Protein AF-0000000072475069 (afdb_homodimer)

Secondary structure (DSSP, 8-state):
--TTHHHHHHH-HHHHHHHHT-EEEEE--SHHHHHHHHHHHHHT-SEEEEEE-PBP-GGGTTT-TT--GGGTTSBHHHHHHHHGGGG-TT--EEEEEES-TT-TTTS-HHHHTT-SEEEE--S-HHHHHHHHHHHHHHT--EEEEEEEBTEEEEEEE-TTTS--GGGS---------HHHHHT---SHHHHHHIIIIIIHHHHHS-------TTT-S-HHHHHHHHHHHHHHHHHHHTTTSTTHHHHHHHIIIIIHHHHHHT-GGGGSSSPPP----GGGGHHHHHH--THHHH--SSPPPHHHHHHHHHHHHHHHHHHHHTT-------TT-HHHHHHHHHHHHHHHHHTTPPP--HHHHHHHHTT---B-HHHHHHHHHHHHHHHHHHHHHHHHSTTHHHHHTTSS-SHHHHHT--EEEEEEETTEEEEEEPPPPPPTT-TTTTSEEEEEEEEEHHHHHH-BHHHHHHHHHHHH---GGGEEEEETTEEEE-SS--TTTTSBGGGSTT-STT-EEEEEETTSSB-EEEEEEEEEESS-B-----PPBPP---------------S------SSSS---------------------/--TTHHHHHHH-HHHHHHHHT-EEEEE--SHHHHHHHHHHHHHT-SEEEEEE--B--GGGTTT-TT--GGGTTSBHHHHHHHHGGGG-TT--EEEEEES-TT-TTTS-HHHHTT-SEEEE--S-HHHHHHHHHHHHHHT--EEEEEEEBTEEEEEEE-TTTS--GGGS---------HHHHHT---SHHHHHHIIIIIIHHHHHS-------TTT-S-HHHHHHHHHHHHHHHHHHHTTTSTTHHHHHHHIIIIIHHHHHHT-GGGGSSSPPP----GGGGHHHHHH--THHHH--SSPPPHHHHHHHHHHHHHHHHHHHHTT-------TT-HHHHHHHHHHHHHHHHHTTPPP--HHHHHHHHTT---B-HHHHHHHHHHHHHHHHHHHHHHHHSTTHHHHHTTSS-SHHHHHT--EEEEEEETTEEEEEEPPPPPPTT-TTTTSEEEEEEEEEHHHHHH-BHHHHHHHHHHHH---GGGEEEEETTEEEE-SS--TTTTSBGGGSTT-STT-EEEEEETTSSB-EEEEEEEEEESS-B-----PPBPP---------------S------SSSS---------------------

Solvent-accessible surface area (backbone atoms only — not comparable to full-atom values): 64536 Å² total; per-residue (Å²): 108,69,64,53,54,52,55,29,69,66,61,31,62,54,22,48,53,47,33,46,68,34,33,32,36,36,38,28,46,47,54,38,18,45,41,29,53,52,40,41,26,44,72,22,39,19,30,41,35,29,34,16,65,51,54,37,49,74,85,44,52,34,45,26,68,64,51,47,84,88,41,54,73,34,47,29,14,51,44,49,57,56,53,46,53,70,42,35,65,59,64,40,45,72,46,57,34,79,38,59,86,83,38,56,85,85,49,32,70,79,63,60,68,67,42,66,34,36,39,41,34,54,92,48,67,69,63,50,50,49,51,48,49,54,25,44,41,68,58,30,37,35,36,43,40,50,69,45,34,66,28,32,34,32,38,62,23,34,53,81,42,20,33,50,78,62,47,49,89,68,85,65,78,87,79,72,56,61,47,38,40,76,72,53,50,80,47,52,66,30,26,38,46,28,23,54,70,46,51,41,34,59,54,32,31,68,92,74,88,79,84,61,78,79,57,56,91,46,65,69,57,48,52,48,52,51,49,50,52,52,52,42,50,54,47,37,76,38,52,77,44,92,58,30,61,61,53,48,51,44,42,66,40,23,53,49,41,52,57,54,64,69,43,59,83,73,38,76,91,41,78,73,61,49,59,56,62,69,79,80,30,51,65,49,34,71,70,56,57,76,64,61,70,63,46,27,80,50,74,66,50,73,30,48,26,52,36,40,28,46,53,20,48,53,51,50,38,51,41,34,73,73,64,51,71,64,48,76,85,35,68,85,37,65,49,48,33,37,30,30,39,20,49,13,33,53,49,16,53,31,49,72,28,68,70,65,24,50,47,56,40,40,33,64,74,48,66,57,71,52,57,42,42,33,45,24,27,27,40,21,18,52,44,52,50,50,54,48,50,51,44,35,47,38,52,74,38,90,57,18,63,39,37,76,69,65,75,41,78,44,56,70,59,45,71,75,39,60,23,38,38,33,32,84,44,104,84,35,55,46,45,52,43,66,55,48,60,54,37,80,75,12,71,68,61,48,45,26,47,57,28,50,29,34,36,9,61,65,51,37,62,64,34,24,42,44,54,52,53,50,49,46,25,70,68,56,66,52,51,79,77,30,36,36,37,27,44,80,92,40,77,64,36,29,74,89,42,52,90,49,33,79,36,28,31,65,70,40,85,76,52,44,66,78,31,51,37,40,38,39,42,75,72,58,57,40,37,28,38,38,35,40,30,38,64,79,31,92,54,68,40,77,56,92,63,81,74,48,70,38,74,75,70,76,75,78,70,82,62,61,79,70,68,85,68,66,89,66,74,79,72,82,68,80,75,77,87,73,79,74,74,76,74,76,75,77,74,78,78,74,78,81,78,80,80,77,80,128,106,69,63,52,55,50,55,29,68,65,61,30,62,53,23,48,52,48,34,45,69,35,34,32,37,35,37,29,46,46,56,38,19,45,40,30,53,53,39,42,27,42,72,22,39,17,32,40,35,29,34,17,64,50,55,37,50,75,85,45,52,35,44,27,68,63,52,47,83,87,41,53,73,34,47,30,15,51,45,47,58,56,55,48,55,73,42,35,65,58,63,40,44,71,47,56,35,78,36,57,85,80,37,55,84,84,49,32,70,77,63,59,68,68,42,66,35,36,40,40,35,55,91,48,68,70,62,48,50,50,51,46,50,54,25,45,40,68,58,30,36,34,35,44,38,49,69,46,34,67,27,32,33,32,37,59,24,34,54,80,41,19,33,50,78,64,47,49,89,69,85,64,78,87,79,72,57,61,47,38,39,74,71,55,51,80,46,50,67,30,26,37,45,28,23,56,70,47,49,40,33,59,56,32,32,68,92,73,88,78,85,61,80,80,57,56,90,48,65,70,56,48,51,49,51,52,49,49,52,52,52,42,49,53,47,37,75,38,52,78,45,92,58,28,62,62,53,49,50,43,43,65,40,23,52,50,40,52,57,54,64,69,42,59,81,73,38,78,89,40,79,73,61,48,58,57,62,69,78,82,33,52,65,46,34,70,70,54,58,75,66,62,71,63,46,28,81,50,73,66,50,74,32,47,26,51,36,39,28,47,52,21,49,53,53,51,38,52,41,35,73,74,62,51,71,65,49,76,85,34,71,84,36,66,50,46,33,38,30,30,38,21,49,12,34,53,48,16,53,31,48,72,26,67,67,65,23,47,47,56,40,40,33,63,74,49,66,56,73,51,59,42,42,34,45,23,27,26,41,20,18,52,43,51,50,51,56,48,50,52,45,35,47,38,53,73,39,91,58,19,64,38,37,75,69,65,75,41,75,42,55,69,59,45,71,75,39,63,25,39,40,32,34,84,44,97,93,35,55,46,45,53,44,66,56,48,57,54,39,80,77,11,71,67,60,50,46,26,46,58,27,50,28,32,35,9,61,65,50,37,61,65,35,24,42,43,54,53,52,50,48,46,23,71,70,57,66,52,54,78,77,30,36,35,35,26,43,80,93,42,78,64,35,30,75,88,43,53,90,48,33,80,37,29,31,65,71,39,87,74,51,46,66,79,32,51,37,38,38,39,41,74,73,58,57,40,38,29,37,37,34,39,31,38,64,79,32,91,56,66,40,75,56,93,63,82,75,50,69,37,74,74,68,75,74,78,68,81,64,61,78,70,69,84,68,65,90,69,76,79,73,81,70,82,76,80,86,72,78,73,74,76,75,76,74,79,76,76,77,71,76,79,77,76,75,74,77,124

Nearest PDB structures (foldseek):
  7pvn-assembly1_A  TM=6.855E-01  e=4.838E-28  Homo sapiens
  7pvn-assembly2_B  TM=6.910E-01  e=1.436E-27  Homo sapiens
  6o82-assembly2_C  TM=6.610E-01  e=5.652E-28  Schizosaccharomyces pombe 972h-
  3cmm-assembly2_C  TM=6.402E-01  e=1.513E-27  unclassified
  7sol-assembly1_A  TM=6.247E-01  e=5.526E-27  Homo sapiens

Foldseek 3Di:
DQLCVVLCVVLNPLLLVLQLPFEEEEEDLALLNLLQVLLSLSSRRNEYEYEDQDFDFPVRVAFNPLDDPVRGPHASQVSSQVSNVVVSSNPHHYHYDHDQCLPCVVCPLVNVLRHQEYEYDDDDDVSQVVVLQSCLQNQHKYWDKDFFAQKIKIDIDGHLQFATPQLDDDDDDDDDQPCCQQFNPDALLSLLCNLAVPLCCLQFADDDDDDCPPRDPDPLVSVLVVVLSVLSNVLSVCLLPPCSLVSVLCVRQAVSLVSSQVPVVNPPPADRFAGDDPVVQVVVLVPDDPVLLVDQQDDADLNSLSNLLVVLSVVSSVVVVVPSRHDHADLRPSSNLSNSLSSSQSVCNRRVYDHDGSVVSSCSSVVDRDYHNVSSNVRSVLSNVQVSLLSSCLRPDPCNVVVSVVNDGCNVVQQSGKMKMADPDPPGGIDMDGGHRRDCPRPSNNQEHHYEKEAEPCQQFPPFLLVVLVVCCVQAVADSQFKWKAWPPGTQDHNVRCPRRGPRQNPGPNNDQQTKMWMCGNVQFWGIYIYHYHYDDPHIDDDRDYTDGHDDDPPPPPPPPPPPPDPPDPPPDPDDDDPPPPPPPPPPPDDDDPDDDD/DQLCVVLCVVLNPLLLVLQLPFEEEEEDLALLNLLQVLLSLSSRRNEYEYEDQDFDFPVRVAFNPLDDPVRGPHASQVSSQVSNVVVSSNPHHYHYDHDQCLPCVVCPLVNVLRHQEYEYDDDDDVSQVVVLQSCLANQHKYWDKDFFAQKIKIDIDGHLQFATPQLDDDDDPDDDQPCCQQFNPDALLSLLCNLAVPLQCLQFADDDDDDCPPRDPDPLVSVLVVVLSVLSNVLSVCLLPPCSLVSVLCVRQPVSLVSSVVVVVNPPPADRFAGDDPVVQVVVLVPDDPVLLVDQQDFDDLNSLSNLLVVLSVVSSVVVVVPSRHDHADLRPSSNLSNSLSSSQSNCNRRVYDHDGSVVSSCSSVVDRDYHNVSSNVRSVLSNVQVSLLSSCLRPDPCNVVVSVVNDGCNVVQQRGKMKMADPDDVGGIDMDGGHRRDCPRPSNNQEHHYEKEAEPCQQFQPFLLVVLVVCCVQAVADSQFKWKAWDPGTQDHNVRCPRRRPRQNPGPNNDQQTKMWMDGNVQFWGIYIYHYHYDDPHIDDDRDYTDGGDDDPPPDPPPPPPPPDPPDPPPDPDDDDPPPPPPPPPPPDDPDDPPDD

Structure (mmCIF, N/CA/C/O backbone):
data_AF-0000000072475069-model_v1
#
loop_
_entity.id
_entity.type
_entity.pdbx_description
1 polymer 'Ubiquitin-activating enzyme E1-like'
#
loop_
_atom_site.group_PDB
_atom_site.id
_atom_site.type_symbol
_atom_site.label_atom_id
_atom_site.label_alt_id
_atom_site.label_comp_id
_atom_site.label_asym_id
_atom_site.label_entity_id
_atom_site.label_seq_id
_atom_site.pdbx_PDB_ins_code
_atom_site.Cartn_x
_atom_site.Cartn_y
_atom_site.Cartn_z
_atom_site.occupancy
_atom_site.B_iso_or_equiv
_atom_site.auth_seq_id
_atom_site.auth_comp_id
_atom_site.auth_asym_id
_atom_site.auth_atom_id
_atom_site.pdbx_PDB_model_num
ATOM 1 N N . MET A 1 1 ? 16.031 21.047 -7.152 1 51.88 1 MET A N 1
ATOM 2 C CA . MET A 1 1 ? 16.047 20 -6.137 1 51.88 1 MET A CA 1
ATOM 3 C C . MET A 1 1 ? 16.062 18.625 -6.777 1 51.88 1 MET A C 1
ATOM 5 O O . MET A 1 1 ? 15.305 18.344 -7.703 1 51.88 1 MET A O 1
ATOM 9 N N . ALA A 1 2 ? 17.234 17.922 -6.395 1 62.72 2 ALA A N 1
ATOM 10 C CA . ALA A 1 2 ? 17.297 16.578 -6.965 1 62.72 2 ALA A CA 1
ATOM 11 C C . ALA A 1 2 ? 16.125 15.719 -6.492 1 62.72 2 ALA A C 1
ATOM 13 O O . ALA A 1 2 ? 15.734 15.781 -5.324 1 62.72 2 ALA A O 1
ATOM 14 N N . ARG A 1 3 ? 15.422 15.094 -7.289 1 73.56 3 ARG A N 1
ATOM 15 C CA . ARG A 1 3 ? 14.242 14.266 -7.055 1 73.56 3 ARG A CA 1
ATOM 16 C C . ARG A 1 3 ? 14.508 13.234 -5.961 1 73.56 3 ARG A C 1
ATOM 18 O O . ARG A 1 3 ? 13.57 12.742 -5.324 1 73.56 3 ARG A O 1
ATOM 25 N N . ASP A 1 4 ? 15.82 13.07 -5.637 1 79.12 4 ASP A N 1
ATOM 26 C CA . ASP A 1 4 ? 16.109 11.977 -4.715 1 79.12 4 ASP A CA 1
ATOM 27 C C . ASP A 1 4 ? 16.5 12.508 -3.338 1 79.12 4 ASP A C 1
ATOM 29 O O . ASP A 1 4 ? 16.969 11.758 -2.486 1 79.12 4 ASP A O 1
ATOM 33 N N . SER A 1 5 ? 16.328 13.773 -3.086 1 77.56 5 SER A N 1
ATOM 34 C CA . SER A 1 5 ? 16.781 14.375 -1.836 1 77.56 5 SER A CA 1
ATOM 35 C C . SER A 1 5 ? 16.078 13.766 -0.636 1 77.56 5 SER A C 1
ATOM 37 O O . SER A 1 5 ? 16.703 13.453 0.379 1 77.56 5 SER A O 1
ATOM 39 N N . TYR A 1 6 ? 14.836 13.516 -0.804 1 77.31 6 TYR A N 1
ATOM 40 C CA . TYR A 1 6 ? 14.07 13.016 0.329 1 77.31 6 TYR A CA 1
ATOM 41 C C . TYR A 1 6 ? 14.391 11.547 0.589 1 77.31 6 TYR A C 1
ATOM 43 O O . TYR A 1 6 ? 14.562 11.133 1.739 1 77.31 6 TYR A O 1
ATOM 51 N N . VAL A 1 7 ? 14.523 10.812 -0.463 1 87.12 7 VAL A N 1
ATOM 52 C CA . VAL A 1 7 ? 14.836 9.398 -0.291 1 87.12 7 VAL A CA 1
ATOM 53 C C . VAL A 1 7 ? 16.234 9.25 0.308 1 87.12 7 VAL A C 1
ATOM 55 O O . VAL A 1 7 ? 16.453 8.383 1.157 1 87.12 7 VAL A O 1
ATOM 58 N N . LYS A 1 8 ? 17.141 10.125 -0.08 1 87.19 8 LYS A N 1
ATOM 59 C CA . LYS A 1 8 ? 18.5 10.102 0.46 1 87.19 8 LYS A CA 1
ATOM 60 C C . LYS A 1 8 ? 18.5 10.453 1.944 1 87.19 8 LYS A C 1
ATOM 62 O O . LYS A 1 8 ? 19.297 9.914 2.713 1 87.19 8 LYS A O 1
ATOM 67 N N . ARG A 1 9 ? 17.656 11.281 2.295 1 82.69 9 ARG A N 1
ATOM 68 C CA . ARG A 1 9 ? 17.578 11.688 3.695 1 82.69 9 ARG A CA 1
ATOM 69 C C . ARG A 1 9 ? 17.047 10.555 4.566 1 82.69 9 ARG A C 1
ATOM 71 O O . ARG A 1 9 ? 17.469 10.391 5.711 1 82.69 9 ARG A O 1
ATOM 78 N N . ILE A 1 10 ? 16.219 9.844 4.02 1 86.12 10 ILE A N 1
ATOM 79 C CA . ILE A 1 10 ? 15.57 8.797 4.801 1 86.12 10 ILE A CA 1
ATOM 80 C C . ILE A 1 10 ? 16.422 7.535 4.793 1 86.12 10 ILE A C 1
ATOM 82 O O . ILE A 1 10 ? 16.703 6.961 5.848 1 86.12 10 ILE A O 1
ATOM 86 N N . LEU A 1 11 ? 16.891 7.117 3.602 1 89.44 11 LEU A N 1
ATOM 87 C CA . LEU A 1 11 ? 17.578 5.844 3.449 1 89.44 11 LEU A CA 1
ATOM 88 C C . LEU A 1 11 ? 19.094 6.016 3.633 1 89.44 11 LEU A C 1
ATOM 90 O O . LEU A 1 11 ? 19.812 5.039 3.861 1 89.44 11 LEU A O 1
ATOM 94 N N . GLY A 1 12 ? 19.547 7.211 3.512 1 88.06 12 GLY A N 1
ATOM 95 C CA . GLY A 1 12 ? 20.969 7.465 3.467 1 88.06 12 GLY A CA 1
ATOM 96 C C . GLY A 1 12 ? 21.547 7.383 2.068 1 88.06 12 GLY A C 1
ATOM 97 O O . GLY A 1 12 ? 21.062 6.625 1.229 1 88.06 12 GLY A O 1
ATOM 98 N N . GLU A 1 13 ? 22.578 8.117 1.802 1 89.25 13 GLU A N 1
ATOM 99 C CA . GLU A 1 13 ? 23.219 8.211 0.487 1 89.25 13 GLU A CA 1
ATOM 100 C C . GLU A 1 13 ? 23.734 6.852 0.031 1 89.25 13 GLU A C 1
ATOM 102 O O . GLU A 1 13 ? 23.609 6.488 -1.141 1 89.25 13 GLU A O 1
ATOM 107 N N . ASP A 1 14 ? 24.266 6.133 0.945 1 92.56 14 ASP A N 1
ATOM 108 C CA . ASP A 1 14 ? 24.875 4.848 0.605 1 92.56 14 ASP A CA 1
ATOM 109 C C . ASP A 1 14 ? 23.812 3.836 0.177 1 92.56 14 ASP A C 1
ATOM 111 O O . ASP A 1 14 ? 24 3.107 -0.8 1 92.56 14 ASP A O 1
ATOM 115 N N . CYS A 1 15 ? 22.781 3.811 0.89 1 93.56 15 CYS A N 1
ATOM 116 C CA . CYS A 1 15 ? 21.703 2.896 0.539 1 93.56 15 CYS A CA 1
ATOM 117 C C . CYS A 1 15 ? 21.094 3.254 -0.817 1 93.56 15 CYS A C 1
ATOM 119 O O . CYS A 1 15 ? 20.844 2.373 -1.641 1 93.56 15 CYS A O 1
ATOM 121 N N . VAL A 1 16 ? 20.922 4.512 -1.054 1 94.38 16 VAL A N 1
ATOM 122 C CA . VAL A 1 16 ? 20.359 4.965 -2.322 1 94.38 16 VAL A CA 1
ATOM 123 C C . VAL A 1 16 ? 21.297 4.574 -3.467 1 94.38 16 VAL A C 1
ATOM 125 O O . VAL A 1 16 ? 20.844 4.098 -4.512 1 94.38 16 VAL A O 1
ATOM 128 N N . ALA A 1 17 ? 22.531 4.77 -3.23 1 94.62 17 ALA A N 1
ATOM 129 C CA . ALA A 1 17 ? 23.516 4.387 -4.25 1 94.62 17 ALA A CA 1
ATOM 130 C C . ALA A 1 17 ? 23.469 2.885 -4.516 1 94.62 17 ALA A C 1
ATOM 132 O O . ALA A 1 17 ? 23.531 2.449 -5.668 1 94.62 17 ALA A O 1
ATOM 133 N N . THR A 1 18 ? 23.359 2.127 -3.445 1 96 18 THR A N 1
ATOM 134 C CA . THR A 1 18 ? 23.281 0.677 -3.568 1 96 18 THR A CA 1
ATOM 135 C C . THR A 1 18 ? 22.016 0.269 -4.332 1 96 18 THR A C 1
ATOM 137 O O . THR A 1 18 ? 22.062 -0.634 -5.168 1 96 18 THR A O 1
ATOM 140 N N . LEU A 1 19 ? 20.922 0.903 -4.086 1 96.69 19 LEU A N 1
ATOM 141 C CA . LEU A 1 19 ? 19.672 0.627 -4.789 1 96.69 19 LEU A CA 1
ATOM 142 C C . LEU A 1 19 ? 19.797 0.958 -6.273 1 96.69 19 LEU A C 1
ATOM 144 O O . LEU A 1 19 ? 19.359 0.18 -7.125 1 96.69 19 LEU A O 1
ATOM 148 N N . ARG A 1 20 ? 20.438 2.07 -6.551 1 97 20 ARG A N 1
ATOM 149 C CA . ARG A 1 20 ? 20.578 2.527 -7.93 1 97 20 ARG A CA 1
ATOM 150 C C . ARG A 1 20 ? 21.438 1.561 -8.742 1 97 20 ARG A C 1
ATOM 152 O O . ARG A 1 20 ? 21.281 1.458 -9.961 1 97 20 ARG A O 1
ATOM 159 N N . ASN A 1 21 ? 22.219 0.838 -8.039 1 96.44 21 ASN A N 1
ATOM 160 C CA . ASN A 1 21 ? 23.141 -0.085 -8.711 1 96.44 21 ASN A CA 1
ATOM 161 C C . ASN A 1 21 ? 22.625 -1.522 -8.641 1 96.44 21 ASN A C 1
ATOM 163 O O . ASN A 1 21 ? 23.297 -2.445 -9.109 1 96.44 21 ASN A O 1
ATOM 167 N N . SER A 1 22 ? 21.531 -1.707 -8.094 1 97.62 22 SER A N 1
ATOM 168 C CA . SER A 1 22 ? 20.984 -3.049 -7.906 1 97.62 22 SER A CA 1
ATOM 169 C C . SER A 1 22 ? 20.297 -3.549 -9.172 1 97.62 22 SER A C 1
ATOM 171 O O . SER A 1 22 ? 19.828 -2.752 -9.984 1 97.62 22 SER A O 1
ATOM 173 N N . LYS A 1 23 ? 20.344 -4.848 -9.383 1 98.44 23 LYS A N 1
ATOM 174 C CA . LYS A 1 23 ? 19.562 -5.57 -10.383 1 98.44 23 LYS A CA 1
ATOM 175 C C . LYS A 1 23 ? 18.641 -6.59 -9.734 1 98.44 23 LYS A C 1
ATOM 177 O O . LYS A 1 23 ? 19.109 -7.559 -9.125 1 98.44 23 LYS A O 1
ATOM 182 N N . VAL A 1 24 ? 17.344 -6.379 -9.875 1 98.88 24 VAL A N 1
ATOM 183 C CA . VAL A 1 24 ? 16.406 -7.242 -9.156 1 98.88 24 VAL A CA 1
ATOM 184 C C . VAL A 1 24 ? 15.422 -7.871 -10.141 1 98.88 24 VAL A C 1
ATOM 186 O O . VAL A 1 24 ? 15.25 -7.379 -11.258 1 98.88 24 VAL A O 1
ATOM 189 N N . LEU A 1 25 ? 14.867 -9.008 -9.727 1 98.94 25 LEU A N 1
ATOM 190 C CA . LEU A 1 25 ? 13.859 -9.734 -10.492 1 98.94 25 LEU A CA 1
ATOM 191 C C . LEU A 1 25 ? 12.508 -9.711 -9.781 1 98.94 25 LEU A C 1
ATOM 193 O O . LEU A 1 25 ? 12.422 -10.047 -8.594 1 98.94 25 LEU A O 1
ATOM 197 N N . MET A 1 26 ? 11.555 -9.242 -10.445 1 98.88 26 MET A N 1
ATOM 198 C CA . MET A 1 26 ? 10.164 -9.352 -10 1 98.88 26 MET A CA 1
ATOM 199 C C . MET A 1 26 ? 9.406 -10.375 -10.828 1 98.88 26 MET A C 1
ATOM 201 O O . MET A 1 26 ? 9.266 -10.219 -12.047 1 98.88 26 MET A O 1
ATOM 205 N N . VAL A 1 27 ? 8.891 -11.414 -10.18 1 98.88 27 VAL A N 1
ATOM 206 C CA . VAL A 1 27 ? 8.133 -12.445 -10.883 1 98.88 27 VAL A CA 1
ATOM 207 C C . VAL A 1 27 ? 6.652 -12.312 -10.539 1 98.88 27 VAL A C 1
ATOM 209 O O . VAL A 1 27 ? 6.258 -12.516 -9.383 1 98.88 27 VAL A O 1
ATOM 212 N N . GLY A 1 28 ? 5.855 -12.047 -11.539 1 98.25 28 GLY A N 1
ATOM 213 C CA . GLY A 1 28 ? 4.441 -11.766 -11.359 1 98.25 28 GLY A CA 1
ATOM 214 C C . GLY A 1 28 ? 4.094 -10.305 -11.539 1 98.25 28 GLY A C 1
ATOM 215 O O . GLY A 1 28 ? 4.637 -9.438 -10.844 1 98.25 28 GLY A O 1
ATOM 216 N N . ALA A 1 29 ? 3.227 -10.047 -12.5 1 98.25 29 ALA A N 1
ATOM 217 C CA . ALA A 1 29 ? 2.812 -8.68 -12.805 1 98.25 29 ALA A CA 1
ATOM 218 C C . ALA A 1 29 ? 1.31 -8.508 -12.602 1 98.25 29 ALA A C 1
ATOM 220 O O . ALA A 1 29 ? 0.67 -7.719 -13.305 1 98.25 29 ALA A O 1
ATOM 221 N N . GLY A 1 30 ? 0.736 -9.297 -11.672 1 95.44 30 GLY A N 1
ATOM 222 C CA . GLY A 1 30 ? -0.682 -9.211 -11.367 1 95.44 30 GLY A CA 1
ATOM 223 C C . GLY A 1 30 ? -0.995 -8.188 -10.289 1 95.44 30 GLY A C 1
ATOM 224 O O . GLY A 1 30 ? -0.542 -7.043 -10.359 1 95.44 30 GLY A O 1
ATOM 225 N N . GLY A 1 31 ? -1.894 -8.594 -9.328 1 94.88 31 GLY A N 1
ATOM 226 C CA . GLY A 1 31 ? -2.332 -7.688 -8.281 1 94.88 31 GLY A CA 1
ATOM 227 C C . GLY A 1 31 ? -1.189 -7.145 -7.445 1 94.88 31 GLY A C 1
ATOM 228 O O . GLY A 1 31 ? -1.01 -5.93 -7.348 1 94.88 31 GLY A O 1
ATOM 229 N N . ILE A 1 32 ? -0.427 -8.008 -6.867 1 97.44 32 ILE A N 1
ATOM 230 C CA . ILE A 1 32 ? 0.729 -7.59 -6.082 1 97.44 32 ILE A CA 1
ATOM 231 C C . ILE A 1 32 ? 1.755 -6.914 -6.988 1 97.44 32 ILE A C 1
ATOM 233 O O . ILE A 1 32 ? 2.328 -5.883 -6.629 1 97.44 32 ILE A O 1
ATOM 237 N N . GLY A 1 33 ? 1.936 -7.449 -8.172 1 98.44 33 GLY A N 1
ATOM 238 C CA . GLY A 1 33 ? 2.949 -6.965 -9.094 1 98.44 33 GLY A CA 1
ATOM 239 C C . GLY A 1 33 ? 2.748 -5.516 -9.5 1 98.44 33 GLY A C 1
ATOM 240 O O . GLY A 1 33 ? 3.711 -4.75 -9.57 1 98.44 33 GLY A O 1
ATOM 241 N N . CYS A 1 34 ? 1.515 -5.117 -9.773 1 98.25 34 CYS A N 1
ATOM 242 C CA . CYS A 1 34 ? 1.209 -3.736 -10.133 1 98.25 34 CYS A CA 1
ATOM 243 C C . CYS A 1 34 ? 1.628 -2.777 -9.023 1 98.25 34 CYS A C 1
ATOM 245 O O . CYS A 1 34 ? 2.244 -1.744 -9.289 1 98.25 34 CYS A O 1
ATOM 247 N N . GLU A 1 35 ? 1.304 -3.107 -7.812 1 98.5 35 GLU A N 1
ATOM 248 C CA . GLU A 1 35 ? 1.649 -2.271 -6.668 1 98.5 35 GLU A CA 1
ATOM 249 C C . GLU A 1 35 ? 3.152 -2.285 -6.41 1 98.5 35 GLU A C 1
ATOM 251 O O . GLU A 1 35 ? 3.738 -1.255 -6.066 1 98.5 35 GLU A O 1
ATOM 256 N N . LEU A 1 36 ? 3.75 -3.43 -6.539 1 98.75 36 LEU A N 1
ATOM 257 C CA . LEU A 1 36 ? 5.164 -3.611 -6.227 1 98.75 36 LEU A CA 1
ATOM 258 C C . LEU A 1 36 ? 6.039 -2.834 -7.203 1 98.75 36 LEU A C 1
ATOM 260 O O . LEU A 1 36 ? 6.992 -2.166 -6.797 1 98.75 36 LEU A O 1
ATOM 264 N N . ILE A 1 37 ? 5.77 -2.91 -8.5 1 98.88 37 ILE A N 1
ATOM 265 C CA . ILE A 1 37 ? 6.594 -2.211 -9.484 1 98.88 37 ILE A CA 1
ATOM 266 C C . ILE A 1 37 ? 6.496 -0.704 -9.258 1 98.88 37 ILE A C 1
ATOM 268 O O . ILE A 1 37 ? 7.469 0.026 -9.461 1 98.88 37 ILE A O 1
ATOM 272 N N . LYS A 1 38 ? 5.297 -0.217 -8.875 1 98.5 38 LYS A N 1
ATOM 273 C CA . LYS A 1 38 ? 5.141 1.185 -8.5 1 98.5 38 LYS A CA 1
ATOM 274 C C . LYS A 1 38 ? 6.098 1.561 -7.371 1 98.5 38 LYS A C 1
ATOM 276 O O . LYS A 1 38 ? 6.805 2.566 -7.461 1 98.5 38 LYS A O 1
ATOM 281 N N . ASP A 1 39 ? 6.145 0.757 -6.355 1 98.25 39 ASP A N 1
ATOM 282 C CA . ASP A 1 39 ? 6.984 1.039 -5.195 1 98.25 39 ASP A CA 1
ATOM 283 C C . ASP A 1 39 ? 8.469 0.965 -5.559 1 98.25 39 ASP A C 1
ATOM 285 O O . ASP A 1 39 ? 9.258 1.798 -5.121 1 98.25 39 ASP A O 1
ATOM 289 N N . LEU A 1 40 ? 8.844 -0.033 -6.359 1 98.56 40 LEU A N 1
ATOM 290 C CA . LEU A 1 40 ? 10.234 -0.221 -6.742 1 98.56 40 LEU A CA 1
ATOM 291 C C . LEU A 1 40 ? 10.75 0.976 -7.539 1 98.56 40 LEU A C 1
ATOM 293 O O . LEU A 1 40 ? 11.844 1.477 -7.277 1 98.56 40 LEU A O 1
ATOM 297 N N . VAL A 1 41 ? 9.945 1.489 -8.461 1 97.94 41 VAL A N 1
ATOM 298 C CA . VAL A 1 41 ? 10.375 2.59 -9.32 1 97.94 41 VAL A CA 1
ATOM 299 C C . VAL A 1 41 ? 10.43 3.885 -8.508 1 97.94 41 VAL A C 1
ATOM 301 O O . VAL A 1 41 ? 11.328 4.707 -8.703 1 97.94 41 VAL A O 1
ATOM 304 N N . LEU A 1 42 ? 9.523 4.055 -7.602 1 96.69 42 LEU A N 1
ATOM 305 C CA . LEU A 1 42 ? 9.461 5.281 -6.82 1 96.69 42 LEU A CA 1
ATOM 306 C C . LEU A 1 42 ? 10.594 5.332 -5.797 1 96.69 42 LEU A C 1
ATOM 308 O O . LEU A 1 42 ? 11 6.41 -5.371 1 96.69 42 LEU A O 1
ATOM 312 N N . LEU A 1 43 ? 11.078 4.168 -5.406 1 95.88 43 LEU A N 1
ATOM 313 C CA . LEU A 1 43 ? 12.242 4.129 -4.527 1 95.88 43 LEU A CA 1
ATOM 314 C C . LEU A 1 43 ? 13.531 4.191 -5.34 1 95.88 43 LEU A C 1
ATOM 316 O O . LEU A 1 43 ? 14.609 4.422 -4.781 1 95.88 43 LEU A O 1
ATOM 320 N N . GLY A 1 44 ? 13.453 3.941 -6.594 1 96.5 44 GLY A N 1
ATOM 321 C CA . GLY A 1 44 ? 14.586 4.121 -7.488 1 96.5 44 GLY A CA 1
ATOM 322 C C . GLY A 1 44 ? 15.484 2.9 -7.562 1 96.5 44 GLY A C 1
ATOM 323 O O . GLY A 1 44 ? 16.719 3.027 -7.582 1 96.5 44 GLY A O 1
ATOM 324 N N . TYR A 1 45 ? 14.93 1.673 -7.516 1 98.06 45 TYR A N 1
ATOM 325 C CA . TYR A 1 45 ? 15.727 0.482 -7.801 1 98.06 45 TYR A CA 1
ATOM 326 C C . TYR A 1 45 ? 16.375 0.575 -9.18 1 98.06 45 TYR A C 1
ATOM 328 O O . TYR A 1 45 ? 15.766 1.077 -10.125 1 98.06 45 TYR A O 1
ATOM 336 N N . GLY A 1 46 ? 17.609 0.161 -9.297 1 98.31 46 GLY A N 1
ATOM 337 C CA . GLY A 1 46 ? 18.391 0.403 -10.5 1 98.31 46 GLY A CA 1
ATOM 338 C C . GLY A 1 46 ? 17.797 -0.25 -11.734 1 98.31 46 GLY A C 1
ATOM 339 O O . GLY A 1 46 ? 17.359 0.439 -12.656 1 98.31 46 GLY A O 1
ATOM 340 N N . GLU A 1 47 ? 17.828 -1.544 -11.766 1 98.81 47 GLU A N 1
ATOM 341 C CA . GLU A 1 47 ? 17.297 -2.326 -12.883 1 98.81 47 GLU A CA 1
ATOM 342 C C . GLU A 1 47 ? 16.328 -3.398 -12.383 1 98.81 47 GLU A C 1
ATOM 344 O O . GLU A 1 47 ? 16.641 -4.145 -11.461 1 98.81 47 GLU A O 1
ATOM 349 N N . VAL A 1 48 ? 15.141 -3.402 -12.984 1 98.88 48 VAL A N 1
ATOM 350 C CA . VAL A 1 48 ? 14.117 -4.355 -12.578 1 98.88 48 VAL A CA 1
ATOM 351 C C . VAL A 1 48 ? 13.695 -5.207 -13.773 1 98.88 48 VAL A C 1
ATOM 353 O O . VAL A 1 48 ? 13.211 -4.676 -14.781 1 98.88 48 VAL A O 1
ATOM 356 N N . HIS A 1 49 ? 13.945 -6.5 -13.688 1 98.94 49 HIS A N 1
ATOM 357 C CA . HIS A 1 49 ? 13.367 -7.449 -14.633 1 98.94 49 HIS A CA 1
ATOM 358 C C . HIS A 1 49 ? 11.992 -7.918 -14.18 1 98.94 49 HIS A C 1
ATOM 360 O O . HIS A 1 49 ? 11.781 -8.188 -12.992 1 98.94 49 HIS A O 1
ATOM 366 N N . ILE A 1 50 ? 11.055 -7.922 -15.125 1 98.88 50 ILE A N 1
ATOM 367 C CA . ILE A 1 50 ? 9.672 -8.297 -14.836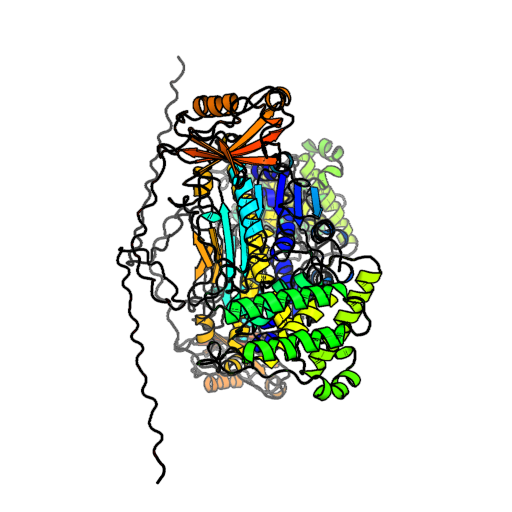 1 98.88 50 ILE A CA 1
ATOM 368 C C . ILE A 1 50 ? 9.273 -9.5 -15.68 1 98.88 50 ILE A C 1
ATOM 370 O O . ILE A 1 50 ? 9.344 -9.453 -16.906 1 98.88 50 ILE A O 1
ATOM 374 N N . VAL A 1 51 ? 8.836 -10.57 -15.008 1 98.88 51 VAL A N 1
ATOM 375 C CA . VAL A 1 51 ? 8.422 -11.758 -15.734 1 98.88 51 VAL A CA 1
ATOM 376 C C . VAL A 1 51 ? 6.965 -12.078 -15.406 1 98.88 51 VAL A C 1
ATOM 378 O O . VAL A 1 51 ? 6.574 -12.094 -14.234 1 98.88 51 VAL A O 1
ATOM 381 N N . ASP A 1 52 ? 6.191 -12.281 -16.391 1 98.06 52 ASP A N 1
ATOM 382 C CA . ASP A 1 52 ? 4.816 -12.766 -16.297 1 98.06 52 ASP A CA 1
ATOM 383 C C . ASP A 1 52 ? 4.387 -13.461 -17.578 1 98.06 52 ASP A C 1
ATOM 385 O O . ASP A 1 52 ? 4.711 -13.008 -18.672 1 98.06 52 ASP A O 1
ATOM 389 N N . LEU A 1 53 ? 3.65 -14.508 -17.422 1 95.19 53 LEU A N 1
ATOM 390 C CA . LEU A 1 53 ? 3.271 -15.266 -18.609 1 95.19 53 LEU A CA 1
ATOM 391 C C . LEU A 1 53 ? 1.887 -14.852 -19.094 1 95.19 53 LEU A C 1
ATOM 393 O O . LEU A 1 53 ? 1.499 -15.172 -20.219 1 95.19 53 LEU A O 1
ATOM 397 N N . ASP A 1 54 ? 1.104 -14.078 -18.281 1 90.56 54 ASP A N 1
ATOM 398 C CA . ASP A 1 54 ? -0.304 -13.828 -18.562 1 90.56 54 ASP A CA 1
ATOM 399 C C . ASP A 1 54 ? -0.474 -12.57 -19.422 1 90.56 54 ASP A C 1
ATOM 401 O O . ASP A 1 54 ? 0.399 -11.703 -19.438 1 90.56 54 ASP A O 1
ATOM 405 N N . THR A 1 55 ? -1.58 -12.562 -20.062 1 92.62 55 THR A N 1
ATOM 406 C CA . THR A 1 55 ? -2.096 -11.359 -20.703 1 92.62 55 THR A CA 1
ATOM 407 C C . THR A 1 55 ? -3.232 -10.75 -19.875 1 92.62 55 THR A C 1
ATOM 409 O O . THR A 1 55 ? -3.797 -11.414 -19 1 92.62 55 THR A O 1
ATOM 412 N N . ILE A 1 56 ? -3.543 -9.555 -20.156 1 92.88 56 ILE A N 1
ATOM 413 C CA . ILE A 1 56 ? -4.547 -8.812 -19.391 1 92.88 56 ILE A CA 1
ATOM 414 C C . ILE A 1 56 ? -5.945 -9.203 -19.875 1 92.88 56 ILE A C 1
ATOM 416 O O . ILE A 1 56 ? -6.184 -9.344 -21.078 1 92.88 56 ILE A O 1
ATOM 420 N N . THR A 1 57 ? -6.824 -9.453 -18.906 1 84 57 THR A N 1
ATOM 421 C CA . THR A 1 57 ? -8.227 -9.734 -19.188 1 84 57 THR A CA 1
ATOM 422 C C . THR A 1 57 ? -9.133 -8.758 -18.438 1 84 57 THR A C 1
ATOM 424 O O . THR A 1 57 ? -8.664 -7.984 -17.609 1 84 57 THR A O 1
ATOM 427 N N . LEU A 1 58 ? -10.406 -8.805 -18.719 1 81.38 58 LEU A N 1
ATOM 428 C CA . LEU A 1 58 ? -11.383 -7.91 -18.109 1 81.38 58 LEU A CA 1
ATOM 429 C C . LEU A 1 58 ? -11.422 -8.094 -16.594 1 81.38 58 LEU A C 1
ATOM 431 O O . LEU A 1 58 ? -11.641 -7.133 -15.852 1 81.38 58 LEU A O 1
ATOM 435 N N . SER A 1 59 ? -11.117 -9.273 -16.141 1 79.69 59 SER A N 1
ATOM 436 C CA . SER A 1 59 ? -11.211 -9.586 -14.727 1 79.69 59 SER A CA 1
ATOM 437 C C . SER A 1 59 ? -10.102 -8.891 -13.938 1 79.69 59 SER A C 1
ATOM 439 O O . SER A 1 59 ? -10.18 -8.797 -12.711 1 79.69 59 SER A O 1
ATOM 441 N N . ASN A 1 60 ? -9.125 -8.414 -14.695 1 86.81 60 ASN A N 1
ATOM 442 C CA . ASN A 1 60 ? -8.023 -7.73 -14.031 1 86.81 60 ASN A CA 1
ATOM 443 C C . ASN A 1 60 ? -8.352 -6.266 -13.75 1 86.81 60 ASN A C 1
ATOM 445 O O . ASN A 1 60 ? -7.691 -5.617 -12.938 1 86.81 60 ASN A O 1
ATOM 449 N N . LEU A 1 61 ? -9.375 -5.742 -14.484 1 88.5 61 LEU A N 1
ATOM 450 C CA . LEU A 1 61 ? -9.695 -4.324 -14.414 1 88.5 61 LEU A CA 1
ATOM 451 C C . LEU A 1 61 ? -10.625 -4.035 -13.234 1 88.5 61 LEU A C 1
ATOM 453 O O . LEU A 1 61 ? -11.727 -3.514 -13.422 1 88.5 61 LEU A O 1
ATOM 457 N N . ASN A 1 62 ? -10.211 -4.383 -12.078 1 86.56 62 ASN A N 1
ATOM 458 C CA . ASN A 1 62 ? -10.922 -4.141 -10.828 1 86.56 62 ASN A CA 1
ATOM 459 C C . ASN A 1 62 ? -9.961 -3.779 -9.695 1 86.56 62 ASN A C 1
ATOM 461 O O . ASN A 1 62 ? -10.344 -3.094 -8.75 1 86.56 62 ASN A O 1
ATOM 465 N N . ARG A 1 63 ? -8.852 -4.324 -9.82 1 89.56 63 ARG A N 1
ATOM 466 C CA . ARG A 1 63 ? -7.938 -4.152 -8.695 1 89.56 63 ARG A CA 1
ATOM 467 C C . ARG A 1 63 ? -6.512 -3.936 -9.188 1 89.56 63 ARG A C 1
ATOM 469 O O . ARG A 1 63 ? -5.617 -3.623 -8.391 1 89.56 63 ARG A O 1
ATOM 476 N N . GLN A 1 64 ? -6.234 -4.133 -10.367 1 92.69 64 GLN A N 1
ATOM 477 C CA . GLN A 1 64 ? -4.914 -3.922 -10.961 1 92.69 64 GLN A CA 1
ATOM 478 C C . GLN A 1 64 ? -4.848 -2.588 -11.695 1 92.69 64 GLN A C 1
ATOM 480 O O . GLN A 1 64 ? -5.07 -2.531 -12.906 1 92.69 64 GLN A O 1
ATOM 485 N N . PHE A 1 65 ? -4.422 -1.549 -11.062 1 95.75 65 PHE A N 1
ATOM 486 C CA . PHE A 1 65 ? -4.688 -0.155 -11.398 1 95.75 65 PHE A CA 1
ATOM 487 C C . PHE A 1 65 ? -3.805 0.301 -12.555 1 95.75 65 PHE A C 1
ATOM 489 O O . PHE A 1 65 ? -4.027 1.37 -13.125 1 95.75 65 PHE A O 1
ATOM 496 N N . LEU A 1 66 ? -2.834 -0.461 -12.953 1 98 66 LEU A N 1
ATOM 497 C CA . LEU A 1 66 ? -1.94 -0.043 -14.023 1 98 66 LEU A CA 1
ATOM 498 C C . LEU A 1 66 ? -2.484 -0.472 -15.383 1 98 66 LEU A C 1
ATOM 500 O O . LEU A 1 66 ? -1.923 -0.119 -16.422 1 98 66 LEU A O 1
ATOM 504 N N . PHE A 1 67 ? -3.518 -1.241 -15.43 1 96.94 67 PHE A N 1
ATOM 505 C CA . PHE A 1 67 ? -4.105 -1.707 -16.672 1 96.94 67 PHE A CA 1
ATOM 506 C C . PHE A 1 67 ? -5.281 -0.824 -17.078 1 96.94 67 PHE A C 1
ATOM 508 O O . PHE A 1 67 ? -5.898 -0.173 -16.234 1 96.94 67 PHE A O 1
ATOM 515 N N . ARG A 1 68 ? -5.5 -0.77 -18.359 1 95.94 68 ARG A N 1
ATOM 516 C CA . ARG A 1 68 ? -6.621 -0.078 -18.984 1 95.94 68 ARG A CA 1
ATOM 517 C C . ARG A 1 68 ? -7.387 -1.008 -19.922 1 95.94 68 ARG A C 1
ATOM 519 O O . ARG A 1 68 ? -6.883 -2.066 -20.297 1 95.94 68 ARG A O 1
ATOM 526 N N . GLN A 1 69 ? -8.57 -0.534 -20.297 1 91.62 69 GLN A N 1
ATOM 527 C CA . GLN A 1 69 ? -9.391 -1.301 -21.234 1 91.62 69 GLN A CA 1
ATOM 528 C C . GLN A 1 6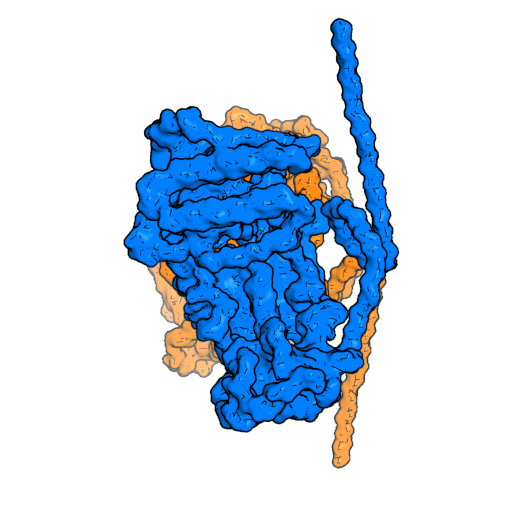9 ? -8.641 -1.564 -22.531 1 91.62 69 GLN A C 1
ATOM 530 O O . GLN A 1 69 ? -8.734 -2.654 -23.094 1 91.62 69 GLN A O 1
ATOM 535 N N . LYS A 1 70 ? -7.859 -0.691 -22.953 1 95 70 LYS A N 1
ATOM 536 C CA . LYS A 1 70 ? -7.125 -0.786 -24.219 1 95 70 LYS A CA 1
ATOM 537 C C . LYS A 1 70 ? -6.008 -1.821 -24.125 1 95 70 LYS A C 1
ATOM 539 O O . LYS A 1 70 ? -5.426 -2.205 -25.141 1 95 70 LYS A O 1
ATOM 544 N N . ASP A 1 71 ? -5.707 -2.229 -22.938 1 96.31 71 ASP A N 1
ATOM 545 C CA . ASP A 1 71 ? -4.57 -3.119 -22.719 1 96.31 71 ASP A CA 1
ATOM 546 C C . ASP A 1 71 ? -5.008 -4.582 -22.766 1 96.31 71 ASP A C 1
ATOM 548 O O . ASP A 1 71 ? -4.168 -5.488 -22.734 1 96.31 71 ASP A O 1
ATOM 552 N N . ILE A 1 72 ? -6.242 -4.863 -22.859 1 89.94 72 ILE A N 1
ATOM 553 C CA . ILE A 1 72 ? -6.746 -6.234 -22.875 1 89.94 72 ILE A CA 1
ATOM 554 C C . ILE A 1 72 ? -6.031 -7.035 -23.953 1 89.94 72 ILE A C 1
ATOM 556 O O . ILE A 1 72 ? -5.816 -6.539 -25.062 1 89.94 72 ILE A O 1
ATOM 560 N N . ASP A 1 73 ? -5.562 -8.266 -23.641 1 90.38 73 ASP A N 1
ATOM 561 C CA . ASP A 1 73 ? -4.91 -9.258 -24.484 1 90.38 73 ASP A CA 1
ATOM 562 C C . ASP A 1 73 ? -3.424 -8.945 -24.656 1 90.38 73 ASP A C 1
ATOM 564 O O . ASP A 1 73 ? -2.699 -9.688 -25.328 1 90.38 73 ASP A O 1
ATOM 568 N N . LYS A 1 74 ? -3.018 -7.848 -24.062 1 96.31 74 LYS A N 1
ATOM 569 C CA . LYS A 1 74 ? -1.594 -7.523 -24.078 1 96.31 74 LYS A CA 1
ATOM 570 C C . LYS A 1 74 ? -0.867 -8.18 -22.906 1 96.31 74 LYS A C 1
ATOM 572 O O . LYS A 1 74 ? -1.494 -8.57 -21.922 1 96.31 74 LYS A O 1
ATOM 577 N N . SER A 1 75 ? 0.461 -8.273 -23.047 1 97.81 75 SER A N 1
ATOM 578 C CA . SER A 1 75 ? 1.311 -8.844 -22.016 1 97.81 75 SER A CA 1
ATOM 579 C C . SER A 1 75 ? 1.259 -8.016 -20.734 1 97.81 75 SER A C 1
ATOM 581 O O . SER A 1 75 ? 1.458 -6.797 -20.766 1 97.81 75 SER A O 1
ATOM 583 N N . LYS A 1 76 ? 1.005 -8.719 -19.609 1 97.44 76 LYS A N 1
ATOM 584 C CA . LYS A 1 76 ? 1.016 -8.016 -18.328 1 97.44 76 LYS A CA 1
ATOM 585 C C . LYS A 1 76 ? 2.379 -7.387 -18.062 1 97.44 76 LYS A C 1
ATOM 587 O O . LYS A 1 76 ? 2.463 -6.219 -17.672 1 97.44 76 LYS A O 1
ATOM 592 N N . ALA A 1 77 ? 3.467 -8.156 -18.312 1 98.62 77 ALA A N 1
ATOM 593 C CA . ALA A 1 77 ? 4.824 -7.715 -18 1 98.62 77 ALA A CA 1
ATOM 594 C C . ALA A 1 77 ? 5.184 -6.465 -18.812 1 98.62 77 ALA A C 1
ATOM 596 O O . ALA A 1 77 ? 5.695 -5.492 -18.25 1 98.62 77 ALA A O 1
ATOM 597 N N . THR A 1 78 ? 4.859 -6.445 -20.016 1 98.69 78 THR A N 1
ATOM 598 C CA . THR A 1 78 ? 5.176 -5.316 -20.891 1 98.69 78 THR A CA 1
ATOM 599 C C . THR A 1 78 ? 4.324 -4.105 -20.531 1 98.69 78 THR A C 1
ATOM 601 O O . THR A 1 78 ? 4.824 -2.979 -20.484 1 98.69 78 THR A O 1
ATOM 604 N N . THR A 1 79 ? 3.066 -4.344 -20.266 1 98.62 79 THR A N 1
ATOM 605 C CA . THR A 1 79 ? 2.125 -3.26 -20.016 1 98.62 79 THR A CA 1
ATOM 606 C C . THR A 1 79 ? 2.49 -2.514 -18.734 1 98.62 79 THR A C 1
ATOM 608 O O . THR A 1 79 ? 2.527 -1.282 -18.719 1 98.62 79 THR A O 1
ATOM 611 N N . ILE A 1 80 ? 2.775 -3.221 -17.641 1 98.44 80 ILE A N 1
ATOM 612 C CA . ILE A 1 80 ? 3.064 -2.52 -16.391 1 98.44 80 ILE A CA 1
ATOM 613 C C . ILE A 1 80 ? 4.375 -1.748 -16.516 1 98.44 80 ILE A C 1
ATOM 615 O O . ILE A 1 80 ? 4.531 -0.673 -15.938 1 98.44 80 ILE A O 1
ATOM 619 N N . SER A 1 81 ? 5.375 -2.309 -17.297 1 98.56 81 SER A N 1
ATOM 620 C CA . SER A 1 81 ? 6.641 -1.619 -17.547 1 98.56 81 SER A CA 1
ATOM 621 C C . SER A 1 81 ? 6.418 -0.287 -18.25 1 98.56 81 SER A C 1
ATOM 623 O O . SER A 1 81 ? 7.082 0.704 -17.953 1 98.56 81 SER A O 1
ATOM 625 N N . GLN A 1 82 ? 5.48 -0.272 -19.125 1 98.31 82 GLN A N 1
ATOM 626 C CA . GLN A 1 82 ? 5.164 0.946 -19.859 1 98.31 82 GLN A CA 1
ATOM 627 C C . GLN A 1 82 ? 4.363 1.92 -19 1 98.31 82 GLN A C 1
ATOM 629 O O . GLN A 1 82 ? 4.633 3.123 -19 1 98.31 82 GLN A O 1
ATOM 634 N N . SER A 1 83 ? 3.406 1.406 -18.328 1 97.62 83 SER A N 1
ATOM 635 C CA . SER A 1 83 ? 2.473 2.225 -17.562 1 97.62 83 SER A CA 1
ATOM 636 C C . SER A 1 83 ? 3.197 3.029 -16.484 1 97.62 83 SER A C 1
ATOM 638 O O . SER A 1 83 ? 2.834 4.176 -16.203 1 97.62 83 SER A O 1
ATOM 640 N N . VAL A 1 84 ? 4.262 2.521 -15.852 1 98.06 84 VAL A N 1
ATOM 641 C CA . VAL A 1 84 ? 4.895 3.164 -14.703 1 98.06 84 VAL A CA 1
ATOM 642 C C . VAL A 1 84 ? 5.906 4.203 -15.188 1 98.06 84 VAL A C 1
ATOM 644 O O . VAL A 1 84 ? 6.441 4.977 -14.391 1 98.06 84 VAL A O 1
ATOM 647 N N . GLN A 1 85 ? 6.176 4.246 -16.484 1 97.5 85 GLN A N 1
ATOM 648 C CA . GLN A 1 85 ? 7.152 5.195 -17 1 97.5 85 GLN A CA 1
ATOM 649 C C . GLN A 1 85 ? 6.734 6.633 -16.703 1 97.5 85 GLN A C 1
ATOM 651 O O . GLN A 1 85 ? 7.582 7.504 -16.5 1 97.5 85 GLN A O 1
ATOM 656 N N . SER A 1 86 ? 5.457 6.836 -16.609 1 94.44 86 SER A N 1
ATOM 657 C CA . SER A 1 86 ? 4.941 8.188 -16.391 1 94.44 86 SER A CA 1
ATOM 658 C C . SER A 1 86 ? 5.344 8.727 -15.031 1 94.44 86 SER A C 1
ATOM 660 O O . SER A 1 86 ? 5.398 9.945 -14.836 1 94.44 86 SER A O 1
ATOM 662 N N . PHE A 1 87 ? 5.645 7.867 -14.094 1 95.69 87 PHE A N 1
ATOM 663 C CA . PHE A 1 87 ? 6.086 8.336 -12.781 1 95.69 87 PHE A CA 1
ATOM 664 C C . PHE A 1 87 ? 7.391 7.668 -12.375 1 95.69 87 PHE A C 1
ATOM 666 O O . PHE A 1 87 ? 7.648 7.469 -11.188 1 95.69 87 PHE A O 1
ATOM 673 N N . ASN A 1 88 ? 8.117 7.195 -13.359 1 96.25 88 ASN A N 1
ATOM 674 C CA . ASN A 1 88 ? 9.469 6.695 -13.141 1 96.25 88 ASN A CA 1
ATOM 675 C C . ASN A 1 88 ? 10.461 7.836 -12.938 1 96.25 88 ASN A C 1
ATOM 677 O O . ASN A 1 88 ? 11.375 8.031 -13.742 1 96.25 88 ASN A O 1
ATOM 681 N N . TYR A 1 89 ? 10.359 8.484 -11.844 1 92.75 89 TYR A N 1
ATOM 682 C CA . TYR A 1 89 ? 11.047 9.742 -11.547 1 92.75 89 TYR A CA 1
ATOM 683 C C . TYR A 1 89 ? 12.547 9.516 -11.406 1 92.75 89 TYR A C 1
ATOM 685 O O . TYR A 1 89 ? 13.344 10.438 -11.578 1 92.75 89 TYR A O 1
ATOM 693 N N . HIS A 1 90 ? 12.914 8.297 -11.055 1 92.69 90 HIS A N 1
ATOM 694 C CA . HIS A 1 90 ? 14.312 8.023 -10.734 1 92.69 90 HIS A CA 1
ATOM 695 C C . HIS A 1 90 ? 15 7.242 -11.852 1 92.69 90 HIS A C 1
ATOM 697 O O . HIS A 1 90 ? 16.125 6.762 -11.68 1 92.69 90 HIS A O 1
ATOM 703 N N . ASN A 1 91 ? 14.32 6.984 -12.906 1 94.75 91 ASN A N 1
ATOM 704 C CA . ASN A 1 91 ? 14.852 6.402 -14.133 1 94.75 91 ASN A CA 1
ATOM 705 C C . ASN A 1 91 ? 15.305 4.961 -13.914 1 94.75 91 ASN A C 1
ATOM 707 O O . ASN A 1 91 ? 16.406 4.586 -14.328 1 94.75 91 ASN A O 1
ATOM 711 N N . SER A 1 92 ? 14.562 4.238 -13.188 1 97.94 92 SER A N 1
ATOM 712 C CA . SER A 1 92 ? 14.789 2.799 -13.109 1 97.94 92 SER A CA 1
ATOM 713 C C . SER A 1 92 ? 14.742 2.158 -14.492 1 97.94 92 SER A C 1
ATOM 715 O O . SER A 1 92 ? 13.875 2.49 -15.305 1 97.94 92 SER A O 1
ATOM 717 N N . LYS A 1 93 ? 15.742 1.313 -14.789 1 98.75 93 LYS A N 1
ATOM 718 C CA . LYS A 1 93 ? 15.711 0.536 -16.016 1 98.75 93 LYS A CA 1
ATOM 719 C C . LYS A 1 93 ? 14.773 -0.667 -15.891 1 98.75 93 LYS A C 1
ATOM 721 O O . LYS A 1 93 ? 14.977 -1.52 -15.023 1 98.75 93 LYS A O 1
ATOM 726 N N . LEU A 1 94 ? 13.766 -0.766 -16.75 1 98.81 94 LEU A N 1
ATOM 727 C CA . LEU A 1 94 ? 12.781 -1.841 -16.688 1 98.81 94 LEU A CA 1
ATOM 728 C C . LEU A 1 94 ? 12.914 -2.781 -17.875 1 98.81 94 LEU A C 1
ATOM 730 O O . LEU A 1 94 ? 13 -2.33 -19.016 1 98.81 94 LEU A O 1
ATOM 734 N N . LYS A 1 95 ? 12.992 -4.09 -17.625 1 98.88 95 LYS A N 1
ATOM 735 C CA . LYS A 1 95 ? 13.094 -5.113 -18.672 1 98.88 95 LYS A CA 1
ATOM 736 C C . LYS A 1 95 ? 11.977 -6.148 -18.531 1 98.88 95 LYS A C 1
ATOM 738 O O . LYS A 1 95 ? 12.141 -7.148 -17.828 1 98.88 95 LYS A O 1
ATOM 743 N N . PRO A 1 96 ? 10.906 -5.996 -19.281 1 98.81 96 PRO A N 1
ATOM 744 C CA . PRO A 1 96 ? 9.805 -6.961 -19.219 1 98.81 96 PRO A CA 1
ATOM 745 C C . PRO A 1 96 ? 10.07 -8.219 -20.031 1 98.81 96 PRO A C 1
ATOM 747 O O . PRO A 1 96 ? 10.68 -8.148 -21.109 1 98.81 96 PRO A O 1
ATOM 750 N N . HIS A 1 97 ? 9.664 -9.336 -19.531 1 98.75 97 HIS A N 1
ATOM 751 C CA . HIS A 1 97 ? 9.727 -10.633 -20.203 1 98.75 97 HIS A CA 1
ATOM 752 C C . HIS A 1 97 ? 8.367 -11.328 -20.156 1 98.75 97 HIS A C 1
ATOM 754 O O . HIS A 1 97 ? 7.891 -11.703 -19.094 1 98.75 97 HIS A O 1
ATOM 760 N N . HIS A 1 98 ? 7.789 -11.484 -21.328 1 97.94 98 HIS A N 1
ATOM 761 C CA . HIS A 1 98 ? 6.59 -12.305 -21.438 1 97.94 98 HIS A CA 1
ATOM 762 C C . HIS A 1 98 ? 6.945 -13.781 -21.531 1 97.94 98 HIS A C 1
ATOM 764 O O . HIS A 1 98 ? 7.5 -14.227 -22.547 1 97.94 98 HIS A O 1
ATOM 770 N N . GLY A 1 99 ? 6.652 -14.5 -20.422 1 96.69 99 GLY A N 1
ATOM 771 C CA . GLY A 1 99 ? 6.992 -15.914 -20.484 1 96.69 99 GLY A CA 1
ATOM 772 C C . GLY A 1 99 ? 6.793 -16.625 -19.156 1 96.69 99 GLY A C 1
ATOM 773 O O . GLY A 1 99 ? 6.508 -15.992 -18.141 1 96.69 99 GLY A O 1
ATOM 774 N N . ASN A 1 100 ? 6.871 -17.938 -19.234 1 95.69 100 ASN A N 1
ATOM 775 C CA . ASN A 1 100 ? 6.84 -18.797 -18.062 1 95.69 100 ASN A CA 1
ATOM 776 C C . ASN A 1 100 ? 8.195 -18.844 -17.359 1 95.69 100 ASN A C 1
ATOM 778 O O . ASN A 1 100 ? 9.188 -19.281 -17.938 1 95.69 100 ASN A O 1
ATOM 782 N N . ILE A 1 101 ? 8.242 -18.391 -16.078 1 98.25 101 ILE A N 1
ATOM 783 C CA . ILE A 1 101 ? 9.492 -18.266 -15.344 1 98.25 101 ILE A CA 1
ATOM 784 C C . ILE A 1 101 ? 10.188 -19.625 -15.281 1 98.25 101 ILE A C 1
ATOM 786 O O . ILE A 1 101 ? 11.398 -19.703 -15.094 1 98.25 101 ILE A O 1
ATOM 790 N N . MET A 1 102 ? 9.469 -20.719 -15.5 1 95.94 102 MET A N 1
ATOM 791 C CA . MET A 1 102 ? 10.023 -22.062 -15.391 1 95.94 102 MET A CA 1
ATOM 792 C C . MET A 1 102 ? 10.609 -22.531 -16.719 1 95.94 102 MET A C 1
ATOM 794 O O . MET A 1 102 ? 11.172 -23.625 -16.812 1 95.94 102 MET A O 1
ATOM 798 N N . ASP A 1 103 ? 10.477 -21.703 -17.734 1 95.75 103 ASP A N 1
ATOM 799 C CA . ASP A 1 103 ? 11.055 -22.031 -19.031 1 95.75 103 ASP A CA 1
ATOM 800 C C . ASP A 1 103 ? 12.578 -21.875 -19.016 1 95.75 103 ASP A C 1
ATOM 802 O O . ASP A 1 103 ? 13.094 -20.766 -19.141 1 95.75 103 ASP A O 1
ATOM 806 N N . THR A 1 104 ? 13.305 -22.953 -19.031 1 93.12 104 THR A N 1
ATOM 807 C CA . THR A 1 104 ? 14.758 -22.938 -18.859 1 93.12 104 THR A CA 1
ATOM 808 C C . THR A 1 104 ? 15.445 -22.484 -20.125 1 93.12 104 THR A C 1
ATOM 810 O O . THR A 1 104 ? 16.641 -22.141 -20.109 1 93.12 104 THR A O 1
ATOM 813 N N . THR A 1 105 ? 14.75 -22.531 -21.203 1 93.62 105 THR A N 1
ATOM 814 C CA . THR A 1 105 ? 15.305 -22.016 -22.438 1 93.62 105 THR A CA 1
ATOM 815 C C . THR A 1 105 ? 15.289 -20.484 -22.453 1 93.62 105 THR A C 1
ATOM 817 O O . THR A 1 105 ? 16.281 -19.859 -22.844 1 93.62 105 THR A O 1
ATOM 820 N N . GLN A 1 106 ? 14.242 -19.906 -21.984 1 96.5 106 GLN A N 1
ATOM 821 C CA . GLN A 1 106 ? 14.117 -18.453 -21.953 1 96.5 106 GLN A CA 1
ATOM 822 C C . GLN A 1 106 ? 14.867 -17.875 -20.75 1 96.5 106 GLN A C 1
ATOM 824 O O . GLN A 1 106 ? 15.43 -16.781 -20.844 1 96.5 106 GLN A O 1
ATOM 829 N N . PHE A 1 107 ? 14.82 -18.562 -19.734 1 97.75 107 PHE A N 1
ATOM 830 C CA . PHE A 1 107 ? 15.445 -18.094 -18.5 1 97.75 107 PHE A CA 1
ATOM 831 C C . PHE A 1 107 ? 16.438 -19.125 -17.969 1 97.75 107 PHE A C 1
ATOM 833 O O . PHE A 1 107 ? 16.219 -19.703 -16.891 1 97.75 107 PHE A O 1
ATOM 840 N N . PRO A 1 108 ? 17.562 -19.281 -18.625 1 95.88 108 PRO A N 1
ATOM 841 C CA . PRO A 1 108 ? 18.578 -20.219 -18.172 1 95.88 108 PRO A CA 1
ATOM 842 C C . PRO A 1 108 ? 19.266 -19.781 -16.875 1 95.88 108 PRO A C 1
ATOM 844 O O . PRO A 1 108 ? 19.109 -18.625 -16.453 1 95.88 108 PRO A O 1
ATOM 847 N N . MET A 1 109 ? 20.062 -20.625 -16.297 1 95.88 109 MET A N 1
ATOM 848 C CA . MET A 1 109 ? 20.75 -20.359 -15.039 1 95.88 109 MET A CA 1
ATOM 849 C C . MET A 1 109 ? 21.625 -19.109 -15.148 1 95.88 109 MET A C 1
ATOM 851 O O . MET A 1 109 ? 21.719 -18.328 -14.203 1 95.88 109 MET A O 1
ATOM 855 N N . SER A 1 110 ? 22.266 -18.938 -16.266 1 94.12 110 SER A N 1
ATOM 856 C CA . SER A 1 110 ? 23.125 -17.766 -16.484 1 94.12 110 SER A CA 1
ATOM 857 C C . SER A 1 110 ? 22.328 -16.469 -16.359 1 94.12 110 SER A C 1
ATOM 859 O O . SER A 1 110 ? 22.859 -15.453 -15.922 1 94.12 110 SER A O 1
ATOM 861 N N . TRP A 1 111 ? 21.062 -16.516 -16.766 1 97.5 111 TRP A N 1
ATOM 862 C CA . TRP A 1 111 ? 20.188 -15.359 -16.656 1 97.5 111 TRP A CA 1
ATOM 863 C C . TRP A 1 111 ? 19.859 -15.062 -15.188 1 97.5 111 TRP A C 1
ATOM 865 O O . TRP A 1 111 ? 19.828 -13.898 -14.773 1 97.5 111 TRP A O 1
ATOM 875 N N . TRP A 1 112 ? 19.688 -16.062 -14.375 1 98.06 112 TRP A N 1
ATOM 876 C CA . TRP A 1 112 ? 19.328 -15.945 -12.969 1 98.06 112 TRP A CA 1
ATOM 877 C C . TRP A 1 112 ? 20.484 -15.352 -12.172 1 98.06 112 TRP A C 1
ATOM 879 O O . TRP A 1 112 ? 20.266 -14.656 -11.172 1 98.06 112 TRP A O 1
ATOM 889 N N . GLN A 1 113 ? 21.688 -15.555 -12.594 1 95.75 113 GLN A N 1
ATOM 890 C CA . GLN A 1 113 ? 22.891 -15.227 -11.844 1 95.75 113 GLN A CA 1
ATOM 891 C C . GLN A 1 113 ? 23.094 -13.719 -11.758 1 95.75 113 GLN A C 1
ATOM 893 O O . GLN A 1 113 ? 23.859 -13.234 -10.922 1 95.75 113 GLN A O 1
ATOM 898 N N . GLN A 1 114 ? 22.391 -12.938 -12.484 1 97.19 114 GLN A N 1
ATOM 899 C CA . GLN A 1 114 ? 22.641 -11.5 -12.57 1 97.19 114 GLN A CA 1
ATOM 900 C C . GLN A 1 114 ? 21.906 -10.742 -11.469 1 97.19 114 GLN A C 1
ATOM 902 O O . GLN A 1 114 ? 22.172 -9.562 -11.234 1 97.19 114 GLN A O 1
ATOM 907 N N . PHE A 1 115 ? 21.047 -11.398 -10.773 1 98.25 115 PHE A N 1
ATOM 908 C CA . PHE A 1 115 ? 20.156 -10.648 -9.891 1 98.25 115 PHE A CA 1
ATOM 909 C C . PHE A 1 115 ? 20.703 -10.617 -8.469 1 98.25 115 PHE A C 1
ATOM 911 O O . PHE A 1 115 ? 21.219 -11.625 -7.977 1 98.25 115 PHE A O 1
ATOM 918 N N . ASP A 1 116 ? 20.484 -9.438 -7.797 1 97.69 116 ASP A N 1
ATOM 919 C CA . ASP A 1 116 ? 20.891 -9.234 -6.41 1 97.69 116 ASP A CA 1
ATOM 920 C C . ASP A 1 116 ? 19.781 -9.648 -5.445 1 97.69 116 ASP A C 1
ATOM 922 O O . ASP A 1 116 ? 20.047 -9.93 -4.273 1 97.69 116 ASP A O 1
ATOM 926 N N . TYR A 1 117 ? 18.609 -9.656 -5.891 1 98.5 117 TYR A N 1
ATOM 927 C CA . TYR A 1 117 ? 17.422 -9.883 -5.082 1 98.5 117 TYR A CA 1
ATOM 928 C C . TYR A 1 117 ? 16.234 -10.281 -5.957 1 98.5 117 TYR A C 1
ATOM 930 O O . TYR A 1 117 ? 16.109 -9.805 -7.09 1 98.5 117 TYR A O 1
ATOM 938 N N . VAL A 1 118 ? 15.375 -11.188 -5.48 1 98.88 118 VAL A N 1
ATOM 939 C CA . VAL A 1 118 ? 14.203 -11.625 -6.234 1 98.88 118 VAL A CA 1
ATOM 940 C C . VAL A 1 118 ? 12.938 -11.328 -5.434 1 98.88 118 VAL A C 1
ATOM 942 O O . VAL A 1 118 ? 12.875 -11.602 -4.234 1 98.88 118 VAL A O 1
ATOM 945 N N . PHE A 1 119 ? 11.977 -10.695 -6.082 1 98.88 119 PHE A N 1
ATOM 946 C CA . PHE A 1 119 ? 10.648 -10.477 -5.523 1 98.88 119 PHE A CA 1
ATOM 947 C C . PHE A 1 119 ? 9.633 -11.422 -6.148 1 98.88 119 PHE A C 1
ATOM 949 O O . PHE A 1 119 ? 9.43 -11.414 -7.363 1 98.88 119 PHE A O 1
ATOM 956 N N . ASN A 1 120 ? 9.008 -12.164 -5.309 1 98.5 120 ASN A N 1
ATOM 957 C CA . ASN A 1 120 ? 8.008 -13.117 -5.781 1 98.5 120 ASN A CA 1
ATOM 958 C C . ASN A 1 120 ? 6.59 -12.594 -5.562 1 98.5 120 ASN A C 1
ATOM 960 O O . ASN A 1 120 ? 6.203 -12.297 -4.43 1 98.5 120 ASN A O 1
ATOM 964 N N . ALA A 1 121 ? 5.84 -12.477 -6.613 1 97.5 121 ALA A N 1
ATOM 965 C CA . ALA A 1 121 ? 4.438 -12.07 -6.594 1 97.5 121 ALA A CA 1
ATOM 966 C C . ALA A 1 121 ? 3.576 -13.023 -7.406 1 97.5 121 ALA A C 1
ATOM 968 O O . ALA A 1 121 ? 2.75 -12.594 -8.211 1 97.5 121 ALA A O 1
ATOM 969 N N . LEU A 1 122 ? 3.77 -14.25 -7.215 1 93.94 122 LEU A N 1
ATOM 970 C CA . LEU A 1 122 ? 3.115 -15.312 -7.969 1 93.94 122 LEU A CA 1
ATOM 971 C C . LEU A 1 122 ? 1.943 -15.898 -7.184 1 93.94 122 LEU A C 1
ATOM 973 O O . LEU A 1 122 ? 1.923 -15.836 -5.953 1 93.94 122 LEU A O 1
ATOM 977 N N . ASP A 1 123 ? 0.973 -16.516 -7.891 1 86.88 123 ASP A N 1
ATOM 978 C CA . ASP A 1 123 ? -0.223 -17.031 -7.227 1 86.88 123 ASP A CA 1
ATOM 979 C C . ASP A 1 123 ? -0.286 -18.562 -7.305 1 86.88 123 ASP A C 1
ATOM 981 O O . ASP A 1 123 ? -1.278 -19.172 -6.898 1 86.88 123 ASP A O 1
ATOM 985 N N . ASN A 1 124 ? 0.728 -19.188 -7.906 1 83.69 124 ASN A N 1
ATOM 986 C CA . ASN A 1 124 ? 0.671 -20.641 -8.008 1 83.69 124 ASN A CA 1
ATOM 987 C C . ASN A 1 124 ? 1.849 -21.297 -7.297 1 83.69 124 ASN A C 1
ATOM 989 O O . ASN A 1 124 ? 2.973 -20.797 -7.355 1 83.69 124 ASN A O 1
ATOM 993 N N . ILE A 1 125 ? 1.661 -22.375 -6.719 1 88.94 125 ILE A N 1
ATOM 994 C CA . ILE A 1 125 ? 2.602 -23.047 -5.828 1 88.94 125 ILE A CA 1
ATOM 995 C C . ILE A 1 125 ? 3.797 -23.562 -6.633 1 88.94 125 ILE A C 1
ATOM 997 O O . ILE A 1 125 ? 4.945 -23.438 -6.195 1 88.94 125 ILE A O 1
ATOM 1001 N N . GLU A 1 126 ? 3.518 -24.125 -7.793 1 89.75 126 GLU A N 1
ATOM 1002 C CA . GLU A 1 126 ? 4.578 -24.719 -8.594 1 89.75 126 GLU A CA 1
ATOM 1003 C C . GLU A 1 126 ? 5.633 -23.688 -8.984 1 89.75 126 GLU A C 1
ATOM 1005 O O . GLU A 1 126 ? 6.832 -23.938 -8.844 1 89.75 126 GLU A O 1
ATOM 1010 N N . ALA A 1 127 ? 5.207 -22.562 -9.453 1 94.38 127 ALA A N 1
ATOM 1011 C CA . ALA A 1 127 ? 6.125 -21.5 -9.859 1 94.38 127 ALA A CA 1
ATOM 1012 C C . ALA A 1 127 ? 6.867 -20.938 -8.656 1 94.38 127 ALA A C 1
ATOM 1014 O O . ALA A 1 127 ? 8.055 -20.609 -8.742 1 94.38 127 ALA A O 1
ATOM 1015 N N . ARG A 1 128 ? 6.16 -20.75 -7.562 1 95.88 128 ARG A N 1
ATOM 1016 C CA . ARG A 1 128 ? 6.785 -20.266 -6.336 1 95.88 128 ARG A CA 1
ATOM 1017 C C . ARG A 1 128 ? 7.891 -21.203 -5.871 1 95.88 128 ARG A C 1
ATOM 1019 O O . ARG A 1 128 ? 8.969 -20.766 -5.48 1 95.88 128 ARG A O 1
ATOM 1026 N N . ARG A 1 129 ? 7.602 -22.469 -5.93 1 95.44 129 ARG A N 1
ATOM 1027 C CA . ARG A 1 129 ? 8.586 -23.469 -5.551 1 95.44 129 ARG A CA 1
ATOM 1028 C C . ARG A 1 129 ? 9.797 -23.422 -6.477 1 95.44 129 ARG A C 1
ATOM 1030 O O . ARG A 1 129 ? 10.938 -23.578 -6.023 1 95.44 129 ARG A O 1
ATOM 1037 N N . TYR A 1 130 ? 9.5 -23.281 -7.699 1 97.12 130 TYR A N 1
ATOM 1038 C CA . TYR A 1 130 ? 10.578 -23.203 -8.672 1 97.12 130 TYR A CA 1
ATOM 1039 C C . TYR A 1 130 ? 11.484 -22.016 -8.398 1 97.12 130 TYR A C 1
ATOM 1041 O O . TYR A 1 130 ? 12.711 -22.141 -8.414 1 97.12 130 TYR A O 1
ATOM 1049 N N . VAL A 1 131 ? 10.922 -20.891 -8.148 1 98.62 131 VAL A N 1
ATOM 1050 C CA . VAL A 1 131 ? 11.695 -19.688 -7.852 1 98.62 131 VAL A CA 1
ATOM 1051 C C . VAL A 1 131 ? 12.516 -19.891 -6.582 1 98.62 131 VAL A C 1
ATOM 1053 O O . VAL A 1 131 ? 13.695 -19.531 -6.535 1 98.62 131 VAL A O 1
ATOM 1056 N N . ASN A 1 132 ? 11.875 -20.391 -5.598 1 98.19 132 ASN A N 1
ATOM 1057 C CA . ASN A 1 132 ? 12.586 -20.75 -4.375 1 98.19 132 ASN A CA 1
ATOM 1058 C C . ASN A 1 132 ? 13.805 -21.625 -4.664 1 98.19 132 ASN A C 1
ATOM 1060 O O . ASN A 1 132 ? 14.891 -21.375 -4.141 1 98.19 132 ASN A O 1
ATOM 1064 N N . LYS A 1 133 ? 13.586 -22.609 -5.457 1 97.62 133 LYS A N 1
ATOM 1065 C CA . LYS A 1 133 ?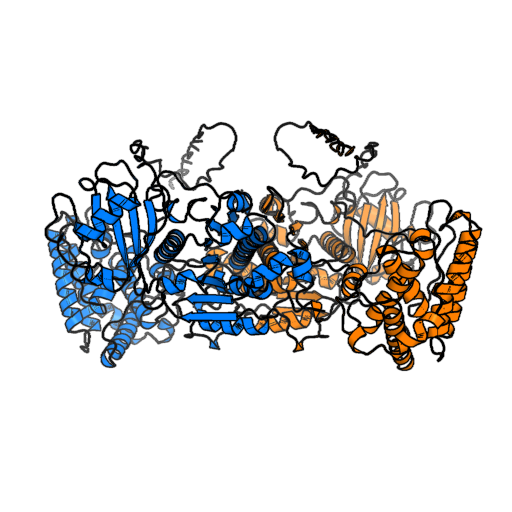 14.648 -23.531 -5.82 1 97.62 133 LYS A CA 1
ATOM 1066 C C . LYS A 1 133 ? 15.805 -22.812 -6.5 1 97.62 133 LYS A C 1
ATOM 1068 O O . LYS A 1 133 ? 16.969 -23.031 -6.152 1 97.62 133 LYS A O 1
ATOM 1073 N N . MET A 1 134 ? 15.508 -21.984 -7.434 1 98.19 134 MET A N 1
ATOM 1074 C CA . MET A 1 134 ? 16.547 -21.25 -8.148 1 98.19 134 MET A CA 1
ATOM 1075 C C . MET A 1 134 ? 17.328 -20.359 -7.195 1 98.19 134 MET A C 1
ATOM 1077 O O . MET A 1 134 ? 18.562 -20.266 -7.289 1 98.19 134 MET A O 1
ATOM 1081 N N . CYS A 1 135 ? 16.641 -19.734 -6.324 1 98.25 135 CYS A N 1
ATOM 1082 C CA . CYS A 1 135 ? 17.297 -18.859 -5.355 1 98.25 135 CYS A CA 1
ATOM 1083 C C . CYS A 1 135 ? 18.203 -19.656 -4.418 1 98.25 135 CYS A C 1
ATOM 1085 O O . CYS A 1 135 ? 19.234 -19.172 -3.986 1 98.25 135 CYS A O 1
ATOM 1087 N N . LEU A 1 136 ? 17.797 -20.828 -4.086 1 97.31 136 LEU A N 1
ATOM 1088 C CA . LEU A 1 136 ? 18.625 -21.688 -3.24 1 97.31 136 LEU A CA 1
ATOM 1089 C C . LEU A 1 136 ? 19.875 -22.125 -3.975 1 97.31 136 LEU A C 1
ATOM 1091 O O . LEU A 1 136 ? 20.953 -22.203 -3.381 1 97.31 136 LEU A O 1
ATOM 1095 N N . PHE A 1 137 ? 19.766 -22.438 -5.246 1 97.25 137 PHE A N 1
ATOM 1096 C CA . PHE A 1 137 ? 20.938 -22.812 -6.043 1 97.25 137 PHE A CA 1
ATOM 1097 C C . PHE A 1 137 ? 21.969 -21.688 -6.047 1 97.25 137 PHE A C 1
ATOM 1099 O O . PHE A 1 137 ? 23.172 -21.938 -5.969 1 97.25 137 PHE A O 1
ATOM 1106 N N . LEU A 1 138 ? 21.5 -20.484 -6.105 1 96.38 138 LEU A N 1
ATOM 1107 C CA . LEU A 1 138 ? 22.375 -19.344 -6.371 1 96.38 138 LEU A CA 1
ATOM 1108 C C . LEU A 1 138 ? 22.656 -18.562 -5.09 1 96.38 138 LEU A C 1
ATOM 1110 O O . LEU A 1 138 ? 23.453 -17.625 -5.094 1 96.38 138 LEU A O 1
ATOM 1114 N N . LYS A 1 139 ? 21.938 -18.906 -4.027 1 95.62 139 LYS A N 1
ATOM 1115 C CA . LYS A 1 139 ? 22 -18.188 -2.758 1 95.62 139 LYS A CA 1
ATOM 1116 C C . LYS A 1 139 ? 21.594 -16.734 -2.926 1 95.62 139 LYS A C 1
ATOM 1118 O O . LYS A 1 139 ? 22.219 -15.836 -2.367 1 95.62 139 LYS A O 1
ATOM 1123 N N . THR A 1 140 ? 20.641 -16.516 -3.803 1 97.31 140 THR A N 1
ATOM 1124 C CA . THR A 1 140 ? 20.062 -15.188 -4 1 97.31 140 THR A CA 1
ATOM 1125 C C . THR A 1 140 ? 18.906 -14.953 -3.039 1 97.31 140 THR A C 1
ATOM 1127 O O . THR A 1 140 ? 18 -15.789 -2.936 1 97.31 140 THR A O 1
ATOM 1130 N N . PRO A 1 141 ? 18.922 -13.852 -2.287 1 98.12 141 PRO A N 1
ATOM 1131 C CA . PRO A 1 141 ? 17.781 -13.586 -1.401 1 98.12 141 PRO A CA 1
ATOM 1132 C C . PRO A 1 141 ? 16.469 -13.445 -2.158 1 98.12 141 PRO A C 1
ATOM 1134 O O . PRO A 1 141 ? 16.438 -12.938 -3.283 1 98.12 141 PRO A O 1
ATOM 1137 N N . LEU A 1 142 ? 15.398 -13.914 -1.475 1 98.62 142 LEU A N 1
ATOM 1138 C CA . LEU A 1 142 ? 14.062 -13.969 -2.066 1 98.62 142 LEU A CA 1
ATOM 1139 C C . LEU A 1 142 ? 13.031 -13.352 -1.133 1 98.62 142 LEU A C 1
ATOM 1141 O O . LEU A 1 142 ? 13.016 -13.648 0.065 1 98.62 142 LEU A O 1
ATOM 1145 N N . MET A 1 143 ? 12.219 -12.438 -1.677 1 98.69 143 MET A N 1
ATOM 1146 C CA . MET A 1 143 ? 11.047 -11.938 -0.967 1 98.69 143 MET A CA 1
ATOM 1147 C C . MET A 1 143 ? 9.781 -12.664 -1.427 1 98.69 143 MET A C 1
ATOM 1149 O O . MET A 1 143 ? 9.328 -12.469 -2.555 1 98.69 143 MET A O 1
ATOM 1153 N N . GLU A 1 144 ? 9.258 -13.469 -0.557 1 98.06 144 GLU A N 1
ATOM 1154 C CA . GLU A 1 144 ? 7.992 -14.156 -0.804 1 98.06 144 GLU A CA 1
ATOM 1155 C C . GLU A 1 144 ? 6.809 -13.305 -0.349 1 98.06 144 GLU A C 1
ATOM 1157 O O . GLU A 1 144 ? 6.816 -12.758 0.757 1 98.06 144 GLU A O 1
ATOM 1162 N N . SER A 1 145 ? 5.82 -13.164 -1.21 1 97.56 145 SER A N 1
ATOM 1163 C CA . SER A 1 145 ? 4.625 -12.406 -0.847 1 97.56 145 SER A CA 1
ATOM 1164 C C . SER A 1 145 ? 3.367 -13.07 -1.394 1 97.56 145 SER A C 1
ATOM 1166 O O . SER A 1 145 ? 3.412 -13.742 -2.428 1 97.56 145 SER A O 1
ATOM 1168 N N . GLY A 1 146 ? 2.244 -12.914 -0.706 1 95 146 GLY A N 1
ATOM 1169 C CA . GLY A 1 146 ? 0.947 -13.438 -1.109 1 95 146 GLY A CA 1
ATOM 1170 C C . GLY A 1 146 ? -0.216 -12.688 -0.481 1 95 146 GLY A C 1
ATOM 1171 O O . GLY A 1 146 ? -0.09 -12.141 0.616 1 95 146 GLY A O 1
ATOM 1172 N N . THR A 1 147 ? -1.344 -12.617 -1.251 1 93.94 147 THR A N 1
ATOM 1173 C CA . THR A 1 147 ? -2.568 -12.016 -0.735 1 93.94 147 THR A CA 1
ATOM 1174 C C . THR A 1 147 ? -3.779 -12.883 -1.067 1 93.94 147 THR A C 1
ATOM 1176 O O . THR A 1 147 ? -3.799 -13.562 -2.096 1 93.94 147 THR A O 1
ATOM 1179 N N . GLU A 1 148 ? -4.73 -12.914 -0.238 1 89.44 148 GLU A N 1
ATOM 1180 C CA . GLU A 1 148 ? -6.047 -13.516 -0.424 1 89.44 148 GLU A CA 1
ATOM 1181 C C . GLU A 1 148 ? -7.113 -12.773 0.374 1 89.44 148 GLU A C 1
ATOM 1183 O O . GLU A 1 148 ? -7.23 -12.961 1.588 1 89.44 148 GLU A O 1
ATOM 1188 N N . GLY A 1 149 ? -7.906 -12.031 -0.35 1 88.5 149 GLY A N 1
ATOM 1189 C CA . GLY A 1 149 ? -8.875 -11.203 0.352 1 88.5 149 GLY A CA 1
ATOM 1190 C C . GLY A 1 149 ? -8.234 -10.227 1.32 1 88.5 149 GLY A C 1
ATOM 1191 O O . GLY A 1 149 ? -7.363 -9.445 0.935 1 88.5 149 GLY A O 1
ATOM 1192 N N . TYR A 1 150 ? -8.57 -10.445 2.619 1 87.94 150 TYR A N 1
ATOM 1193 C CA . TYR A 1 150 ? -8.055 -9.586 3.674 1 87.94 150 TYR A CA 1
ATOM 1194 C C . TYR A 1 150 ? -6.703 -10.078 4.172 1 87.94 150 TYR A C 1
ATOM 1196 O O . TYR A 1 150 ? -6 -9.359 4.887 1 87.94 150 TYR A O 1
ATOM 1204 N N . ASP A 1 151 ? -6.328 -11.227 3.727 1 90.75 151 ASP A N 1
ATOM 1205 C CA . ASP A 1 151 ? -5.125 -11.852 4.262 1 90.75 151 ASP A CA 1
ATOM 1206 C C . ASP A 1 151 ? -3.924 -11.609 3.354 1 90.75 151 ASP A C 1
ATOM 1208 O O . ASP A 1 151 ? -4.078 -11.477 2.137 1 90.75 151 ASP A O 1
ATOM 1212 N N . GLY A 1 152 ? -2.791 -11.461 3.91 1 94 152 GLY A N 1
ATOM 1213 C CA . GLY A 1 152 ? -1.545 -11.312 3.176 1 94 152 GLY A CA 1
ATOM 1214 C C . GLY A 1 152 ? -0.317 -11.609 4.016 1 94 152 GLY A C 1
ATOM 1215 O O . GLY A 1 152 ? -0.399 -11.68 5.242 1 94 152 GLY A O 1
ATOM 1216 N N . HIS A 1 153 ? 0.744 -11.883 3.371 1 94.12 153 HIS A N 1
ATOM 1217 C CA . HIS A 1 153 ? 1.992 -12.141 4.078 1 94.12 153 HIS A CA 1
ATOM 1218 C C . HIS A 1 153 ? 3.197 -11.719 3.244 1 94.12 153 HIS A C 1
ATOM 1220 O O . HIS A 1 153 ? 3.117 -11.664 2.014 1 94.12 153 HIS A O 1
ATOM 1226 N N . VAL A 1 154 ? 4.23 -11.344 3.881 1 96.44 154 VAL A N 1
ATOM 1227 C CA . VAL A 1 154 ? 5.547 -11.164 3.281 1 96.44 154 VAL A CA 1
ATOM 1228 C C . VAL A 1 154 ? 6.598 -11.914 4.098 1 96.44 154 VAL A C 1
ATOM 1230 O O . VAL A 1 154 ? 6.539 -11.93 5.332 1 96.44 154 VAL A O 1
ATOM 1233 N N . GLN A 1 155 ? 7.52 -12.547 3.426 1 96.94 155 GLN A N 1
ATOM 1234 C CA . GLN A 1 155 ? 8.57 -13.336 4.062 1 96.94 155 GLN A CA 1
ATOM 1235 C C . GLN A 1 155 ? 9.891 -13.211 3.299 1 96.94 155 GLN A C 1
ATOM 1237 O O . GLN A 1 155 ? 10.039 -13.789 2.219 1 96.94 155 GLN A O 1
ATOM 1242 N N . PRO A 1 156 ? 10.812 -12.461 3.893 1 97.38 156 PRO A N 1
ATOM 1243 C CA . PRO A 1 156 ? 12.148 -12.531 3.299 1 97.38 156 PRO A CA 1
ATOM 1244 C C . PRO A 1 156 ? 12.812 -13.891 3.512 1 97.38 156 PRO A C 1
ATOM 1246 O O . PRO A 1 156 ? 12.812 -14.414 4.629 1 97.38 156 PRO A O 1
ATOM 1249 N N . ILE A 1 157 ? 13.289 -14.414 2.506 1 98 157 ILE A N 1
ATOM 1250 C CA . ILE A 1 157 ? 13.992 -15.695 2.549 1 98 157 ILE A CA 1
ATOM 1251 C C . ILE A 1 157 ? 15.469 -15.492 2.213 1 98 157 ILE A C 1
ATOM 1253 O O . ILE A 1 157 ? 15.805 -15.039 1.117 1 98 157 ILE A O 1
ATOM 1257 N N . PHE A 1 158 ? 16.25 -15.781 3.162 1 97.38 158 PHE A N 1
ATOM 1258 C CA . PHE A 1 158 ? 17.688 -15.805 2.986 1 97.38 158 PHE A CA 1
ATOM 1259 C C . PHE A 1 158 ? 18.203 -17.234 2.91 1 97.38 158 PHE A C 1
ATOM 1261 O O . PHE A 1 158 ? 18.25 -17.953 3.92 1 97.38 158 PHE A O 1
ATOM 1268 N N . PRO A 1 159 ? 18.625 -17.625 1.751 1 96.06 159 PRO A N 1
ATOM 1269 C CA . PRO A 1 159 ? 18.953 -19.031 1.508 1 96.06 159 PRO A CA 1
ATOM 1270 C C . PRO A 1 159 ? 19.844 -19.641 2.602 1 96.06 159 PRO A C 1
ATOM 1272 O O . PRO A 1 159 ? 20.906 -19.094 2.898 1 96.06 159 PRO A O 1
ATOM 1275 N N . TYR A 1 160 ? 19.328 -20.688 3.26 1 93.25 160 TYR A N 1
ATOM 1276 C CA . TYR A 1 160 ? 20 -21.547 4.227 1 93.25 160 TYR A CA 1
ATOM 1277 C C . TYR A 1 160 ? 20.172 -20.844 5.566 1 93.25 160 TYR A C 1
ATOM 1279 O O . TYR A 1 160 ? 20.75 -21.406 6.5 1 93.25 160 TYR A O 1
ATOM 1287 N N . ALA A 1 161 ? 19.734 -19.594 5.676 1 94.44 161 ALA A N 1
ATOM 1288 C CA . ALA A 1 161 ? 19.781 -18.875 6.941 1 94.44 161 ALA A CA 1
ATOM 1289 C C . ALA A 1 161 ? 18.391 -18.766 7.562 1 94.44 161 ALA A C 1
ATOM 1291 O O . ALA A 1 161 ? 18.25 -18.672 8.781 1 94.44 161 ALA A O 1
ATOM 1292 N N . THR A 1 162 ? 17.406 -18.781 6.715 1 96.94 162 THR A N 1
ATOM 1293 C CA . THR A 1 162 ? 16.016 -18.672 7.184 1 96.94 162 THR A CA 1
ATOM 1294 C C . THR A 1 162 ? 15.156 -19.766 6.559 1 96.94 162 THR A C 1
ATOM 1296 O O . THR A 1 162 ? 15.602 -20.484 5.664 1 96.94 162 THR A O 1
ATOM 1299 N N . GLU A 1 163 ? 13.891 -19.828 7.051 1 96.69 163 GLU A N 1
ATOM 1300 C CA . GLU A 1 163 ? 12.914 -20.703 6.41 1 96.69 163 GLU A CA 1
ATOM 1301 C C . GLU A 1 163 ? 12.75 -20.359 4.934 1 96.69 163 GLU A C 1
ATOM 1303 O O . GLU A 1 163 ? 12.734 -19.188 4.555 1 96.69 163 GLU A O 1
ATOM 1308 N N . CYS A 1 164 ? 12.734 -21.438 4.203 1 97.06 164 CYS A N 1
ATOM 1309 C CA . CYS A 1 164 ? 12.453 -21.234 2.783 1 97.06 164 CYS A CA 1
ATOM 1310 C C . CYS A 1 164 ? 11.008 -21.594 2.455 1 97.06 164 CYS A C 1
ATOM 1312 O O . CYS A 1 164 ? 10.219 -21.875 3.354 1 97.06 164 CYS A O 1
ATOM 1314 N N . PHE A 1 165 ? 10.633 -21.5 1.231 1 96.69 165 PHE A N 1
ATOM 1315 C CA . PHE A 1 165 ? 9.258 -21.719 0.806 1 96.69 165 PHE A CA 1
ATOM 1316 C C . PHE A 1 165 ? 8.812 -23.141 1.14 1 96.69 165 PHE A C 1
ATOM 1318 O O . PHE A 1 165 ? 7.645 -23.359 1.481 1 96.69 165 PHE A O 1
ATOM 1325 N N . ASP A 1 166 ? 9.688 -24.078 1.119 1 95.19 166 ASP A N 1
ATOM 1326 C CA . ASP A 1 166 ? 9.367 -25.5 1.269 1 95.19 166 ASP A CA 1
ATOM 1327 C C . ASP A 1 166 ? 9.406 -25.922 2.736 1 95.19 166 ASP A C 1
ATOM 1329 O O . ASP A 1 166 ? 9.141 -27.078 3.062 1 95.19 166 ASP A O 1
ATOM 1333 N N . CYS A 1 167 ? 9.734 -25.062 3.578 1 94.5 167 CYS A N 1
ATOM 1334 C CA . CYS A 1 167 ? 9.812 -25.406 4.992 1 94.5 167 CYS A CA 1
ATOM 1335 C C . CYS A 1 167 ? 8.422 -25.641 5.57 1 94.5 167 CYS A C 1
ATOM 1337 O O . CYS A 1 167 ? 8.266 -26.391 6.539 1 94.5 167 CYS A O 1
ATOM 1339 N N . ASP A 1 168 ? 7.457 -24.938 4.91 1 88.12 168 ASP A N 1
ATOM 1340 C CA . ASP A 1 168 ? 6.078 -25.156 5.34 1 88.12 168 ASP A CA 1
ATOM 1341 C C . ASP A 1 168 ? 5.312 -26.016 4.332 1 88.12 168 ASP A C 1
ATOM 1343 O O . ASP A 1 168 ? 5.512 -25.875 3.123 1 88.12 168 ASP A O 1
ATOM 1347 N N . VAL A 1 169 ? 4.504 -26.828 4.949 1 80.06 169 VAL A N 1
ATOM 1348 C CA . VAL A 1 169 ? 3.662 -27.672 4.098 1 80.06 169 VAL A CA 1
ATOM 1349 C C . VAL A 1 169 ? 2.631 -26.797 3.379 1 80.06 169 VAL A C 1
ATOM 1351 O O . VAL A 1 169 ? 1.948 -25.984 4.008 1 80.06 169 VAL A O 1
ATOM 1354 N N . LYS A 1 170 ? 2.76 -26.906 2.111 1 80.25 170 LYS A N 1
ATOM 1355 C CA . LYS A 1 170 ? 1.781 -26.156 1.332 1 80.25 170 LYS A CA 1
ATOM 1356 C C . LYS A 1 170 ? 0.556 -27.016 1.017 1 80.25 170 LYS A C 1
ATOM 1358 O O . LYS A 1 170 ? 0.677 -28.219 0.776 1 80.25 170 LYS A O 1
ATOM 1363 N N . GLU A 1 171 ? -0.543 -26.359 1.277 1 68.5 171 GLU A N 1
ATOM 1364 C CA . GLU A 1 171 ? -1.754 -27.078 0.886 1 68.5 171 GLU A CA 1
ATOM 1365 C C . GLU A 1 171 ? -1.797 -27.312 -0.623 1 68.5 171 GLU A C 1
ATOM 1367 O O . GLU A 1 171 ? -1.657 -26.359 -1.402 1 68.5 171 GLU A O 1
ATOM 1372 N N . THR A 1 172 ? -1.563 -28.531 -0.939 1 64.25 172 THR A N 1
ATOM 1373 C CA . THR A 1 172 ? -1.677 -28.859 -2.357 1 64.25 172 THR A CA 1
ATOM 1374 C C . THR A 1 172 ? -3.129 -28.766 -2.818 1 64.25 172 THR A C 1
ATOM 1376 O O . THR A 1 172 ? -4.051 -28.969 -2.027 1 64.25 172 THR A O 1
ATOM 1379 N N . PRO A 1 173 ? -3.189 -28.297 -4.008 1 63.81 173 PRO A N 1
ATOM 1380 C CA . PRO A 1 173 ? -4.566 -28.281 -4.508 1 63.81 173 PRO A CA 1
ATOM 1381 C C . PRO A 1 173 ? -5.285 -29.609 -4.305 1 63.81 173 PRO A C 1
ATOM 1383 O O . PRO A 1 173 ? -4.656 -30.672 -4.363 1 63.81 173 PRO A O 1
ATOM 1386 N N . THR A 1 174 ? -6.492 -29.531 -3.863 1 67.75 174 THR A N 1
ATOM 1387 C CA . THR A 1 174 ? -7.309 -30.719 -3.625 1 67.75 174 THR A CA 1
ATOM 1388 C C . THR A 1 174 ? -7.391 -31.578 -4.879 1 67.75 174 THR A C 1
ATOM 1390 O O . THR A 1 174 ? -7.656 -31.078 -5.973 1 67.75 174 THR A O 1
ATOM 1393 N N . THR A 1 175 ? -6.816 -32.812 -4.77 1 79.06 175 THR A N 1
ATOM 1394 C CA . THR A 1 175 ? -7.023 -33.781 -5.836 1 79.06 175 THR A CA 1
ATOM 1395 C C . THR A 1 175 ? -8.188 -34.688 -5.508 1 79.06 175 THR A C 1
ATOM 1397 O O . THR A 1 175 ? -8.461 -34.969 -4.34 1 79.06 175 THR A O 1
ATOM 1400 N N . TYR A 1 176 ? -8.93 -35.031 -6.535 1 85.88 176 TYR A N 1
ATOM 1401 C CA . TYR A 1 176 ? -10.078 -35.906 -6.348 1 85.88 176 TYR A CA 1
ATOM 1402 C C . TYR A 1 176 ? -9.844 -37.25 -6.992 1 85.88 176 TYR A C 1
ATOM 1404 O O . TYR A 1 176 ? -9.266 -37.344 -8.078 1 85.88 176 TYR A O 1
ATOM 1412 N N . PRO A 1 177 ? -10.234 -38.344 -6.258 1 86.62 177 PRO A N 1
ATOM 1413 C CA . PRO A 1 177 ? -10.109 -39.656 -6.875 1 86.62 177 PRO A CA 1
ATOM 1414 C C . PRO A 1 177 ? -10.773 -39.719 -8.25 1 86.62 177 PRO A C 1
ATOM 1416 O O . PRO A 1 177 ? -11.805 -39.094 -8.477 1 86.62 177 PRO A O 1
ATOM 1419 N N . VAL A 1 178 ? -10.148 -40.562 -9.008 1 89.88 178 VAL A N 1
ATOM 1420 C CA . VAL A 1 178 ? -10.633 -40.719 -10.375 1 89.88 178 VAL A CA 1
ATOM 1421 C C . VAL A 1 178 ? -12.109 -41.125 -10.359 1 89.88 178 VAL A C 1
ATOM 1423 O O . VAL A 1 178 ? -12.898 -40.625 -11.156 1 89.88 178 VAL A O 1
ATOM 1426 N N . CYS A 1 179 ? -12.531 -42 -9.492 1 90 179 CYS A N 1
ATOM 1427 C CA . CYS A 1 179 ? -13.906 -42.469 -9.422 1 90 179 CYS A CA 1
ATOM 1428 C C . CYS A 1 179 ? -14.859 -41.344 -9.039 1 90 179 CYS A C 1
ATOM 1430 O O . CYS A 1 179 ? -15.992 -41.312 -9.531 1 90 179 CYS A O 1
ATOM 1432 N N . THR A 1 180 ? -14.461 -40.469 -8.164 1 91.62 180 THR A N 1
ATOM 1433 C CA . THR A 1 180 ? -15.266 -39.312 -7.777 1 91.62 180 THR A CA 1
ATOM 1434 C C . THR A 1 180 ? -15.477 -38.375 -8.961 1 91.62 180 THR A C 1
ATOM 1436 O O . THR A 1 180 ? -16.562 -37.812 -9.133 1 91.62 180 THR A O 1
ATOM 1439 N N . ILE A 1 181 ? -14.453 -38.281 -9.727 1 93.69 181 ILE A N 1
ATOM 1440 C CA . ILE A 1 181 ? -14.484 -37.344 -10.859 1 93.69 181 ILE A CA 1
ATOM 1441 C C . ILE A 1 181 ? -15.258 -37.969 -12.016 1 93.69 181 ILE A C 1
ATOM 1443 O O . ILE A 1 181 ? -16.109 -37.312 -12.633 1 93.69 181 ILE A O 1
ATOM 1447 N N . ARG A 1 182 ? -15.094 -39.188 -12.25 1 92.56 182 ARG A N 1
ATOM 1448 C CA . ARG A 1 182 ? -15.562 -39.781 -13.508 1 92.56 182 ARG A CA 1
ATOM 1449 C C . ARG A 1 182 ? -16.844 -40.562 -13.297 1 92.56 182 ARG A C 1
ATOM 1451 O O . ARG A 1 182 ? -17.609 -40.781 -14.242 1 92.56 182 ARG A O 1
ATOM 1458 N N . SER A 1 183 ? -17.062 -41.031 -12.039 1 93.44 183 SER A N 1
ATOM 1459 C CA . SER A 1 183 ? -18.188 -41.938 -11.883 1 93.44 183 SER A CA 1
ATOM 1460 C C . SER A 1 183 ? -19.219 -41.406 -10.906 1 93.44 183 SER A C 1
ATOM 1462 O O . SER A 1 183 ? -20.422 -41.469 -11.148 1 93.44 183 SER A O 1
ATOM 1464 N N . THR A 1 184 ? -18.688 -40.875 -9.812 1 94.38 184 THR A N 1
ATOM 1465 C CA . THR A 1 184 ? -19.656 -40.531 -8.758 1 94.38 184 THR A CA 1
ATOM 1466 C C . THR A 1 184 ? -19.375 -39.156 -8.203 1 94.38 184 THR A C 1
ATOM 1468 O O . THR A 1 184 ? -19.156 -39 -7 1 94.38 184 THR A O 1
ATOM 1471 N N . PRO A 1 185 ? -19.531 -38.156 -9.016 1 96.81 185 PRO A N 1
ATOM 1472 C CA . PRO A 1 185 ? -19.359 -36.812 -8.469 1 96.81 185 PRO A CA 1
ATOM 1473 C C . PRO A 1 185 ? -20.453 -36.469 -7.457 1 96.81 185 PRO A C 1
ATOM 1475 O O . PRO A 1 185 ? -21.594 -36.906 -7.582 1 96.81 185 PRO A O 1
ATOM 1478 N N . SER A 1 186 ? -20.078 -35.656 -6.457 1 94.94 186 SER A N 1
ATOM 1479 C CA . SER A 1 186 ? -21.047 -35.312 -5.422 1 94.94 186 SER A CA 1
ATOM 1480 C C . SER A 1 186 ? -21.109 -33.812 -5.211 1 94.94 186 SER A C 1
ATOM 1482 O O . SER A 1 186 ? -22.031 -33.312 -4.57 1 94.94 186 SER A O 1
ATOM 1484 N N . GLN A 1 187 ? -20.141 -33.094 -5.73 1 95.62 187 GLN A N 1
ATOM 1485 C CA . GLN A 1 187 ? -20.078 -31.625 -5.59 1 95.62 187 GLN A CA 1
ATOM 1486 C C . GLN A 1 187 ? -19.797 -30.953 -6.934 1 95.62 187 GLN A C 1
ATOM 1488 O O . GLN A 1 187 ? -19.25 -31.578 -7.844 1 95.62 187 GLN A O 1
ATOM 1493 N N . PRO A 1 188 ? -20.125 -29.672 -7.047 1 96.5 188 PRO A N 1
ATOM 1494 C CA . PRO A 1 188 ? -19.859 -28.953 -8.297 1 96.5 188 PRO A CA 1
ATOM 1495 C C . PRO A 1 188 ? -18.391 -29 -8.703 1 96.5 188 PRO A C 1
ATOM 1497 O O . PRO A 1 188 ? -18.078 -29.125 -9.891 1 96.5 188 PRO A O 1
ATOM 1500 N N . VAL A 1 189 ? -17.531 -28.953 -7.73 1 94.88 189 VAL A N 1
ATOM 1501 C CA . VAL A 1 189 ? -16.094 -28.906 -8.016 1 94.88 189 VAL A CA 1
ATOM 1502 C C . VAL A 1 189 ? -15.672 -30.203 -8.711 1 94.88 189 VAL A C 1
ATOM 1504 O O . VAL A 1 189 ? -14.766 -30.203 -9.547 1 94.88 189 VAL A O 1
ATOM 1507 N N . HIS A 1 190 ? -16.312 -31.297 -8.438 1 96.44 190 HIS A N 1
ATOM 1508 C CA . HIS A 1 190 ? -16.016 -32.562 -9.102 1 96.44 190 HIS A CA 1
ATOM 1509 C C . HIS A 1 190 ? -16.344 -32.5 -10.586 1 96.44 190 HIS A C 1
ATOM 1511 O O . HIS A 1 190 ? -15.578 -32.969 -11.422 1 96.44 190 HIS A O 1
ATOM 1517 N N . CYS A 1 191 ? -17.469 -31.922 -10.844 1 98.06 191 CYS A N 1
ATOM 1518 C CA . CYS A 1 191 ? -17.922 -31.812 -12.227 1 98.06 191 CYS A CA 1
ATOM 1519 C C . CYS A 1 191 ? -17.062 -30.828 -13.016 1 98.06 191 CYS A C 1
ATOM 1521 O O . CYS A 1 191 ? -16.766 -31.062 -14.188 1 98.06 191 CYS A O 1
ATOM 1523 N N . ILE A 1 192 ? -16.688 -29.781 -12.297 1 97.5 192 ILE A N 1
ATOM 1524 C CA . ILE A 1 192 ? -15.82 -28.781 -12.93 1 97.5 192 ILE A CA 1
ATOM 1525 C C . ILE A 1 192 ? -14.453 -29.406 -13.211 1 97.5 192 ILE A C 1
ATOM 1527 O O . ILE A 1 192 ? -13.898 -29.219 -14.297 1 97.5 192 ILE A O 1
ATOM 1531 N N . THR A 1 193 ? -13.93 -30.109 -12.297 1 95.5 193 THR A N 1
ATOM 1532 C CA . THR A 1 193 ? -12.664 -30.797 -12.469 1 95.5 193 THR A CA 1
ATOM 1533 C C . THR A 1 193 ? -12.75 -31.812 -13.609 1 95.5 193 THR A C 1
ATOM 1535 O O . THR A 1 193 ? -11.82 -31.938 -14.414 1 95.5 193 THR A O 1
ATOM 1538 N N . TRP A 1 194 ? -13.836 -32.531 -13.664 1 97.06 194 TRP A N 1
ATOM 1539 C CA . TRP A 1 194 ? -14.078 -33.5 -14.75 1 97.06 194 TRP A CA 1
ATOM 1540 C C . TRP A 1 194 ? -14.031 -32.781 -16.109 1 97.06 194 TRP A C 1
ATOM 1542 O O . TRP A 1 194 ? -13.344 -33.25 -17.016 1 97.06 194 TRP A O 1
ATOM 1552 N N . ALA A 1 195 ? -14.719 -31.719 -16.203 1 98 195 ALA A N 1
ATOM 1553 C CA . ALA A 1 195 ? -14.812 -31 -17.484 1 98 195 ALA A CA 1
ATOM 1554 C C . ALA A 1 195 ? -13.461 -30.438 -17.891 1 98 195 ALA A C 1
ATOM 1556 O O . ALA A 1 195 ? -13.062 -30.531 -19.047 1 98 195 ALA A O 1
ATOM 1557 N N . LYS A 1 196 ? -12.797 -29.906 -16.953 1 95.94 196 LYS A N 1
ATOM 1558 C CA . LYS A 1 196 ? -11.562 -29.188 -17.219 1 95.94 196 LYS A CA 1
ATOM 1559 C C . LYS A 1 196 ? -10.383 -30.141 -17.406 1 95.94 196 LYS A C 1
ATOM 1561 O O . LYS A 1 196 ? -9.594 -29.984 -18.328 1 95.94 196 LYS A O 1
ATOM 1566 N N . GLU A 1 197 ? -10.266 -31.094 -16.578 1 92.81 197 GLU A N 1
ATOM 1567 C CA . GLU A 1 197 ? -9.023 -31.844 -16.469 1 92.81 197 GLU A CA 1
ATOM 1568 C C . GLU A 1 197 ? -9.133 -33.188 -17.203 1 92.81 197 GLU A C 1
ATOM 1570 O O . GLU A 1 197 ? -8.117 -33.812 -17.531 1 92.81 197 GLU A O 1
ATOM 1575 N N . PHE A 1 198 ? -10.328 -33.656 -17.406 1 93.12 198 PHE A N 1
ATOM 1576 C CA . PHE A 1 198 ? -10.5 -34.938 -18.078 1 93.12 198 PHE A CA 1
ATOM 1577 C C . PHE A 1 198 ? -11.125 -34.75 -19.453 1 93.12 198 PHE A C 1
ATOM 1579 O O . PHE A 1 198 ? -10.516 -35.062 -20.469 1 93.12 198 PHE A O 1
ATOM 1586 N N . LEU A 1 199 ? -12.297 -34.156 -19.438 1 96.25 199 LEU A N 1
ATOM 1587 C CA . LEU A 1 199 ? -13.055 -34.062 -20.688 1 96.25 199 LEU A CA 1
ATOM 1588 C C . LEU A 1 199 ? -12.32 -33.219 -21.719 1 96.25 199 LEU A C 1
ATOM 1590 O O . LEU A 1 199 ? -12.109 -33.656 -22.844 1 96.25 199 LEU A O 1
ATOM 1594 N N . TRP A 1 200 ? -11.945 -32.031 -21.328 1 96.5 200 TRP A N 1
ATOM 1595 C CA . TRP A 1 200 ? -11.344 -31.047 -22.234 1 96.5 200 TRP A CA 1
ATOM 1596 C C . TRP A 1 200 ? -10.078 -31.609 -22.875 1 96.5 200 TRP A C 1
ATOM 1598 O O . TRP A 1 200 ? -9.961 -31.672 -24.094 1 96.5 200 TRP A O 1
ATOM 1608 N N . PRO A 1 201 ? -9.125 -32.094 -22.094 1 94.12 201 PRO A N 1
ATOM 1609 C CA . PRO A 1 201 ? -7.918 -32.625 -22.734 1 94.12 201 PRO A CA 1
ATOM 1610 C C . PRO A 1 201 ? -8.195 -33.844 -23.594 1 94.12 201 PRO A C 1
ATOM 1612 O O . PRO A 1 201 ? -7.527 -34.062 -24.594 1 94.12 201 PRO A O 1
ATOM 1615 N N . SER A 1 202 ? -9.164 -34.625 -23.234 1 94.31 202 SER A N 1
ATOM 1616 C CA . SER A 1 202 ? -9.5 -35.812 -24 1 94.31 202 SER A CA 1
ATOM 1617 C C . SER A 1 202 ? -10.031 -35.469 -25.375 1 94.31 202 SER A C 1
ATOM 1619 O O . SER A 1 202 ? -9.805 -36.219 -26.344 1 94.31 202 SER A O 1
ATOM 1621 N N . LEU A 1 203 ? -10.672 -34.375 -25.453 1 95.56 203 LEU A N 1
ATOM 1622 C CA . LEU A 1 203 ? -11.305 -34 -26.703 1 95.56 203 LEU A CA 1
ATOM 1623 C C . LEU A 1 203 ? -10.422 -33.062 -27.516 1 95.56 203 LEU A C 1
ATOM 1625 O O . LEU A 1 203 ? -10.422 -33.094 -28.75 1 95.56 203 LEU A O 1
ATOM 1629 N N . PHE A 1 204 ? -9.734 -32.188 -26.844 1 95.25 204 PHE A N 1
ATOM 1630 C CA . PHE A 1 204 ? -9.109 -31.078 -27.562 1 95.25 204 PHE A CA 1
ATOM 1631 C C . PHE A 1 204 ? -7.633 -30.953 -27.188 1 95.25 204 PHE A C 1
ATOM 1633 O O . PHE A 1 204 ? -6.93 -30.078 -27.703 1 95.25 204 PHE A O 1
ATOM 1640 N N . GLY A 1 205 ? -7.211 -31.766 -26.25 1 91 205 GLY A N 1
ATOM 1641 C CA . GLY A 1 205 ? -5.82 -31.75 -25.828 1 91 205 GLY A CA 1
ATOM 1642 C C . GLY A 1 205 ? -4.965 -32.781 -26.531 1 91 205 GLY A C 1
ATOM 1643 O O . GLY A 1 205 ? -5.363 -33.344 -27.547 1 91 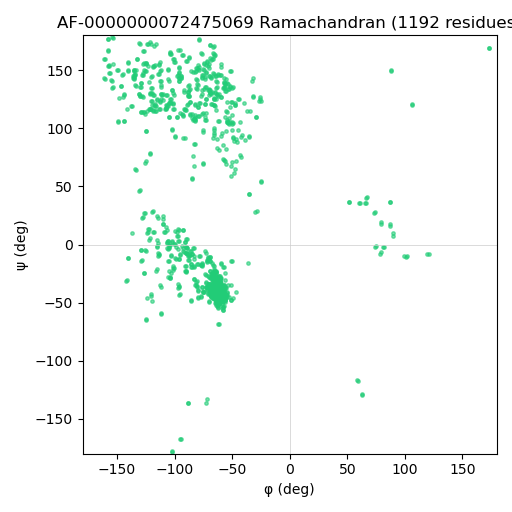205 GLY A O 1
ATOM 1644 N N . GLU A 1 206 ? -3.801 -32.938 -25.969 1 86.62 206 GLU A N 1
ATOM 1645 C CA . GLU A 1 206 ? -2.885 -33.938 -26.5 1 86.62 206 GLU A CA 1
ATOM 1646 C C . GLU A 1 206 ? -3.322 -35.344 -26.109 1 86.62 206 GLU A C 1
ATOM 1648 O O . GLU A 1 206 ? -3.936 -35.531 -25.047 1 86.62 206 GLU A O 1
ATOM 1653 N N . ASP A 1 207 ? -2.979 -36.219 -26.938 1 79 207 ASP A N 1
ATOM 1654 C CA . ASP A 1 207 ? -3.303 -37.594 -26.625 1 79 207 ASP A CA 1
ATOM 1655 C C . ASP A 1 207 ? -2.537 -38.094 -25.406 1 79 207 ASP A C 1
ATOM 1657 O O . ASP A 1 207 ? -1.356 -37.781 -25.234 1 79 207 ASP A O 1
ATOM 1661 N N . HIS A 1 208 ? -3.266 -38.469 -24.469 1 76.62 208 HIS A N 1
ATOM 1662 C CA . HIS A 1 208 ? -2.631 -39.031 -23.281 1 76.62 208 HIS A CA 1
ATOM 1663 C C . HIS A 1 208 ? -3.27 -40.375 -22.891 1 76.62 208 HIS A C 1
ATOM 1665 O O . HIS A 1 208 ? -4.484 -40.531 -23.016 1 76.62 208 HIS A O 1
ATOM 1671 N N . GLU A 1 209 ? -2.416 -41.344 -22.578 1 73.31 209 GLU A N 1
ATOM 1672 C CA . GLU A 1 209 ? -2.92 -42.625 -22.062 1 73.31 209 GLU A CA 1
ATOM 1673 C C . GLU A 1 209 ? -2.992 -42.625 -20.547 1 73.31 209 GLU A C 1
ATOM 1675 O O . GLU A 1 209 ? -2.021 -42.25 -19.875 1 73.31 209 GLU A O 1
ATOM 1680 N N . GLU A 1 210 ? -4.156 -42.75 -20.062 1 75.06 210 GLU A N 1
ATOM 1681 C CA . GLU A 1 210 ? -4.344 -42.812 -18.625 1 75.06 210 GLU A CA 1
ATOM 1682 C C . GLU A 1 210 ? -4.25 -44.25 -18.109 1 75.06 210 GLU A C 1
ATOM 1684 O O . GLU A 1 210 ? -4.82 -45.156 -18.703 1 75.06 210 GLU A O 1
ATOM 1689 N N . ASP A 1 211 ? -3.434 -44.438 -17.125 1 76.5 211 ASP A N 1
ATOM 1690 C CA . ASP A 1 211 ? -3.385 -45.719 -16.469 1 76.5 211 ASP A CA 1
ATOM 1691 C C . ASP A 1 211 ? -4.484 -45.844 -15.406 1 76.5 211 ASP A C 1
ATOM 1693 O O . ASP A 1 211 ? -4.434 -45.188 -14.375 1 76.5 211 ASP A O 1
ATOM 1697 N N . LEU A 1 212 ? -5.484 -46.656 -15.695 1 80.75 212 LEU A N 1
ATOM 1698 C CA . LEU A 1 212 ? -6.652 -46.781 -14.836 1 80.75 212 LEU A CA 1
ATOM 1699 C C . LEU A 1 212 ? -6.516 -48 -13.938 1 80.75 212 LEU A C 1
ATOM 1701 O O . LEU A 1 212 ? -7.441 -48.344 -13.195 1 80.75 212 LEU A O 1
ATOM 1705 N N . SER A 1 213 ? -5.367 -48.594 -13.984 1 71.81 213 SER A N 1
ATOM 1706 C CA . SER A 1 213 ? -5.191 -49.875 -13.312 1 71.81 213 SER A CA 1
ATOM 1707 C C . SER A 1 213 ? -5.453 -49.75 -11.812 1 71.81 213 SER A C 1
ATOM 1709 O O . SER A 1 213 ? -6 -50.656 -11.195 1 71.81 213 SER A O 1
ATOM 1711 N N . GLU A 1 214 ? -5.227 -48.719 -11.289 1 74.88 214 GLU A N 1
ATOM 1712 C CA . GLU A 1 214 ? -5.379 -48.562 -9.844 1 74.88 214 GLU A CA 1
ATOM 1713 C C . GLU A 1 214 ? -6.496 -47.594 -9.492 1 74.88 214 GLU A C 1
ATOM 1715 O O . GLU A 1 214 ? -6.543 -47.062 -8.375 1 74.88 214 GLU A O 1
ATOM 1720 N N . ALA A 1 215 ? -7.359 -47.438 -10.344 1 80.44 215 ALA A N 1
ATOM 1721 C CA . ALA A 1 215 ? -8.375 -46.438 -10.109 1 80.44 215 ALA A CA 1
ATOM 1722 C C . ALA A 1 215 ? -9.477 -46.938 -9.188 1 80.44 215 ALA A C 1
ATOM 1724 O O . ALA A 1 215 ? -10.023 -46.188 -8.375 1 80.44 215 ALA A O 1
ATOM 1725 N N . THR A 1 216 ? -9.789 -48.188 -9.328 1 80.69 216 THR A N 1
ATOM 1726 C CA . THR A 1 216 ? -10.844 -48.781 -8.523 1 80.69 216 THR A CA 1
ATOM 1727 C C . THR A 1 216 ? -10.672 -50.312 -8.453 1 80.69 216 THR A C 1
ATOM 1729 O O . THR A 1 216 ? -10.062 -50.906 -9.336 1 80.69 216 THR A O 1
ATOM 1732 N N . ASP A 1 217 ? -11.156 -50.875 -7.414 1 81.38 217 ASP A N 1
ATOM 1733 C CA . ASP A 1 217 ? -11.141 -52.312 -7.25 1 81.38 217 ASP A CA 1
ATOM 1734 C C . ASP A 1 217 ? -12.414 -52.938 -7.824 1 81.38 217 ASP A C 1
ATOM 1736 O O . ASP A 1 217 ? -12.516 -54.156 -7.93 1 81.38 217 ASP A O 1
ATOM 1740 N N . ASN A 1 218 ? -13.328 -52.156 -8.219 1 85.44 218 ASN A N 1
ATOM 1741 C CA . ASN A 1 218 ? -14.578 -52.625 -8.82 1 85.44 218 ASN A CA 1
ATOM 1742 C C . ASN A 1 218 ? -14.414 -52.875 -10.312 1 85.44 218 ASN A C 1
ATOM 1744 O O . ASN A 1 218 ? -14.312 -51.938 -11.102 1 85.44 218 ASN A O 1
ATOM 1748 N N . GLN A 1 219 ? -14.492 -54.094 -10.711 1 86.75 219 GLN A N 1
ATOM 1749 C CA . GLN A 1 219 ? -14.219 -54.5 -12.086 1 86.75 219 GLN A CA 1
ATOM 1750 C C . GLN A 1 219 ? -15.234 -53.906 -13.047 1 86.75 219 GLN A C 1
ATOM 1752 O O . GLN A 1 219 ? -14.883 -53.531 -14.18 1 86.75 219 GLN A O 1
ATOM 1757 N N . GLN A 1 220 ? -16.484 -53.875 -12.648 1 87.88 220 GLN A N 1
ATOM 1758 C CA . GLN A 1 220 ? -17.5 -53.281 -13.492 1 87.88 220 GLN A CA 1
ATOM 1759 C C . GLN A 1 220 ? -17.219 -51.781 -13.719 1 87.88 220 GLN A C 1
ATOM 1761 O O . GLN A 1 220 ? -17.375 -51.281 -14.836 1 87.88 220 GLN A O 1
ATOM 1766 N N . GLU A 1 221 ? -16.844 -51.219 -12.656 1 89.38 221 GLU A N 1
ATOM 1767 C CA . GLU A 1 221 ? -16.516 -49.812 -12.758 1 89.38 221 GLU A CA 1
ATOM 1768 C C . GLU A 1 221 ? -15.289 -49.594 -13.641 1 89.38 221 GLU A C 1
ATOM 1770 O O . GLU A 1 221 ? -15.25 -48.656 -14.438 1 89.38 221 GLU A O 1
ATOM 1775 N N . LEU A 1 222 ? -14.32 -50.375 -13.492 1 89.31 222 LEU A N 1
ATOM 1776 C CA . LEU A 1 222 ? -13.109 -50.281 -14.312 1 89.31 222 LEU A CA 1
ATOM 1777 C C . LEU A 1 222 ? -13.445 -50.438 -15.789 1 89.31 222 LEU A C 1
ATOM 1779 O O . LEU A 1 222 ? -12.891 -49.719 -16.641 1 89.31 222 LEU A O 1
ATOM 1783 N N . SER A 1 223 ? -14.305 -51.406 -16.109 1 88.25 223 SER A N 1
ATOM 1784 C CA . SER A 1 223 ? -14.742 -51.625 -17.484 1 88.25 223 SER A CA 1
ATOM 1785 C C . SER A 1 223 ? -15.477 -50.406 -18.016 1 88.25 223 SER A C 1
ATOM 1787 O O . SER A 1 223 ? -15.305 -50.031 -19.188 1 88.25 223 SER A O 1
ATOM 1789 N N . ALA A 1 224 ? -16.266 -49.875 -17.172 1 88.06 224 ALA A N 1
ATOM 1790 C CA . ALA A 1 224 ? -17 -48.688 -17.562 1 88.06 224 ALA A CA 1
ATOM 1791 C C . ALA A 1 224 ? -16.062 -47.531 -17.859 1 88.06 224 ALA A C 1
ATOM 1793 O O . ALA A 1 224 ? -16.281 -46.75 -18.797 1 88.06 224 ALA A O 1
ATOM 1794 N N . LEU A 1 225 ? -15.07 -47.344 -17.047 1 90.19 225 LEU A N 1
ATOM 1795 C CA . LEU A 1 225 ? -14.07 -46.312 -17.234 1 90.19 225 LEU A CA 1
ATOM 1796 C C . LEU A 1 225 ? -13.328 -46.5 -18.547 1 90.19 225 LEU A C 1
ATOM 1798 O O . LEU A 1 225 ? -13.094 -45.531 -19.281 1 90.19 225 LEU A O 1
ATOM 1802 N N . LYS A 1 226 ? -12.938 -47.688 -18.875 1 87.81 226 LYS A N 1
ATOM 1803 C CA . LYS A 1 226 ? -12.25 -48 -20.109 1 87.81 226 LYS A CA 1
ATOM 1804 C C . LYS A 1 226 ? -13.148 -47.719 -21.328 1 87.81 226 LYS A C 1
ATOM 1806 O O . LYS A 1 226 ? -12.688 -47.188 -22.344 1 87.81 226 LYS A O 1
ATOM 1811 N N . GLN A 1 227 ? -14.367 -48.156 -21.172 1 88.38 227 GLN A N 1
ATOM 1812 C CA . GLN A 1 227 ? -15.328 -47.906 -22.234 1 88.38 227 GLN A CA 1
ATOM 1813 C C . GLN A 1 227 ? -15.492 -46.406 -22.469 1 88.38 227 GLN A C 1
ATOM 1815 O O . GLN A 1 227 ? -15.594 -45.938 -23.609 1 88.38 227 GLN A O 1
ATOM 1820 N N . GLY A 1 228 ? -15.609 -45.75 -21.359 1 89 228 GLY A N 1
ATOM 1821 C CA . GLY A 1 228 ? -15.688 -44.281 -21.453 1 89 228 GLY A CA 1
ATOM 1822 C C . GLY A 1 228 ? -14.516 -43.688 -22.203 1 89 228 GLY A C 1
ATOM 1823 O O . GLY A 1 228 ? -14.688 -42.781 -23.016 1 89 228 GLY A O 1
ATOM 1824 N N . ASN A 1 229 ? -13.328 -44.125 -21.953 1 89.5 229 ASN A N 1
ATOM 1825 C CA . ASN A 1 229 ? -12.141 -43.656 -22.656 1 89.5 229 ASN A CA 1
ATOM 1826 C C . ASN A 1 229 ? -12.219 -43.906 -24.156 1 89.5 229 ASN A C 1
ATOM 1828 O O . ASN A 1 229 ? -11.828 -43.062 -24.953 1 89.5 229 ASN A O 1
ATOM 1832 N N . ASN A 1 230 ? -12.656 -45.125 -24.469 1 89.62 230 ASN A N 1
ATOM 1833 C CA . ASN A 1 230 ? -12.805 -45.469 -25.875 1 89.62 230 ASN A CA 1
ATOM 1834 C C . ASN A 1 230 ? -13.812 -44.562 -26.578 1 89.62 230 ASN A C 1
ATOM 1836 O O . ASN A 1 230 ? -13.586 -44.156 -27.719 1 89.62 230 ASN A O 1
ATOM 1840 N N . GLU A 1 231 ? -14.898 -44.375 -25.906 1 91.75 231 GLU A N 1
ATOM 1841 C CA . GLU A 1 231 ? -15.922 -43.531 -26.484 1 91.75 231 GLU A CA 1
ATOM 1842 C C . GLU A 1 231 ? -15.398 -42.125 -26.703 1 91.75 231 GLU A C 1
ATOM 1844 O O . GLU A 1 231 ? -15.727 -41.469 -27.703 1 91.75 231 GLU A O 1
ATOM 1849 N N . LEU A 1 232 ? -14.664 -41.594 -25.781 1 93.31 232 LEU A N 1
ATOM 1850 C CA . LEU A 1 232 ? -14.094 -40.281 -25.906 1 93.31 232 LEU A CA 1
ATOM 1851 C C . LEU A 1 232 ? -13.109 -40.219 -27.078 1 93.31 232 LEU A C 1
ATOM 1853 O O . LEU A 1 232 ? -13.008 -39.188 -27.75 1 93.31 232 LEU A O 1
ATOM 1857 N N . GLN A 1 233 ? -12.375 -41.25 -27.297 1 91.81 233 GLN A N 1
ATOM 1858 C CA . GLN A 1 233 ? -11.461 -41.312 -28.438 1 91.81 233 GLN A CA 1
ATOM 1859 C C . GLN A 1 233 ? -12.219 -41.25 -29.75 1 91.81 233 GLN A C 1
ATOM 1861 O O . GLN A 1 233 ? -11.773 -40.594 -30.688 1 91.81 233 GLN A O 1
ATOM 1866 N N . VAL A 1 234 ? -13.273 -41.969 -29.797 1 93.38 234 VAL A N 1
ATOM 1867 C CA . VAL A 1 234 ? -14.117 -41.938 -30.984 1 93.38 234 VAL A CA 1
ATOM 1868 C C . VAL A 1 234 ? -14.648 -40.531 -31.219 1 93.38 234 VAL A C 1
ATOM 1870 O O . VAL A 1 234 ? -14.664 -40.031 -32.344 1 93.38 234 VAL A O 1
ATOM 1873 N N . LEU A 1 235 ? -15.133 -39.969 -30.172 1 95 235 LEU A N 1
ATOM 1874 C CA . LEU A 1 235 ? -15.617 -38.594 -30.266 1 95 235 LEU A CA 1
ATOM 1875 C C . LEU A 1 235 ? -14.523 -37.656 -30.75 1 95 235 LEU A C 1
ATOM 1877 O O . LEU A 1 235 ? -14.773 -36.781 -31.594 1 95 235 LEU A O 1
ATOM 1881 N N . LYS A 1 236 ? -13.336 -37.75 -30.219 1 94.56 236 LYS A N 1
ATOM 1882 C CA . LYS A 1 236 ? -12.211 -36.906 -30.609 1 94.56 236 LYS A CA 1
ATOM 1883 C C . LYS A 1 236 ? -11.922 -37.062 -32.094 1 94.56 236 LYS A C 1
ATOM 1885 O O . LYS A 1 236 ? -11.641 -36.062 -32.781 1 94.56 236 LYS A O 1
ATOM 1890 N N . GLU A 1 237 ? -12.023 -38.25 -32.625 1 92.56 237 GLU A N 1
ATOM 1891 C CA . GLU A 1 237 ? -11.773 -38.531 -34.031 1 92.56 237 GLU A CA 1
ATOM 1892 C C . GLU A 1 237 ? -12.82 -37.875 -34.906 1 92.56 237 GLU A C 1
ATOM 1894 O O . GLU A 1 237 ? -12.555 -37.562 -36.094 1 92.56 237 GLU A O 1
ATOM 1899 N N . HIS A 1 238 ? -13.977 -37.656 -34.406 1 93.5 238 HIS A N 1
ATOM 1900 C CA . HIS A 1 238 ? -15.07 -37.062 -35.188 1 93.5 238 HIS A CA 1
ATOM 1901 C C . HIS A 1 238 ? -15.383 -35.656 -34.719 1 93.5 238 HIS A C 1
ATOM 1903 O O . HIS A 1 238 ? -16.5 -35.188 -34.906 1 93.5 238 HIS A O 1
ATOM 1909 N N . ARG A 1 239 ? -14.438 -35.031 -34.125 1 93.69 239 ARG A N 1
ATOM 1910 C CA . ARG A 1 239 ? -14.711 -33.781 -33.469 1 93.69 239 ARG A CA 1
ATOM 1911 C C . ARG A 1 239 ? -15.016 -32.688 -34.469 1 93.69 239 ARG A C 1
ATOM 1913 O O . ARG A 1 239 ? -15.562 -31.625 -34.125 1 93.69 239 ARG A O 1
ATOM 1920 N N . LEU A 1 240 ? -14.797 -32.906 -35.781 1 94.69 240 LEU A N 1
ATOM 1921 C CA . LEU A 1 240 ? -15.031 -31.875 -36.781 1 94.69 240 LEU A CA 1
ATOM 1922 C C . LEU A 1 240 ? -16.328 -32.156 -37.562 1 94.69 240 LEU A C 1
ATOM 1924 O O . LEU A 1 240 ? -16.75 -31.359 -38.406 1 94.69 240 LEU A O 1
ATOM 1928 N N . SER A 1 241 ? -16.938 -33.25 -37.188 1 94.88 241 SER A N 1
ATOM 1929 C CA . SER A 1 241 ? -18.188 -33.594 -37.844 1 94.88 241 SER A CA 1
ATOM 1930 C C . SER A 1 241 ? -19.312 -32.656 -37.469 1 94.88 241 SER A C 1
ATOM 1932 O O . SER A 1 241 ? -19.297 -32.062 -36.406 1 94.88 241 SER A O 1
ATOM 1934 N N . ALA A 1 242 ? -20.266 -32.469 -38.312 1 93.5 242 ALA A N 1
ATOM 1935 C CA . ALA A 1 242 ? -21.375 -31.531 -38.125 1 93.5 242 ALA A CA 1
ATOM 1936 C C . ALA A 1 242 ? -22.25 -31.969 -36.969 1 93.5 242 ALA A C 1
ATOM 1938 O O . ALA A 1 242 ? -22.859 -31.125 -36.281 1 93.5 242 ALA A O 1
ATOM 1939 N N . ASP A 1 243 ? -22.281 -33.25 -36.719 1 94.25 243 ASP A N 1
ATOM 1940 C CA . ASP A 1 243 ? -23.156 -33.75 -35.656 1 94.25 243 ASP A CA 1
ATOM 1941 C C . ASP A 1 243 ? -22.375 -33.969 -34.375 1 94.25 243 ASP A C 1
ATOM 1943 O O . ASP A 1 243 ? -22.859 -34.688 -33.469 1 94.25 243 ASP A O 1
ATOM 1947 N N . PHE A 1 244 ? -21.203 -33.531 -34.312 1 96.88 244 PHE A N 1
ATOM 1948 C CA . PHE A 1 244 ? -20.312 -33.781 -33.188 1 96.88 244 PHE A CA 1
ATOM 1949 C C . PHE A 1 244 ? -20.984 -33.344 -31.875 1 96.88 244 PHE A C 1
ATOM 1951 O O . PHE A 1 244 ? -20.953 -34.094 -30.891 1 96.88 244 PHE A O 1
ATOM 1958 N N . PHE A 1 245 ? -21.578 -32.188 -31.875 1 97.25 245 PHE A N 1
ATOM 1959 C CA . PHE A 1 245 ? -22.203 -31.656 -30.672 1 97.25 245 PHE A CA 1
ATOM 1960 C C . PHE A 1 245 ? -23.266 -32.625 -30.141 1 97.25 245 PHE A C 1
ATOM 1962 O O . PHE A 1 245 ? -23.234 -33 -28.953 1 97.25 245 PHE A O 1
ATOM 1969 N N . GLU A 1 246 ? -24.172 -33.031 -30.906 1 95.81 246 GLU A N 1
ATOM 1970 C CA . GLU A 1 246 ? -25.25 -33.906 -30.484 1 95.81 246 GLU A CA 1
ATOM 1971 C C . GLU A 1 246 ? -24.688 -35.25 -30.031 1 95.81 246 GLU A C 1
ATOM 1973 O O . GLU A 1 246 ? -25.172 -35.844 -29.047 1 95.81 246 GLU A O 1
ATOM 1978 N N . LYS A 1 247 ? -23.734 -35.781 -30.797 1 96.12 247 LYS A N 1
ATOM 1979 C CA . LYS A 1 247 ? -23.109 -37.062 -30.438 1 96.12 247 LYS A CA 1
ATOM 1980 C C . LYS A 1 247 ? -22.422 -36.969 -29.078 1 96.12 247 LYS A C 1
ATOM 1982 O O . LYS A 1 247 ? -22.5 -37.906 -28.266 1 96.12 247 LYS A O 1
ATOM 1987 N N . MET A 1 248 ? -21.734 -35.875 -28.906 1 97.62 248 MET A N 1
ATOM 1988 C CA . MET A 1 248 ? -21.031 -35.656 -27.656 1 97.62 248 MET A CA 1
ATOM 1989 C C . MET A 1 248 ? -22 -35.594 -26.484 1 97.62 248 MET A C 1
ATOM 1991 O O . MET A 1 248 ? -21.797 -36.25 -25.469 1 97.62 248 MET A O 1
ATOM 1995 N N . VAL A 1 249 ? -23.062 -34.844 -26.594 1 98.19 249 VAL A N 1
ATOM 1996 C CA . VAL A 1 249 ? -24.047 -34.656 -25.516 1 98.19 249 VAL A CA 1
ATOM 1997 C C . VAL A 1 249 ? -24.688 -36 -25.188 1 98.19 249 VAL A C 1
ATOM 1999 O O . VAL A 1 249 ? -24.812 -36.375 -24.016 1 98.19 249 VAL A O 1
ATOM 2002 N N . ASN A 1 250 ? -25.047 -36.688 -26.188 1 96.44 250 ASN A N 1
ATOM 2003 C CA . ASN A 1 250 ? -25.703 -37.969 -25.969 1 96.44 250 ASN A CA 1
ATOM 2004 C C . ASN A 1 250 ? -24.766 -38.969 -25.312 1 96.44 250 ASN A C 1
ATOM 2006 O O . ASN A 1 250 ? -25.172 -39.75 -24.438 1 96.44 250 ASN A O 1
ATOM 2010 N N . THR A 1 251 ? -23.578 -39 -25.766 1 96.81 251 THR A N 1
ATOM 2011 C CA . THR A 1 251 ? -22.609 -39.938 -25.219 1 96.81 251 THR A CA 1
ATOM 2012 C C . THR A 1 251 ? -22.328 -39.625 -23.75 1 96.81 251 THR A C 1
ATOM 2014 O O . THR A 1 251 ? -22.406 -40.531 -22.906 1 96.81 251 THR A O 1
ATOM 2017 N N . LEU A 1 252 ? -22.062 -38.406 -23.422 1 97.62 252 LEU A N 1
ATOM 2018 C CA . LEU A 1 252 ? -21.562 -38 -22.109 1 97.62 252 LEU A CA 1
ATOM 2019 C C . LEU A 1 252 ? -22.688 -38 -21.078 1 97.62 252 LEU A C 1
ATOM 2021 O O . LEU A 1 252 ? -22.469 -38.312 -19.906 1 97.62 252 LEU A O 1
ATOM 2025 N N . TYR A 1 253 ? -23.938 -37.594 -21.484 1 98.31 253 TYR A N 1
ATOM 2026 C CA . TYR A 1 253 ? -24.953 -37.281 -20.484 1 98.31 253 TYR A CA 1
ATOM 2027 C C . TYR A 1 253 ? -26.109 -38.25 -20.562 1 98.31 253 TYR A C 1
ATOM 2029 O O . TYR A 1 253 ? -27.062 -38.188 -19.781 1 98.31 253 TYR A O 1
ATOM 2037 N N . THR A 1 254 ? -26.062 -39.156 -21.484 1 96.88 254 THR A N 1
ATOM 2038 C CA . THR A 1 254 ? -27.094 -40.156 -21.594 1 96.88 254 THR A CA 1
ATOM 2039 C C . THR A 1 254 ? -26.484 -41.562 -21.562 1 96.88 254 THR A C 1
ATOM 2041 O O . THR A 1 254 ? -26.609 -42.312 -20.594 1 96.88 254 THR A O 1
ATOM 2044 N N . THR A 1 255 ? -25.672 -41.906 -22.578 1 95.5 255 THR A N 1
ATOM 2045 C CA . THR A 1 255 ? -25.109 -43.25 -22.734 1 95.5 255 THR A CA 1
ATOM 2046 C C . THR A 1 255 ? -24.203 -43.594 -21.547 1 95.5 255 THR A C 1
ATOM 2048 O O . THR A 1 255 ? -24.344 -44.656 -20.953 1 95.5 255 THR A O 1
ATOM 2051 N N . ASP A 1 256 ? -23.25 -42.781 -21.266 1 95.06 256 ASP A N 1
ATOM 2052 C CA . ASP A 1 256 ? -22.328 -43 -20.172 1 95.06 256 ASP A CA 1
ATOM 2053 C C . ASP A 1 256 ? -23.078 -43.125 -18.844 1 95.06 256 ASP A C 1
ATOM 2055 O O . ASP A 1 256 ? -22.719 -43.938 -17.984 1 95.06 256 ASP A O 1
ATOM 2059 N N . ILE A 1 257 ? -24.062 -42.312 -18.688 1 96.19 257 ILE A N 1
ATOM 2060 C CA . ILE A 1 257 ? -24.844 -42.281 -17.453 1 96.19 257 ILE A CA 1
ATOM 2061 C C . ILE A 1 257 ? -25.625 -43.594 -17.312 1 96.19 257 ILE A C 1
ATOM 2063 O O . ILE A 1 257 ? -25.703 -44.188 -16.234 1 96.19 257 ILE A O 1
ATOM 2067 N N . GLU A 1 258 ? -26.172 -44 -18.344 1 95.19 258 GLU A N 1
ATOM 2068 C CA . GLU A 1 258 ? -26.875 -45.281 -18.359 1 95.19 258 GLU A CA 1
ATOM 2069 C C . GLU A 1 258 ? -25.953 -46.438 -18.016 1 95.19 258 GLU A C 1
ATOM 2071 O O . GLU A 1 258 ? -26.344 -47.375 -17.312 1 95.19 258 GLU A O 1
ATOM 2076 N N . GLN A 1 259 ? -24.766 -46.375 -18.516 1 93.88 259 GLN A N 1
ATOM 2077 C CA . GLN A 1 259 ? -23.766 -47.406 -18.203 1 93.88 259 GLN A CA 1
ATOM 2078 C C . GLN A 1 259 ? -23.438 -47.406 -16.719 1 93.88 259 GLN A C 1
ATOM 2080 O O . GLN A 1 259 ? -23.297 -48.469 -16.094 1 93.88 259 GLN A O 1
ATOM 2085 N N . LEU A 1 260 ? -23.266 -46.25 -16.156 1 94.62 260 LEU A N 1
ATOM 2086 C CA . LEU A 1 260 ? -22.984 -46.125 -14.727 1 94.62 260 LEU A CA 1
ATOM 2087 C C . LEU A 1 260 ? -24.141 -46.656 -13.891 1 94.62 260 LEU A C 1
ATOM 2089 O O . LEU A 1 260 ? -23.938 -47.25 -12.828 1 94.62 260 LEU A O 1
ATOM 2093 N N . LEU A 1 261 ? -25.359 -46.406 -14.383 1 95.5 261 LEU A N 1
ATOM 2094 C CA . LEU A 1 261 ? -26.562 -46.781 -13.664 1 95.5 261 LEU A CA 1
ATOM 2095 C C . LEU A 1 261 ? -26.672 -48.312 -13.578 1 95.5 261 LEU A C 1
ATOM 2097 O O . LEU A 1 261 ? -27.359 -48.844 -12.695 1 95.5 261 LEU A O 1
ATOM 2101 N N . ARG A 1 262 ? -26.031 -49 -14.414 1 93.75 262 ARG A N 1
ATOM 2102 C CA . ARG A 1 262 ? -26.062 -50.438 -14.445 1 93.75 262 ARG A CA 1
ATOM 2103 C C . ARG A 1 262 ? -25.203 -51.031 -13.328 1 93.75 262 ARG A C 1
ATOM 2105 O O . ARG A 1 262 ? -25.328 -52.219 -13 1 93.75 262 ARG A O 1
ATOM 2112 N N . ILE A 1 263 ? -24.344 -50.219 -12.805 1 93.88 263 ILE A N 1
ATOM 2113 C CA . ILE A 1 263 ? -23.5 -50.656 -11.711 1 93.88 263 ILE A CA 1
ATOM 2114 C C . ILE A 1 263 ? -24.172 -50.344 -10.375 1 93.88 263 ILE A C 1
ATOM 2116 O O . ILE A 1 263 ? -23.875 -49.344 -9.742 1 93.88 263 ILE A O 1
ATOM 2120 N N . ASP A 1 264 ? -24.891 -51.281 -9.898 1 92.19 264 ASP A N 1
ATOM 2121 C CA . ASP A 1 264 ? -25.734 -51.062 -8.727 1 92.19 264 ASP A CA 1
ATOM 2122 C C . ASP A 1 264 ? -24.906 -50.688 -7.504 1 92.19 264 ASP A C 1
ATOM 2124 O O . ASP A 1 264 ? -25.359 -49.938 -6.656 1 92.19 264 ASP A O 1
ATOM 2128 N N . ALA A 1 265 ? -23.766 -51.188 -7.488 1 91.56 265 ALA A N 1
ATOM 2129 C CA . ALA A 1 265 ? -22.906 -51.031 -6.32 1 91.56 265 ALA A CA 1
ATOM 2130 C C . ALA A 1 265 ? -22.562 -49.562 -6.105 1 91.56 265 ALA A C 1
ATOM 2132 O O . ALA A 1 265 ? -22.312 -49.125 -4.977 1 91.56 265 ALA A O 1
ATOM 2133 N N . LEU A 1 266 ? -22.625 -48.75 -7.09 1 93.5 266 LEU A N 1
ATOM 2134 C CA . LEU A 1 266 ? -22.266 -47.344 -7.012 1 93.5 266 LEU A CA 1
ATOM 2135 C C . LEU A 1 266 ? -23.359 -46.531 -6.344 1 93.5 266 LEU A C 1
ATOM 2137 O O . LEU A 1 266 ? -23.109 -45.406 -5.855 1 93.5 266 LEU A O 1
ATOM 2141 N N . TRP A 1 267 ? -24.516 -47 -6.234 1 93.88 267 TRP A N 1
ATOM 2142 C CA . TRP A 1 267 ? -25.641 -46.125 -5.93 1 93.88 267 TRP A CA 1
ATOM 2143 C C . TRP A 1 267 ? -26.375 -46.562 -4.672 1 93.88 267 TRP A C 1
ATOM 2145 O O . TRP A 1 267 ? -27.469 -46.094 -4.383 1 93.88 267 TRP A O 1
ATOM 2155 N N . LYS A 1 268 ? -25.812 -47.438 -3.99 1 91.25 268 LYS A N 1
ATOM 2156 C CA . LYS A 1 268 ? -26.438 -47.969 -2.771 1 91.25 268 LYS A CA 1
ATOM 2157 C C . LYS A 1 268 ? -26.688 -46.844 -1.765 1 91.25 268 LYS A C 1
ATOM 2159 O O . LYS A 1 268 ? -27.734 -46.812 -1.131 1 91.25 268 LYS A O 1
ATOM 2164 N N . GLU A 1 269 ? -25.734 -45.938 -1.651 1 91 269 GLU A N 1
ATOM 2165 C CA . GLU A 1 269 ? -25.828 -44.875 -0.662 1 91 269 GLU A CA 1
ATOM 2166 C C . GLU A 1 269 ? -25.859 -43.5 -1.33 1 91 269 GLU A C 1
ATOM 2168 O O . GLU A 1 269 ? -25.656 -42.469 -0.673 1 91 269 GLU A O 1
ATOM 2173 N N . ARG A 1 270 ? -26.016 -43.531 -2.623 1 92.75 270 ARG A N 1
ATOM 2174 C CA . ARG A 1 270 ? -26 -42.312 -3.389 1 92.75 270 ARG A CA 1
ATOM 2175 C C . ARG A 1 270 ? -27.281 -42.125 -4.207 1 92.75 270 ARG A C 1
ATOM 2177 O O . ARG A 1 270 ? -27.938 -43.125 -4.535 1 92.75 270 ARG A O 1
ATOM 2184 N N . LYS A 1 271 ? -27.547 -40.938 -4.457 1 94.19 271 LYS A N 1
ATOM 2185 C CA . LYS A 1 271 ? -28.641 -40.656 -5.375 1 94.19 271 LYS A CA 1
ATOM 2186 C C . LYS A 1 271 ? -28.281 -41.062 -6.801 1 94.19 271 LYS A C 1
ATOM 2188 O O . LYS A 1 271 ? -27.203 -40.75 -7.289 1 94.19 271 LYS A O 1
ATOM 2193 N N . ARG A 1 272 ? -29.156 -41.781 -7.477 1 95.88 272 ARG A N 1
ATOM 2194 C CA . ARG A 1 272 ? -28.938 -42.219 -8.852 1 95.88 272 ARG A CA 1
ATOM 2195 C C . ARG A 1 272 ? -29.016 -41.031 -9.812 1 95.88 272 ARG A C 1
ATOM 2197 O O . ARG A 1 272 ? -29.891 -40.156 -9.664 1 95.88 272 ARG A O 1
ATOM 2204 N N . PRO A 1 273 ? -28.078 -40.938 -10.695 1 97.38 273 PRO A N 1
ATOM 2205 C CA . PRO A 1 273 ? -28.188 -39.906 -11.711 1 97.38 273 PRO A CA 1
ATOM 2206 C C . PRO A 1 273 ? -29.328 -40.125 -12.688 1 97.38 273 PRO A C 1
ATOM 2208 O O . PRO A 1 273 ? -29.906 -41.219 -12.727 1 97.38 273 PRO A O 1
ATOM 2211 N N . THR A 1 274 ? -29.734 -39.062 -13.352 1 97.69 274 THR A N 1
ATOM 2212 C CA . THR A 1 274 ? -30.797 -39.125 -14.352 1 97.69 274 THR A CA 1
ATOM 2213 C C . THR A 1 274 ? -30.25 -38.75 -15.727 1 97.69 274 THR A C 1
ATOM 2215 O O . THR A 1 274 ? -29.828 -37.594 -15.953 1 97.69 274 THR A O 1
ATOM 2218 N N . PRO A 1 275 ? -30.266 -39.719 -16.625 1 97.75 275 PRO A N 1
ATOM 2219 C CA . PRO A 1 275 ? -29.766 -39.406 -17.969 1 97.75 275 PRO A CA 1
ATOM 2220 C C . PRO A 1 275 ? -30.484 -38.219 -18.609 1 97.75 275 PRO A C 1
ATOM 2222 O O . PRO A 1 275 ? -31.703 -38.062 -18.453 1 97.75 275 PRO A O 1
ATOM 2225 N N . LEU A 1 276 ? -29.734 -37.406 -19.344 1 97.94 276 LEU A N 1
ATOM 2226 C CA . LEU A 1 276 ? -30.281 -36.25 -20.031 1 97.94 276 LEU A CA 1
ATOM 2227 C C . LEU A 1 276 ? -31.078 -36.656 -21.266 1 97.94 276 LEU A C 1
ATOM 2229 O O . LEU A 1 276 ? -30.641 -37.531 -22.016 1 97.94 276 LEU A O 1
ATOM 2233 N N . VAL A 1 277 ? -32.219 -36.094 -21.422 1 95.94 277 VAL A N 1
ATOM 2234 C CA . VAL A 1 277 ? -33.031 -36.25 -22.625 1 95.94 277 VAL A CA 1
ATOM 2235 C C . VAL A 1 277 ? -32.906 -35 -23.5 1 95.94 277 VAL A C 1
ATOM 2237 O O . VAL A 1 277 ? -33.688 -34.062 -23.359 1 95.94 277 VAL A O 1
ATOM 2240 N N . PHE A 1 278 ? -32.062 -35.094 -24.484 1 95.56 278 PHE A N 1
ATOM 2241 C CA . PHE A 1 278 ? -31.703 -33.969 -25.328 1 95.56 278 PHE A CA 1
ATOM 2242 C C . PHE A 1 278 ? -32.938 -33.375 -26 1 95.56 278 PHE A C 1
ATOM 2244 O O . PHE A 1 278 ? -33.062 -32.156 -26.109 1 95.56 278 PHE A O 1
ATOM 2251 N N . ALA A 1 279 ? -33.844 -34.156 -26.406 1 93.25 279 ALA A N 1
ATOM 2252 C CA . ALA A 1 279 ? -35.031 -33.75 -27.172 1 93.25 279 ALA A CA 1
ATOM 2253 C C . ALA A 1 279 ? -35.906 -32.812 -26.359 1 93.25 279 ALA A C 1
ATOM 2255 O O . ALA A 1 279 ? -36.625 -31.984 -26.938 1 93.25 279 ALA A O 1
ATOM 2256 N N . ASP A 1 280 ? -35.875 -32.906 -25.094 1 95.56 280 ASP A N 1
ATOM 2257 C CA . ASP A 1 280 ? -36.688 -32.094 -24.203 1 95.56 280 ASP A CA 1
ATOM 2258 C C . ASP A 1 280 ? -36.281 -30.625 -24.234 1 95.56 280 ASP A C 1
ATOM 2260 O O . ASP A 1 280 ? -37 -29.75 -23.797 1 95.56 280 ASP A O 1
ATOM 2264 N N . TYR A 1 281 ? -35.094 -30.344 -24.781 1 96.5 281 TYR A N 1
ATOM 2265 C CA . TYR A 1 281 ? -34.562 -29 -24.625 1 96.5 281 TYR A CA 1
ATOM 2266 C C . TYR A 1 281 ? -34.312 -28.344 -25.984 1 96.5 281 TYR A C 1
ATOM 2268 O O . TYR A 1 281 ? -33.719 -27.266 -26.047 1 96.5 281 TYR A O 1
ATOM 2276 N N . THR A 1 282 ? -34.688 -28.969 -27.078 1 94.12 282 THR A N 1
ATOM 2277 C CA . THR A 1 282 ? -34.438 -28.469 -28.422 1 94.12 282 THR A CA 1
ATOM 2278 C C . THR A 1 282 ? -35.031 -27.094 -28.625 1 94.12 282 THR A C 1
ATOM 2280 O O . THR A 1 282 ? -34.438 -26.219 -29.266 1 94.12 282 THR A O 1
ATOM 2283 N N . GLU A 1 283 ? -36.188 -26.844 -28.062 1 94.25 283 GLU A N 1
ATOM 2284 C CA . GLU A 1 283 ? -36.875 -25.562 -28.172 1 94.25 283 GLU A CA 1
ATOM 2285 C C . GLU A 1 283 ? -36.094 -24.469 -27.406 1 94.25 283 GLU A C 1
ATOM 2287 O O . GLU A 1 283 ? -35.969 -23.359 -27.891 1 94.25 283 GLU A O 1
ATOM 2292 N N . GLU A 1 284 ? -35.719 -24.812 -26.297 1 94.62 284 GLU A N 1
ATOM 2293 C CA . GLU A 1 284 ? -34.969 -23.844 -25.484 1 94.62 284 GLU A CA 1
ATOM 2294 C C . GLU A 1 284 ? -33.625 -23.469 -26.141 1 94.62 284 GLU A C 1
ATOM 2296 O O . GLU A 1 284 ? -33.219 -22.312 -26.094 1 94.62 284 GLU A O 1
ATOM 2301 N N . ILE A 1 285 ? -33 -24.406 -26.703 1 94.94 285 ILE A N 1
ATOM 2302 C CA . ILE A 1 285 ? -31.766 -24.156 -27.422 1 94.94 285 ILE A CA 1
ATOM 2303 C C . ILE A 1 285 ? -32 -23.203 -28.578 1 94.94 285 ILE A C 1
ATOM 2305 O O . ILE A 1 285 ? -31.281 -22.234 -28.766 1 94.94 285 ILE A O 1
ATOM 2309 N N . ALA A 1 286 ? -33.062 -23.453 -29.297 1 93 286 ALA A N 1
ATOM 2310 C CA . ALA A 1 286 ? -33.406 -22.672 -30.484 1 93 286 ALA A CA 1
ATOM 2311 C C . ALA A 1 286 ? -33.781 -21.25 -30.094 1 93 286 ALA A C 1
ATOM 2313 O O . ALA A 1 286 ? -33.5 -20.312 -30.859 1 93 286 ALA A O 1
ATOM 2314 N N . ASN A 1 287 ? -34.281 -21.016 -28.906 1 93.81 287 ASN A N 1
ATOM 2315 C CA . ASN A 1 287 ? -34.75 -19.719 -28.484 1 93.81 287 ASN A CA 1
ATOM 2316 C C . ASN A 1 287 ? -33.688 -18.938 -27.719 1 93.81 287 ASN A C 1
ATOM 2318 O O . ASN A 1 287 ? -33.906 -17.781 -27.344 1 93.81 287 ASN A O 1
ATOM 2322 N N . SER A 1 288 ? -32.625 -19.641 -27.422 1 93.56 288 SER A N 1
ATOM 2323 C CA . SER A 1 288 ? -31.547 -18.953 -26.703 1 93.56 288 SER A CA 1
ATOM 2324 C C . SER A 1 288 ? -30.797 -17.984 -27.625 1 93.56 288 SER A C 1
ATOM 2326 O O . SER A 1 288 ? -30.719 -18.203 -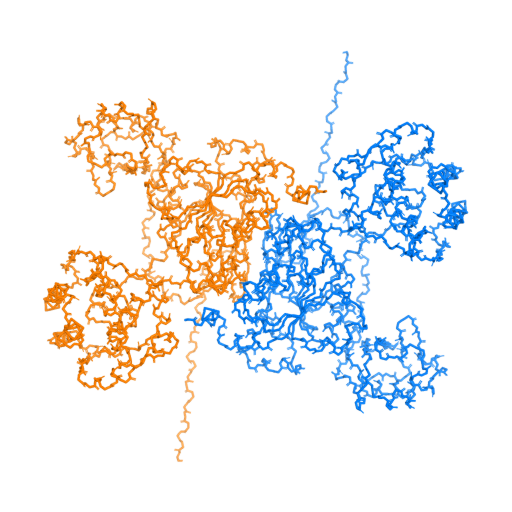28.828 1 93.56 288 SER A O 1
ATOM 2328 N N . THR A 1 289 ? -30.281 -16.844 -27 1 91.25 289 THR A N 1
ATOM 2329 C CA . THR A 1 289 ? -29.609 -15.797 -27.75 1 91.25 289 THR A CA 1
ATOM 2330 C C . THR A 1 289 ? -28.172 -15.617 -27.25 1 91.25 289 THR A C 1
ATOM 2332 O O . THR A 1 289 ? -27.797 -16.156 -26.203 1 91.25 289 THR A O 1
ATOM 2335 N N . GLN A 1 290 ? -27.516 -14.82 -27.984 1 89.81 290 GLN A N 1
ATOM 2336 C CA . GLN A 1 290 ? -26.094 -14.594 -27.734 1 89.81 290 GLN A CA 1
ATOM 2337 C C . GLN A 1 290 ? -25.891 -13.906 -26.375 1 89.81 290 GLN A C 1
ATOM 2339 O O . GLN A 1 290 ? -24.828 -14.031 -25.766 1 89.81 290 GLN A O 1
ATOM 2344 N N . ASP A 1 291 ? -26.859 -13.336 -25.875 1 88.5 291 ASP A N 1
ATOM 2345 C CA . ASP A 1 291 ? -26.766 -12.641 -24.609 1 88.5 291 ASP A CA 1
ATOM 2346 C C . ASP A 1 291 ? -26.516 -13.617 -23.453 1 88.5 291 ASP A C 1
ATOM 2348 O O . ASP A 1 291 ? -25.906 -13.25 -22.453 1 88.5 291 ASP A O 1
ATOM 2352 N N . VAL A 1 292 ? -26.938 -14.828 -23.625 1 91.06 292 VAL A N 1
ATOM 2353 C CA . VAL A 1 292 ? -26.766 -15.859 -22.609 1 91.06 292 VAL A CA 1
ATOM 2354 C C . VAL A 1 292 ? -25.266 -16.125 -22.406 1 91.06 292 VAL A C 1
ATOM 2356 O O . VAL A 1 292 ? -24.828 -16.344 -21.281 1 91.06 292 VAL A O 1
ATOM 2359 N N . ILE A 1 293 ? -24.547 -16 -23.453 1 89.44 293 ILE A N 1
ATOM 2360 C CA . ILE A 1 293 ? -23.125 -16.344 -23.438 1 89.44 293 ILE A CA 1
ATOM 2361 C C . ILE A 1 293 ? -22.344 -15.281 -22.641 1 89.44 293 ILE A C 1
ATOM 2363 O O . ILE A 1 293 ? -21.406 -15.609 -21.922 1 89.44 293 ILE A O 1
ATOM 2367 N N . THR A 1 294 ? -22.781 -14.062 -22.703 1 79.56 294 THR A N 1
ATOM 2368 C CA . THR A 1 294 ? -22.047 -12.961 -22.109 1 79.56 294 THR A CA 1
ATOM 2369 C C . THR A 1 294 ? -22.438 -12.773 -20.641 1 79.56 294 THR A C 1
ATOM 2371 O O . THR A 1 294 ? -21.734 -12.117 -19.875 1 79.56 294 THR A O 1
ATOM 2374 N N . ASP A 1 295 ? -23.484 -13.391 -20.281 1 80.56 295 ASP A N 1
ATOM 2375 C CA . ASP A 1 295 ? -23.953 -13.289 -18.906 1 80.56 295 ASP A CA 1
ATOM 2376 C C . ASP A 1 295 ? -23.234 -14.297 -18.016 1 80.56 295 ASP A C 1
ATOM 2378 O O . ASP A 1 295 ? -23.562 -15.484 -18 1 80.56 295 ASP A O 1
ATOM 2382 N N . ASP A 1 296 ? -22.344 -13.836 -17.141 1 80.94 296 ASP A N 1
ATOM 2383 C CA . ASP A 1 296 ? -21.531 -14.773 -16.359 1 80.94 296 ASP A CA 1
ATOM 2384 C C . ASP A 1 296 ? -22 -14.805 -14.906 1 80.94 296 ASP A C 1
ATOM 2386 O O . ASP A 1 296 ? -21.469 -15.57 -14.094 1 80.94 296 ASP A O 1
ATOM 2390 N N . THR A 1 297 ? -23.016 -14.094 -14.539 1 78.5 297 THR A N 1
ATOM 2391 C CA . THR A 1 297 ? -23.406 -14.023 -13.133 1 78.5 297 THR A CA 1
ATOM 2392 C C . THR A 1 297 ? -24.766 -14.664 -12.906 1 78.5 297 THR A C 1
ATOM 2394 O O . THR A 1 297 ? -25.156 -14.914 -11.766 1 78.5 297 THR A O 1
ATOM 2397 N N . SER A 1 298 ? -25.438 -14.984 -13.984 1 86.19 298 SER A N 1
ATOM 2398 C CA . SER A 1 298 ? -26.719 -15.656 -13.867 1 86.19 298 SER A CA 1
ATOM 2399 C C . SER A 1 298 ? -26.562 -17.172 -14.016 1 86.19 298 SER A C 1
ATOM 2401 O O . SER A 1 298 ? -25.688 -17.641 -14.734 1 86.19 298 SER A O 1
ATOM 2403 N N . MET A 1 299 ? -27.438 -17.797 -13.305 1 93.38 299 MET A N 1
ATOM 2404 C CA . MET A 1 299 ? -27.484 -19.25 -13.461 1 93.38 299 MET A CA 1
ATOM 2405 C C . MET A 1 299 ? -28.109 -19.641 -14.789 1 93.38 299 MET A C 1
ATOM 2407 O O . MET A 1 299 ? -29.266 -19.281 -15.062 1 93.38 299 MET A O 1
ATOM 2411 N N . TRP A 1 300 ? -27.391 -20.344 -15.602 1 95.94 300 TRP A N 1
ATOM 2412 C CA . TRP A 1 300 ? -27.922 -20.844 -16.859 1 95.94 300 TRP A CA 1
ATOM 2413 C C . TRP A 1 300 ? -28.906 -21.984 -16.609 1 95.94 300 TRP A C 1
ATOM 2415 O O . TRP A 1 300 ? -28.672 -22.844 -15.758 1 95.94 300 TRP A O 1
ATOM 2425 N N . SER A 1 301 ? -30.047 -21.938 -17.312 1 96.19 301 SER A N 1
ATOM 2426 C CA . SER A 1 301 ? -30.906 -23.125 -17.344 1 96.19 301 SER A CA 1
ATOM 2427 C C . SER A 1 301 ? -30.25 -24.281 -18.078 1 96.19 301 SER A C 1
ATOM 2429 O O . SER A 1 301 ? -29.188 -24.094 -18.688 1 96.19 301 SER A O 1
ATOM 2431 N N . VAL A 1 302 ? -30.828 -25.484 -18.016 1 97.38 302 VAL A N 1
ATOM 2432 C CA . VAL A 1 302 ? -30.281 -26.641 -18.703 1 97.38 302 VAL A CA 1
ATOM 2433 C C . VAL A 1 302 ? -30.203 -26.375 -20.203 1 97.38 302 VAL A C 1
ATOM 2435 O O . VAL A 1 302 ? -29.188 -26.656 -20.844 1 97.38 302 VAL A O 1
ATOM 2438 N N . GLY A 1 303 ? -31.266 -25.812 -20.719 1 97.5 303 GLY A N 1
ATOM 2439 C CA . GLY A 1 303 ? -31.281 -25.469 -22.125 1 97.5 303 GLY A CA 1
ATOM 2440 C C . GLY A 1 303 ? -30.234 -24.438 -22.5 1 97.5 303 GLY A C 1
ATOM 2441 O O . GLY A 1 303 ? -29.625 -24.516 -23.562 1 97.5 303 GLY A O 1
ATOM 2442 N N . GLN A 1 304 ? -30.062 -23.516 -21.641 1 97.38 304 GLN A N 1
ATOM 2443 C CA . GLN A 1 304 ? -29.062 -22.484 -21.875 1 97.38 304 GLN A CA 1
ATOM 2444 C C . GLN A 1 304 ? -27.656 -23.078 -21.812 1 97.38 304 GLN A C 1
ATOM 2446 O O . GLN A 1 304 ? -26.781 -22.672 -22.594 1 97.38 304 GLN A O 1
ATOM 2451 N N . ASN A 1 305 ? -27.406 -23.953 -20.875 1 98.19 305 ASN A N 1
ATOM 2452 C CA . ASN A 1 305 ? -26.125 -24.656 -20.844 1 98.19 305 ASN A CA 1
ATOM 2453 C C . ASN A 1 305 ? -25.875 -25.406 -22.141 1 98.19 305 ASN A C 1
ATOM 2455 O O . ASN A 1 305 ? -24.75 -25.375 -22.672 1 98.19 305 ASN A O 1
ATOM 2459 N N . LEU A 1 306 ? -26.859 -26.062 -22.641 1 98.31 306 LEU A N 1
ATOM 2460 C CA . LEU A 1 306 ? -26.734 -26.781 -23.906 1 98.31 306 LEU A CA 1
ATOM 2461 C C . LEU A 1 306 ? -26.438 -25.812 -25.047 1 98.31 306 LEU A C 1
ATOM 2463 O O . LEU A 1 306 ? -25.641 -26.125 -25.922 1 98.31 306 LEU A O 1
ATOM 2467 N N . TYR A 1 307 ? -27.141 -24.719 -25 1 97.94 307 TYR A N 1
ATOM 2468 C CA . TYR A 1 307 ? -26.906 -23.703 -26.016 1 97.94 307 TYR A CA 1
ATOM 2469 C C . TYR A 1 307 ? -25.453 -23.203 -25.969 1 97.94 307 TYR A C 1
ATOM 2471 O O . TYR A 1 307 ? -24.781 -23.156 -27 1 97.94 307 TYR A O 1
ATOM 2479 N N . VAL A 1 308 ? -24.984 -22.844 -24.812 1 97.81 308 VAL A N 1
ATOM 2480 C CA . VAL A 1 308 ? -23.625 -22.328 -24.641 1 97.81 308 VAL A CA 1
ATOM 2481 C C . VAL A 1 308 ? -22.609 -23.391 -25.078 1 97.81 308 VAL A C 1
ATOM 2483 O O . VAL A 1 308 ? -21.625 -23.078 -25.75 1 97.81 308 VAL A O 1
ATOM 2486 N N . LEU A 1 309 ? -22.859 -24.625 -24.703 1 98.19 309 LEU A N 1
ATOM 2487 C CA . LEU A 1 309 ? -21.969 -25.719 -25.109 1 98.19 309 LEU A CA 1
ATOM 2488 C C . LEU A 1 309 ? -21.938 -25.844 -26.625 1 98.19 309 LEU A C 1
ATOM 2490 O O . LEU A 1 309 ? -20.859 -26.062 -27.203 1 98.19 309 LEU A O 1
ATOM 2494 N N . SER A 1 310 ? -23.062 -25.75 -27.234 1 97.62 310 SER A N 1
ATOM 2495 C CA . SER A 1 310 ? -23.141 -25.859 -28.688 1 97.62 310 SER A CA 1
ATOM 2496 C C . SER A 1 310 ? -22.328 -24.766 -29.359 1 97.62 310 SER A C 1
ATOM 2498 O O . SER A 1 310 ? -21.594 -25.031 -30.312 1 97.62 310 SER A O 1
ATOM 2500 N N . GLN A 1 311 ? -22.516 -23.562 -28.859 1 97.19 311 GLN A N 1
ATOM 2501 C CA . GLN A 1 311 ? -21.812 -22.422 -29.438 1 97.19 311 GLN A CA 1
ATOM 2502 C C . GLN A 1 311 ? -20.312 -22.547 -29.234 1 97.19 311 GLN A C 1
ATOM 2504 O O . GLN A 1 311 ? -19.531 -22.266 -30.141 1 97.19 311 GLN A O 1
ATOM 2509 N N . ALA A 1 312 ? -19.891 -22.906 -28.047 1 97.25 312 ALA A N 1
ATOM 2510 C CA . ALA A 1 312 ? -18.469 -23.094 -27.766 1 97.25 312 ALA A CA 1
ATOM 2511 C C . ALA A 1 312 ? -17.875 -24.203 -28.625 1 97.25 312 ALA A C 1
ATOM 2513 O O . ALA A 1 312 ? -16.766 -24.062 -29.141 1 97.25 312 ALA A O 1
ATOM 2514 N N . THR A 1 313 ? -18.609 -25.266 -28.797 1 97.5 313 THR A N 1
ATOM 2515 C CA . THR A 1 313 ? -18.172 -26.375 -29.625 1 97.5 313 THR A CA 1
ATOM 2516 C C . THR A 1 313 ? -17.969 -25.922 -31.078 1 97.5 313 THR A C 1
ATOM 2518 O O . THR A 1 313 ? -16.953 -26.25 -31.688 1 97.5 313 THR A O 1
ATOM 2521 N N . ALA A 1 314 ? -18.891 -25.188 -31.547 1 96.81 314 ALA A N 1
ATOM 2522 C CA . ALA A 1 314 ? -18.797 -24.688 -32.906 1 96.81 314 ALA A CA 1
ATOM 2523 C C . ALA A 1 314 ? -17.562 -23.812 -33.062 1 96.81 314 ALA A C 1
ATOM 2525 O O . ALA A 1 314 ? -16.844 -23.906 -34.094 1 96.81 314 ALA A O 1
ATOM 2526 N N . SER A 1 315 ? -17.359 -22.953 -32.125 1 96.75 315 SER A N 1
ATOM 2527 C CA . SER A 1 315 ? -16.203 -22.062 -32.156 1 96.75 315 SER A CA 1
ATOM 2528 C C . SER A 1 315 ? -14.906 -22.844 -32.125 1 96.75 315 SER A C 1
ATOM 2530 O O . SER A 1 315 ? -13.953 -22.516 -32.844 1 96.75 315 SER A O 1
ATOM 2532 N N . ILE A 1 316 ? -14.844 -23.844 -31.312 1 97.06 316 ILE A N 1
ATOM 2533 C CA . ILE A 1 316 ? -13.648 -24.672 -31.172 1 97.06 316 ILE A CA 1
ATOM 2534 C C . ILE A 1 316 ? -13.398 -25.438 -32.469 1 97.06 316 ILE A C 1
ATOM 2536 O O . ILE A 1 316 ? -12.25 -25.578 -32.906 1 97.06 316 ILE A O 1
ATOM 2540 N N . GLN A 1 317 ? -14.453 -25.938 -33.062 1 96.56 317 GLN A N 1
ATOM 2541 C CA . GLN A 1 317 ? -14.328 -26.625 -34.344 1 96.56 317 GLN A CA 1
ATOM 2542 C C . GLN A 1 317 ? -13.742 -25.703 -35.406 1 96.56 317 GLN A C 1
ATOM 2544 O O . GLN A 1 317 ? -12.891 -26.109 -36.188 1 96.56 317 GLN A O 1
ATOM 2549 N N . ASN A 1 318 ? -14.219 -24.531 -35.438 1 96.88 318 ASN A N 1
ATOM 2550 C CA . ASN A 1 318 ? -13.695 -23.547 -36.375 1 96.88 318 ASN A CA 1
ATOM 2551 C C . ASN A 1 318 ? -12.211 -23.297 -36.156 1 96.88 318 ASN A C 1
ATOM 2553 O O . ASN A 1 318 ? -11.438 -23.188 -37.125 1 96.88 318 ASN A O 1
ATOM 2557 N N . ARG A 1 319 ? -11.852 -23.203 -34.906 1 95.94 319 ARG A N 1
ATOM 2558 C CA . ARG A 1 319 ? -10.453 -22.969 -34.562 1 95.94 319 ARG A CA 1
ATOM 2559 C C . ARG A 1 319 ? -9.57 -24.109 -35.031 1 95.94 319 ARG A C 1
ATOM 2561 O O . ARG A 1 319 ? -8.477 -23.906 -35.562 1 95.94 319 ARG A O 1
ATOM 2568 N N . ILE A 1 320 ? -10.078 -25.297 -34.844 1 95 320 ILE A N 1
ATOM 2569 C CA . ILE A 1 320 ? -9.344 -26.484 -35.281 1 95 320 ILE A CA 1
ATOM 2570 C C . ILE A 1 320 ? -9.211 -26.5 -36.781 1 95 320 ILE A C 1
ATOM 2572 O O . ILE A 1 320 ? -8.141 -26.828 -37.344 1 95 320 ILE A O 1
ATOM 2576 N N . GLN A 1 321 ? -10.188 -26.125 -37.406 1 94.56 321 GLN A N 1
ATOM 2577 C CA . GLN A 1 321 ? -10.164 -26.078 -38.875 1 94.56 321 GLN A CA 1
ATOM 2578 C C . GLN A 1 321 ? -9.188 -25.016 -39.375 1 94.56 321 GLN A C 1
ATOM 2580 O O . GLN A 1 321 ? -8.586 -25.172 -40.438 1 94.56 321 GLN A O 1
ATOM 2585 N N . GLU A 1 322 ? -9.055 -24.031 -38.562 1 95.12 322 GLU A N 1
ATOM 2586 C CA . GLU A 1 322 ? -8.148 -22.938 -38.938 1 95.12 322 GLU A CA 1
ATOM 2587 C C . GLU A 1 322 ? -6.707 -23.281 -38.562 1 95.12 322 GLU A C 1
ATOM 2589 O O . GLU A 1 322 ? -5.793 -22.5 -38.812 1 95.12 322 GLU A O 1
ATOM 2594 N N . GLY A 1 323 ? -6.512 -24.469 -37.906 1 92.69 323 GLY A N 1
ATOM 2595 C CA . GLY A 1 323 ? -5.141 -24.922 -37.75 1 92.69 323 GLY A CA 1
ATOM 2596 C C . GLY A 1 323 ? -4.754 -25.109 -36.281 1 92.69 323 GLY A C 1
ATOM 2597 O O . GLY A 1 323 ? -3.666 -25.609 -36 1 92.69 323 GLY A O 1
ATOM 2598 N N . GLU A 1 324 ? -5.625 -24.688 -35.281 1 92.94 324 GLU A N 1
ATOM 2599 C CA . GLU A 1 324 ? -5.34 -24.891 -33.875 1 92.94 324 GLU A CA 1
ATOM 2600 C C . GLU A 1 324 ? -5.719 -26.312 -33.438 1 92.94 324 GLU A C 1
ATOM 2602 O O . GLU A 1 324 ? -6.77 -26.516 -32.812 1 92.94 324 GLU A O 1
ATOM 2607 N N . THR A 1 325 ? -4.852 -27.234 -33.594 1 89.12 325 THR A N 1
ATOM 2608 C CA . THR A 1 325 ? -5.207 -28.641 -33.438 1 89.12 325 THR A CA 1
ATOM 2609 C C . THR A 1 325 ? -5.168 -29.047 -31.969 1 89.12 325 THR A C 1
ATOM 2611 O O . THR A 1 325 ? -5.793 -30.047 -31.578 1 89.12 325 THR A O 1
ATOM 2614 N N . ILE A 1 326 ? -4.375 -28.469 -31.141 1 91.88 326 ILE A N 1
ATOM 2615 C CA . ILE A 1 326 ? -4.32 -28.672 -29.703 1 91.88 326 ILE A CA 1
ATOM 2616 C C . ILE A 1 326 ? -4.68 -27.391 -28.969 1 91.88 326 ILE A C 1
ATOM 2618 O O . ILE A 1 326 ? -4.035 -26.359 -29.172 1 91.88 326 ILE A O 1
ATOM 2622 N N . ILE A 1 327 ? -5.711 -27.516 -28.234 1 93.88 327 ILE A N 1
ATOM 2623 C CA . ILE A 1 327 ? -6.188 -26.328 -27.516 1 93.88 327 ILE A CA 1
ATOM 2624 C C . ILE A 1 327 ? -6.191 -26.609 -26.016 1 93.88 327 ILE A C 1
ATOM 2626 O O . ILE A 1 327 ? -6.879 -27.531 -25.547 1 93.88 327 ILE A O 1
ATOM 2630 N N . ALA A 1 328 ? -5.422 -25.906 -25.297 1 91.12 328 ALA A N 1
ATOM 2631 C CA . ALA A 1 328 ? -5.418 -26.016 -23.844 1 91.12 328 ALA A CA 1
ATOM 2632 C C . ALA A 1 328 ? -6.508 -25.156 -23.219 1 91.12 328 ALA A C 1
ATOM 2634 O O . ALA A 1 328 ? -6.875 -24.109 -23.781 1 91.12 328 ALA A O 1
ATOM 2635 N N . PHE A 1 329 ? -7.027 -25.641 -22.078 1 93 329 PHE A N 1
ATOM 2636 C CA . PHE A 1 329 ? -7.992 -24.828 -21.344 1 93 329 PHE A CA 1
ATOM 2637 C C . PHE A 1 329 ? -7.352 -23.531 -20.859 1 93 329 PHE A C 1
ATOM 2639 O O . PHE A 1 329 ? -6.23 -23.547 -20.344 1 93 329 PHE A O 1
ATOM 2646 N N . ASP A 1 330 ? -8.102 -22.5 -21.062 1 87.62 330 ASP A N 1
ATOM 2647 C CA . ASP A 1 330 ? -7.734 -21.188 -20.547 1 87.62 330 ASP A CA 1
ATOM 2648 C C . ASP A 1 330 ? -8.945 -20.469 -19.969 1 87.62 330 ASP A C 1
ATOM 2650 O O . ASP A 1 330 ? -9.938 -20.25 -20.656 1 87.62 330 ASP A O 1
ATOM 2654 N N . LYS A 1 331 ? -8.797 -20.203 -18.672 1 85.06 331 LYS A N 1
ATOM 2655 C CA . LYS A 1 331 ? -9.906 -19.562 -17.969 1 85.06 331 LYS A CA 1
ATOM 2656 C C . LYS A 1 331 ? -10.25 -18.219 -18.594 1 85.06 331 LYS A C 1
ATOM 2658 O O . LYS A 1 331 ? -11.352 -17.703 -18.406 1 85.06 331 LYS A O 1
ATOM 2663 N N . ASP A 1 332 ? -9.383 -17.672 -19.375 1 79.19 332 ASP A N 1
ATOM 2664 C CA . ASP A 1 332 ? -9.602 -16.344 -19.969 1 79.19 332 ASP A CA 1
ATOM 2665 C C . ASP A 1 332 ? -9.945 -16.453 -21.453 1 79.19 332 ASP A C 1
ATOM 2667 O O . ASP A 1 332 ? -10.219 -15.438 -22.094 1 79.19 332 ASP A O 1
ATOM 2671 N N . ASP A 1 333 ? -9.922 -17.625 -21.953 1 86.81 333 ASP A N 1
ATOM 2672 C CA . ASP A 1 333 ? -10.438 -17.938 -23.281 1 86.81 333 ASP A CA 1
ATOM 2673 C C . ASP A 1 333 ? -11.93 -18.234 -23.234 1 86.81 333 ASP A C 1
ATOM 2675 O O . ASP A 1 333 ? -12.344 -19.281 -22.719 1 86.81 333 ASP A O 1
ATOM 2679 N N . GLU A 1 334 ? -12.672 -17.359 -23.797 1 88.88 334 GLU A N 1
ATOM 2680 C CA . GLU A 1 334 ? -14.125 -17.453 -23.672 1 88.88 334 GLU A CA 1
ATOM 2681 C C . GLU A 1 334 ? -14.648 -18.781 -24.203 1 88.88 334 GLU A C 1
ATOM 2683 O O . GLU A 1 334 ? -15.562 -19.375 -23.625 1 88.88 334 GLU A O 1
ATOM 2688 N N . ASP A 1 335 ? -14.086 -19.25 -25.25 1 94.19 335 ASP A N 1
ATOM 2689 C CA . ASP A 1 335 ? -14.555 -20.484 -25.844 1 94.19 335 ASP A CA 1
ATOM 2690 C C . ASP A 1 335 ? -14.289 -21.672 -24.922 1 94.19 335 ASP A C 1
ATOM 2692 O O . ASP A 1 335 ? -15.188 -22.484 -24.688 1 94.19 335 ASP A O 1
ATOM 2696 N N . THR A 1 336 ? -13.109 -21.734 -24.391 1 95.88 336 THR A N 1
ATOM 2697 C CA . THR A 1 336 ? -12.758 -22.859 -23.547 1 95.88 336 THR A CA 1
ATOM 2698 C C . THR A 1 336 ? -13.5 -22.781 -22.219 1 95.88 336 THR A C 1
ATOM 2700 O O . THR A 1 336 ? -13.961 -23.812 -21.688 1 95.88 336 THR A O 1
ATOM 2703 N N . LEU A 1 337 ? -13.656 -21.594 -21.766 1 94.25 337 LEU A N 1
ATOM 2704 C CA . LEU A 1 337 ? -14.375 -21.422 -20.5 1 94.25 337 LEU A CA 1
ATOM 2705 C C . LEU A 1 337 ? -15.852 -21.766 -20.672 1 94.25 337 LEU A C 1
ATOM 2707 O O . LEU A 1 337 ? -16.422 -22.438 -19.812 1 94.25 337 LEU A O 1
ATOM 2711 N N . ASN A 1 338 ? -16.438 -21.328 -21.719 1 96.44 338 ASN A N 1
ATOM 2712 C CA . ASN A 1 338 ? -17.844 -21.641 -21.984 1 96.44 338 ASN A CA 1
ATOM 2713 C C . ASN A 1 338 ? -18.062 -23.141 -22.125 1 96.44 338 ASN A C 1
ATOM 2715 O O . ASN A 1 338 ? -19.047 -23.672 -21.594 1 96.44 338 ASN A O 1
ATOM 2719 N N . PHE A 1 339 ? -17.172 -23.75 -22.781 1 98.12 339 PHE A N 1
ATOM 2720 C CA . PHE A 1 339 ? -17.281 -25.188 -22.938 1 98.12 339 PHE A CA 1
ATOM 2721 C C . PHE A 1 339 ? -17.219 -25.906 -21.594 1 98.12 339 PHE A C 1
ATOM 2723 O O . PHE A 1 339 ? -18.094 -26.688 -21.25 1 98.12 339 PHE A O 1
ATOM 2730 N N . VAL A 1 340 ? -16.219 -25.562 -20.844 1 98.06 340 VAL A N 1
ATOM 2731 C CA . VAL A 1 340 ? -15.992 -26.219 -19.562 1 98.06 340 VAL A CA 1
ATOM 2732 C C . VAL A 1 340 ? -17.141 -25.906 -18.594 1 98.06 340 VAL A C 1
ATOM 2734 O O . VAL A 1 340 ? -17.625 -26.797 -17.891 1 98.06 340 VAL A O 1
ATOM 2737 N N . ALA A 1 341 ? -17.562 -24.703 -18.609 1 97.62 341 ALA A N 1
ATOM 2738 C CA . ALA A 1 341 ? -18.641 -24.281 -17.703 1 97.62 341 ALA A CA 1
ATOM 2739 C C . ALA A 1 341 ? -19.938 -25.016 -18.031 1 97.62 341 ALA A C 1
ATOM 2741 O O . ALA A 1 341 ? -20.578 -25.578 -17.141 1 97.62 341 ALA A O 1
ATOM 2742 N N . ALA A 1 342 ? -20.266 -25.031 -19.266 1 98.38 342 ALA A N 1
ATOM 2743 C CA . ALA A 1 342 ? -21.516 -25.672 -19.688 1 98.38 342 ALA A CA 1
ATOM 2744 C C . ALA A 1 342 ? -21.438 -27.188 -19.484 1 98.38 342 ALA A C 1
ATOM 2746 O O . ALA A 1 342 ? -22.391 -27.797 -19 1 98.38 342 ALA A O 1
ATOM 2747 N N . ALA A 1 343 ? -20.312 -27.734 -19.859 1 98.69 343 ALA A N 1
ATOM 2748 C CA . ALA A 1 343 ? -20.141 -29.172 -19.703 1 98.69 343 ALA A CA 1
ATOM 2749 C C . ALA A 1 343 ? -20.234 -29.578 -18.234 1 98.69 343 ALA A C 1
ATOM 2751 O O . ALA A 1 343 ? -20.859 -30.594 -17.906 1 98.69 343 ALA A O 1
ATOM 2752 N N . ALA A 1 344 ? -19.594 -28.812 -17.391 1 98.62 344 ALA A N 1
ATOM 2753 C CA . ALA A 1 344 ? -19.625 -29.094 -15.953 1 98.62 344 ALA A CA 1
ATOM 2754 C C . ALA A 1 344 ? -21.047 -28.984 -15.406 1 98.62 344 ALA A C 1
ATOM 2756 O O . ALA A 1 344 ? -21.484 -29.828 -14.625 1 98.62 344 ALA A O 1
ATOM 2757 N N . ASN A 1 345 ? -21.719 -27.953 -15.773 1 98.5 345 ASN A N 1
ATOM 2758 C CA . ASN A 1 345 ? -23.078 -27.734 -15.289 1 98.5 345 ASN A CA 1
ATOM 2759 C C . ASN A 1 345 ? -24.031 -28.828 -15.75 1 98.5 345 ASN A C 1
ATOM 2761 O O . ASN A 1 345 ? -24.891 -29.266 -14.992 1 98.5 345 ASN A O 1
ATOM 2765 N N . LEU A 1 346 ? -23.922 -29.25 -16.969 1 98.69 346 LEU A N 1
ATOM 2766 C CA . LEU A 1 346 ? -24.766 -30.328 -17.469 1 98.69 346 LEU A CA 1
ATOM 2767 C C . LEU A 1 346 ? -24.5 -31.625 -16.703 1 98.69 346 LEU A C 1
ATOM 2769 O O . LEU A 1 346 ? -25.422 -32.375 -16.422 1 98.69 346 LEU A O 1
ATOM 2773 N N . ARG A 1 347 ? -23.219 -31.828 -16.422 1 98.5 347 ARG A N 1
ATOM 2774 C CA . ARG A 1 347 ? -22.891 -33 -15.602 1 98.5 347 ARG A CA 1
ATOM 2775 C C . ARG A 1 347 ? -23.484 -32.844 -14.203 1 98.5 347 ARG A C 1
ATOM 2777 O O . ARG A 1 347 ? -24.031 -33.812 -13.656 1 98.5 347 ARG A O 1
ATOM 2784 N N . SER A 1 348 ? -23.375 -31.688 -13.602 1 98.44 348 SER A N 1
ATOM 2785 C CA . SER A 1 348 ? -24 -31.422 -12.312 1 98.44 348 SER A CA 1
ATOM 2786 C C . SER A 1 348 ? -25.5 -31.719 -12.352 1 98.44 348 SER A C 1
ATOM 2788 O O . SER A 1 348 ? -26.047 -32.344 -11.438 1 98.44 348 SER A O 1
ATOM 2790 N N . PHE A 1 349 ? -26.109 -31.344 -13.406 1 98.12 349 PHE A N 1
ATOM 2791 C CA . PHE A 1 349 ? -27.547 -31.531 -13.578 1 98.12 349 PHE A CA 1
ATOM 2792 C C . PHE A 1 349 ? -27.906 -33.031 -13.578 1 98.12 349 PHE A C 1
ATOM 2794 O O . PHE A 1 349 ? -28.812 -33.438 -12.867 1 98.12 349 PHE A O 1
ATOM 2801 N N . VAL A 1 350 ? -27.156 -33.75 -14.312 1 98.12 350 VAL A N 1
ATOM 2802 C CA . VAL A 1 350 ? -27.438 -35.188 -14.484 1 98.12 350 VAL A CA 1
ATOM 2803 C C . VAL A 1 350 ? -27.266 -35.906 -13.156 1 98.12 350 VAL A C 1
ATOM 2805 O O . VAL A 1 350 ? -27.984 -36.875 -12.875 1 98.12 350 VAL A O 1
ATOM 2808 N N . PHE A 1 351 ? -26.375 -35.469 -12.328 1 97.88 351 PHE A N 1
ATOM 2809 C CA . PHE A 1 351 ? -26.094 -36.125 -11.062 1 97.88 351 PHE A CA 1
ATOM 2810 C C . PHE A 1 351 ? -26.859 -35.469 -9.914 1 97.88 351 PHE A C 1
ATOM 2812 O O . PHE A 1 351 ? -26.688 -35.844 -8.758 1 97.88 351 PHE A O 1
ATOM 2819 N N . GLY A 1 352 ? -27.641 -34.531 -10.211 1 96.81 352 GLY A N 1
ATOM 2820 C CA . GLY A 1 352 ? -28.438 -33.875 -9.188 1 96.81 352 GLY A CA 1
ATOM 2821 C C . GLY A 1 352 ? -27.625 -32.969 -8.281 1 96.81 352 GLY A C 1
ATOM 2822 O O . GLY A 1 352 ? -27.875 -32.875 -7.078 1 96.81 352 GLY A O 1
ATOM 2823 N N . ILE A 1 353 ? -26.594 -32.469 -8.727 1 97.44 353 ILE A N 1
ATOM 2824 C CA . ILE A 1 353 ? -25.703 -31.547 -8.031 1 97.44 353 ILE A CA 1
ATOM 2825 C C . ILE A 1 353 ? -26.047 -30.109 -8.406 1 97.44 353 ILE A C 1
ATOM 2827 O O . ILE A 1 353 ? -26.438 -29.828 -9.547 1 97.44 353 ILE A O 1
ATOM 2831 N N . PRO A 1 354 ? -26 -29.172 -7.449 1 96.44 354 PRO A N 1
ATOM 2832 C CA . PRO A 1 354 ? -26.312 -27.781 -7.773 1 96.44 354 PRO A CA 1
ATOM 2833 C C . PRO A 1 354 ? -25.422 -27.219 -8.883 1 96.44 354 PRO A C 1
ATOM 2835 O O . PRO A 1 354 ? -24.234 -27.5 -8.93 1 96.44 354 PRO A O 1
ATOM 2838 N N . LEU A 1 355 ? -26.047 -26.438 -9.781 1 97.62 355 LEU A N 1
ATOM 2839 C CA . LEU A 1 355 ? -25.297 -25.766 -10.844 1 97.62 355 LEU A CA 1
ATOM 2840 C C . LEU A 1 355 ? -24.562 -24.547 -10.289 1 97.62 355 LEU A C 1
ATOM 2842 O O . LEU A 1 355 ? -24.797 -24.125 -9.148 1 97.62 355 LEU A O 1
ATOM 2846 N N . LYS A 1 356 ? -23.625 -24.047 -11.039 1 95.69 356 LYS A N 1
ATOM 2847 C CA . LYS A 1 356 ? -22.875 -22.844 -10.703 1 95.69 356 LYS A CA 1
ATOM 2848 C C . LYS A 1 356 ? -22.906 -21.844 -11.859 1 95.69 356 LYS A C 1
ATOM 2850 O O . LYS A 1 356 ? -23.109 -22.219 -13.008 1 95.69 356 LYS A O 1
ATOM 2855 N N . THR A 1 357 ? -22.734 -20.594 -11.539 1 92.44 357 THR A N 1
ATOM 2856 C CA . THR A 1 357 ? -22.609 -19.578 -12.578 1 92.44 357 THR A CA 1
ATOM 2857 C C . THR A 1 357 ? -21.281 -19.719 -13.312 1 92.44 357 THR A C 1
ATOM 2859 O O . THR A 1 357 ? -20.328 -20.297 -12.789 1 92.44 357 THR A O 1
ATOM 2862 N N . LYS A 1 358 ? -21.297 -19.234 -14.523 1 92.19 358 LYS A N 1
ATOM 2863 C CA . LYS A 1 358 ? -20.047 -19.203 -15.273 1 92.19 358 LYS A CA 1
ATOM 2864 C C . LYS A 1 358 ? -18.953 -18.5 -14.477 1 92.19 358 LYS A C 1
ATOM 2866 O O . LYS A 1 358 ? -17.797 -18.938 -14.492 1 92.19 358 LYS A O 1
ATOM 2871 N N . PHE A 1 359 ? -19.312 -17.562 -13.766 1 82.62 359 PHE A N 1
ATOM 2872 C CA . PHE A 1 359 ? -18.375 -16.812 -12.945 1 82.62 359 PHE A CA 1
ATOM 2873 C C . PHE A 1 359 ? -17.766 -17.688 -11.867 1 82.62 359 PHE A C 1
ATOM 2875 O O . PHE A 1 359 ? -16.547 -17.703 -11.688 1 82.62 359 PHE A O 1
ATOM 2882 N N . ASP A 1 360 ? -18.562 -18.328 -11.203 1 86.31 360 ASP A N 1
ATOM 2883 C CA . ASP A 1 360 ? -18.094 -19.219 -10.148 1 86.31 360 ASP A CA 1
ATOM 2884 C C . ASP A 1 360 ? -17.219 -20.328 -10.711 1 86.31 360 ASP A C 1
ATOM 2886 O O . ASP A 1 360 ? -16.203 -20.688 -10.102 1 86.31 360 ASP A O 1
ATOM 2890 N N . ILE A 1 361 ? -17.625 -20.844 -11.797 1 93.06 361 ILE A N 1
ATOM 2891 C CA . ILE A 1 361 ? -16.875 -21.938 -12.406 1 93.06 361 ILE A CA 1
ATOM 2892 C C . ILE A 1 361 ? -15.508 -21.422 -12.852 1 93.06 361 ILE A C 1
ATOM 2894 O O . ILE A 1 361 ? -14.5 -22.125 -12.703 1 93.06 361 ILE A O 1
ATOM 2898 N N . LYS A 1 362 ? -15.453 -20.25 -13.398 1 88.12 362 LYS A N 1
ATOM 2899 C CA . LYS A 1 362 ? -14.172 -19.656 -13.758 1 88.12 362 LYS A CA 1
ATOM 2900 C C . LYS A 1 362 ? -13.234 -19.594 -12.555 1 88.12 362 LYS A C 1
ATOM 2902 O O . LYS A 1 362 ? -12.047 -19.906 -12.672 1 88.12 362 LYS A O 1
ATOM 2907 N N . GLU A 1 363 ? -13.719 -19.234 -11.508 1 82.5 363 GLU A N 1
ATOM 2908 C CA . GLU A 1 363 ? -12.922 -19.109 -10.289 1 82.5 363 GLU A CA 1
ATOM 2909 C C . GLU A 1 363 ? -12.367 -20.469 -9.859 1 82.5 363 GLU A C 1
ATOM 2911 O O . GLU A 1 363 ? -11.195 -20.578 -9.5 1 82.5 363 GLU A O 1
ATOM 2916 N N . ILE A 1 364 ? -13.258 -21.391 -9.891 1 86.25 364 ILE A N 1
ATOM 2917 C CA . ILE A 1 364 ? -12.891 -22.719 -9.43 1 86.25 364 ILE A CA 1
ATOM 2918 C C . ILE A 1 364 ? -11.93 -23.359 -10.422 1 86.25 364 ILE A C 1
ATOM 2920 O O . ILE A 1 364 ? -10.867 -23.859 -10.047 1 86.25 364 ILE A O 1
ATOM 2924 N N . ALA A 1 365 ? -12.344 -23.297 -11.672 1 89.56 365 ALA A N 1
ATOM 2925 C CA . ALA A 1 365 ? -11.547 -23.922 -12.727 1 89.56 365 ALA A CA 1
ATOM 2926 C C . ALA A 1 365 ? -10.211 -23.203 -12.906 1 89.56 365 ALA A C 1
ATOM 2928 O O . ALA A 1 365 ? -9.203 -23.828 -13.242 1 89.56 365 ALA A O 1
ATOM 2929 N N . GLY A 1 366 ? -10.234 -21.922 -12.664 1 82.94 366 GLY A N 1
ATOM 2930 C CA . GLY A 1 366 ? -9.039 -21.109 -12.852 1 82.94 366 GLY A CA 1
ATOM 2931 C C . GLY A 1 366 ? -8.219 -20.969 -11.578 1 82.94 366 GLY A C 1
ATOM 2932 O O . GLY A 1 366 ? -7.191 -20.281 -11.57 1 82.94 366 GLY A O 1
ATOM 2933 N N . ASN A 1 367 ? -8.664 -21.5 -10.523 1 78 367 ASN A N 1
ATOM 2934 C CA . ASN A 1 367 ? -8 -21.359 -9.234 1 78 367 ASN A CA 1
ATOM 2935 C C . ASN A 1 367 ? -7.723 -19.891 -8.906 1 78 367 ASN A C 1
ATOM 2937 O O . ASN A 1 367 ? -6.598 -19.531 -8.562 1 78 367 ASN A O 1
ATOM 2941 N N . ILE A 1 368 ? -8.617 -19.062 -9.281 1 75.25 368 ILE A N 1
ATOM 2942 C CA . ILE A 1 368 ? -8.445 -17.641 -9.07 1 75.25 368 ILE A CA 1
ATOM 2943 C C . ILE A 1 368 ? -8.609 -17.312 -7.59 1 75.25 368 ILE A C 1
ATOM 2945 O O . ILE A 1 368 ? -9.633 -17.625 -6.98 1 75.25 368 ILE A O 1
ATOM 2949 N N . ILE A 1 369 ? -7.582 -16.672 -7.09 1 73.31 369 ILE A N 1
ATOM 2950 C CA . ILE A 1 369 ? -7.605 -16.234 -5.699 1 73.31 369 ILE A CA 1
ATOM 2951 C C . ILE A 1 369 ? -8.195 -14.828 -5.609 1 73.31 369 ILE A C 1
ATOM 2953 O O . ILE A 1 369 ? -7.668 -13.891 -6.219 1 73.31 369 ILE A O 1
ATOM 2957 N N . PRO A 1 370 ? -9.328 -14.711 -4.949 1 79.12 370 PRO A N 1
ATOM 2958 C CA . PRO A 1 370 ? -9.867 -13.359 -4.812 1 79.12 370 PRO A CA 1
ATOM 2959 C C . PRO A 1 370 ? -8.969 -12.445 -3.977 1 79.12 370 PRO A C 1
ATOM 2961 O O . PRO A 1 370 ? -8.391 -12.891 -2.982 1 79.12 370 PRO A O 1
ATOM 2964 N N . ALA A 1 371 ? -8.703 -11.266 -4.508 1 85.75 371 ALA A N 1
ATOM 2965 C CA . ALA A 1 371 ? -7.867 -10.297 -3.795 1 85.75 371 ALA A CA 1
ATOM 2966 C C . ALA A 1 371 ? -8.406 -8.883 -3.959 1 85.75 371 ALA A C 1
ATOM 2968 O O . ALA A 1 371 ? -9.219 -8.617 -4.855 1 85.75 371 ALA A O 1
ATOM 2969 N N . ILE A 1 372 ? -8.086 -8.008 -3.055 1 90.38 372 ILE A N 1
ATOM 2970 C CA . ILE A 1 372 ? -8.508 -6.613 -3.143 1 90.38 372 ILE A CA 1
ATOM 2971 C C . ILE A 1 372 ? -7.285 -5.707 -3.229 1 90.38 372 ILE A C 1
ATOM 2973 O O . ILE A 1 372 ? -6.203 -6.066 -2.75 1 90.38 372 ILE A O 1
ATOM 2977 N N . ALA A 1 373 ? -7.48 -4.59 -3.826 1 92.69 373 ALA A N 1
ATOM 2978 C CA . ALA A 1 373 ? -6.402 -3.652 -4.129 1 92.69 373 ALA A CA 1
ATOM 2979 C C . ALA A 1 373 ? -5.711 -3.178 -2.854 1 92.69 373 ALA A C 1
ATOM 2981 O O . ALA A 1 373 ? -4.492 -2.982 -2.834 1 92.69 373 ALA A O 1
ATOM 2982 N N . THR A 1 374 ? -6.445 -2.961 -1.799 1 94.06 374 THR A N 1
ATOM 2983 C CA . THR A 1 374 ? -5.906 -2.441 -0.545 1 94.06 374 THR A CA 1
ATOM 2984 C C . THR A 1 374 ? -4.895 -3.416 0.052 1 94.06 374 THR A C 1
ATOM 2986 O O . THR A 1 374 ? -3.795 -3.016 0.438 1 94.06 374 THR A O 1
ATOM 2989 N N . THR A 1 375 ? -5.289 -4.699 0.128 1 94.75 375 THR A N 1
ATOM 2990 C CA . THR A 1 375 ? -4.371 -5.703 0.65 1 94.75 375 THR A CA 1
ATOM 2991 C C . THR A 1 375 ? -3.137 -5.82 -0.241 1 94.75 375 THR A C 1
ATOM 2993 O O . THR A 1 375 ? -2.016 -5.961 0.256 1 94.75 375 THR A O 1
ATOM 2996 N N . ASN A 1 376 ? -3.365 -5.77 -1.554 1 96.88 376 ASN A N 1
ATOM 2997 C CA . ASN A 1 376 ? -2.24 -5.785 -2.484 1 96.88 376 ASN A CA 1
ATOM 2998 C C . ASN A 1 376 ? -1.275 -4.633 -2.219 1 96.88 376 ASN A C 1
ATOM 3000 O O . ASN A 1 376 ? -0.058 -4.816 -2.258 1 96.88 376 ASN A O 1
ATOM 3004 N N . ALA A 1 377 ? -1.813 -3.438 -1.948 1 97.75 377 ALA A N 1
ATOM 3005 C CA . ALA A 1 377 ? -1 -2.252 -1.688 1 97.75 377 ALA A CA 1
ATOM 3006 C C . ALA A 1 377 ? -0.175 -2.422 -0.416 1 97.75 377 ALA A C 1
ATOM 3008 O O . ALA A 1 377 ? 1.017 -2.105 -0.396 1 97.75 377 ALA A O 1
ATOM 3009 N N . ILE A 1 378 ? -0.788 -2.9 0.621 1 96.38 378 ILE A N 1
ATOM 3010 C CA . ILE A 1 378 ? -0.127 -3.09 1.907 1 96.38 378 ILE A CA 1
ATOM 3011 C C . ILE A 1 378 ? 1.018 -4.09 1.757 1 96.38 378 ILE A C 1
ATOM 3013 O O . ILE A 1 378 ? 2.158 -3.797 2.125 1 96.38 378 ILE A O 1
ATOM 3017 N N . ILE A 1 379 ? 0.729 -5.223 1.181 1 97.12 379 ILE A N 1
ATOM 3018 C CA . ILE A 1 379 ? 1.687 -6.32 1.098 1 97.12 379 ILE A CA 1
ATOM 3019 C C . ILE A 1 379 ? 2.828 -5.941 0.159 1 97.12 379 ILE A C 1
ATOM 3021 O O . ILE A 1 379 ? 3.99 -6.254 0.427 1 97.12 379 ILE A O 1
ATOM 3025 N N . SER A 1 380 ? 2.521 -5.285 -0.938 1 98.31 380 SER A N 1
ATOM 3026 C CA . SER A 1 380 ? 3.568 -4.832 -1.849 1 98.31 380 SER A CA 1
ATOM 3027 C C . SER A 1 380 ? 4.48 -3.812 -1.179 1 98.31 380 SER A C 1
ATOM 3029 O O . SER A 1 380 ? 5.695 -3.826 -1.39 1 98.31 380 SER A O 1
ATOM 3031 N N . GLY A 1 381 ? 3.832 -2.852 -0.448 1 97.19 381 GLY A N 1
ATOM 3032 C CA . GLY A 1 381 ? 4.637 -1.908 0.311 1 97.19 381 GLY A CA 1
ATOM 3033 C C . GLY A 1 381 ? 5.586 -2.582 1.286 1 97.19 381 GLY A C 1
ATOM 3034 O O . GLY A 1 381 ? 6.77 -2.24 1.346 1 97.19 381 GLY A O 1
ATOM 3035 N N . LEU A 1 382 ? 5.07 -3.557 2.008 1 95.88 382 LEU A N 1
ATOM 3036 C CA . LEU A 1 382 ? 5.879 -4.297 2.969 1 95.88 382 LEU A CA 1
ATOM 3037 C C . LEU A 1 382 ? 6.965 -5.102 2.26 1 95.88 382 LEU A C 1
ATOM 3039 O O . LEU A 1 382 ? 8.094 -5.203 2.754 1 95.88 382 LEU A O 1
ATOM 3043 N N . SER A 1 383 ? 6.617 -5.688 1.146 1 97.44 383 SER A N 1
ATOM 3044 C CA . SER A 1 383 ? 7.578 -6.445 0.351 1 97.44 383 SER A CA 1
ATOM 3045 C C . SER A 1 383 ? 8.742 -5.57 -0.099 1 97.44 383 SER A C 1
ATOM 3047 O O . SER A 1 383 ? 9.906 -5.938 0.077 1 97.44 383 SER A O 1
ATOM 3049 N N . CYS A 1 384 ? 8.43 -4.422 -0.639 1 97.38 384 CYS A N 1
ATOM 3050 C CA . CYS A 1 384 ? 9.445 -3.492 -1.117 1 97.38 384 CYS A CA 1
ATOM 3051 C C . CYS A 1 384 ? 10.305 -2.98 0.035 1 97.38 384 CYS A C 1
ATOM 3053 O O . CYS A 1 384 ? 11.523 -2.861 -0.097 1 97.38 384 CYS A O 1
ATOM 3055 N N . LEU A 1 385 ? 9.672 -2.672 1.111 1 93.56 385 LEU A N 1
ATOM 3056 C CA . LEU A 1 385 ? 10.414 -2.221 2.283 1 93.56 385 LEU A CA 1
ATOM 3057 C C . LEU A 1 385 ? 11.383 -3.297 2.76 1 93.56 385 LEU A C 1
ATOM 3059 O O . LEU A 1 385 ? 12.508 -2.988 3.168 1 93.56 385 LEU A O 1
ATOM 3063 N N . GLY A 1 386 ? 10.922 -4.566 2.773 1 93.25 386 GLY A N 1
ATOM 3064 C CA . GLY A 1 386 ? 11.797 -5.668 3.131 1 93.25 386 GLY A CA 1
ATOM 3065 C C . GLY A 1 386 ? 13.023 -5.766 2.242 1 93.25 386 GLY A C 1
ATOM 3066 O O . GLY A 1 386 ? 14.141 -5.953 2.732 1 93.25 386 GLY A O 1
ATOM 3067 N N . GLY A 1 387 ? 12.836 -5.668 0.983 1 95.94 387 GLY A N 1
ATOM 3068 C CA . GLY A 1 387 ? 13.969 -5.633 0.069 1 95.94 387 GLY A CA 1
ATOM 3069 C C . GLY A 1 387 ? 14.898 -4.465 0.325 1 95.94 387 GLY A C 1
ATOM 3070 O O . GLY A 1 387 ? 16.125 -4.625 0.298 1 95.94 387 GLY A O 1
ATOM 3071 N N . THR A 1 388 ? 14.336 -3.297 0.584 1 94.62 388 THR A N 1
ATOM 3072 C CA . THR A 1 388 ? 15.117 -2.094 0.849 1 94.62 388 THR A CA 1
ATOM 3073 C C . THR A 1 388 ? 15.969 -2.266 2.102 1 94.62 388 THR A C 1
ATOM 3075 O O . THR A 1 388 ? 17.109 -1.805 2.148 1 94.62 388 THR A O 1
ATOM 3078 N N . GLN A 1 389 ? 15.422 -2.928 3.068 1 90.31 389 GLN A N 1
ATOM 3079 C CA . GLN A 1 389 ? 16.172 -3.182 4.297 1 90.31 389 GLN A CA 1
ATOM 3080 C C . GLN A 1 389 ? 17.391 -4.051 4.027 1 90.31 389 GLN A C 1
ATOM 3082 O O . GLN A 1 389 ? 18.438 -3.867 4.648 1 90.31 389 GLN A O 1
ATOM 3087 N N . TYR A 1 390 ? 17.266 -4.984 3.184 1 95 390 TYR A N 1
ATOM 3088 C CA . TYR A 1 390 ? 18.406 -5.797 2.777 1 95 390 TYR A CA 1
ATOM 3089 C C . TYR A 1 390 ? 19.516 -4.93 2.189 1 95 390 TYR A C 1
ATOM 3091 O O . TYR A 1 390 ? 20.672 -5.031 2.594 1 95 390 TYR A O 1
ATOM 3099 N N . PHE A 1 391 ? 19.188 -4.051 1.275 1 95.31 391 PHE A N 1
ATOM 3100 C CA . PHE A 1 391 ? 20.188 -3.211 0.613 1 95.31 391 PHE A CA 1
ATOM 3101 C C . PHE A 1 391 ? 20.75 -2.18 1.58 1 95.31 391 PHE A C 1
ATOM 3103 O O . PHE A 1 391 ? 21.922 -1.812 1.484 1 95.31 391 PHE A O 1
ATOM 3110 N N . GLU A 1 392 ? 19.875 -1.721 2.449 1 91.88 392 GLU A N 1
ATOM 3111 C CA . GLU A 1 392 ? 20.359 -0.838 3.504 1 91.88 392 GLU A CA 1
ATOM 3112 C C . GLU A 1 392 ? 21.391 -1.541 4.375 1 91.88 392 GLU A C 1
ATOM 3114 O O . GLU A 1 392 ? 22.438 -0.961 4.703 1 91.88 392 GLU A O 1
ATOM 3119 N N . TYR A 1 393 ? 21.125 -2.797 4.711 1 91.62 393 TYR A N 1
ATOM 3120 C CA . TYR A 1 393 ? 22.078 -3.582 5.5 1 91.62 393 TYR A CA 1
ATOM 3121 C C . TYR A 1 393 ? 23.406 -3.734 4.77 1 91.62 393 TYR A C 1
ATOM 3123 O O . TYR A 1 393 ? 24.469 -3.555 5.363 1 91.62 393 TYR A O 1
ATOM 3131 N N . LEU A 1 394 ? 23.359 -4.012 3.518 1 93.31 394 LEU A N 1
ATOM 3132 C CA . LEU A 1 394 ? 24.562 -4.199 2.723 1 93.31 394 LEU A CA 1
ATOM 3133 C C . LEU A 1 394 ? 25.406 -2.932 2.713 1 93.31 394 LEU A C 1
ATOM 3135 O O . LEU A 1 394 ? 26.641 -3.002 2.703 1 93.31 394 LEU A O 1
ATOM 3139 N N . SER A 1 395 ? 24.719 -1.808 2.68 1 91.94 395 SER A N 1
ATOM 3140 C CA . SER A 1 395 ? 25.406 -0.542 2.457 1 91.94 395 SER A CA 1
ATOM 3141 C C . SER A 1 395 ? 25.938 0.039 3.766 1 91.94 395 SER A C 1
ATOM 3143 O O . SER A 1 395 ? 26.844 0.867 3.764 1 91.94 395 SER A O 1
ATOM 3145 N N . THR A 1 396 ? 25.438 -0.378 4.855 1 87.69 396 THR A N 1
ATOM 3146 C CA . THR A 1 396 ? 25.75 0.312 6.102 1 87.69 396 THR A CA 1
ATOM 3147 C C . THR A 1 396 ? 26.578 -0.581 7.02 1 87.69 396 THR A C 1
ATOM 3149 O O . THR A 1 396 ? 27.062 -0.13 8.062 1 87.69 396 THR A O 1
ATOM 3152 N N . THR A 1 397 ? 26.734 -1.873 6.629 1 87.69 397 THR A N 1
ATOM 3153 C CA . THR A 1 397 ? 27.453 -2.783 7.516 1 87.69 397 THR A CA 1
ATOM 3154 C C . THR A 1 397 ? 28.781 -3.203 6.906 1 87.69 397 THR A C 1
ATOM 3156 O O . THR A 1 397 ? 28.906 -3.311 5.684 1 87.69 397 THR A O 1
ATOM 3159 N N . PRO A 1 398 ? 29.734 -3.471 7.781 1 85.31 398 PRO A N 1
ATOM 3160 C CA . PRO A 1 398 ? 31.078 -3.824 7.293 1 85.31 398 PRO A CA 1
ATOM 3161 C C . PRO A 1 398 ? 31.078 -5.137 6.512 1 85.31 398 PRO A C 1
ATOM 3163 O O . PRO A 1 398 ? 31.922 -5.328 5.629 1 85.31 398 PRO A O 1
ATOM 3166 N N . ASP A 1 399 ? 30.203 -5.992 6.781 1 85.25 399 ASP A N 1
ATOM 3167 C CA . ASP A 1 399 ? 30.188 -7.297 6.125 1 85.25 399 ASP A CA 1
ATOM 3168 C C . ASP A 1 399 ? 29.328 -7.27 4.863 1 85.25 399 ASP A C 1
ATOM 3170 O O . ASP A 1 399 ? 29.172 -8.289 4.188 1 85.25 399 ASP A O 1
ATOM 3174 N N . GLY A 1 400 ? 28.812 -6.168 4.562 1 87.75 400 GLY A N 1
ATOM 3175 C CA . GLY A 1 400 ? 27.922 -6.035 3.426 1 87.75 400 GLY A CA 1
ATOM 3176 C C . GLY A 1 400 ? 28.547 -6.48 2.117 1 87.75 400 GLY A C 1
ATOM 3177 O O . GLY A 1 400 ? 27.938 -7.242 1.36 1 87.75 400 GLY A O 1
ATOM 3178 N N . ALA A 1 401 ? 29.703 -6.043 1.928 1 85.88 401 ALA A N 1
ATOM 3179 C CA . ALA A 1 401 ? 30.422 -6.41 0.707 1 85.88 401 ALA A CA 1
ATOM 3180 C C . ALA A 1 401 ? 30.672 -7.918 0.653 1 85.88 401 ALA A C 1
ATOM 3182 O O . ALA A 1 401 ? 30.578 -8.531 -0.413 1 85.88 401 ALA A O 1
ATOM 3183 N N . ALA A 1 402 ? 30.953 -8.461 1.769 1 86.94 402 ALA A N 1
ATOM 3184 C CA . ALA A 1 402 ? 31.219 -9.891 1.849 1 86.94 402 ALA A CA 1
ATOM 3185 C C . ALA A 1 402 ? 29.953 -10.703 1.593 1 86.94 402 ALA A C 1
ATOM 3187 O O . ALA A 1 402 ? 30 -11.758 0.962 1 86.94 402 ALA A O 1
ATOM 3188 N N . ILE A 1 403 ? 28.891 -10.258 2.037 1 87.81 403 ILE A N 1
ATOM 3189 C CA . ILE A 1 403 ? 27.609 -10.914 1.818 1 87.81 403 ILE A CA 1
ATOM 3190 C C . ILE A 1 403 ? 27.25 -10.859 0.335 1 87.81 403 ILE A C 1
ATOM 3192 O O . ILE A 1 403 ? 26.891 -11.875 -0.26 1 87.81 403 ILE A O 1
ATOM 3196 N N . LYS A 1 404 ? 27.453 -9.75 -0.186 1 85.75 404 LYS A N 1
ATOM 3197 C CA . LYS A 1 404 ? 27.156 -9.57 -1.604 1 85.75 404 LYS A CA 1
ATOM 3198 C C . LYS A 1 404 ? 28.016 -10.484 -2.469 1 85.75 404 LYS A C 1
ATOM 3200 O O . LYS A 1 404 ? 27.547 -11.008 -3.482 1 85.75 404 LYS A O 1
ATOM 3205 N N . ALA A 1 405 ? 29.188 -10.711 -1.964 1 83.38 405 ALA A N 1
ATOM 3206 C CA . ALA A 1 405 ? 30.141 -11.539 -2.701 1 83.38 405 ALA A CA 1
ATOM 3207 C C . ALA A 1 405 ? 29.922 -13.016 -2.398 1 83.38 405 ALA A C 1
ATOM 3209 O O . ALA A 1 405 ? 30.594 -13.875 -2.977 1 83.38 405 ALA A O 1
ATOM 3210 N N . GLY A 1 406 ? 29.031 -13.328 -1.482 1 81.38 406 GLY A N 1
ATOM 3211 C CA . GLY A 1 406 ? 28.766 -14.711 -1.124 1 81.38 406 GLY A CA 1
ATOM 3212 C C . GLY A 1 406 ? 29.797 -15.297 -0.187 1 81.38 406 GLY A C 1
ATOM 3213 O O . GLY A 1 406 ? 29.906 -16.516 -0.062 1 81.38 406 GLY A O 1
ATOM 3214 N N . LYS A 1 407 ? 30.547 -14.453 0.448 1 79.25 407 LYS A N 1
ATOM 3215 C CA . LYS A 1 407 ? 31.641 -14.906 1.304 1 79.25 407 LYS A CA 1
ATOM 3216 C C . LYS A 1 407 ? 31.156 -15.109 2.74 1 79.25 407 LYS A C 1
ATOM 3218 O O . LYS A 1 407 ? 31.844 -15.758 3.539 1 79.25 407 LYS A O 1
ATOM 3223 N N . THR A 1 408 ? 30.109 -14.461 3.049 1 79.88 408 THR A N 1
ATOM 3224 C CA . THR A 1 408 ? 29.484 -14.586 4.359 1 79.88 408 THR A CA 1
ATOM 3225 C C . THR A 1 408 ? 28 -14.961 4.215 1 79.88 408 THR A C 1
ATOM 3227 O O . THR A 1 408 ? 27.375 -14.641 3.205 1 79.88 408 THR A O 1
ATOM 3230 N N . ASP A 1 409 ? 27.562 -15.695 5.234 1 87.19 409 ASP A N 1
ATOM 3231 C CA . ASP A 1 409 ? 26.172 -16.141 5.164 1 87.19 409 ASP A CA 1
ATOM 3232 C C . ASP A 1 409 ? 25.219 -15.008 5.551 1 87.19 409 ASP A C 1
ATOM 3234 O O . ASP A 1 409 ? 25.656 -13.883 5.809 1 87.19 409 ASP A O 1
ATOM 3238 N N . TYR A 1 410 ? 23.938 -15.281 5.449 1 93.25 410 TYR A N 1
ATOM 3239 C CA . TYR A 1 410 ? 22.906 -14.266 5.609 1 93.25 410 TYR A CA 1
ATOM 3240 C C . TYR A 1 410 ? 22.422 -14.211 7.051 1 93.25 410 TYR A C 1
ATOM 3242 O O . TYR A 1 410 ? 21.406 -13.57 7.34 1 93.25 410 TYR A O 1
ATOM 3250 N N . THR A 1 411 ? 23.047 -14.805 7.984 1 90.31 411 THR A N 1
ATOM 3251 C CA . THR A 1 411 ? 22.547 -14.93 9.352 1 90.31 411 THR A CA 1
ATOM 3252 C C . THR A 1 411 ? 22.344 -13.555 9.977 1 90.31 411 THR A C 1
ATOM 3254 O O . THR A 1 411 ? 21.297 -13.289 10.578 1 90.31 411 THR A O 1
ATOM 3257 N N . GLN A 1 412 ? 23.25 -12.672 9.805 1 87.81 412 GLN A N 1
ATOM 3258 C CA . GLN A 1 412 ? 23.156 -11.352 10.414 1 87.81 412 GLN A CA 1
ATOM 3259 C C . GLN A 1 412 ? 22.078 -10.516 9.734 1 87.81 412 GLN A C 1
ATOM 3261 O O . GLN A 1 412 ? 21.359 -9.766 10.398 1 87.81 412 GLN A O 1
ATOM 3266 N N . VAL A 1 413 ? 21.984 -10.656 8.438 1 89.25 413 VAL A N 1
ATOM 3267 C CA . VAL A 1 413 ? 20.953 -9.945 7.699 1 89.25 413 VAL A CA 1
ATOM 3268 C C . VAL A 1 413 ? 19.578 -10.43 8.148 1 89.25 413 VAL A C 1
ATOM 3270 O O . VAL A 1 413 ? 18.641 -9.625 8.305 1 89.25 413 VAL A O 1
ATOM 3273 N N . ALA A 1 414 ? 19.438 -11.695 8.328 1 90.69 414 ALA A N 1
ATOM 3274 C CA . ALA A 1 414 ? 18.188 -12.305 8.75 1 90.69 414 ALA A CA 1
ATOM 3275 C C . ALA A 1 414 ? 17.734 -11.758 10.094 1 90.69 414 ALA A C 1
ATOM 3277 O O . ALA A 1 414 ? 16.531 -11.539 10.312 1 90.69 414 ALA A O 1
ATOM 3278 N N . ASP A 1 415 ? 18.656 -11.477 10.93 1 86.94 415 ASP A N 1
ATOM 3279 C CA . ASP A 1 415 ? 18.359 -10.977 12.273 1 86.94 415 ASP A CA 1
ATOM 3280 C C . ASP A 1 415 ? 17.781 -9.57 12.227 1 86.94 415 ASP A C 1
ATOM 3282 O O . ASP A 1 415 ? 17.078 -9.148 13.141 1 86.94 415 ASP A O 1
ATOM 3286 N N . SER A 1 416 ? 18.062 -8.891 11.18 1 84.75 416 SER A N 1
ATOM 3287 C CA . SER A 1 416 ? 17.609 -7.512 11.047 1 84.75 416 SER A CA 1
ATOM 3288 C C . SER A 1 416 ? 16.359 -7.422 10.172 1 84.75 416 SER A C 1
ATOM 3290 O O . SER A 1 416 ? 15.859 -6.328 9.906 1 84.75 416 SER A O 1
ATOM 3292 N N . SER A 1 417 ? 15.898 -8.523 9.695 1 90.56 417 SER A N 1
ATOM 3293 C CA . SER A 1 417 ? 14.758 -8.555 8.781 1 90.56 417 SER A CA 1
ATOM 3294 C C . SER A 1 417 ? 13.484 -9.008 9.492 1 90.56 417 SER A C 1
ATOM 3296 O O . SER A 1 417 ? 13.539 -9.477 10.633 1 90.56 417 SER A O 1
ATOM 3298 N N . LYS A 1 418 ? 12.328 -8.773 8.836 1 90.06 418 LYS A N 1
ATOM 3299 C CA . LYS A 1 418 ? 11.062 -9.117 9.477 1 90.06 418 LYS A CA 1
ATOM 3300 C C . LYS A 1 418 ? 10.133 -9.828 8.5 1 90.06 418 LYS A C 1
ATOM 3302 O O . LYS A 1 418 ? 10.133 -9.531 7.305 1 90.06 418 LYS A O 1
ATOM 3307 N N . VAL A 1 419 ? 9.391 -10.789 9.062 1 93.56 419 VAL A N 1
ATOM 3308 C CA . VAL A 1 419 ? 8.219 -11.367 8.406 1 93.56 419 VAL A CA 1
ATOM 3309 C C . VAL A 1 419 ? 6.957 -10.641 8.867 1 93.56 419 VAL A C 1
ATOM 3311 O O . VAL A 1 419 ? 6.902 -10.141 9.992 1 93.56 419 VAL A O 1
ATOM 3314 N N . ALA A 1 420 ? 6.016 -10.492 7.969 1 92.75 420 ALA A N 1
ATOM 3315 C CA . ALA A 1 420 ? 4.77 -9.828 8.344 1 92.75 420 ALA A CA 1
ATOM 3316 C C . ALA A 1 420 ? 3.559 -10.594 7.809 1 92.75 420 ALA A C 1
ATOM 3318 O O . ALA A 1 420 ? 3.615 -11.172 6.723 1 92.75 420 ALA A O 1
ATOM 3319 N N . TYR A 1 421 ? 2.486 -10.555 8.594 1 91.69 421 TYR A N 1
ATOM 3320 C CA . TYR A 1 421 ? 1.206 -11.156 8.25 1 91.69 421 TYR A CA 1
ATOM 3321 C C . TYR A 1 421 ? 0.055 -10.203 8.539 1 91.69 421 TYR A C 1
ATOM 3323 O O . TYR A 1 421 ? 0.055 -9.523 9.57 1 91.69 421 TYR A O 1
ATOM 3331 N N . ILE A 1 422 ? -0.865 -10.148 7.613 1 88.81 422 ILE A N 1
ATOM 3332 C CA . ILE A 1 422 ? -2.111 -9.422 7.84 1 88.81 422 ILE A CA 1
ATOM 3333 C C . ILE A 1 422 ? -3.291 -10.383 7.742 1 88.81 422 ILE A C 1
ATOM 3335 O O . ILE A 1 422 ? -3.318 -11.258 6.871 1 88.81 422 ILE A O 1
ATOM 3339 N N . ALA A 1 423 ? -4.125 -10.344 8.75 1 82.75 423 ALA A N 1
ATOM 3340 C CA . ALA A 1 423 ? -5.352 -11.141 8.734 1 82.75 423 ALA A CA 1
ATOM 3341 C C . ALA A 1 423 ? -6.496 -10.391 9.414 1 82.75 423 ALA A C 1
ATOM 3343 O O . ALA A 1 423 ? -6.32 -9.82 10.492 1 82.75 423 ALA A O 1
ATOM 3344 N N . ILE A 1 424 ? -7.613 -10.266 8.82 1 67.5 424 ILE A N 1
ATOM 3345 C CA . ILE A 1 424 ? -8.773 -9.656 9.469 1 67.5 424 ILE A CA 1
ATOM 3346 C C . ILE A 1 424 ? -9.5 -10.703 10.305 1 67.5 424 ILE A C 1
ATOM 3348 O O . ILE A 1 424 ? -10.406 -11.383 9.812 1 67.5 424 ILE A O 1
ATOM 3352 N N . ALA A 1 425 ? -8.969 -11.031 11.43 1 62.69 425 ALA A N 1
ATOM 3353 C CA . ALA A 1 425 ? -9.578 -11.914 12.43 1 62.69 425 ALA A CA 1
ATOM 3354 C C . ALA A 1 425 ? -9.727 -11.203 13.773 1 62.69 425 ALA A C 1
ATOM 3356 O O . ALA A 1 425 ? -9.016 -10.234 14.047 1 62.69 425 ALA A O 1
ATOM 3357 N N . PRO A 1 426 ? -10.852 -11.406 14.469 1 57.16 426 PRO A N 1
ATOM 3358 C CA . PRO A 1 426 ? -11.148 -10.703 15.719 1 57.16 426 PRO A CA 1
ATOM 3359 C C . PRO A 1 426 ? -9.906 -10.461 16.578 1 57.16 426 PRO A C 1
ATOM 3361 O O . PRO A 1 426 ? -9.805 -9.438 17.25 1 57.16 426 PRO A O 1
ATOM 3364 N N . ASN A 1 427 ? -8.867 -11.195 16.234 1 59.5 427 ASN A N 1
ATOM 3365 C CA . ASN A 1 427 ? -7.707 -11.023 17.094 1 59.5 427 ASN A CA 1
ATOM 3366 C C . ASN A 1 427 ? -6.414 -10.938 16.281 1 59.5 427 ASN A C 1
ATOM 3368 O O . ASN A 1 427 ? -5.32 -11.031 16.844 1 59.5 427 ASN A O 1
ATOM 3372 N N . LYS A 1 428 ? -6.637 -10.852 15.234 1 66.38 428 LYS A N 1
ATOM 3373 C CA . LYS A 1 428 ? -5.445 -10.734 14.406 1 66.38 428 LYS A CA 1
ATOM 3374 C C . LYS A 1 428 ? -5.668 -9.742 13.266 1 66.38 428 LYS A C 1
ATOM 3376 O O . LYS A 1 428 ? -6.695 -9.789 12.586 1 66.38 428 LYS A O 1
ATOM 3381 N N . PHE A 1 429 ? -4.891 -8.703 13.344 1 76.56 429 PHE A N 1
ATOM 3382 C CA . PHE A 1 429 ? -4.969 -7.773 12.219 1 76.56 429 PHE A CA 1
ATOM 3383 C C . PHE A 1 429 ? -3.619 -7.648 11.523 1 76.56 429 PHE A C 1
ATOM 3385 O O . PHE A 1 429 ? -3.518 -7.84 10.312 1 76.56 429 PHE A O 1
ATOM 3392 N N . LEU A 1 430 ? -2.637 -7.453 12.25 1 87.31 430 LEU A N 1
ATOM 3393 C CA . LEU A 1 430 ? -1.271 -7.301 11.766 1 87.31 430 LEU A CA 1
ATOM 3394 C C . LEU A 1 430 ? -0.273 -7.914 12.742 1 87.31 430 LEU A C 1
ATOM 3396 O O . LEU A 1 430 ? -0.374 -7.703 13.953 1 87.31 430 LEU A O 1
ATOM 3400 N N . SER A 1 431 ? 0.574 -8.781 12.25 1 86.69 431 SER A N 1
ATOM 3401 C CA . SER A 1 431 ? 1.631 -9.367 13.062 1 86.69 431 SER A CA 1
ATOM 3402 C C . SER A 1 431 ? 2.961 -9.383 12.32 1 86.69 431 SER A C 1
ATOM 3404 O O . SER A 1 431 ? 2.988 -9.43 11.086 1 86.69 431 SER A O 1
ATOM 3406 N N . ALA A 1 432 ? 3.99 -9.141 13.07 1 88.19 432 ALA A N 1
ATOM 3407 C CA . ALA A 1 432 ? 5.34 -9.203 12.508 1 88.19 432 ALA A CA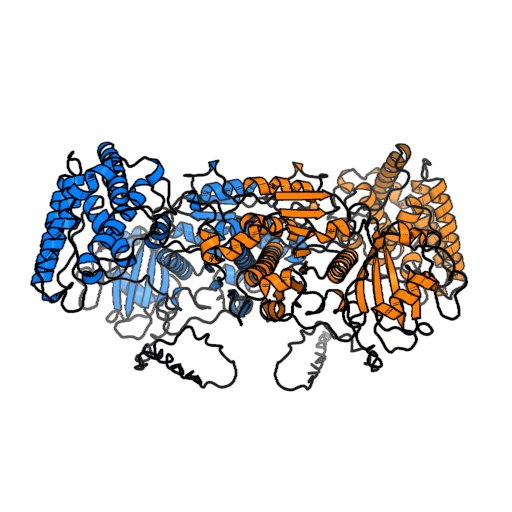 1
ATOM 3408 C C . ALA A 1 432 ? 6.285 -9.961 13.438 1 88.19 432 ALA A C 1
ATOM 3410 O O . ALA A 1 432 ? 6.047 -10.047 14.641 1 88.19 432 ALA A O 1
ATOM 3411 N N . GLY A 1 433 ? 7.297 -10.617 12.906 1 88.38 433 GLY A N 1
ATOM 3412 C CA . GLY A 1 433 ? 8.312 -11.344 13.656 1 88.38 433 GLY A CA 1
ATOM 3413 C C . GLY A 1 433 ? 9.602 -11.531 12.883 1 88.38 433 GLY A C 1
ATOM 3414 O O . GLY A 1 433 ? 9.719 -11.078 11.742 1 88.38 433 GLY A O 1
ATOM 3415 N N . LYS A 1 434 ? 10.508 -12.117 13.57 1 90.25 434 LYS A N 1
ATOM 3416 C CA . LYS A 1 434 ? 11.773 -12.453 12.922 1 90.25 434 LYS A CA 1
ATOM 3417 C C . LYS A 1 434 ? 11.617 -13.68 12.023 1 90.25 434 LYS A C 1
ATOM 3419 O O . LYS A 1 434 ? 10.844 -14.578 12.32 1 90.25 434 LYS A O 1
ATOM 3424 N N . PRO A 1 435 ? 12.336 -13.633 10.891 1 93.38 435 PRO A N 1
ATOM 3425 C CA . PRO A 1 435 ? 12.344 -14.883 10.117 1 93.38 435 PRO A CA 1
ATOM 3426 C C . PRO A 1 435 ? 12.859 -16.078 10.922 1 93.38 435 PRO A C 1
ATOM 3428 O O . PRO A 1 435 ? 13.859 -15.953 11.625 1 93.38 435 PRO A O 1
ATOM 3431 N N . ALA A 1 436 ? 12.203 -17.156 10.844 1 94.31 436 ALA A N 1
ATOM 3432 C CA . ALA A 1 436 ? 12.625 -18.391 11.516 1 94.31 436 ALA A CA 1
ATOM 3433 C C . ALA A 1 436 ? 13.727 -19.094 10.727 1 94.31 436 ALA A C 1
ATOM 3435 O O . ALA A 1 436 ? 13.844 -18.906 9.516 1 94.31 436 ALA A O 1
ATOM 3436 N N . PRO A 1 437 ? 14.562 -19.812 11.5 1 94.06 437 PRO A N 1
ATOM 3437 C CA . PRO A 1 437 ? 15.531 -20.625 10.766 1 94.06 437 PRO A CA 1
ATOM 3438 C C . PRO A 1 437 ? 14.875 -21.75 9.977 1 94.06 437 PRO A C 1
ATOM 3440 O O . PRO A 1 437 ? 13.695 -22.062 10.188 1 94.06 437 PRO A O 1
ATOM 3443 N N . SER A 1 438 ? 15.656 -22.297 9.07 1 92.56 438 SER A N 1
ATOM 3444 C CA . SER A 1 438 ? 15.172 -23.422 8.281 1 92.56 438 SER A CA 1
ATOM 3445 C C . SER A 1 438 ? 14.672 -24.547 9.18 1 92.56 438 SER A C 1
ATOM 3447 O O . SER A 1 438 ? 15.289 -24.859 10.195 1 92.56 438 SER A O 1
ATOM 3449 N N . ARG A 1 439 ? 13.562 -25.125 8.758 1 92.44 439 ARG A N 1
ATOM 3450 C CA . ARG A 1 439 ? 13.062 -26.266 9.516 1 92.44 439 ARG A CA 1
ATOM 3451 C C . ARG A 1 439 ? 13.969 -27.484 9.352 1 92.44 439 ARG A C 1
ATOM 3453 O O . ARG A 1 439 ? 14.5 -27.719 8.258 1 92.44 439 ARG A O 1
ATOM 3460 N N . PRO A 1 440 ? 14.094 -28.266 10.406 1 90.5 440 PRO A N 1
ATOM 3461 C CA . PRO A 1 440 ? 15.062 -29.375 10.375 1 90.5 440 PRO A CA 1
ATOM 3462 C C . PRO A 1 440 ? 14.719 -30.438 9.336 1 90.5 440 PRO A C 1
ATOM 3464 O O . PRO A 1 440 ? 15.602 -31.156 8.867 1 90.5 440 PRO A O 1
ATOM 3467 N N . ASN A 1 441 ? 13.555 -30.578 8.93 1 89.75 441 ASN A N 1
ATOM 3468 C CA . ASN A 1 441 ? 13.156 -31.609 7.984 1 89.75 441 ASN A CA 1
ATOM 3469 C C . ASN A 1 441 ? 12.797 -31.031 6.621 1 89.75 441 ASN A C 1
ATOM 3471 O O . ASN A 1 441 ? 12.148 -31.688 5.805 1 89.75 441 ASN A O 1
ATOM 3475 N N . CYS A 1 442 ? 13.211 -29.828 6.375 1 93.88 442 CYS A N 1
ATOM 3476 C CA . CYS A 1 442 ? 12.906 -29.219 5.09 1 93.88 442 CYS A CA 1
ATOM 3477 C C . CYS A 1 442 ? 13.617 -29.953 3.955 1 93.88 442 CYS A C 1
ATOM 3479 O O . CYS A 1 442 ? 14.844 -30.078 3.971 1 93.88 442 CYS A O 1
ATOM 3481 N N . PRO A 1 443 ? 12.891 -30.359 3.02 1 91.44 443 PRO A N 1
ATOM 3482 C CA . PRO A 1 443 ? 13.516 -31.109 1.927 1 91.44 443 PRO A CA 1
ATOM 3483 C C . PRO A 1 443 ? 14.422 -30.25 1.055 1 91.44 443 PRO A C 1
ATOM 3485 O O . PRO A 1 443 ? 15.234 -30.766 0.292 1 91.44 443 PRO A O 1
ATOM 3488 N N . SER A 1 444 ? 14.289 -28.953 1.203 1 94.81 444 SER A N 1
ATOM 3489 C CA . SER A 1 444 ? 15 -28.078 0.291 1 94.81 444 SER A CA 1
ATOM 3490 C C . SER A 1 444 ? 16.219 -27.453 0.961 1 94.81 444 SER A C 1
ATOM 3492 O O . SER A 1 444 ? 17.203 -27.109 0.291 1 94.81 444 SER A O 1
ATOM 3494 N N . THR A 1 445 ? 16.188 -27.281 2.266 1 94.06 445 THR A N 1
ATOM 3495 C CA . THR A 1 445 ? 17.281 -26.531 2.865 1 94.06 445 THR A CA 1
ATOM 3496 C C . THR A 1 445 ? 17.922 -27.328 4.004 1 94.06 445 THR A C 1
ATOM 3498 O O . THR A 1 445 ? 19.078 -27.062 4.379 1 94.06 445 THR A O 1
ATOM 3501 N N . ALA A 1 446 ? 17.188 -28.203 4.559 1 91.31 446 ALA A N 1
ATOM 3502 C CA . ALA A 1 446 ? 17.75 -28.938 5.695 1 91.31 446 ALA A CA 1
ATOM 3503 C C . ALA A 1 446 ? 18.312 -30.281 5.25 1 91.31 446 ALA A C 1
ATOM 3505 O O . ALA A 1 446 ? 19.328 -30.734 5.789 1 91.31 446 ALA A O 1
ATOM 3506 N N . LEU A 1 447 ? 17.766 -30.938 4.316 1 91.06 447 LEU A N 1
ATOM 3507 C CA . LEU A 1 447 ? 18.141 -32.312 3.949 1 91.06 447 LEU A CA 1
ATOM 3508 C C . LEU A 1 447 ? 18.953 -32.312 2.656 1 91.06 447 LEU A C 1
ATOM 3510 O O . LEU A 1 447 ? 19.359 -33.375 2.186 1 91.06 447 LEU A O 1
ATOM 3514 N N . LEU A 1 448 ? 19.094 -31.234 2.158 1 93 448 LEU A N 1
ATOM 3515 C CA . LEU A 1 448 ? 19.656 -31.156 0.814 1 93 448 LEU A CA 1
ATOM 3516 C C . LEU A 1 448 ? 20.5 -29.891 0.651 1 93 448 LEU A C 1
ATOM 3518 O O . LEU A 1 448 ? 20.109 -28.828 1.138 1 93 448 LEU A O 1
ATOM 3522 N N . SER A 1 449 ? 21.672 -30.031 0.022 1 94.62 449 SER A N 1
ATOM 3523 C CA . SER A 1 449 ? 22.438 -28.875 -0.426 1 94.62 449 SER A CA 1
ATOM 3524 C C . SER A 1 449 ? 22.359 -28.703 -1.938 1 94.62 449 SER A C 1
ATOM 3526 O O . SER A 1 449 ? 22.172 -29.672 -2.67 1 94.62 449 SER A O 1
ATOM 3528 N N . ARG A 1 450 ? 22.469 -27.438 -2.324 1 96.62 450 ARG A N 1
ATOM 3529 C CA . ARG A 1 450 ? 22.359 -27.141 -3.748 1 96.62 450 ARG A CA 1
ATOM 3530 C C . ARG A 1 450 ? 23.547 -26.312 -4.227 1 96.62 450 ARG A C 1
ATOM 3532 O O . ARG A 1 450 ? 24.047 -25.453 -3.488 1 96.62 450 ARG A O 1
ATOM 3539 N N . GLY A 1 451 ? 23.953 -26.562 -5.461 1 96.25 451 GLY A N 1
ATOM 3540 C CA . GLY A 1 451 ? 25 -25.781 -6.102 1 96.25 451 GLY A CA 1
ATOM 3541 C C . GLY A 1 451 ? 24.953 -25.844 -7.617 1 96.25 451 GLY A C 1
ATOM 3542 O O . GLY A 1 451 ? 24.219 -26.641 -8.188 1 96.25 451 GLY A O 1
ATOM 3543 N N . VAL A 1 452 ? 25.688 -24.938 -8.219 1 96.88 452 VAL A N 1
ATOM 3544 C CA . VAL A 1 452 ? 25.766 -24.891 -9.672 1 96.88 452 VAL A CA 1
ATOM 3545 C C . VAL A 1 452 ? 27.094 -25.484 -10.141 1 96.88 452 VAL A C 1
ATOM 3547 O O . VAL A 1 452 ? 28.156 -25.094 -9.672 1 96.88 452 VAL A O 1
ATOM 3550 N N . LEU A 1 453 ? 27.016 -26.453 -11.008 1 96.94 453 LEU A N 1
ATOM 3551 C CA . LEU A 1 453 ? 28.188 -27.047 -11.633 1 96.94 453 LEU A CA 1
ATOM 3552 C C . LEU A 1 453 ? 28.391 -26.516 -13.047 1 96.94 453 LEU A C 1
ATOM 3554 O O . LEU A 1 453 ? 27.594 -26.781 -13.945 1 96.94 453 LEU A O 1
ATOM 3558 N N . ASP A 1 454 ? 29.516 -25.844 -13.195 1 96.12 454 ASP A N 1
ATOM 3559 C CA . ASP A 1 454 ? 29.906 -25.391 -14.531 1 96.12 454 ASP A CA 1
ATOM 3560 C C . ASP A 1 454 ? 30.828 -26.391 -15.211 1 96.12 454 ASP A C 1
ATOM 3562 O O . ASP A 1 454 ? 32 -26.516 -14.844 1 96.12 454 ASP A O 1
ATOM 3566 N N . ILE A 1 455 ? 30.312 -26.984 -16.219 1 95.88 455 ILE A N 1
ATOM 3567 C CA . ILE A 1 455 ? 31.109 -28.016 -16.891 1 95.88 455 ILE A CA 1
ATOM 3568 C C . ILE A 1 455 ? 31.688 -27.438 -18.172 1 95.88 455 ILE A C 1
ATOM 3570 O O . ILE A 1 455 ? 31 -26.734 -18.922 1 95.88 455 ILE A O 1
ATOM 3574 N N . SER A 1 456 ? 32.969 -27.672 -18.375 1 96.25 456 SER A N 1
ATOM 3575 C CA . SER A 1 456 ? 33.594 -27.25 -19.625 1 96.25 456 SER A CA 1
ATOM 3576 C C . SER A 1 456 ? 33.188 -28.156 -20.781 1 96.25 456 SER A C 1
ATOM 3578 O O . SER A 1 456 ? 32.844 -29.328 -20.578 1 96.25 456 SER A O 1
ATOM 3580 N N . ASP A 1 457 ? 33.281 -27.562 -21.969 1 94.19 457 ASP A N 1
ATOM 3581 C CA . ASP A 1 457 ? 33 -28.344 -23.156 1 94.19 457 ASP A CA 1
ATOM 3582 C C . ASP A 1 457 ? 33.906 -29.547 -23.266 1 94.19 457 ASP A C 1
ATOM 3584 O O . ASP A 1 457 ? 33.5 -30.641 -23.641 1 94.19 457 ASP A O 1
ATOM 3588 N N . ASP A 1 458 ? 35.125 -29.391 -22.938 1 95.62 458 ASP A N 1
ATOM 3589 C CA . ASP A 1 458 ? 36.094 -30.469 -23 1 95.62 458 ASP A CA 1
ATOM 3590 C C . ASP A 1 458 ? 35.75 -31.609 -22.078 1 95.62 458 ASP A C 1
ATOM 3592 O O . ASP A 1 458 ? 35.719 -32.781 -22.484 1 95.62 458 ASP A O 1
ATOM 3596 N N . ASP A 1 459 ? 35.438 -31.281 -20.859 1 96.38 459 ASP A N 1
ATOM 3597 C CA . ASP A 1 459 ? 35.125 -32.312 -19.875 1 96.38 459 ASP A CA 1
ATOM 3598 C C . ASP A 1 459 ? 33.781 -32.969 -20.188 1 96.38 459 ASP A C 1
ATOM 3600 O O . ASP A 1 459 ? 33.594 -34.188 -19.969 1 96.38 459 ASP A O 1
ATOM 3604 N N . TYR A 1 460 ? 32.875 -32.188 -20.703 1 96.25 460 TYR A N 1
ATOM 3605 C CA . TYR A 1 460 ? 31.547 -32.719 -21.047 1 96.25 460 TYR A CA 1
ATOM 3606 C C . TYR A 1 460 ? 31.641 -33.781 -22.109 1 96.25 460 TYR A C 1
ATOM 3608 O O . TYR A 1 460 ? 30.922 -34.781 -22.047 1 96.25 460 TYR A O 1
ATOM 3616 N N . HIS A 1 461 ? 32.625 -33.688 -23 1 95.56 461 HIS A N 1
ATOM 3617 C CA . HIS A 1 461 ? 32.719 -34.594 -24.125 1 95.56 461 HIS A CA 1
ATOM 3618 C C . HIS A 1 461 ? 33.75 -35.688 -23.875 1 95.56 461 HIS A C 1
ATOM 3620 O O . HIS A 1 461 ? 33.688 -36.781 -24.453 1 95.56 461 HIS A O 1
ATOM 3626 N N . LYS A 1 462 ? 34.656 -35.469 -22.953 1 96.38 462 LYS A N 1
ATOM 3627 C CA . LYS A 1 462 ? 35.781 -36.375 -22.859 1 96.38 462 LYS A CA 1
ATOM 3628 C C . LYS A 1 462 ? 35.75 -37.188 -21.562 1 96.38 462 LYS A C 1
ATOM 3630 O O . LYS A 1 462 ? 36.188 -38.312 -21.516 1 96.38 462 LYS A O 1
ATOM 3635 N N . GLN A 1 463 ? 35.25 -36.5 -20.516 1 97.06 463 GLN A N 1
ATOM 3636 C CA . GLN A 1 463 ? 35.281 -37.188 -19.219 1 97.06 463 GLN A CA 1
ATOM 3637 C C . GLN A 1 463 ? 34.125 -38.188 -19.094 1 97.06 463 GLN A C 1
ATOM 3639 O O . GLN A 1 463 ? 33.094 -37.969 -19.688 1 97.06 463 GLN A O 1
ATOM 3644 N N . SER A 1 464 ? 34.375 -39.188 -18.25 1 97.69 464 SER A N 1
ATOM 3645 C CA . SER A 1 464 ? 33.375 -40.25 -18.094 1 97.69 464 SER A CA 1
ATOM 3646 C C . SER A 1 464 ? 32.5 -40 -16.875 1 97.69 464 SER A C 1
ATOM 3648 O O . SER A 1 464 ? 32.812 -39.156 -16.031 1 97.69 464 SER A O 1
ATOM 3650 N N . LEU A 1 465 ? 31.406 -40.75 -16.797 1 97.38 465 LEU A N 1
ATOM 3651 C CA . LEU A 1 465 ? 30.562 -40.75 -15.609 1 97.38 465 LEU A CA 1
ATOM 3652 C C . LEU A 1 465 ? 31.344 -41.156 -14.367 1 97.38 465 LEU A C 1
ATOM 3654 O O . LEU A 1 465 ? 31.094 -40.656 -13.273 1 97.38 465 LEU A O 1
ATOM 3658 N N . GLY A 1 466 ? 32.25 -42.062 -14.57 1 96.31 466 GLY A N 1
ATOM 3659 C CA . GLY A 1 466 ? 33.156 -42.469 -13.477 1 96.31 466 GLY A CA 1
ATOM 3660 C C . GLY A 1 466 ? 34 -41.344 -12.961 1 96.31 466 GLY A C 1
ATOM 3661 O O . GLY A 1 466 ? 34.188 -41.219 -11.75 1 96.31 466 GLY A O 1
ATOM 3662 N N . TRP A 1 467 ? 34.531 -40.562 -13.883 1 97.25 467 TRP A N 1
ATOM 3663 C CA . TRP A 1 467 ? 35.281 -39.375 -13.508 1 97.25 467 TRP A CA 1
ATOM 3664 C C . TRP A 1 467 ? 34.438 -38.438 -12.664 1 97.25 467 TRP A C 1
ATOM 3666 O O . TRP A 1 467 ? 34.906 -37.906 -11.656 1 97.25 467 TRP A O 1
ATOM 3676 N N . PHE A 1 468 ? 33.25 -38.188 -13.078 1 97.25 468 PHE A N 1
ATOM 3677 C CA . PHE A 1 468 ? 32.312 -37.312 -12.359 1 97.25 468 PHE A CA 1
ATOM 3678 C C . PHE A 1 468 ? 32.062 -37.812 -10.945 1 97.25 468 PHE A C 1
ATOM 3680 O O . PHE A 1 468 ? 32.125 -37.062 -9.984 1 97.25 468 PHE A O 1
ATOM 3687 N N . ALA A 1 469 ? 31.812 -39.125 -10.805 1 96.56 469 ALA A N 1
ATOM 3688 C CA . ALA A 1 469 ? 31.609 -39.719 -9.492 1 96.56 469 ALA A CA 1
ATOM 3689 C C . ALA A 1 469 ? 32.844 -39.531 -8.602 1 96.56 469 ALA A C 1
ATOM 3691 O O . ALA A 1 469 ? 32.719 -39.219 -7.414 1 96.56 469 ALA A O 1
ATOM 3692 N N . ASP A 1 470 ? 34 -39.719 -9.18 1 97 470 ASP A N 1
ATOM 3693 C CA . ASP A 1 470 ? 35.25 -39.531 -8.438 1 97 470 ASP A CA 1
ATOM 3694 C C . ASP A 1 470 ? 35.406 -38.094 -7.973 1 97 470 ASP A C 1
ATOM 3696 O O . ASP A 1 470 ? 35.906 -37.844 -6.863 1 97 470 ASP A O 1
ATOM 3700 N N . GLU A 1 471 ? 35.094 -37.188 -8.852 1 97.06 471 GLU A N 1
ATOM 3701 C CA . GLU A 1 471 ? 35.188 -35.781 -8.492 1 97.06 471 GLU A CA 1
ATOM 3702 C C . GLU A 1 471 ? 34.25 -35.438 -7.34 1 97.06 471 GLU A C 1
ATOM 3704 O O . GLU A 1 471 ? 34.562 -34.625 -6.492 1 97.06 471 GLU A O 1
ATOM 3709 N N . LEU A 1 472 ? 33.031 -36.062 -7.316 1 96.75 472 LEU A N 1
ATOM 3710 C CA . LEU A 1 472 ? 32.094 -35.844 -6.223 1 96.75 472 LEU A CA 1
ATOM 3711 C C . LEU A 1 472 ? 32.688 -36.312 -4.898 1 96.75 472 LEU A C 1
ATOM 3713 O O . LEU A 1 472 ? 32.531 -35.656 -3.869 1 96.75 472 LEU A O 1
ATOM 3717 N N . VAL A 1 473 ? 33.344 -37.438 -4.949 1 95.62 473 VAL A N 1
ATOM 3718 C CA . VAL A 1 473 ? 33.969 -38 -3.764 1 95.62 473 VAL A CA 1
ATOM 3719 C C . VAL A 1 473 ? 35.094 -37.062 -3.297 1 95.62 473 VAL A C 1
ATOM 3721 O O . VAL A 1 473 ? 35.188 -36.75 -2.107 1 95.62 473 VAL A O 1
ATOM 3724 N N . LYS A 1 474 ? 35.844 -36.594 -4.199 1 96.44 474 LYS A N 1
ATOM 3725 C CA . LYS A 1 474 ? 37 -35.75 -3.9 1 96.44 474 LYS A CA 1
ATOM 3726 C C . LYS A 1 474 ? 36.531 -34.406 -3.33 1 96.44 474 LYS A C 1
ATOM 3728 O O . LYS A 1 474 ? 37.094 -33.906 -2.342 1 96.44 474 LYS A O 1
ATOM 3733 N N . HIS A 1 475 ? 35.531 -33.781 -3.916 1 96.75 475 HIS A N 1
ATOM 3734 C CA . HIS A 1 475 ? 35.125 -32.438 -3.561 1 96.75 475 HIS A CA 1
ATOM 3735 C C . HIS A 1 475 ? 34.25 -32.438 -2.32 1 96.75 475 HIS A C 1
ATOM 3737 O O . HIS A 1 475 ? 34.25 -31.5 -1.535 1 96.75 475 HIS A O 1
ATOM 3743 N N . TYR A 1 476 ? 33.438 -33.531 -2.107 1 96.62 476 TYR A N 1
ATOM 3744 C CA . TYR A 1 476 ? 32.344 -33.375 -1.139 1 96.62 476 TYR A CA 1
ATOM 3745 C C . TYR A 1 476 ? 32.406 -34.469 -0.07 1 96.62 476 TYR A C 1
ATOM 3747 O O . TYR A 1 476 ? 31.625 -34.469 0.872 1 96.62 476 TYR A O 1
ATOM 3755 N N . GLY A 1 477 ? 33.281 -35.375 -0.211 1 94.19 477 GLY A N 1
ATOM 3756 C CA . GLY A 1 477 ? 33.594 -36.312 0.856 1 94.19 477 GLY A CA 1
ATOM 3757 C C . GLY A 1 477 ? 32.688 -37.531 0.837 1 94.19 477 GLY A C 1
ATOM 3758 O O . GLY A 1 477 ? 32.594 -38.25 1.821 1 94.19 477 GLY A O 1
ATOM 3759 N N . TYR A 1 478 ? 32 -37.781 -0.205 1 94.56 478 TYR A N 1
ATOM 3760 C CA . TYR A 1 478 ? 31.203 -38.969 -0.346 1 94.56 478 TYR A CA 1
ATOM 3761 C C . TYR A 1 478 ? 32.062 -40.219 -0.413 1 94.56 478 TYR A C 1
ATOM 3763 O O . TYR A 1 478 ? 33.281 -40.125 -0.663 1 94.56 478 TYR A O 1
ATOM 3771 N N . SER A 1 479 ? 31.422 -41.344 -0.112 1 93.5 479 SER A N 1
ATOM 3772 C CA . SER A 1 479 ? 32.062 -42.594 -0.416 1 93.5 479 SER A CA 1
ATOM 3773 C C . SER A 1 479 ? 31.75 -43.062 -1.836 1 93.5 479 SER A C 1
ATOM 3775 O O . SER A 1 479 ? 30.594 -43 -2.264 1 93.5 479 SER A O 1
ATOM 3777 N N . ARG A 1 480 ? 32.781 -43.531 -2.455 1 92.5 480 ARG A N 1
ATOM 3778 C CA . ARG A 1 480 ? 32.625 -43.938 -3.85 1 92.5 480 ARG A CA 1
ATOM 3779 C C . ARG A 1 480 ? 31.609 -45.062 -3.98 1 92.5 480 ARG A C 1
ATOM 3781 O O . ARG A 1 480 ? 30.844 -45.094 -4.949 1 92.5 480 ARG A O 1
ATOM 3788 N N . ASP A 1 481 ? 31.609 -45.938 -3.029 1 91.69 481 ASP A N 1
ATOM 3789 C CA . ASP A 1 481 ? 30.719 -47.125 -3.072 1 91.69 481 ASP A CA 1
ATOM 3790 C C . ASP A 1 481 ? 29.391 -46.812 -2.4 1 91.69 481 ASP A C 1
ATOM 3792 O O . ASP A 1 481 ? 28.5 -47.656 -2.354 1 91.69 481 ASP A O 1
ATOM 3796 N N . GLY A 1 482 ? 29.172 -45.625 -1.985 1 93.25 482 GLY A N 1
ATOM 3797 C CA . GLY A 1 482 ? 27.984 -45.312 -1.22 1 93.25 482 GLY A CA 1
ATOM 3798 C C . GLY A 1 482 ? 27.141 -44.219 -1.852 1 93.25 482 GLY A C 1
ATOM 3799 O O . GLY A 1 482 ? 26.281 -43.625 -1.196 1 93.25 482 GLY A O 1
ATOM 3800 N N . ILE A 1 483 ? 27.406 -43.875 -3.102 1 94.44 483 ILE A N 1
ATOM 3801 C CA . ILE A 1 483 ? 26.641 -42.781 -3.693 1 94.44 483 ILE A CA 1
ATOM 3802 C C . ILE A 1 483 ? 25.766 -43.344 -4.828 1 94.44 483 ILE A C 1
ATOM 3804 O O . ILE A 1 483 ? 26.125 -44.312 -5.469 1 94.44 483 ILE A O 1
ATOM 3808 N N . SER A 1 484 ? 24.625 -42.75 -4.984 1 96.56 484 SER A N 1
ATOM 3809 C CA . SER A 1 484 ? 23.766 -42.906 -6.148 1 96.56 484 SER A CA 1
ATOM 3810 C C . SER A 1 484 ? 23.516 -41.594 -6.863 1 96.56 484 SER A C 1
ATOM 3812 O O . SER A 1 484 ? 23.375 -40.562 -6.219 1 96.56 484 SER A O 1
ATOM 3814 N N . ILE A 1 485 ? 23.625 -41.625 -8.211 1 96.56 485 ILE A N 1
ATOM 3815 C CA . ILE A 1 485 ? 23.453 -40.406 -9.023 1 96.56 485 ILE A CA 1
ATOM 3816 C C . ILE A 1 485 ? 22.219 -40.562 -9.906 1 96.56 485 ILE A C 1
ATOM 3818 O O . ILE A 1 485 ? 22.094 -41.531 -10.648 1 96.56 485 ILE A O 1
ATOM 3822 N N . SER A 1 486 ? 21.312 -39.594 -9.781 1 96.38 486 SER A N 1
ATOM 3823 C CA . SER A 1 486 ? 20.094 -39.594 -10.594 1 96.38 486 SER A CA 1
ATOM 3824 C C . SER A 1 486 ? 19.922 -38.25 -11.32 1 96.38 486 SER A C 1
ATOM 3826 O O . SER A 1 486 ? 20.375 -37.219 -10.828 1 96.38 486 SER A O 1
ATOM 3828 N N . ILE A 1 487 ? 19.359 -38.25 -12.461 1 93.94 487 ILE A N 1
ATOM 3829 C CA . ILE A 1 487 ? 18.938 -37.062 -13.219 1 93.94 487 ILE A CA 1
ATOM 3830 C C . ILE A 1 487 ? 17.453 -37.156 -13.562 1 93.94 487 ILE A C 1
ATOM 3832 O O . ILE A 1 487 ? 17.047 -38.031 -14.32 1 93.94 487 ILE A O 1
ATOM 3836 N N . GLY A 1 488 ? 16.75 -36.219 -12.969 1 83.69 488 GLY A N 1
ATOM 3837 C CA . GLY A 1 488 ? 15.305 -36.438 -12.992 1 83.69 488 GLY A CA 1
ATOM 3838 C C . GLY A 1 488 ? 14.859 -37.688 -12.25 1 83.69 488 GLY A C 1
ATOM 3839 O O . GLY A 1 488 ? 15.219 -37.875 -11.086 1 83.69 488 GLY A O 1
ATOM 3840 N N . SER A 1 489 ? 14.055 -38.5 -12.938 1 84.81 489 SER A N 1
ATOM 3841 C CA . SER A 1 489 ? 13.586 -39.719 -12.344 1 84.81 489 SER A CA 1
ATOM 3842 C C . SER A 1 489 ? 14.461 -40.906 -12.758 1 84.81 489 SER A C 1
ATOM 3844 O O . SER A 1 489 ? 14.227 -42.031 -12.336 1 84.81 489 SER A O 1
ATOM 3846 N N . LYS A 1 490 ? 15.531 -40.656 -13.312 1 89.94 490 LYS A N 1
ATOM 3847 C CA . LYS A 1 490 ? 16.344 -41.719 -13.867 1 89.94 490 LYS A CA 1
ATOM 3848 C C . LYS A 1 490 ? 17.625 -41.938 -13.07 1 89.94 490 LYS A C 1
ATOM 3850 O O . LYS A 1 490 ? 18.422 -41 -12.93 1 89.94 490 LYS A O 1
ATOM 3855 N N . LEU A 1 491 ? 17.844 -43.094 -12.633 1 94.25 491 LEU A N 1
ATOM 3856 C CA . LEU A 1 491 ? 19.109 -43.469 -12.008 1 94.25 491 LEU A CA 1
ATOM 3857 C C . LEU A 1 491 ? 20.203 -43.688 -13.055 1 94.25 491 LEU A C 1
ATOM 3859 O O . LEU A 1 491 ? 20.016 -44.438 -13.992 1 94.25 491 LEU A O 1
ATOM 3863 N N . VAL A 1 492 ? 21.328 -43.062 -12.906 1 95.06 492 VAL A N 1
ATOM 3864 C CA . VAL A 1 492 ? 22.344 -43.188 -13.938 1 95.06 492 VAL A CA 1
ATOM 3865 C C . VAL A 1 492 ? 23.578 -43.906 -13.383 1 95.06 492 VAL A C 1
ATOM 3867 O O . VAL A 1 492 ? 24.391 -44.438 -14.141 1 95.06 492 VAL A O 1
ATOM 3870 N N . TYR A 1 493 ? 23.734 -43.906 -12.078 1 94.88 493 TYR A N 1
ATOM 3871 C CA . TYR A 1 493 ? 24.891 -44.531 -11.484 1 94.88 493 TYR A CA 1
ATOM 3872 C C . TYR A 1 493 ? 24.609 -44.969 -10.055 1 94.88 493 TYR A C 1
ATOM 3874 O O . TYR A 1 493 ? 23.953 -44.25 -9.297 1 94.88 493 TYR A O 1
ATOM 3882 N N . ASP A 1 494 ? 24.938 -46.031 -9.672 1 94.31 494 ASP A N 1
ATOM 3883 C CA . ASP A 1 494 ? 25.188 -46.531 -8.312 1 94.31 494 ASP A CA 1
ATOM 3884 C C . ASP A 1 494 ? 26.156 -47.688 -8.328 1 94.31 494 ASP A C 1
ATOM 3886 O O . ASP A 1 494 ? 26.656 -48.094 -9.383 1 94.31 494 ASP A O 1
ATOM 3890 N N . VAL A 1 495 ? 26.547 -48.25 -7.137 1 88.69 495 VAL A N 1
ATOM 3891 C CA . VAL A 1 495 ? 27.562 -49.281 -7.023 1 88.69 495 VAL A CA 1
ATOM 3892 C C . VAL A 1 495 ? 27.125 -50.531 -7.805 1 88.69 495 VAL A C 1
ATOM 3894 O O . VAL A 1 495 ? 27.953 -51.219 -8.398 1 88.69 495 VAL A O 1
ATOM 3897 N N . ASP A 1 496 ? 25.812 -50.75 -7.887 1 91.44 496 ASP A N 1
ATOM 3898 C CA . ASP A 1 496 ? 25.266 -51.938 -8.562 1 91.44 496 ASP A CA 1
ATOM 3899 C C . ASP A 1 496 ? 24.812 -51.594 -9.977 1 91.44 496 ASP A C 1
ATOM 3901 O O . ASP A 1 496 ? 24.469 -52.469 -10.758 1 91.44 496 ASP A O 1
ATOM 3905 N N . PHE A 1 497 ? 24.734 -50.375 -10.258 1 91.88 497 PHE A N 1
ATOM 3906 C CA . PHE A 1 497 ? 24.297 -49.875 -11.555 1 91.88 497 PHE A CA 1
ATOM 3907 C C . PHE A 1 497 ? 25.375 -49 -12.188 1 91.88 497 PHE A C 1
ATOM 3909 O O . PHE A 1 497 ? 25.25 -47.781 -12.234 1 91.88 497 PHE A O 1
ATOM 3916 N N . ASP A 1 498 ? 26.469 -49.625 -12.789 1 90.81 498 ASP A N 1
ATOM 3917 C CA . ASP A 1 498 ? 27.641 -48.875 -13.25 1 90.81 498 ASP A CA 1
ATOM 3918 C C . ASP A 1 498 ? 27.938 -49.188 -14.719 1 90.81 498 ASP A C 1
ATOM 3920 O O . ASP A 1 498 ? 29.078 -49.125 -15.156 1 90.81 498 ASP A O 1
ATOM 3924 N N . ASP A 1 499 ? 26.906 -49.562 -15.484 1 93.12 499 ASP A N 1
ATOM 3925 C CA . ASP A 1 499 ? 27.062 -49.938 -16.891 1 93.12 499 ASP A CA 1
ATOM 3926 C C . ASP A 1 499 ? 27.594 -48.75 -17.719 1 93.12 499 ASP A C 1
ATOM 3928 O O . ASP A 1 499 ? 28.234 -48.969 -18.75 1 93.12 499 ASP A O 1
ATOM 3932 N N . LYS A 1 500 ? 27.328 -47.625 -17.281 1 93.94 500 LYS A N 1
ATOM 3933 C CA . LYS A 1 500 ? 27.688 -46.438 -18.062 1 93.94 500 LYS A CA 1
ATOM 3934 C C . LYS A 1 500 ? 28.875 -45.719 -17.438 1 93.94 500 LYS A C 1
ATOM 3936 O O . LYS A 1 500 ? 29.188 -44.594 -17.828 1 93.94 500 LYS A O 1
ATOM 3941 N N . VAL A 1 501 ? 29.547 -46.281 -16.547 1 95.62 501 VAL A N 1
ATOM 3942 C CA . VAL A 1 501 ? 30.594 -45.656 -15.758 1 95.62 501 VAL A CA 1
ATOM 3943 C C . VAL A 1 501 ? 31.719 -45.156 -16.672 1 95.62 501 VAL A C 1
ATOM 3945 O O . VAL A 1 501 ? 32.344 -44.125 -16.391 1 95.62 501 VAL A O 1
ATOM 3948 N N . ASP A 1 502 ? 31.953 -45.812 -17.859 1 96 502 ASP A N 1
ATOM 3949 C CA . ASP A 1 502 ? 33.031 -45.469 -18.766 1 96 502 ASP A CA 1
ATOM 3950 C C . ASP A 1 502 ? 32.562 -44.562 -19.906 1 96 502 ASP A C 1
ATOM 3952 O O . ASP A 1 502 ? 33.344 -44.062 -20.703 1 96 502 ASP A O 1
ATOM 3956 N N . ASP A 1 503 ? 31.281 -44.312 -19.922 1 96.62 503 ASP A N 1
ATOM 3957 C CA . ASP A 1 503 ? 30.703 -43.469 -20.969 1 96.62 503 ASP A CA 1
ATOM 3958 C C . ASP A 1 503 ? 31.047 -42 -20.75 1 96.62 503 ASP A C 1
ATOM 3960 O O . ASP A 1 503 ? 31.125 -41.562 -19.609 1 96.62 503 ASP A O 1
ATOM 3964 N N . ALA A 1 504 ? 31.281 -41.375 -21.891 1 97.12 504 ALA A N 1
ATOM 3965 C CA . ALA A 1 504 ? 31.453 -39.938 -21.812 1 97.12 504 ALA A CA 1
ATOM 3966 C C . ALA A 1 504 ? 30.188 -39.25 -21.297 1 97.12 504 ALA A C 1
ATOM 3968 O O . ALA A 1 504 ? 29.078 -39.719 -21.562 1 97.12 504 ALA A O 1
ATOM 3969 N N . LEU A 1 505 ? 30.344 -38.125 -20.531 1 96.88 505 LEU A N 1
ATOM 3970 C CA . LEU A 1 505 ? 29.219 -37.469 -19.875 1 96.88 505 LEU A CA 1
ATOM 3971 C C . LEU A 1 505 ? 28.156 -37.094 -20.891 1 96.88 505 LEU A C 1
ATOM 3973 O O . LEU A 1 505 ? 26.953 -37.156 -20.594 1 96.88 505 LEU A O 1
ATOM 3977 N N . ASP A 1 506 ? 28.594 -36.656 -22.141 1 95.75 506 ASP A N 1
ATOM 3978 C CA . ASP A 1 506 ? 27.656 -36.188 -23.141 1 95.75 506 ASP A CA 1
ATOM 3979 C C . ASP A 1 506 ? 26.859 -37.344 -23.75 1 95.75 506 ASP A C 1
ATOM 3981 O O . ASP A 1 506 ? 25.906 -37.125 -24.484 1 95.75 506 ASP A O 1
ATOM 3985 N N . THR A 1 507 ? 27.25 -38.594 -23.391 1 95.81 507 THR A N 1
ATOM 3986 C CA . THR A 1 507 ? 26.547 -39.75 -23.906 1 95.81 507 THR A CA 1
ATOM 3987 C C . THR A 1 507 ? 25.641 -40.375 -22.828 1 95.81 507 THR A C 1
ATOM 3989 O O . THR A 1 507 ? 24.828 -41.25 -23.125 1 95.81 507 THR A O 1
ATOM 3992 N N . VAL A 1 508 ? 25.875 -39.969 -21.625 1 95.19 508 VAL A N 1
ATOM 3993 C CA . VAL A 1 508 ? 25.016 -40.406 -20.531 1 95.19 508 VAL A CA 1
ATOM 3994 C C . VAL A 1 508 ? 23.625 -39.812 -20.688 1 95.19 508 VAL A C 1
ATOM 3996 O O . VAL A 1 508 ? 23.484 -38.594 -20.828 1 95.19 508 VAL A O 1
ATOM 3999 N N . PRO A 1 509 ? 22.609 -40.594 -20.578 1 91.81 509 PRO A N 1
ATOM 4000 C CA . PRO A 1 509 ? 21.25 -40.094 -20.781 1 91.81 509 PRO A CA 1
ATOM 4001 C C . PRO A 1 509 ? 20.891 -38.969 -19.797 1 91.81 509 PRO A C 1
ATOM 4003 O O . PRO A 1 509 ? 21.094 -39.125 -18.594 1 91.81 509 PRO A O 1
ATOM 4006 N N . SER A 1 510 ? 20.438 -37.844 -20.297 1 91.06 510 SER A N 1
ATOM 4007 C CA . SER A 1 510 ? 19.875 -36.719 -19.562 1 91.06 510 SER A CA 1
ATOM 4008 C C . SER A 1 510 ? 20.969 -35.875 -18.938 1 91.06 510 SER A C 1
ATOM 4010 O O . SER A 1 510 ? 20.688 -34.844 -18.344 1 91.06 510 SER A O 1
ATOM 4012 N N . PHE A 1 511 ? 22.219 -36.344 -19 1 94.88 511 PHE A N 1
ATOM 4013 C CA . PHE A 1 511 ? 23.297 -35.5 -18.5 1 94.88 511 PHE A CA 1
ATOM 4014 C C . PHE A 1 511 ? 23.594 -34.375 -19.484 1 94.88 511 PHE A C 1
ATOM 4016 O O . PHE A 1 511 ? 24.312 -34.594 -20.453 1 94.88 511 PHE A O 1
ATOM 4023 N N . ALA A 1 512 ? 23.078 -33.25 -19.297 1 93.31 512 ALA A N 1
ATOM 4024 C CA . ALA A 1 512 ? 23.234 -32.094 -20.203 1 93.31 512 ALA A CA 1
ATOM 4025 C C . ALA A 1 512 ? 23.078 -30.781 -19.469 1 93.31 512 ALA A C 1
ATOM 4027 O O . ALA A 1 512 ? 22.438 -30.719 -18.422 1 93.31 512 ALA A O 1
ATOM 4028 N N . PRO A 1 513 ? 23.688 -29.75 -20.047 1 92.25 513 PRO A N 1
ATOM 4029 C CA . PRO A 1 513 ? 23.406 -28.422 -19.484 1 92.25 513 PRO A CA 1
ATOM 4030 C C . PRO A 1 513 ? 21.906 -28.141 -19.375 1 92.25 513 PRO A C 1
ATOM 4032 O O . PRO A 1 513 ? 21.141 -28.484 -20.281 1 92.25 513 PRO A O 1
ATOM 4035 N N . GLY A 1 514 ? 21.547 -27.594 -18.219 1 92.12 514 GLY A N 1
ATOM 4036 C CA . GLY A 1 514 ? 20.141 -27.312 -17.969 1 92.12 514 GLY A CA 1
ATOM 4037 C C . GLY A 1 514 ? 19.469 -28.328 -17.078 1 92.12 514 GLY A C 1
ATOM 4038 O O . GLY A 1 514 ? 18.375 -28.094 -16.547 1 92.12 514 GLY A O 1
ATOM 4039 N N . GLN A 1 515 ? 20.156 -29.391 -16.828 1 93.38 515 GLN A N 1
ATOM 4040 C CA . GLN A 1 515 ? 19.594 -30.469 -16.016 1 93.38 515 GLN A CA 1
ATOM 4041 C C . GLN A 1 515 ? 20.125 -30.422 -14.594 1 93.38 515 GLN A C 1
ATOM 4043 O O . GLN A 1 515 ? 21.141 -29.766 -14.328 1 93.38 515 GLN A O 1
ATOM 4048 N N . ILE A 1 516 ? 19.375 -31.062 -13.711 1 96.06 516 ILE A N 1
ATOM 4049 C CA . ILE A 1 516 ? 19.766 -31.156 -12.305 1 96.06 516 ILE A CA 1
ATOM 4050 C C . ILE A 1 516 ? 20.156 -32.594 -11.969 1 96.06 516 ILE A C 1
ATOM 4052 O O . ILE A 1 516 ? 19.406 -33.531 -12.266 1 96.06 516 ILE A O 1
ATOM 4056 N N . VAL A 1 517 ? 21.281 -32.719 -11.383 1 96.75 517 VAL A N 1
ATOM 4057 C CA . VAL A 1 517 ? 21.766 -34.031 -10.93 1 96.75 517 VAL A CA 1
ATOM 4058 C C . VAL A 1 517 ? 21.547 -34.156 -9.422 1 96.75 517 VAL A C 1
ATOM 4060 O O . VAL A 1 517 ? 21.875 -33.25 -8.648 1 96.75 517 VAL A O 1
ATOM 4063 N N . LEU A 1 518 ? 20.969 -35.219 -9.039 1 97.06 518 LEU A N 1
ATOM 4064 C CA . LEU A 1 518 ? 20.797 -35.531 -7.621 1 97.06 518 LEU A CA 1
ATOM 4065 C C . LEU A 1 518 ? 21.781 -36.625 -7.18 1 97.06 518 LEU A C 1
ATOM 4067 O O . LEU A 1 518 ? 21.844 -37.688 -7.77 1 97.06 518 LEU A O 1
ATOM 4071 N N . VAL A 1 519 ? 22.578 -36.344 -6.234 1 97 519 VAL A N 1
ATOM 4072 C CA . VAL A 1 519 ? 23.516 -37.281 -5.621 1 97 519 VAL A CA 1
ATOM 4073 C C . VAL A 1 519 ? 23.016 -37.656 -4.23 1 97 519 VAL A C 1
ATOM 4075 O O . VAL A 1 519 ? 22.859 -36.812 -3.355 1 97 519 VAL A O 1
ATOM 4078 N N . GLN A 1 520 ? 22.797 -38.844 -4.066 1 95.5 520 GLN A N 1
ATOM 4079 C CA . GLN A 1 520 ? 22.312 -39.344 -2.783 1 95.5 520 GLN A CA 1
ATOM 4080 C C . GLN A 1 520 ? 23.391 -40.219 -2.105 1 95.5 520 GLN A C 1
ATOM 4082 O O . GLN A 1 520 ? 24.125 -40.938 -2.775 1 95.5 520 GLN A O 1
ATOM 4087 N N . ASP A 1 521 ? 23.484 -40.062 -0.82 1 94.12 521 ASP A N 1
ATOM 4088 C CA . ASP A 1 521 ? 24.375 -40.906 -0.014 1 94.12 521 ASP A CA 1
ATOM 4089 C C . ASP A 1 521 ? 23.625 -42.125 0.54 1 94.12 521 ASP A C 1
ATOM 4091 O O . ASP A 1 521 ? 22.891 -42 1.521 1 94.12 521 ASP A O 1
ATOM 4095 N N . ASP A 1 522 ? 23.922 -43.188 0.095 1 90.75 522 ASP A N 1
ATOM 4096 C CA . ASP A 1 522 ? 23.219 -44.406 0.475 1 90.75 522 ASP A CA 1
ATOM 4097 C C . ASP A 1 522 ? 23.703 -44.938 1.827 1 90.75 522 ASP A C 1
ATOM 4099 O O . ASP A 1 522 ? 23.062 -45.781 2.447 1 90.75 522 ASP A O 1
ATOM 4103 N N . ASP A 1 523 ? 24.859 -44.469 2.264 1 89.81 523 ASP A N 1
ATOM 4104 C CA . ASP A 1 523 ? 25.375 -44.844 3.572 1 89.81 523 ASP A CA 1
ATOM 4105 C C . ASP A 1 523 ? 24.766 -43.969 4.676 1 89.81 523 ASP A C 1
ATOM 4107 O O . ASP A 1 523 ? 24.984 -44.219 5.863 1 89.81 523 ASP A O 1
ATOM 4111 N N . ASP A 1 524 ? 24.078 -42.938 4.34 1 90.56 524 ASP A N 1
ATOM 4112 C CA . ASP A 1 524 ? 23.344 -42.031 5.23 1 90.56 524 ASP A CA 1
ATOM 4113 C C . ASP A 1 524 ? 24.312 -41.281 6.145 1 90.56 524 ASP A C 1
ATOM 4115 O O . ASP A 1 524 ? 24.031 -41.094 7.332 1 90.56 524 ASP A O 1
ATOM 4119 N N . GLU A 1 525 ? 25.453 -40.938 5.648 1 93 525 GLU A N 1
ATOM 4120 C CA . GLU A 1 525 ? 26.422 -40.156 6.406 1 93 525 GLU A CA 1
ATOM 4121 C C . GLU A 1 525 ? 26.312 -38.688 6.098 1 93 525 GLU A C 1
ATOM 4123 O O . GLU A 1 525 ? 26.406 -37.844 7 1 93 525 GLU A O 1
ATOM 4128 N N . LEU A 1 526 ? 26.156 -38.375 4.844 1 95.12 526 LEU A N 1
ATOM 4129 C CA . LEU A 1 526 ? 26.094 -37 4.391 1 95.12 526 LEU A CA 1
ATOM 4130 C C . LEU A 1 526 ? 24.75 -36.688 3.746 1 95.12 526 LEU A C 1
ATOM 4132 O O . LEU A 1 526 ? 24.078 -37.594 3.23 1 95.12 526 LEU A O 1
ATOM 4136 N N . GLU A 1 527 ? 24.312 -35.438 3.754 1 94.25 527 GLU A N 1
ATOM 4137 C CA . GLU A 1 527 ? 23.078 -35 3.096 1 94.25 527 GLU A CA 1
ATOM 4138 C C . GLU A 1 527 ? 23.188 -35.156 1.58 1 94.25 527 GLU A C 1
ATOM 4140 O O . GLU A 1 527 ? 24.281 -35.312 1.043 1 94.25 527 GLU A O 1
ATOM 4145 N N . ASN A 1 528 ? 22.031 -35.125 0.961 1 94.88 528 ASN A N 1
ATOM 4146 C CA . ASN A 1 528 ? 21.969 -35.188 -0.495 1 94.88 528 ASN A CA 1
ATOM 4147 C C . ASN A 1 528 ? 22.438 -33.906 -1.146 1 94.88 528 ASN A C 1
ATOM 4149 O O . ASN A 1 528 ? 22.484 -32.844 -0.492 1 94.88 528 ASN A O 1
ATOM 4153 N N . LEU A 1 529 ? 22.844 -34.062 -2.391 1 96.94 529 LEU A N 1
ATOM 4154 C CA . LEU A 1 529 ? 23.344 -32.906 -3.141 1 96.94 529 LEU A CA 1
ATOM 4155 C C . LEU A 1 529 ? 22.656 -32.812 -4.496 1 96.94 529 LEU A C 1
ATOM 4157 O O . LEU A 1 529 ? 22.547 -33.812 -5.219 1 96.94 529 LEU A O 1
ATOM 4161 N N . GLU A 1 530 ? 22.141 -31.625 -4.734 1 97.5 530 GLU A N 1
ATOM 4162 C CA . GLU A 1 530 ? 21.656 -31.312 -6.074 1 97.5 530 GLU A CA 1
ATOM 4163 C C . GLU A 1 530 ? 22.594 -30.359 -6.797 1 97.5 530 GLU A C 1
ATOM 4165 O O . GLU A 1 530 ? 22.984 -29.328 -6.25 1 97.5 530 GLU A O 1
ATOM 4170 N N . LEU A 1 531 ? 22.984 -30.734 -8.016 1 97.62 531 LEU A N 1
ATOM 4171 C CA . LEU A 1 531 ? 23.828 -29.891 -8.844 1 97.62 531 LEU A CA 1
ATOM 4172 C C . LEU A 1 531 ? 23.109 -29.484 -10.125 1 97.62 531 LEU A C 1
ATOM 4174 O O . LEU A 1 531 ? 22.672 -30.344 -10.883 1 97.62 531 LEU A O 1
ATOM 4178 N N . TYR A 1 532 ? 22.953 -28.203 -10.32 1 97.44 532 TYR A N 1
ATOM 4179 C CA . TYR A 1 532 ? 22.484 -27.688 -11.594 1 97.44 532 TYR A CA 1
ATOM 4180 C C . TYR A 1 532 ? 23.625 -27.578 -12.602 1 97.44 532 TYR A C 1
ATOM 4182 O O . TYR A 1 532 ? 24.578 -26.828 -12.391 1 97.44 532 TYR A O 1
ATOM 4190 N N . ILE A 1 533 ? 23.5 -28.281 -13.734 1 95.88 533 ILE A N 1
ATOM 4191 C CA . ILE A 1 533 ? 24.594 -28.344 -14.711 1 95.88 533 ILE A CA 1
ATOM 4192 C C . ILE A 1 533 ? 24.484 -27.156 -15.664 1 95.88 533 ILE A C 1
ATOM 4194 O O . ILE A 1 533 ? 23.438 -26.938 -16.297 1 95.88 533 ILE A O 1
ATOM 4198 N N . THR A 1 534 ? 25.531 -26.375 -15.719 1 95.38 534 THR A N 1
ATOM 4199 C CA . THR A 1 534 ? 25.656 -25.344 -16.75 1 95.38 534 THR A CA 1
ATOM 4200 C C . THR A 1 534 ? 26.797 -25.656 -17.703 1 95.38 534 THR A C 1
ATOM 4202 O O . THR A 1 534 ? 27.703 -26.422 -17.375 1 95.38 534 THR A O 1
ATOM 4205 N N . GLY A 1 535 ? 26.703 -25.125 -18.969 1 91.38 535 GLY A N 1
ATOM 4206 C CA . GLY A 1 535 ? 27.719 -25.375 -19.984 1 91.38 535 GLY A CA 1
ATOM 4207 C C . GLY A 1 535 ? 28.438 -24.109 -20.406 1 91.38 535 GLY A C 1
ATOM 4208 O O . GLY A 1 535 ? 28.141 -23.016 -19.922 1 91.38 535 GLY A O 1
ATOM 4209 N N . GLY A 1 536 ? 29.484 -24.344 -21.219 1 82.56 536 GLY A N 1
ATOM 4210 C CA . GLY A 1 536 ? 30.141 -23.25 -21.906 1 82.56 536 GLY A CA 1
ATOM 4211 C C . GLY A 1 536 ? 31.281 -22.625 -21.109 1 82.56 536 GLY A C 1
ATOM 4212 O O . GLY A 1 536 ? 31.859 -21.609 -21.516 1 82.56 536 GLY A O 1
ATOM 4213 N N . ALA A 1 537 ? 31.578 -23.25 -20.047 1 85.81 537 ALA A N 1
ATOM 4214 C CA . ALA A 1 537 ? 32.656 -22.703 -19.219 1 85.81 537 ALA A CA 1
ATOM 4215 C C . ALA A 1 537 ? 34.031 -23.094 -19.797 1 85.81 537 ALA A C 1
ATOM 4217 O O . ALA A 1 537 ? 34.156 -24.094 -20.5 1 85.81 537 ALA A O 1
ATOM 4218 N N . ALA A 1 538 ? 34.969 -22.266 -19.547 1 89.81 538 ALA A N 1
ATOM 4219 C CA . ALA A 1 538 ? 36.344 -22.562 -19.969 1 89.81 538 ALA A CA 1
ATOM 4220 C C . ALA A 1 538 ? 36.906 -23.75 -19.203 1 89.81 538 ALA A C 1
ATOM 4222 O O . ALA A 1 538 ? 37.656 -24.562 -19.766 1 89.81 538 ALA A O 1
ATOM 4223 N N . SER A 1 539 ? 36.594 -23.75 -17.938 1 94.19 539 SER A N 1
ATOM 4224 C CA . SER A 1 539 ? 37 -24.859 -17.078 1 94.19 539 SER A CA 1
ATOM 4225 C C . SER A 1 539 ? 35.875 -25.312 -16.188 1 94.19 539 SER A C 1
ATOM 4227 O O . SER A 1 539 ? 34.969 -24.531 -15.844 1 94.19 539 SER A O 1
ATOM 4229 N N . THR A 1 540 ? 35.969 -26.625 -15.93 1 96.44 540 THR A N 1
ATOM 4230 C CA . THR A 1 540 ? 34.938 -27.172 -15.062 1 96.44 540 THR A CA 1
ATOM 4231 C C . THR A 1 540 ? 35.094 -26.656 -13.633 1 96.44 540 THR A C 1
ATOM 4233 O O . THR A 1 540 ? 36.219 -26.672 -13.086 1 96.44 540 THR A O 1
ATOM 4236 N N . LYS A 1 541 ? 33.969 -26.156 -13.086 1 96.06 541 LYS A N 1
ATOM 4237 C CA . LYS A 1 541 ? 34 -25.625 -11.727 1 96.06 541 LYS A CA 1
ATOM 4238 C C . LYS A 1 541 ? 32.906 -26.266 -10.875 1 96.06 541 LYS A C 1
ATOM 4240 O O . LYS A 1 541 ? 31.719 -26.047 -11.117 1 96.06 541 LYS A O 1
ATOM 4245 N N . PHE A 1 542 ? 33.344 -27.031 -9.867 1 96.56 542 PHE A N 1
ATOM 4246 C CA . PHE A 1 542 ? 32.438 -27.547 -8.859 1 96.56 542 PHE A CA 1
ATOM 4247 C C . PHE A 1 542 ? 32.125 -26.484 -7.805 1 96.56 542 PHE A C 1
ATOM 4249 O O . PHE A 1 542 ? 33.031 -25.734 -7.406 1 96.56 542 PHE A O 1
ATOM 4256 N N . PRO A 1 543 ? 30.875 -26.422 -7.43 1 95.19 543 PRO A N 1
ATOM 4257 C CA . PRO A 1 543 ? 30.578 -25.406 -6.41 1 95.19 543 PRO A CA 1
ATOM 4258 C C . PRO A 1 543 ? 31.266 -25.703 -5.078 1 95.19 543 PRO A C 1
ATOM 4260 O O . PRO A 1 543 ? 31.406 -26.859 -4.684 1 95.19 543 PRO A O 1
ATOM 4263 N N . GLU A 1 544 ? 31.672 -24.594 -4.41 1 90.75 544 GLU A N 1
ATOM 4264 C CA . GLU A 1 544 ? 32.281 -24.719 -3.09 1 90.75 544 GLU A CA 1
ATOM 4265 C C . GLU A 1 544 ? 31.203 -24.844 -2.004 1 90.75 544 GLU A C 1
ATOM 4267 O O . GLU A 1 544 ? 30.531 -23.875 -1.681 1 90.75 544 GLU A O 1
ATOM 4272 N N . LEU A 1 545 ? 31.141 -26.078 -1.526 1 91.06 545 LEU A N 1
ATOM 4273 C CA . LEU A 1 545 ? 30.156 -26.359 -0.484 1 91.06 545 LEU A CA 1
ATOM 4274 C C . LEU A 1 545 ? 30.688 -27.391 0.506 1 91.06 545 LEU A C 1
ATOM 4276 O O . LEU A 1 545 ? 31.516 -28.234 0.15 1 91.06 545 LEU A O 1
ATOM 4280 N N . LYS A 1 546 ? 30.266 -27.172 1.697 1 90.44 546 LYS A N 1
ATOM 4281 C CA . LYS A 1 546 ? 30.5 -28.188 2.719 1 90.44 546 LYS A CA 1
ATOM 4282 C C . LYS A 1 546 ? 29.219 -28.922 3.092 1 90.44 546 LYS A C 1
ATOM 4284 O O . LYS A 1 546 ? 28.266 -28.297 3.594 1 90.44 546 LYS A O 1
ATOM 4289 N N . LEU A 1 547 ? 29.203 -30.234 2.814 1 94.81 547 LEU A N 1
ATOM 4290 C CA . LEU A 1 547 ? 28 -31.016 3.086 1 94.81 547 LEU A CA 1
ATOM 4291 C C . LEU A 1 547 ? 27.844 -31.281 4.578 1 94.81 547 LEU A C 1
ATOM 4293 O O . LEU A 1 547 ? 28.844 -31.516 5.27 1 94.81 547 LEU A O 1
ATOM 4297 N N . ARG A 1 548 ? 26.641 -31.328 5.039 1 91.12 548 ARG A N 1
ATOM 4298 C CA . ARG A 1 548 ? 26.312 -31.578 6.438 1 91.12 548 ARG A CA 1
ATOM 4299 C C . ARG A 1 548 ? 26.062 -33.062 6.684 1 91.12 548 ARG A C 1
ATOM 4301 O O . ARG A 1 548 ? 25.859 -33.844 5.738 1 91.12 548 ARG A O 1
ATOM 4308 N N . ALA A 1 549 ? 26.109 -33.375 7.949 1 92.75 549 ALA A N 1
ATOM 4309 C CA . ALA A 1 549 ? 25.703 -34.719 8.32 1 92.75 549 ALA A CA 1
ATOM 4310 C C . ALA A 1 549 ? 24.234 -34.969 7.992 1 92.75 549 ALA A C 1
ATOM 4312 O O . ALA A 1 549 ? 23.391 -34.062 8.18 1 92.75 549 ALA A O 1
ATOM 4313 N N . LYS A 1 550 ? 24.016 -36.188 7.508 1 90.38 550 LYS A N 1
ATOM 4314 C CA . LYS A 1 550 ? 22.641 -36.5 7.152 1 90.38 550 LYS A CA 1
ATOM 4315 C C . LYS A 1 550 ? 21.75 -36.531 8.391 1 90.38 550 LYS A C 1
ATOM 4317 O O . LYS A 1 550 ? 22.094 -37.125 9.414 1 90.38 550 LYS A O 1
ATOM 4322 N N . GLN A 1 551 ? 20.734 -35.781 8.32 1 82.31 551 GLN A N 1
ATOM 4323 C CA . GLN A 1 551 ? 19.766 -35.75 9.422 1 82.31 551 GLN A CA 1
ATOM 4324 C C . GLN A 1 551 ? 18.688 -36.812 9.258 1 82.31 551 GLN A C 1
ATOM 4326 O O . GLN A 1 551 ? 18.25 -37.094 8.133 1 82.31 551 GLN A O 1
ATOM 4331 N N . THR A 1 552 ? 18.516 -37.75 10.203 1 68.44 552 THR A N 1
ATOM 4332 C CA . THR A 1 552 ? 17.422 -38.719 10.18 1 68.44 552 THR A CA 1
ATOM 4333 C C . THR A 1 552 ? 16.109 -38.031 10.609 1 68.44 552 THR A C 1
ATOM 4335 O O . THR A 1 552 ? 16.047 -37.438 11.68 1 68.44 552 THR A O 1
ATOM 4338 N N . PRO A 1 553 ? 15.281 -37.938 9.695 1 60.16 553 PRO A N 1
ATOM 4339 C CA . PRO A 1 553 ? 14.031 -37.344 10.156 1 60.16 553 PRO A CA 1
ATOM 4340 C C . PRO A 1 553 ? 13.477 -38 11.406 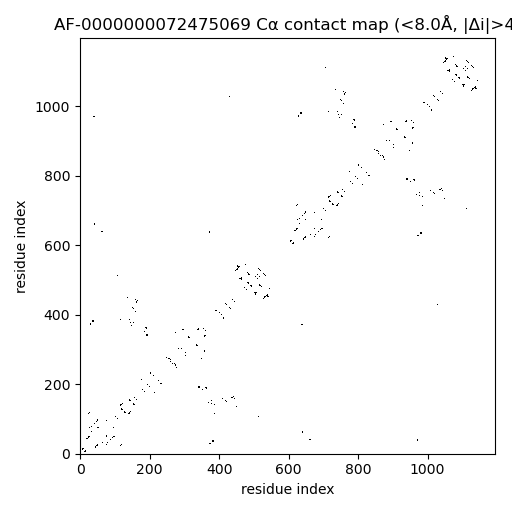1 60.16 553 PRO A C 1
ATOM 4342 O O . PRO A 1 553 ? 13.625 -39.219 11.586 1 60.16 553 PRO A O 1
ATOM 4345 N N . PRO A 1 554 ? 13.234 -37.344 12.492 1 51.34 554 PRO A N 1
ATOM 4346 C CA . PRO A 1 554 ? 12.594 -38.062 13.602 1 51.34 554 PRO A CA 1
ATOM 4347 C C . PRO A 1 554 ? 11.43 -38.938 13.133 1 51.34 554 PRO A C 1
ATOM 4349 O O . PRO A 1 554 ? 10.766 -38.594 12.148 1 51.34 554 PRO A O 1
ATOM 4352 N N . ALA A 1 555 ? 11.461 -40.406 13.5 1 44.12 555 ALA A N 1
ATOM 4353 C CA . ALA A 1 555 ? 10.289 -41.25 13.258 1 44.12 555 ALA A CA 1
ATOM 4354 C C . ALA A 1 555 ? 9 -40.438 13.398 1 44.12 555 ALA A C 1
ATOM 4356 O O . ALA A 1 555 ? 8.883 -39.594 14.273 1 44.12 555 ALA A O 1
ATOM 4357 N N . ALA A 1 556 ? 8.211 -40.531 12.398 1 42.31 556 ALA A N 1
ATOM 4358 C CA . ALA A 1 556 ? 6.895 -39.906 12.477 1 42.31 556 ALA A CA 1
ATOM 4359 C C . ALA A 1 556 ? 6.246 -40.156 13.836 1 42.31 556 ALA A C 1
ATOM 4361 O O . ALA A 1 556 ? 6.027 -41.312 14.219 1 42.31 556 ALA A O 1
ATOM 4362 N N . SER A 1 557 ? 6.488 -39.625 14.875 1 33.56 557 SER A N 1
ATOM 4363 C CA . SER A 1 557 ? 5.523 -39.844 15.953 1 33.56 557 SER A CA 1
ATOM 4364 C C . SER A 1 557 ? 4.098 -39.875 15.414 1 33.56 557 SER A C 1
ATOM 4366 O O . SER A 1 557 ? 3.758 -39.125 14.492 1 33.56 557 SER A O 1
ATOM 4368 N N . ASP A 1 558 ? 3.418 -41.188 15.57 1 28.48 558 ASP A N 1
ATOM 4369 C CA . ASP A 1 558 ? 1.986 -41.344 15.344 1 28.48 558 ASP A CA 1
ATOM 4370 C C . ASP A 1 558 ? 1.214 -40.125 15.797 1 28.48 558 ASP A C 1
ATOM 4372 O O . ASP A 1 558 ? 0.816 -40.031 16.969 1 28.48 558 ASP A O 1
ATOM 4376 N N . ALA A 1 559 ? 1.637 -39.125 15.531 1 30.92 559 ALA A N 1
ATOM 4377 C CA . ALA A 1 559 ? 0.669 -38.094 15.875 1 30.92 559 ALA A CA 1
ATOM 4378 C C . ALA A 1 559 ? -0.718 -38.438 15.336 1 30.92 559 ALA A C 1
ATOM 4380 O O . ALA A 1 559 ? -0.879 -38.688 14.148 1 30.92 559 ALA A O 1
ATOM 4381 N N . SER A 1 560 ? -1.517 -39.125 16.234 1 27.48 560 SER A N 1
ATOM 4382 C CA . SER A 1 560 ? -2.934 -39.281 15.93 1 27.48 560 SER A CA 1
ATOM 4383 C C . SER A 1 560 ? -3.451 -38.188 15.031 1 27.48 560 SER A C 1
ATOM 4385 O O . SER A 1 560 ? -2.984 -37.031 15.117 1 27.48 560 SER A O 1
ATOM 4387 N N . PRO A 1 561 ? -4.035 -38.625 13.93 1 24.53 561 PRO A N 1
ATOM 4388 C CA . PRO A 1 561 ? -4.645 -37.5 13.195 1 24.53 561 PRO A CA 1
ATOM 4389 C C . PRO A 1 561 ? -5.203 -36.438 14.117 1 24.53 561 PRO A C 1
ATOM 4391 O O . PRO A 1 561 ? -5.941 -36.719 15.062 1 24.53 561 PRO A O 1
ATOM 4394 N N . ALA A 1 562 ? -4.402 -35.5 14.375 1 27.88 562 ALA A N 1
ATOM 4395 C CA . ALA A 1 562 ? -5.027 -34.344 15.016 1 27.88 562 ALA A CA 1
ATOM 4396 C C . ALA A 1 562 ? -6.488 -34.188 14.594 1 27.88 562 ALA A C 1
ATOM 4398 O O . ALA A 1 562 ? -6.82 -34.375 13.414 1 27.88 562 ALA A O 1
ATOM 4399 N N . ALA A 1 563 ? -7.453 -34.438 15.477 1 26.66 563 ALA A N 1
ATOM 4400 C CA . ALA A 1 563 ? -8.859 -34.062 15.305 1 26.66 563 ALA A CA 1
ATOM 4401 C C . ALA A 1 563 ? -9 -32.875 14.367 1 26.66 563 ALA A C 1
ATOM 4403 O O . ALA A 1 563 ? -8.117 -32.031 14.289 1 26.66 563 ALA A O 1
ATOM 4404 N N . GLU A 1 564 ? -9.805 -33 13.219 1 24.33 564 GLU A N 1
ATOM 4405 C CA . GLU A 1 564 ? -10.328 -31.875 12.422 1 24.33 564 GLU A CA 1
ATOM 4406 C C . GLU A 1 564 ? -10.438 -30.609 13.266 1 24.33 564 GLU A C 1
ATOM 4408 O O . GLU A 1 564 ? -11.344 -30.484 14.086 1 24.33 564 GLU A O 1
ATOM 4413 N N . SER A 1 565 ? -9.375 -30.266 13.867 1 25.19 565 SER A N 1
ATOM 4414 C CA . SER A 1 565 ? -9.562 -29.016 14.586 1 25.19 565 SER A CA 1
ATOM 4415 C C . SER A 1 565 ? -10.18 -27.953 13.688 1 25.19 565 SER A C 1
ATOM 4417 O O . SER A 1 565 ? -9.781 -27.797 12.531 1 25.19 565 SER A O 1
ATOM 4419 N N . ASN A 1 566 ? -11.438 -27.656 13.867 1 25 566 ASN A N 1
ATOM 4420 C CA . ASN A 1 566 ? -12.078 -26.391 13.492 1 25 566 ASN A CA 1
ATOM 4421 C C . ASN A 1 566 ? -11.117 -25.219 13.609 1 25 566 ASN A C 1
ATOM 4423 O O . ASN A 1 566 ? -10.125 -25.297 14.344 1 25 566 ASN A O 1
ATOM 4427 N N . GLY A 1 567 ? -11.195 -24.25 12.711 1 24.36 567 GLY A N 1
ATOM 4428 C CA . GLY A 1 567 ? -10.5 -23 12.492 1 24.36 567 GLY A CA 1
ATOM 4429 C C . GLY A 1 567 ? -10 -22.359 13.773 1 24.36 567 GLY A C 1
ATOM 4430 O O . GLY A 1 567 ? -9.922 -21.141 13.875 1 24.36 567 GLY A O 1
ATOM 4431 N N . ASP A 1 568 ? -9.734 -23.25 14.781 1 25.25 568 ASP A N 1
ATOM 4432 C CA . ASP A 1 568 ? -9.359 -22.547 16 1 25.25 568 ASP A CA 1
ATOM 4433 C C . ASP A 1 568 ? -7.957 -21.969 15.891 1 25.25 568 ASP A C 1
ATOM 4435 O O . ASP A 1 568 ? -7.043 -22.609 15.375 1 25.25 568 ASP A O 1
ATOM 4439 N N . THR A 1 569 ? -8.039 -20.688 15.812 1 26.58 569 THR A N 1
ATOM 4440 C CA . THR A 1 569 ? -6.922 -19.75 15.828 1 26.58 569 THR A CA 1
ATOM 4441 C C . THR A 1 569 ? -5.934 -20.109 16.938 1 26.58 569 THR A C 1
ATOM 4443 O O . THR A 1 569 ? -6.301 -20.172 18.109 1 26.58 569 THR A O 1
ATOM 4446 N N . VAL A 1 570 ? -5.047 -20.891 16.688 1 27.84 570 VAL A N 1
ATOM 4447 C CA . VAL A 1 570 ? -3.961 -21.234 17.594 1 27.84 570 VAL A CA 1
ATOM 4448 C C . VAL A 1 570 ? -3.223 -19.969 18.031 1 27.84 570 VAL A C 1
ATOM 4450 O O . VAL A 1 570 ? -2.666 -19.25 17.188 1 27.84 570 VAL A O 1
ATOM 4453 N N . VAL A 1 571 ? -3.809 -19.281 19.062 1 27.56 571 VAL A N 1
ATOM 4454 C CA . VAL A 1 571 ? -3.104 -18.188 19.734 1 27.56 571 VAL A CA 1
ATOM 4455 C C . VAL A 1 571 ? -1.855 -18.734 20.422 1 27.56 571 VAL A C 1
ATOM 4457 O O . VAL A 1 571 ? -1.947 -19.609 21.297 1 27.56 571 VAL A O 1
ATOM 4460 N N . ILE A 1 572 ? -0.847 -18.734 19.766 1 26.31 572 ILE A N 1
ATOM 4461 C CA . ILE A 1 572 ? 0.445 -19.141 20.312 1 26.31 572 ILE A CA 1
ATOM 4462 C C . ILE A 1 572 ? 0.828 -18.219 21.469 1 26.31 572 ILE A C 1
ATOM 4464 O O . ILE A 1 572 ? 1.009 -17.016 21.281 1 26.31 572 ILE A O 1
ATOM 4468 N N . ASP A 1 573 ? 0.214 -18.562 22.703 1 26.53 573 ASP A N 1
ATOM 4469 C CA . ASP A 1 573 ? 0.657 -17.906 23.938 1 26.53 573 ASP A CA 1
ATOM 4470 C C . ASP A 1 573 ? 2.111 -18.266 24.25 1 26.53 573 ASP A C 1
ATOM 4472 O O . ASP A 1 573 ? 2.508 -19.422 24.172 1 26.53 573 ASP A O 1
ATOM 4476 N N . ASP A 1 574 ? 2.914 -17.344 24.234 1 25.95 574 ASP A N 1
ATOM 4477 C CA . ASP A 1 574 ? 4.359 -17.406 24.438 1 25.95 574 ASP A CA 1
ATOM 4478 C C . ASP A 1 574 ? 4.688 -18.062 25.781 1 25.95 574 ASP A C 1
ATOM 4480 O O . ASP A 1 574 ? 5.855 -18.125 26.172 1 25.95 574 ASP A O 1
ATOM 4484 N N . ASP A 1 575 ? 3.812 -18.078 26.859 1 26.8 575 ASP A N 1
ATOM 4485 C CA . ASP A 1 575 ? 4.543 -18.562 28.016 1 26.8 575 ASP A CA 1
ATOM 4486 C C . ASP A 1 575 ? 4.828 -20.047 27.906 1 26.8 575 ASP A C 1
ATOM 4488 O O . ASP A 1 575 ? 5.992 -20.469 27.906 1 26.8 575 ASP A O 1
ATOM 4492 N N . GLU A 1 576 ? 4.578 -20.969 29.047 1 25.2 576 GLU A N 1
ATOM 4493 C CA . GLU A 1 576 ? 4.953 -22.375 29.125 1 25.2 576 GLU A CA 1
ATOM 4494 C C . GLU A 1 576 ? 4.297 -23.188 28.016 1 25.2 576 GLU A C 1
ATOM 4496 O O . GLU A 1 576 ? 3.295 -22.75 27.438 1 25.2 576 GLU A O 1
ATOM 4501 N N . GLY A 1 577 ? 4.934 -24.391 27.531 1 23.58 577 GLY A N 1
ATOM 4502 C CA . GLY A 1 577 ? 4.852 -25.359 26.453 1 23.58 577 GLY A CA 1
ATOM 4503 C C . GLY A 1 577 ? 3.439 -25.844 26.188 1 23.58 577 GLY A C 1
ATOM 4504 O O . GLY A 1 577 ? 3.186 -26.5 25.172 1 23.58 577 GLY A O 1
ATOM 4505 N N . ASP A 1 578 ? 2.658 -26.094 27.266 1 22.38 578 ASP A N 1
ATOM 4506 C CA . ASP A 1 578 ? 1.684 -27.172 27.109 1 22.38 578 ASP A CA 1
ATOM 4507 C C . ASP A 1 578 ? 0.455 -26.688 26.328 1 22.38 578 ASP A C 1
ATOM 4509 O O . ASP A 1 578 ? -0.018 -25.562 26.547 1 22.38 578 ASP A O 1
ATOM 4513 N N . LEU A 1 579 ? 0.35 -27.203 25.125 1 23.88 579 LEU A N 1
ATOM 4514 C CA . LEU A 1 579 ? -0.717 -27.062 24.141 1 23.88 579 LEU A CA 1
ATOM 4515 C C . LEU A 1 579 ? -2.082 -27.281 24.781 1 23.88 579 LEU A C 1
ATOM 4517 O O . LEU A 1 579 ? -2.371 -28.359 25.297 1 23.88 579 LEU A O 1
ATOM 4521 N N . VAL A 1 580 ? -2.434 -26.312 25.75 1 21.58 580 VAL A N 1
ATOM 4522 C CA . VAL A 1 580 ? -3.695 -26.703 26.375 1 21.58 580 VAL A CA 1
ATOM 4523 C C . VAL A 1 580 ? -4.816 -26.656 25.344 1 21.58 580 VAL A C 1
ATOM 4525 O O . VAL A 1 580 ? -5.012 -25.641 24.672 1 21.58 580 VAL A O 1
ATOM 4528 N N . MET A 1 581 ? -5.109 -27.797 24.828 1 22.36 581 MET A N 1
ATOM 4529 C CA . MET A 1 581 ? -6.176 -28.156 23.891 1 22.36 581 MET A CA 1
ATOM 4530 C C . MET A 1 581 ? -7.535 -27.75 24.438 1 22.36 581 MET A C 1
ATOM 4532 O O . MET A 1 581 ? -7.91 -28.141 25.547 1 22.36 581 MET A O 1
ATOM 4536 N N . VAL A 1 582 ? -7.777 -26.438 24.5 1 22.16 582 VAL A N 1
ATOM 4537 C CA . VAL A 1 582 ? -9.07 -26.188 25.125 1 22.16 582 VAL A CA 1
ATOM 4538 C C . VAL A 1 582 ? -10.188 -26.719 24.25 1 22.16 582 VAL A C 1
ATOM 4540 O O . VAL A 1 582 ? -10.289 -26.375 23.062 1 22.16 582 VAL A O 1
ATOM 4543 N N . GLU A 1 583 ? -10.617 -27.953 24.516 1 21.98 583 GLU A N 1
ATOM 4544 C CA . GLU A 1 583 ? -11.727 -28.703 23.938 1 21.98 583 GLU A CA 1
ATOM 4545 C C . GLU A 1 583 ? -13.039 -27.938 24.078 1 21.98 583 GLU A C 1
ATOM 4547 O O . GLU A 1 583 ? -13.484 -27.641 25.188 1 21.98 583 GLU A O 1
ATOM 4552 N N . VAL A 1 584 ? -13.172 -26.875 23.297 1 22.88 584 VAL A N 1
ATOM 4553 C CA . VAL A 1 584 ? -14.461 -26.219 23.438 1 22.88 584 VAL A CA 1
ATOM 4554 C C . VAL A 1 584 ? -15.586 -27.188 23.109 1 22.88 584 VAL A C 1
ATOM 4556 O O . VAL A 1 584 ? -15.578 -27.828 22.047 1 22.88 584 VAL A O 1
ATOM 4559 N N . GLU A 1 585 ? -16.188 -27.844 24.109 1 22.78 585 GLU A N 1
ATOM 4560 C CA . GLU A 1 585 ? -17.344 -28.75 24.094 1 22.78 585 GLU A CA 1
ATOM 4561 C C . GLU A 1 585 ? -18.516 -28.125 23.344 1 22.78 585 GLU A C 1
ATOM 4563 O O . GLU A 1 585 ? -18.906 -26.984 23.625 1 22.78 585 GLU A O 1
ATOM 4568 N N . ASP A 1 586 ? -18.672 -28.516 22.094 1 21.8 586 ASP A N 1
ATOM 4569 C CA . ASP A 1 586 ? -19.812 -28.266 21.219 1 21.8 586 ASP A CA 1
ATOM 4570 C C . ASP A 1 586 ? -21.125 -28.562 21.938 1 21.8 586 ASP A C 1
ATOM 4572 O O . ASP A 1 586 ? -21.406 -29.719 22.266 1 21.8 586 ASP A O 1
ATOM 4576 N N . VAL A 1 587 ? -21.531 -27.719 22.906 1 24.55 587 VAL A N 1
ATOM 4577 C CA . VAL A 1 587 ? -22.812 -27.969 23.531 1 24.55 587 VAL A CA 1
ATOM 4578 C C . VAL A 1 587 ? -23.906 -28.062 22.469 1 24.55 587 VAL A C 1
ATOM 4580 O O . VAL A 1 587 ? -24.016 -27.188 21.609 1 24.55 587 VAL A O 1
ATOM 4583 N N . GLU A 1 588 ? -24.391 -29.266 22.172 1 22.83 588 GLU A N 1
ATOM 4584 C CA . GLU A 1 588 ? -25.469 -29.781 21.344 1 22.83 588 GLU A CA 1
ATOM 4585 C C . GLU A 1 588 ? -26.797 -29.078 21.656 1 22.83 588 GLU A C 1
ATOM 4587 O O . GLU A 1 588 ? -27.312 -29.188 22.781 1 22.83 588 GLU A O 1
ATOM 4592 N N . GLU A 1 589 ? -26.875 -27.766 21.312 1 23.19 589 GLU A N 1
ATOM 4593 C CA . GLU A 1 589 ? -28.172 -27.141 21.578 1 23.19 589 GLU A CA 1
ATOM 4594 C C . GLU A 1 589 ? -29.312 -27.938 20.938 1 23.19 589 GLU A C 1
ATOM 4596 O O . GLU A 1 589 ? -29.25 -28.266 19.75 1 23.19 589 GLU A O 1
ATOM 4601 N N . GLU A 1 590 ? -30.125 -28.703 21.734 1 23.95 590 GLU A N 1
ATOM 4602 C CA . GLU A 1 590 ? -31.312 -29.516 21.484 1 23.95 590 GLU A CA 1
ATOM 4603 C C . GLU A 1 590 ? -32.406 -28.719 20.781 1 23.95 590 GLU A C 1
ATOM 4605 O O . GLU A 1 590 ? -32.719 -27.594 21.188 1 23.95 590 GLU A O 1
ATOM 4610 N N . PRO A 1 591 ? -32.625 -29 19.484 1 26.41 591 PRO A N 1
ATOM 4611 C CA . PRO A 1 591 ? -33.656 -28.328 18.719 1 26.41 591 PRO A CA 1
ATOM 4612 C C . PRO A 1 591 ? -35.031 -28.484 19.375 1 26.41 591 PRO A C 1
ATOM 4614 O O . PRO A 1 591 ? -35.375 -29.562 19.891 1 26.41 591 PRO A O 1
ATOM 4617 N N . PRO A 1 592 ? -35.688 -27.438 19.969 1 26.31 592 PRO A N 1
ATOM 4618 C CA . PRO A 1 592 ? -36.969 -27.547 20.641 1 26.31 592 PRO A CA 1
ATOM 4619 C C . PRO A 1 592 ? -38.031 -28.172 19.75 1 26.31 592 PRO A C 1
ATOM 4621 O O . PRO A 1 592 ? -38 -28.016 18.531 1 26.31 592 PRO A O 1
ATOM 4624 N N . ARG A 1 593 ? -38.719 -29.297 20.094 1 21.72 593 ARG A N 1
ATOM 4625 C CA . ARG A 1 593 ? -39.812 -30.109 19.609 1 21.72 593 ARG A CA 1
ATOM 4626 C C . ARG A 1 593 ? -41.062 -29.266 19.422 1 21.72 593 ARG A C 1
ATOM 4628 O O . ARG A 1 593 ? -41.531 -28.609 20.344 1 21.72 593 ARG A O 1
ATOM 4635 N N . LYS A 1 594 ? -41.281 -28.844 18.156 1 23.22 594 LYS A N 1
ATOM 4636 C CA . LYS A 1 594 ? -42.594 -28.234 17.844 1 23.22 594 LYS A CA 1
ATOM 4637 C C . LYS A 1 594 ? -43.75 -29.141 18.297 1 23.22 594 LYS A C 1
ATOM 4639 O O . LYS A 1 594 ? -43.688 -30.344 18.078 1 23.22 594 LYS A O 1
ATOM 4644 N N . LYS A 1 595 ? -44.562 -28.688 19.172 1 25.44 595 LYS A N 1
ATOM 4645 C CA . LYS A 1 595 ? -45.875 -29.125 19.688 1 25.44 595 LYS A CA 1
ATOM 4646 C C . LYS A 1 595 ? -46.812 -29.5 18.547 1 25.44 595 LYS A C 1
ATOM 4648 O O . LYS A 1 595 ? -47.031 -28.703 17.625 1 25.44 595 LYS A O 1
ATOM 4653 N N . GLN A 1 596 ? -46.75 -30.75 18.219 1 19.91 596 GLN A N 1
ATOM 4654 C CA . GLN A 1 596 ? -47.719 -31.391 17.359 1 19.91 596 GLN A CA 1
ATOM 4655 C C . GLN A 1 596 ? -49.125 -30.891 17.672 1 19.91 596 GLN A C 1
ATOM 4657 O O . GLN A 1 596 ? -49.531 -30.781 18.828 1 19.91 596 GLN A O 1
ATOM 4662 N N . ARG A 1 597 ? -49.75 -30.344 16.641 1 23.03 597 ARG A N 1
ATOM 4663 C CA . ARG A 1 597 ? -51.062 -29.922 16.25 1 23.03 597 ARG A CA 1
ATOM 4664 C C . ARG A 1 597 ? -52.125 -30.938 16.672 1 23.03 597 ARG A C 1
ATOM 4666 O O . ARG A 1 597 ? -52.062 -32.094 16.281 1 23.03 597 ARG A O 1
ATOM 4673 N N . THR A 1 598 ? -52.75 -30.797 17.844 1 20.09 598 THR A N 1
ATOM 4674 C CA . THR A 1 598 ? -54.188 -31.141 17.828 1 20.09 598 THR A CA 1
ATOM 4675 C C . THR A 1 598 ? -54.938 -30.281 16.812 1 20.09 598 THR A C 1
ATOM 4677 O O . THR A 1 598 ? -54.656 -29.078 16.688 1 20.09 598 THR A O 1
ATOM 4680 N N . MET B 1 1 ? -18.469 -10.242 -17.219 1 51.34 1 MET B N 1
ATOM 4681 C CA . MET B 1 1 ? -18.188 -10.32 -15.789 1 51.34 1 MET B CA 1
ATOM 4682 C C . MET B 1 1 ? -18.234 -8.938 -15.148 1 51.34 1 MET B C 1
ATOM 4684 O O . MET B 1 1 ? -17.625 -7.996 -15.672 1 51.34 1 MET B O 1
ATOM 4688 N N . ALA B 1 2 ? -19.234 -8.891 -14.148 1 62.41 2 ALA B N 1
ATOM 4689 C CA . ALA B 1 2 ? -19.297 -7.582 -13.5 1 62.41 2 ALA B CA 1
ATOM 4690 C C . ALA B 1 2 ? -17.984 -7.262 -12.781 1 62.41 2 ALA B C 1
ATOM 4692 O O . ALA B 1 2 ? -17.391 -8.133 -12.148 1 62.41 2 ALA B O 1
ATOM 4693 N N . ARG B 1 3 ? -17.391 -6.203 -12.984 1 73.38 3 ARG B N 1
ATOM 4694 C CA . ARG B 1 3 ? -16.125 -5.719 -12.445 1 73.38 3 ARG B CA 1
ATOM 4695 C C . ARG B 1 3 ? -16.078 -5.855 -10.922 1 73.38 3 ARG B C 1
ATOM 4697 O O . ARG B 1 3 ? -15.008 -5.918 -10.328 1 73.38 3 ARG B O 1
ATOM 4704 N N . ASP B 1 4 ? -17.297 -6.102 -10.344 1 79 4 ASP B N 1
ATOM 4705 C CA . ASP B 1 4 ? -17.312 -6.066 -8.891 1 79 4 ASP B CA 1
ATOM 4706 C C . ASP B 1 4 ? -17.484 -7.469 -8.305 1 79 4 ASP B C 1
ATOM 4708 O O . ASP B 1 4 ? -17.719 -7.625 -7.105 1 79 4 ASP B O 1
ATOM 4712 N N . SER B 1 5 ? -17.375 -8.484 -9.102 1 77.5 5 SER B N 1
ATOM 4713 C CA . SER B 1 5 ? -17.625 -9.844 -8.641 1 77.5 5 SER B CA 1
ATOM 4714 C C . SER B 1 5 ? -16.641 -10.25 -7.547 1 77.5 5 SER B C 1
ATOM 4716 O O . SER B 1 5 ? -17.047 -10.844 -6.539 1 77.5 5 SER B O 1
ATOM 4718 N N . TYR B 1 6 ? -15.461 -9.875 -7.723 1 77.25 6 TYR B N 1
ATOM 4719 C CA . TYR B 1 6 ? -14.445 -10.297 -6.758 1 77.25 6 TYR B CA 1
ATOM 4720 C C . TYR B 1 6 ? -14.586 -9.523 -5.449 1 77.25 6 TYR B C 1
ATOM 4722 O O . TYR B 1 6 ? -14.5 -10.109 -4.367 1 77.25 6 TYR B O 1
ATOM 4730 N N . VAL B 1 7 ? -14.852 -8.273 -5.566 1 87.06 7 VAL B N 1
ATOM 4731 C CA . VAL B 1 7 ? -15 -7.473 -4.355 1 87.06 7 VAL B CA 1
ATOM 4732 C C . VAL B 1 7 ? -16.234 -7.93 -3.586 1 87.06 7 VAL B C 1
ATOM 4734 O O . VAL B 1 7 ? -16.219 -7.988 -2.355 1 87.06 7 VAL B O 1
ATOM 4737 N N . LYS B 1 8 ? -17.266 -8.305 -4.312 1 87.19 8 LYS B N 1
ATOM 4738 C CA . LYS B 1 8 ? -18.5 -8.797 -3.688 1 87.19 8 LYS B CA 1
ATOM 4739 C C . LYS B 1 8 ? -18.25 -10.133 -2.979 1 87.19 8 LYS B C 1
ATOM 4741 O O . LYS B 1 8 ? -18.828 -10.398 -1.926 1 87.19 8 LYS B O 1
ATOM 4746 N N . ARG B 1 9 ? -17.422 -10.875 -3.521 1 82.81 9 ARG B N 1
ATOM 4747 C CA . ARG B 1 9 ? -17.109 -12.164 -2.922 1 82.81 9 ARG B CA 1
ATOM 4748 C C . ARG B 1 9 ? -16.328 -11.992 -1.622 1 82.81 9 ARG B C 1
ATOM 4750 O O . ARG B 1 9 ? -16.516 -12.766 -0.675 1 82.81 9 ARG B O 1
ATOM 4757 N N . ILE B 1 10 ? -15.57 -11.047 -1.609 1 86.25 10 ILE B N 1
ATOM 4758 C CA . ILE B 1 10 ? -14.688 -10.859 -0.459 1 86.25 10 ILE B CA 1
ATOM 4759 C C . ILE B 1 10 ? -15.422 -10.078 0.628 1 86.25 10 ILE B C 1
ATOM 4761 O O . ILE B 1 10 ? -15.445 -10.492 1.789 1 86.25 10 ILE B O 1
ATOM 4765 N N . LEU B 1 11 ? -16.062 -8.961 0.254 1 89.44 11 LEU B N 1
ATOM 4766 C CA . LEU B 1 11 ? -16.672 -8.047 1.225 1 89.44 11 LEU B CA 1
ATOM 4767 C C . LEU B 1 11 ? -18.125 -8.422 1.504 1 89.44 11 LEU B C 1
ATOM 4769 O O . LEU B 1 11 ? -18.688 -7.992 2.508 1 89.44 11 LEU B O 1
ATOM 4773 N N . GLY B 1 12 ? -18.688 -9.172 0.63 1 88.25 12 GLY B N 1
ATOM 4774 C CA . GLY B 1 12 ? -20.109 -9.438 0.689 1 88.25 12 GLY B CA 1
ATOM 4775 C C . GLY B 1 12 ? -20.938 -8.398 -0.054 1 88.25 12 GLY B C 1
ATOM 4776 O O . GLY B 1 12 ? -20.547 -7.23 -0.134 1 88.25 12 GLY B O 1
ATOM 4777 N N . GLU B 1 13 ? -22.062 -8.805 -0.582 1 89.31 13 GLU B N 1
ATOM 4778 C CA . GLU B 1 13 ? -22.922 -7.953 -1.388 1 89.31 13 GLU B CA 1
ATOM 4779 C C . GLU B 1 13 ? -23.422 -6.746 -0.588 1 89.31 13 GLU B C 1
ATOM 4781 O O . GLU B 1 13 ? -23.484 -5.633 -1.111 1 89.31 13 GLU B O 1
ATOM 4786 N N . ASP B 1 14 ? -23.703 -6.973 0.638 1 92.62 14 ASP B N 1
ATOM 4787 C CA . ASP B 1 14 ? -24.25 -5.91 1.474 1 92.62 14 ASP B CA 1
ATOM 4788 C C . ASP B 1 14 ? -23.219 -4.824 1.736 1 92.62 14 ASP B C 1
ATOM 4790 O O . ASP B 1 14 ? -23.516 -3.631 1.669 1 92.62 14 ASP B O 1
ATOM 4794 N N . CYS B 1 15 ? -22.062 -5.242 2.027 1 93.56 15 CYS B N 1
ATOM 4795 C CA . CYS B 1 15 ? -20.984 -4.277 2.264 1 93.56 15 CYS B CA 1
ATOM 4796 C C . CYS B 1 15 ? -20.703 -3.473 1.004 1 93.56 15 CYS B C 1
ATOM 4798 O O . CYS B 1 15 ? -20.531 -2.254 1.065 1 93.56 15 CYS B O 1
ATOM 4800 N N . VAL B 1 16 ? -20.672 -4.129 -0.112 1 94.38 16 VAL B N 1
ATOM 4801 C CA . VAL B 1 16 ? -20.406 -3.455 -1.378 1 94.38 16 VAL B CA 1
ATOM 4802 C C . VAL B 1 16 ? -21.5 -2.434 -1.663 1 94.38 16 VAL B C 1
ATOM 4804 O O . VAL B 1 16 ? -21.219 -1.307 -2.078 1 94.38 16 VAL B O 1
ATOM 4807 N N . ALA B 1 17 ? -22.688 -2.836 -1.415 1 94.69 17 ALA B N 1
ATOM 4808 C CA . ALA B 1 17 ? -23.797 -1.914 -1.612 1 94.69 17 ALA B CA 1
ATOM 4809 C C . ALA B 1 17 ? -23.688 -0.701 -0.695 1 94.69 17 ALA B C 1
ATOM 4811 O O . ALA B 1 17 ? -23.938 0.431 -1.114 1 94.69 17 ALA B O 1
ATOM 4812 N N . THR B 1 18 ? -23.312 -0.967 0.538 1 95.94 18 THR B N 1
ATOM 4813 C CA . THR B 1 18 ? -23.141 0.109 1.507 1 95.94 18 THR B CA 1
ATOM 4814 C C . THR B 1 18 ? -22.016 1.05 1.07 1 95.94 18 THR B C 1
ATOM 4816 O O . THR B 1 18 ? -22.141 2.27 1.192 1 95.94 18 THR B O 1
ATOM 4819 N N . LEU B 1 19 ? -20.938 0.527 0.557 1 96.75 19 LEU B N 1
ATOM 4820 C CA . LEU B 1 19 ? -19.828 1.334 0.063 1 96.75 19 LEU B CA 1
ATOM 4821 C C . LEU B 1 19 ? -20.266 2.186 -1.125 1 96.75 19 LEU B C 1
ATOM 4823 O O . LEU B 1 19 ? -19.938 3.371 -1.196 1 96.75 19 LEU B O 1
ATOM 4827 N N . ARG B 1 20 ? -21.031 1.601 -2.006 1 97 20 ARG B N 1
ATOM 4828 C CA . ARG B 1 20 ? -21.484 2.289 -3.213 1 97 20 ARG B CA 1
ATOM 4829 C C . ARG B 1 20 ? -22.391 3.463 -2.869 1 97 20 ARG B C 1
ATOM 4831 O O . ARG B 1 20 ? -22.453 4.441 -3.617 1 97 20 ARG B O 1
ATOM 4838 N N . ASN B 1 21 ? -22.969 3.373 -1.739 1 96.44 21 ASN B N 1
ATOM 4839 C CA . ASN B 1 21 ? -23.906 4.414 -1.331 1 96.44 21 ASN B CA 1
ATOM 4840 C C . ASN B 1 21 ? -23.281 5.371 -0.322 1 96.44 21 ASN B C 1
ATOM 4842 O O . ASN B 1 21 ? -23.938 6.281 0.175 1 96.44 21 ASN B O 1
ATOM 4846 N N . SER B 1 22 ? -22.078 5.176 -0.035 1 97.62 22 SER B N 1
ATOM 4847 C CA . SER B 1 22 ? -21.406 5.988 0.972 1 97.62 22 SER B CA 1
ATOM 4848 C C . SER B 1 22 ? -20.938 7.312 0.385 1 97.62 22 SER B C 1
ATOM 4850 O O . SER B 1 22 ? -20.703 7.414 -0.821 1 97.62 22 SER B O 1
ATOM 4852 N N . LYS B 1 23 ? -20.906 8.344 1.213 1 98.44 23 LYS B N 1
ATOM 4853 C CA . LYS B 1 23 ? -20.281 9.633 0.943 1 98.44 23 LYS B CA 1
ATOM 4854 C C . LYS B 1 23 ? -19.172 9.922 1.945 1 98.44 23 LYS B C 1
ATOM 4856 O O . LYS B 1 23 ? -19.422 10.086 3.139 1 98.44 23 LYS B O 1
ATOM 4861 N N . VAL B 1 24 ? -17.938 9.992 1.444 1 98.88 24 VAL B N 1
ATOM 4862 C CA . VAL B 1 24 ? -16.812 10.125 2.371 1 98.88 24 VAL B CA 1
ATOM 4863 C C . VAL B 1 24 ? -15.984 11.352 2.006 1 98.88 24 VAL B C 1
ATOM 4865 O O . VAL B 1 24 ? -16.062 11.852 0.881 1 98.88 24 VAL B O 1
ATOM 4868 N N . LEU B 1 25 ? -15.266 11.867 3.006 1 98.94 25 LEU B N 1
ATOM 4869 C CA . LEU B 1 25 ? -14.367 13.008 2.848 1 98.94 25 LEU B CA 1
ATOM 4870 C C . LEU B 1 25 ? -12.914 12.586 3.039 1 98.94 25 LEU B C 1
ATOM 4872 O O . LEU B 1 25 ? -12.578 11.945 4.039 1 98.94 25 LEU B O 1
ATOM 4876 N N . MET B 1 26 ? -12.148 12.828 2.072 1 98.88 26 MET B N 1
ATOM 4877 C CA . MET B 1 26 ? -10.703 12.688 2.178 1 98.88 26 MET B CA 1
ATOM 4878 C C . MET B 1 26 ? -10.031 14.055 2.254 1 98.88 26 MET B C 1
ATOM 4880 O O . MET B 1 26 ? -10.133 14.859 1.32 1 98.88 26 MET B O 1
ATOM 4884 N N . VAL B 1 27 ? -9.312 14.328 3.35 1 98.88 27 VAL B N 1
ATOM 4885 C CA . VAL B 1 27 ? -8.617 15.602 3.502 1 98.88 27 VAL B CA 1
ATOM 4886 C C . VAL B 1 27 ? -7.109 15.383 3.348 1 98.88 27 VAL B C 1
ATOM 4888 O O . VAL B 1 27 ? -6.488 14.703 4.164 1 98.88 27 VAL B O 1
ATOM 4891 N N . GLY B 1 28 ? -6.547 16 2.35 1 98.31 28 GLY B N 1
ATOM 4892 C CA . GLY B 1 28 ? -5.152 15.805 1.992 1 98.31 28 GLY B CA 1
ATOM 4893 C C . GLY B 1 28 ? -4.969 14.977 0.733 1 98.31 28 GLY B C 1
ATOM 4894 O O . GLY B 1 28 ? -5.438 13.844 0.66 1 98.31 28 GLY B O 1
ATOM 4895 N N . ALA B 1 29 ? -4.324 15.578 -0.234 1 98.25 29 ALA B N 1
ATOM 4896 C CA . ALA B 1 29 ? -4.094 14.922 -1.517 1 98.25 29 ALA B CA 1
ATOM 4897 C C . ALA B 1 29 ? -2.602 14.781 -1.799 1 98.25 29 ALA B C 1
ATOM 4899 O O . ALA B 1 29 ? -2.176 14.812 -2.955 1 98.25 29 ALA B O 1
ATOM 4900 N N . GLY B 1 30 ? -1.793 14.688 -0.729 1 95.44 30 GLY B N 1
ATOM 4901 C CA . GLY B 1 30 ? -0.355 14.523 -0.864 1 95.44 30 GLY B CA 1
ATOM 4902 C C . GLY B 1 30 ? 0.069 13.07 -0.966 1 95.44 30 GLY B C 1
ATOM 4903 O O . GLY B 1 30 ? -0.489 12.305 -1.759 1 95.44 30 GLY B O 1
ATOM 4904 N N . GLY B 1 31 ? 1.169 12.719 -0.21 1 94.88 31 GLY B N 1
ATOM 4905 C CA . GLY B 1 31 ? 1.723 11.375 -0.269 1 94.88 31 GLY B CA 1
ATOM 4906 C C . GLY B 1 31 ? 0.717 10.297 0.093 1 94.88 31 GLY B C 1
ATOM 4907 O O . GLY B 1 31 ? 0.459 9.391 -0.7 1 94.88 31 GLY B O 1
ATOM 4908 N N . ILE B 1 32 ? 0.153 10.391 1.235 1 97.44 32 ILE B N 1
ATOM 4909 C CA . ILE B 1 32 ? -0.865 9.43 1.659 1 97.44 32 ILE B CA 1
ATOM 4910 C C . ILE B 1 32 ? -2.096 9.555 0.764 1 97.44 32 ILE B C 1
ATOM 4912 O O . ILE B 1 32 ? -2.674 8.555 0.346 1 97.44 32 ILE B O 1
ATOM 4916 N N . GLY B 1 33 ? -2.451 10.773 0.433 1 98.44 33 GLY B N 1
ATOM 4917 C CA . GLY B 1 33 ? -3.658 11.039 -0.332 1 98.44 33 GLY B CA 1
ATOM 4918 C C . GLY B 1 33 ? -3.66 10.375 -1.695 1 98.44 33 GLY B C 1
ATOM 4919 O O . GLY B 1 33 ? -4.68 9.836 -2.125 1 98.44 33 GLY B O 1
ATOM 4920 N N . CYS B 1 34 ? -2.537 10.414 -2.404 1 98.25 34 CYS B N 1
ATOM 4921 C CA . CYS B 1 34 ? -2.424 9.773 -3.711 1 98.25 34 CYS B CA 1
ATOM 4922 C C . CYS B 1 34 ? -2.703 8.281 -3.613 1 98.25 34 CYS B C 1
ATOM 4924 O O . CYS B 1 34 ? -3.445 7.73 -4.43 1 98.25 34 CYS B O 1
ATOM 4926 N N . GLU B 1 35 ? -2.133 7.641 -2.648 1 98.5 35 GLU B N 1
ATOM 4927 C CA . GLU B 1 35 ? -2.326 6.207 -2.453 1 98.5 35 GLU B CA 1
ATOM 4928 C C . GLU B 1 35 ? -3.748 5.898 -1.989 1 98.5 35 GLU B C 1
ATOM 4930 O O . GLU B 1 35 ? -4.348 4.91 -2.414 1 98.5 35 GLU B O 1
ATOM 4935 N N . LEU B 1 36 ? -4.254 6.715 -1.108 1 98.75 36 LEU B N 1
ATOM 4936 C CA . LEU B 1 36 ? -5.562 6.488 -0.504 1 98.75 36 LEU B CA 1
ATOM 4937 C C . LEU B 1 36 ? -6.668 6.605 -1.547 1 98.75 36 LEU B C 1
ATOM 4939 O O . LEU B 1 36 ? -7.578 5.773 -1.589 1 98.75 36 LEU B O 1
ATOM 4943 N N . ILE B 1 37 ? -6.652 7.641 -2.395 1 98.88 37 ILE B N 1
ATOM 4944 C CA . ILE B 1 37 ? -7.703 7.816 -3.391 1 98.88 37 ILE B CA 1
ATOM 4945 C C . ILE B 1 37 ? -7.691 6.645 -4.367 1 98.88 37 ILE B C 1
ATOM 4947 O O . ILE B 1 37 ? -8.742 6.219 -4.852 1 98.88 37 ILE B O 1
ATOM 4951 N N . LYS B 1 38 ? -6.484 6.137 -4.707 1 98.5 38 LYS B N 1
ATOM 4952 C CA . LYS B 1 38 ? -6.379 4.93 -5.52 1 98.5 38 LYS B CA 1
ATOM 4953 C C . LYS B 1 38 ? -7.133 3.768 -4.879 1 98.5 38 LYS B C 1
ATOM 4955 O O . LYS B 1 38 ? -7.926 3.096 -5.539 1 98.5 38 LYS B O 1
ATOM 4960 N N . ASP B 1 39 ? -6.922 3.553 -3.617 1 98.25 39 ASP B N 1
ATOM 4961 C CA . ASP B 1 39 ? -7.547 2.441 -2.908 1 98.25 39 ASP B CA 1
ATOM 4962 C C . ASP B 1 39 ? -9.055 2.633 -2.811 1 98.25 39 ASP B C 1
ATOM 4964 O O . ASP B 1 39 ? -9.82 1.681 -2.986 1 98.25 39 ASP B O 1
ATOM 4968 N N . LEU B 1 40 ? -9.492 3.869 -2.521 1 98.56 40 LEU B N 1
ATOM 4969 C CA . LEU B 1 40 ? -10.914 4.156 -2.369 1 98.56 40 LEU B CA 1
ATOM 4970 C C . LEU B 1 40 ? -11.672 3.889 -3.668 1 98.56 40 LEU B C 1
ATOM 4972 O O . LEU B 1 40 ? -12.734 3.264 -3.658 1 98.56 40 LEU B O 1
ATOM 4976 N N . VAL B 1 41 ? -11.102 4.293 -4.801 1 97.94 41 VAL B N 1
ATOM 4977 C CA . VAL B 1 41 ? -11.781 4.141 -6.082 1 97.94 41 VAL B CA 1
ATOM 4978 C C . VAL B 1 41 ? -11.789 2.67 -6.496 1 97.94 41 VAL B C 1
ATOM 4980 O O . VAL B 1 41 ? -12.773 2.18 -7.055 1 97.94 41 VAL B O 1
ATOM 4983 N N . LEU B 1 42 ? -10.742 1.97 -6.207 1 96.62 42 LEU B N 1
ATOM 4984 C CA . LEU B 1 42 ? -10.633 0.571 -6.605 1 96.62 42 LEU B CA 1
ATOM 4985 C C . LEU B 1 42 ? -11.547 -0.307 -5.758 1 96.62 42 LEU B C 1
ATOM 4987 O O . LEU B 1 42 ? -11.961 -1.386 -6.195 1 96.62 42 LEU B O 1
ATOM 4991 N N . LEU B 1 43 ? -11.844 0.141 -4.555 1 95.88 43 LEU B N 1
ATOM 4992 C CA . LEU B 1 43 ? -12.812 -0.575 -3.73 1 95.88 43 LEU B CA 1
ATOM 4993 C C . LEU B 1 43 ? -14.242 -0.133 -4.059 1 95.88 43 LEU B C 1
ATOM 4995 O O . LEU B 1 43 ? -15.203 -0.784 -3.652 1 95.88 43 LEU B O 1
ATOM 4999 N N . GLY B 1 44 ? -14.383 0.967 -4.715 1 96.44 44 GLY B N 1
ATOM 5000 C CA . GLY B 1 44 ? -15.68 1.403 -5.211 1 96.44 44 GLY B CA 1
ATOM 5001 C C . GLY B 1 44 ? -16.469 2.205 -4.195 1 96.44 44 GLY B C 1
ATOM 5002 O O . GLY B 1 44 ? -17.688 2.037 -4.07 1 96.44 44 GLY B O 1
ATOM 5003 N N . TYR B 1 45 ? -15.812 3.045 -3.367 1 98.06 45 TYR B N 1
ATOM 5004 C CA . TYR B 1 45 ? -16.547 3.992 -2.531 1 98.06 45 TYR B CA 1
ATOM 5005 C C . TYR B 1 45 ? -17.438 4.887 -3.377 1 98.06 45 TYR B C 1
ATOM 5007 O O . TYR B 1 45 ? -17.062 5.297 -4.477 1 98.06 45 TYR B O 1
ATOM 5015 N N . GLY B 1 46 ? -18.641 5.141 -2.92 1 98.31 46 GLY B N 1
ATOM 5016 C CA . GLY B 1 46 ? -19.656 5.793 -3.74 1 98.31 46 GLY B CA 1
ATOM 5017 C C . GLY B 1 46 ? -19.25 7.191 -4.176 1 98.31 46 GLY B C 1
ATOM 5018 O O . GLY B 1 46 ? -19.062 7.441 -5.367 1 98.31 46 GLY B O 1
ATOM 5019 N N . GLU B 1 47 ? -19.188 8.086 -3.242 1 98.81 47 GLU B N 1
ATOM 5020 C CA . GLU B 1 47 ? -18.812 9.477 -3.492 1 98.81 47 GLU B CA 1
ATOM 5021 C C . GLU B 1 47 ? -17.688 9.922 -2.566 1 98.81 47 GLU B C 1
ATOM 5023 O O . GLU B 1 47 ? -17.75 9.711 -1.352 1 98.81 47 GLU B O 1
ATOM 5028 N N . VAL B 1 48 ? -16.641 10.453 -3.178 1 98.88 48 VAL B N 1
ATOM 5029 C CA . VAL B 1 48 ? -15.477 10.883 -2.406 1 98.88 48 VAL B CA 1
ATOM 5030 C C . VAL B 1 48 ? -15.219 12.375 -2.645 1 98.88 48 VAL B C 1
ATOM 5032 O O . VAL B 1 48 ? -14.984 12.797 -3.777 1 98.88 48 VAL B O 1
ATOM 5035 N N . HIS B 1 49 ? -15.328 13.172 -1.592 1 98.94 49 HIS B N 1
ATOM 5036 C CA . HIS B 1 49 ? -14.867 14.555 -1.619 1 98.94 49 HIS B CA 1
ATOM 5037 C C . HIS B 1 49 ? -13.398 14.656 -1.236 1 98.94 49 HIS B C 1
ATOM 5039 O O . HIS B 1 49 ? -12.945 13.984 -0.303 1 98.94 49 HIS B O 1
ATOM 5045 N N . ILE B 1 50 ? -12.664 15.422 -2.035 1 98.88 50 ILE B N 1
ATOM 5046 C CA . ILE B 1 50 ? -11.227 15.578 -1.835 1 98.88 50 ILE B CA 1
ATOM 5047 C C . ILE B 1 50 ? -10.898 17.047 -1.573 1 98.88 50 ILE B C 1
ATOM 5049 O O . ILE B 1 50 ? -11.203 17.906 -2.395 1 98.88 50 ILE B O 1
ATOM 5053 N N . VAL B 1 51 ? -10.25 17.312 -0.43 1 98.88 51 VAL B N 1
ATOM 5054 C CA . VAL B 1 51 ? -9.883 18.688 -0.111 1 98.88 51 VAL B CA 1
ATOM 5055 C C . VAL B 1 51 ? -8.367 18.781 0.062 1 98.88 51 VAL B C 1
ATOM 5057 O O . VAL B 1 51 ? -7.762 17.969 0.762 1 98.88 51 VAL B O 1
ATOM 5060 N N . ASP B 1 52 ? -7.781 19.688 -0.586 1 98.06 52 ASP B N 1
ATOM 5061 C CA . ASP B 1 52 ? -6.375 20.062 -0.43 1 98.06 52 ASP B CA 1
ATOM 5062 C C . ASP B 1 52 ? -6.141 21.516 -0.839 1 98.06 52 ASP B C 1
ATOM 5064 O O . ASP B 1 52 ? -6.703 21.984 -1.831 1 98.06 52 ASP B O 1
ATOM 5068 N N . LEU B 1 53 ? -5.309 22.188 -0.107 1 95.19 53 LEU B N 1
ATOM 5069 C CA . LEU B 1 53 ? -5.102 23.594 -0.405 1 95.19 53 LEU B CA 1
ATOM 5070 C C . LEU B 1 53 ? -3.875 23.797 -1.287 1 95.19 53 LEU B C 1
ATOM 5072 O O . LEU B 1 53 ? -3.68 24.859 -1.858 1 95.19 53 LEU B O 1
ATOM 5076 N N . ASP B 1 54 ? -3.012 22.734 -1.456 1 90.5 54 ASP B N 1
ATOM 5077 C CA . ASP B 1 54 ? -1.709 22.891 -2.096 1 90.5 54 ASP B CA 1
ATOM 5078 C C . ASP B 1 54 ? -1.807 22.688 -3.604 1 90.5 54 ASP B C 1
ATOM 5080 O O . ASP B 1 54 ? -2.738 22.031 -4.086 1 90.5 54 ASP B O 1
ATOM 5084 N N . THR B 1 55 ? -0.845 23.234 -4.238 1 92.5 55 THR B N 1
ATOM 5085 C CA . THR B 1 55 ? -0.564 22.938 -5.637 1 92.5 55 THR B CA 1
ATOM 5086 C C . THR B 1 55 ? 0.652 22.016 -5.766 1 92.5 55 THR B C 1
ATOM 5088 O O . THR B 1 55 ? 1.423 21.875 -4.816 1 92.5 55 THR B O 1
ATOM 5091 N N . ILE B 1 56 ? 0.799 21.438 -6.887 1 92.88 56 ILE B N 1
ATOM 5092 C CA . ILE B 1 56 ? 1.86 20.453 -7.133 1 92.88 56 ILE B CA 1
ATOM 5093 C C . ILE B 1 56 ? 3.172 21.188 -7.418 1 92.88 56 ILE B C 1
ATOM 5095 O O . ILE B 1 56 ? 3.188 22.188 -8.148 1 92.88 56 ILE B O 1
ATOM 5099 N N . THR B 1 57 ? 4.238 20.719 -6.77 1 83.94 57 THR B N 1
ATOM 5100 C CA . THR B 1 57 ? 5.582 21.234 -7.012 1 83.94 57 THR B CA 1
ATOM 5101 C C . THR B 1 57 ? 6.527 20.109 -7.418 1 83.94 57 THR B C 1
ATOM 5103 O O . THR B 1 57 ? 6.164 18.938 -7.359 1 83.94 57 THR B O 1
ATOM 5106 N N . LEU B 1 58 ? 7.723 20.453 -7.809 1 81.38 58 LEU B N 1
ATOM 5107 C CA . LEU B 1 58 ? 8.719 19.484 -8.258 1 81.38 58 LEU B CA 1
ATOM 5108 C C . LEU B 1 58 ? 9.062 18.5 -7.137 1 81.38 58 LEU B C 1
ATOM 5110 O O . LEU B 1 58 ? 9.336 17.328 -7.398 1 81.38 58 LEU B O 1
ATOM 5114 N N . SER B 1 59 ? 8.953 18.938 -5.93 1 79.69 59 SER B N 1
ATOM 5115 C CA . SER B 1 59 ? 9.336 18.125 -4.785 1 79.69 59 SER B CA 1
ATOM 5116 C C . SER B 1 59 ? 8.344 16.984 -4.562 1 79.69 59 SER B C 1
ATOM 5118 O O . SER B 1 59 ? 8.641 16.016 -3.848 1 79.69 59 SER B O 1
ATOM 5120 N N . ASN B 1 60 ? 7.203 17.141 -5.219 1 86.81 60 ASN B N 1
ATOM 5121 C CA . ASN B 1 60 ? 6.191 16.094 -5.078 1 86.81 60 ASN B CA 1
ATOM 5122 C C . ASN B 1 60 ? 6.449 14.93 -6.035 1 86.81 60 ASN B C 1
ATOM 5124 O O . ASN B 1 60 ? 5.902 13.844 -5.855 1 86.81 60 ASN B O 1
ATOM 5128 N N . LEU B 1 61 ? 7.273 15.203 -7.094 1 88.69 61 LEU B N 1
ATOM 5129 C CA . LEU B 1 61 ? 7.484 14.227 -8.148 1 88.69 61 LEU B CA 1
ATOM 5130 C C . LEU B 1 61 ? 8.586 13.242 -7.773 1 88.69 61 LEU B C 1
ATOM 5132 O O . LEU B 1 61 ? 9.578 13.117 -8.492 1 88.69 61 LEU B O 1
ATOM 5136 N N . ASN B 1 62 ? 8.43 12.602 -6.688 1 86.62 62 ASN B N 1
ATOM 5137 C CA . ASN B 1 62 ? 9.344 11.578 -6.195 1 86.62 62 ASN B CA 1
ATOM 5138 C C . ASN B 1 62 ? 8.586 10.422 -5.539 1 86.62 62 ASN B C 1
ATOM 5140 O O . ASN B 1 62 ? 9.086 9.297 -5.496 1 86.62 62 ASN B O 1
ATOM 5144 N N . ARG B 1 63 ? 7.523 10.781 -5.004 1 89.69 63 ARG B N 1
ATOM 5145 C CA . ARG B 1 63 ? 6.824 9.758 -4.227 1 89.69 63 ARG B CA 1
ATOM 5146 C C . ARG B 1 63 ? 5.316 9.859 -4.43 1 89.69 63 ARG B C 1
ATOM 5148 O O . ARG B 1 63 ? 4.566 8.984 -3.979 1 89.69 63 ARG B O 1
ATOM 5155 N N . GLN B 1 64 ? 4.836 10.844 -5 1 92.75 64 GLN B N 1
ATOM 5156 C CA . GLN B 1 64 ? 3.416 11.023 -5.285 1 92.75 64 GLN B CA 1
ATOM 5157 C C . GLN B 1 64 ? 3.098 10.664 -6.734 1 92.75 64 GLN B C 1
ATOM 5159 O O . GLN B 1 64 ? 3.078 11.539 -7.605 1 92.75 64 GLN B O 1
ATOM 5164 N N . PHE B 1 65 ? 2.711 9.453 -7.012 1 95.94 65 PHE B N 1
ATOM 5165 C CA . PHE B 1 65 ? 2.791 8.789 -8.305 1 95.94 65 PHE B CA 1
ATOM 5166 C C . PHE B 1 65 ? 1.667 9.25 -9.219 1 95.94 65 PHE B C 1
ATOM 5168 O O . PHE B 1 65 ? 1.68 8.961 -10.422 1 95.94 65 PHE B O 1
ATOM 5175 N N . LEU B 1 66 ? 0.712 9.977 -8.734 1 98 66 LEU B N 1
ATOM 5176 C CA . LEU B 1 66 ? -0.404 10.406 -9.57 1 98 66 LEU B CA 1
ATOM 5177 C C . LEU B 1 66 ? -0.097 11.742 -10.25 1 98 66 LEU B C 1
ATOM 5179 O O . LEU B 1 66 ? -0.875 12.211 -11.078 1 98 66 LEU B O 1
ATOM 5183 N N . PHE B 1 67 ? 0.966 12.375 -9.906 1 97 67 PHE B N 1
ATOM 5184 C CA . PHE B 1 67 ? 1.341 13.656 -10.492 1 97 67 PHE B CA 1
ATOM 5185 C C . PHE B 1 67 ? 2.334 13.461 -11.625 1 97 67 PHE B C 1
ATOM 5187 O O . PHE B 1 67 ? 3.037 12.453 -11.68 1 97 67 PHE B O 1
ATOM 5194 N N . ARG B 1 68 ? 2.309 14.383 -12.539 1 96.06 68 ARG B N 1
ATOM 5195 C CA . ARG B 1 68 ? 3.232 14.469 -13.672 1 96.06 68 ARG B CA 1
ATOM 5196 C C . ARG B 1 68 ? 3.883 15.852 -13.742 1 96.06 68 ARG B C 1
ATOM 5198 O O . ARG B 1 68 ? 3.41 16.797 -13.109 1 96.06 68 ARG B O 1
ATOM 5205 N N . GLN B 1 69 ? 4.93 15.906 -14.555 1 91.75 69 GLN B N 1
ATOM 5206 C CA . GLN B 1 69 ? 5.617 17.172 -14.758 1 91.75 69 GLN B CA 1
ATOM 5207 C C . GLN B 1 69 ? 4.656 18.25 -15.266 1 91.75 69 GLN B C 1
ATOM 5209 O O . GLN B 1 69 ? 4.734 19.406 -14.852 1 91.75 69 GLN B O 1
ATOM 5214 N N . LYS B 1 70 ? 3.742 17.906 -16.047 1 94.94 70 LYS B N 1
ATOM 5215 C CA . LYS B 1 70 ? 2.795 18.828 -16.656 1 94.94 70 LYS B CA 1
ATOM 5216 C C . LYS B 1 70 ? 1.806 19.359 -15.625 1 94.94 70 LYS B C 1
ATOM 5218 O O . LYS B 1 70 ? 1.081 20.328 -15.891 1 94.94 70 LYS B O 1
ATOM 5223 N N . ASP B 1 71 ? 1.774 18.75 -14.492 1 96.25 71 ASP B N 1
ATOM 5224 C CA . ASP B 1 71 ? 0.78 19.094 -13.477 1 96.25 71 ASP B CA 1
ATOM 5225 C C . ASP B 1 71 ? 1.319 20.141 -12.516 1 96.25 71 ASP B C 1
ATOM 5227 O O . ASP B 1 71 ? 0.581 20.656 -11.672 1 96.25 71 ASP B O 1
ATOM 5231 N N . ILE B 1 72 ? 2.527 20.5 -12.609 1 89.94 72 ILE B N 1
ATOM 5232 C CA . ILE B 1 72 ? 3.133 21.469 -11.703 1 89.94 72 ILE B CA 1
ATOM 5233 C C . ILE B 1 72 ? 2.299 22.75 -11.688 1 89.94 72 ILE B C 1
ATOM 5235 O O . ILE B 1 72 ? 1.839 23.219 -12.727 1 89.94 72 ILE B O 1
ATOM 5239 N N . ASP B 1 73 ? 2 23.312 -10.484 1 90.38 73 ASP B N 1
ATOM 5240 C CA . ASP B 1 73 ? 1.283 24.547 -10.18 1 90.38 73 ASP B CA 1
ATOM 5241 C C . ASP B 1 73 ? -0.228 24.328 -10.242 1 90.38 73 ASP B C 1
ATOM 5243 O O . ASP B 1 73 ? -1.002 25.25 -9.977 1 90.38 73 ASP B O 1
ATOM 5247 N N . LYS B 1 74 ? -0.604 23.125 -10.586 1 96.31 74 LYS B N 1
ATOM 5248 C CA . LYS B 1 74 ? -2.027 22.797 -10.57 1 96.31 74 LYS B CA 1
ATOM 5249 C C . LYS B 1 74 ? -2.463 22.312 -9.188 1 96.31 74 LYS B C 1
ATOM 5251 O O . LYS B 1 74 ? -1.63 21.906 -8.375 1 96.31 74 LYS B O 1
ATOM 5256 N N . SER B 1 75 ? -3.777 22.375 -8.953 1 97.81 75 SER B N 1
ATOM 5257 C CA . SER B 1 75 ? -4.363 21.922 -7.691 1 97.81 75 SER B CA 1
ATOM 5258 C C . SER B 1 75 ? -4.141 20.438 -7.48 1 97.81 75 SER B C 1
ATOM 5260 O O . SER B 1 75 ? -4.445 19.625 -8.359 1 97.81 75 SER B O 1
ATOM 5262 N N . LYS B 1 76 ? -3.625 20.109 -6.281 1 97.38 76 LYS B N 1
ATOM 5263 C CA . LYS B 1 76 ? -3.451 18.688 -5.957 1 97.38 76 LYS B CA 1
ATOM 5264 C C . LYS B 1 76 ? -4.785 17.953 -5.984 1 97.38 76 LYS B C 1
ATOM 5266 O O . LYS B 1 76 ? -4.895 16.875 -6.574 1 97.38 76 LYS B O 1
ATOM 5271 N N . ALA B 1 77 ? -5.828 18.562 -5.371 1 98.62 77 ALA B N 1
ATOM 5272 C CA . ALA B 1 77 ? -7.137 17.922 -5.242 1 98.62 77 ALA B CA 1
ATOM 5273 C C . ALA B 1 77 ? -7.746 17.641 -6.613 1 98.62 77 ALA B C 1
ATOM 5275 O O . ALA B 1 77 ? -8.227 16.531 -6.867 1 98.62 77 ALA B O 1
ATOM 5276 N N . THR B 1 78 ? -7.656 18.547 -7.48 1 98.69 78 THR B N 1
ATOM 5277 C CA . THR B 1 78 ? -8.227 18.406 -8.812 1 98.69 78 THR B CA 1
ATOM 5278 C C . THR B 1 78 ? -7.43 17.391 -9.633 1 98.69 78 THR B C 1
ATOM 5280 O O . THR B 1 78 ? -8.008 16.562 -10.336 1 98.69 78 THR B O 1
ATOM 5283 N N . THR B 1 79 ? -6.129 17.469 -9.531 1 98.62 79 THR B N 1
ATOM 5284 C CA . THR B 1 79 ? -5.254 16.625 -10.344 1 98.62 79 THR B CA 1
ATOM 5285 C C . THR B 1 79 ? -5.426 15.156 -9.984 1 98.62 79 THR B C 1
ATOM 5287 O O . THR B 1 79 ? -5.562 14.312 -10.867 1 98.62 79 THR B O 1
ATOM 5290 N N . ILE B 1 80 ? -5.445 14.797 -8.703 1 98.44 80 ILE B N 1
ATOM 5291 C CA . ILE B 1 80 ? -5.547 13.383 -8.352 1 98.44 80 ILE B CA 1
ATOM 5292 C C . ILE B 1 80 ? -6.918 12.852 -8.75 1 98.44 80 ILE B C 1
ATOM 5294 O O . ILE B 1 80 ? -7.047 11.688 -9.133 1 98.44 80 ILE B O 1
ATOM 5298 N N . SER B 1 81 ? -7.996 13.727 -8.656 1 98.56 81 SER B N 1
ATOM 5299 C CA . SER B 1 81 ? -9.336 13.328 -9.078 1 98.56 81 SER B CA 1
ATOM 5300 C C . SER B 1 81 ? -9.359 12.969 -10.555 1 98.56 81 SER B C 1
ATOM 5302 O O . SER B 1 81 ? -10.039 12.016 -10.961 1 98.56 81 SER B O 1
ATOM 5304 N N . GLN B 1 82 ? -8.617 13.672 -11.32 1 98.31 82 GLN B N 1
ATOM 5305 C CA . GLN B 1 82 ? -8.555 13.422 -12.75 1 98.31 82 GLN B CA 1
ATOM 5306 C C . GLN B 1 82 ? -7.688 12.203 -13.062 1 98.31 82 GLN B C 1
ATOM 5308 O O . GLN B 1 82 ? -8.047 11.375 -13.891 1 98.31 82 GLN B O 1
ATOM 5313 N N . SER B 1 83 ? -6.57 12.133 -12.414 1 97.62 83 SER B N 1
ATOM 5314 C CA . SER B 1 83 ? -5.582 11.094 -12.695 1 97.62 83 SER B CA 1
ATOM 5315 C C . SER B 1 83 ? -6.152 9.703 -12.445 1 97.62 83 SER B C 1
ATOM 5317 O O . SER B 1 83 ? -5.844 8.758 -13.18 1 97.62 83 SER B O 1
ATOM 5319 N N . VAL B 1 84 ? -7.023 9.492 -11.461 1 98 84 VAL B N 1
ATOM 5320 C CA . VAL B 1 84 ? -7.484 8.164 -11.07 1 98 84 VAL B CA 1
ATOM 5321 C C . VAL B 1 84 ? -8.648 7.734 -11.953 1 98 84 VAL B C 1
ATOM 5323 O O . VAL B 1 84 ? -9.078 6.582 -11.906 1 98 84 VAL B O 1
ATOM 5326 N N . GLN B 1 85 ? -9.164 8.633 -12.773 1 97.5 85 GLN B N 1
ATOM 5327 C CA . GLN B 1 85 ? -10.297 8.297 -13.625 1 97.5 85 GLN B CA 1
ATOM 5328 C C . GLN B 1 85 ? -9.953 7.141 -14.562 1 97.5 85 GLN B C 1
ATOM 5330 O O . GLN B 1 85 ? -10.82 6.34 -14.914 1 97.5 85 GLN B O 1
ATOM 5335 N N . SER B 1 86 ? -8.703 7.043 -14.898 1 94.38 86 SER B N 1
ATOM 5336 C CA . SER B 1 86 ? -8.273 6.023 -15.852 1 94.38 86 SER B CA 1
ATOM 5337 C C . SER B 1 86 ? -8.461 4.621 -15.281 1 94.38 86 SER B C 1
ATOM 5339 O O . SER B 1 86 ? -8.578 3.65 -16.031 1 94.38 86 SER B O 1
ATOM 5341 N N . PHE B 1 87 ? -8.492 4.48 -13.977 1 95.69 87 PHE B N 1
ATOM 5342 C CA . PHE B 1 87 ? -8.719 3.168 -13.391 1 95.69 87 PHE B CA 1
ATOM 5343 C C . PHE B 1 87 ? -9.859 3.215 -12.383 1 95.69 87 PHE B C 1
ATOM 5345 O O . PHE B 1 87 ? -9.867 2.459 -11.406 1 95.69 87 PHE B O 1
ATOM 5352 N N . ASN B 1 88 ? -10.719 4.188 -12.539 1 96.19 88 ASN B N 1
ATOM 5353 C CA . ASN B 1 88 ? -11.961 4.25 -11.773 1 96.19 88 ASN B CA 1
ATOM 5354 C C . ASN B 1 88 ? -12.992 3.248 -12.289 1 96.19 88 ASN B C 1
ATOM 5356 O O . ASN B 1 88 ? -14.055 3.637 -12.781 1 96.19 88 ASN B O 1
ATOM 5360 N N . TYR B 1 89 ? -12.719 2.016 -12.078 1 92.38 89 TYR B N 1
ATOM 5361 C CA . TYR B 1 89 ? -13.453 0.901 -12.672 1 92.38 89 TYR B CA 1
ATOM 5362 C C . TYR B 1 89 ? -14.875 0.825 -12.125 1 92.38 89 TYR B C 1
ATOM 5364 O O . TYR B 1 89 ? -15.766 0.271 -12.773 1 92.38 89 TYR B O 1
ATOM 5372 N N . HIS B 1 90 ? -15.062 1.355 -10.938 1 92.5 90 HIS B N 1
ATOM 5373 C CA . HIS B 1 90 ? -16.344 1.184 -10.258 1 92.5 90 HIS B CA 1
ATOM 5374 C C . HIS B 1 90 ? -17.156 2.475 -10.281 1 92.5 90 HIS B C 1
ATOM 5376 O O . HIS B 1 90 ? -18.172 2.582 -9.594 1 92.5 90 HIS B O 1
ATOM 5382 N N . ASN B 1 91 ? -16.672 3.471 -10.914 1 94.69 91 ASN B N 1
ATOM 5383 C CA . ASN B 1 91 ? -17.375 4.719 -11.188 1 94.69 91 ASN B CA 1
ATOM 5384 C C . ASN B 1 91 ? -17.656 5.496 -9.906 1 94.69 91 ASN B C 1
ATOM 5386 O O . ASN B 1 91 ? -18.781 5.957 -9.688 1 94.69 91 ASN B O 1
ATOM 5390 N N . SER B 1 92 ? -16.75 5.508 -9.031 1 97.88 92 SER B N 1
ATOM 5391 C CA . SER B 1 92 ? -16.828 6.402 -7.879 1 97.88 92 SER B CA 1
ATOM 5392 C C . SER B 1 92 ? -17 7.855 -8.32 1 97.88 92 SER B C 1
ATOM 5394 O O . SER B 1 92 ? -16.328 8.305 -9.258 1 97.88 92 SER B O 1
ATOM 5396 N N . LYS B 1 93 ? -17.953 8.547 -7.707 1 98.75 93 LYS B N 1
ATOM 5397 C CA . LYS B 1 93 ? -18.094 9.984 -7.945 1 98.75 93 LYS B CA 1
ATOM 5398 C C . LYS B 1 93 ? -17.062 10.773 -7.156 1 98.75 93 LYS B C 1
ATOM 5400 O O . LYS B 1 93 ? -17.016 10.695 -5.926 1 98.75 93 LYS B O 1
ATOM 5405 N N . LEU B 1 94 ? -16.234 11.562 -7.836 1 98.81 94 LEU B N 1
ATOM 5406 C CA . LEU B 1 94 ? -15.164 12.32 -7.188 1 98.81 94 LEU B CA 1
ATOM 5407 C C . LEU B 1 94 ? -15.445 13.812 -7.25 1 98.81 94 LEU B C 1
ATOM 5409 O O . LEU B 1 94 ? -15.781 14.344 -8.312 1 98.81 94 LEU B O 1
ATOM 5413 N N . LYS B 1 95 ? -15.359 14.516 -6.109 1 98.88 95 LYS B N 1
ATOM 5414 C CA . LYS B 1 95 ? -15.57 15.961 -6.016 1 98.88 95 LYS B CA 1
ATOM 5415 C C . LYS B 1 95 ? -14.367 16.641 -5.375 1 98.88 95 LYS B C 1
ATOM 5417 O O . LYS B 1 95 ? -14.312 16.797 -4.152 1 98.88 95 LYS B O 1
ATOM 5422 N N . PRO B 1 96 ? -13.477 17.188 -6.188 1 98.81 96 PRO B N 1
ATOM 5423 C CA . PRO B 1 96 ? -12.305 17.875 -5.641 1 98.81 96 PRO B CA 1
ATOM 5424 C C . PRO B 1 96 ? -12.617 19.312 -5.199 1 98.81 96 PRO B C 1
ATOM 5426 O O . PRO B 1 96 ? -13.422 19.984 -5.84 1 98.81 96 PRO B O 1
ATOM 5429 N N . HIS B 1 97 ? -12.031 19.734 -4.129 1 98.75 97 HIS B N 1
ATOM 5430 C CA . HIS B 1 97 ? -12.109 21.094 -3.602 1 98.75 97 HIS B CA 1
ATOM 5431 C C . HIS B 1 97 ? -10.719 21.641 -3.318 1 98.75 97 HIS B C 1
ATOM 5433 O O . HIS B 1 97 ? -10.008 21.156 -2.436 1 98.75 97 HIS B O 1
ATOM 5439 N N . HIS B 1 98 ? -10.359 22.656 -4.09 1 97.94 98 HIS B N 1
ATOM 5440 C CA . HIS B 1 98 ? -9.133 23.375 -3.781 1 97.94 98 HIS B CA 1
ATOM 5441 C C . HIS B 1 98 ? -9.375 24.422 -2.693 1 97.94 98 HIS B C 1
ATOM 5443 O O . HIS B 1 98 ? -10.07 25.422 -2.92 1 97.94 98 HIS B O 1
ATOM 5449 N N . GLY B 1 99 ? -8.812 24.125 -1.493 1 96.62 99 GLY B N 1
ATOM 5450 C CA . GLY B 1 99 ? -9.031 25.078 -0.428 1 96.62 99 GLY B CA 1
ATOM 5451 C C . GLY B 1 99 ? -8.531 24.609 0.921 1 96.62 99 GLY B C 1
ATOM 5452 O O . GLY B 1 99 ? -8.109 23.453 1.064 1 96.62 99 GLY B O 1
ATOM 5453 N N . ASN B 1 100 ? -8.516 25.547 1.842 1 95.69 100 ASN B N 1
ATOM 5454 C CA . ASN B 1 100 ? -8.195 25.266 3.238 1 95.69 100 ASN B CA 1
ATOM 5455 C C . ASN B 1 100 ? -9.383 24.672 3.982 1 95.69 100 ASN B C 1
ATOM 5457 O O . ASN B 1 100 ? -10.422 25.312 4.117 1 95.69 100 ASN B O 1
ATOM 5461 N N . ILE B 1 101 ? -9.219 23.406 4.488 1 98.25 101 ILE B N 1
ATOM 5462 C CA . ILE B 1 101 ? -10.312 22.672 5.125 1 98.25 101 ILE B CA 1
ATOM 5463 C C . ILE B 1 101 ? -10.867 23.484 6.293 1 98.25 101 ILE B C 1
ATOM 5465 O O . ILE B 1 101 ? -12.016 23.297 6.699 1 98.25 101 ILE B O 1
ATOM 5469 N N . MET B 1 102 ? -10.109 24.453 6.816 1 95.94 102 MET B N 1
ATOM 5470 C CA . MET B 1 102 ? -10.523 25.234 7.984 1 95.94 102 MET B CA 1
ATOM 5471 C C . MET B 1 102 ? -11.312 26.469 7.566 1 95.94 102 MET B C 1
ATOM 5473 O O . MET B 1 102 ? -11.789 27.219 8.414 1 95.94 102 MET B O 1
ATOM 5477 N N . ASP B 1 103 ? -11.438 26.672 6.27 1 95.81 103 ASP B N 1
ATOM 5478 C CA . ASP B 1 103 ? -12.227 27.797 5.77 1 95.81 103 ASP B CA 1
ATOM 5479 C C . ASP B 1 103 ? -13.727 27.547 5.961 1 95.81 103 ASP B C 1
ATOM 5481 O O . ASP B 1 103 ? -14.352 26.844 5.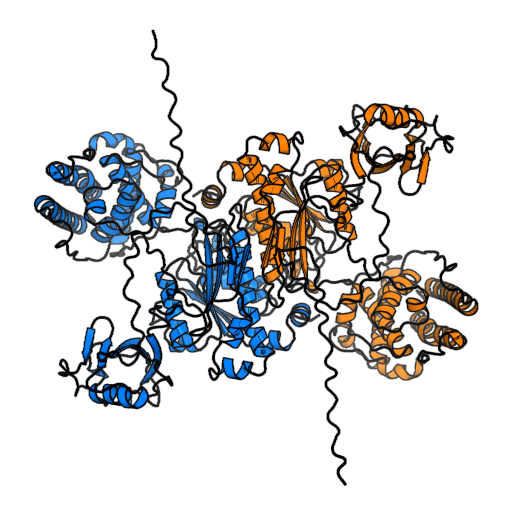164 1 95.81 103 ASP B O 1
ATOM 5485 N N . THR B 1 104 ? -14.344 28.219 6.891 1 93.19 104 THR B N 1
ATOM 5486 C CA . THR B 1 104 ? -15.727 27.953 7.27 1 93.19 104 THR B CA 1
ATOM 5487 C C . THR B 1 104 ? -16.688 28.516 6.227 1 93.19 104 THR B C 1
ATOM 5489 O O . THR B 1 104 ? -17.875 28.188 6.223 1 93.19 104 THR B O 1
ATOM 5492 N N . THR B 1 105 ? -16.219 29.406 5.438 1 93.62 105 THR B N 1
ATOM 5493 C CA . THR B 1 105 ? -17.047 29.922 4.355 1 93.62 105 THR B CA 1
ATOM 5494 C C . THR B 1 105 ? -17.156 28.906 3.227 1 93.62 105 THR B C 1
ATOM 5496 O O . THR B 1 105 ? -18.25 28.672 2.699 1 93.62 105 THR B O 1
ATOM 5499 N N . GLN B 1 106 ? -16.078 28.25 2.91 1 96.56 106 GLN B N 1
ATOM 5500 C CA . GLN B 1 106 ? -16.078 27.266 1.839 1 96.56 106 GLN B CA 1
ATOM 5501 C C . GLN B 1 106 ? -16.625 25.922 2.324 1 96.56 106 GLN B C 1
ATOM 5503 O O . GLN B 1 106 ? -17.297 25.219 1.567 1 96.56 106 GLN B O 1
ATOM 5508 N N . PHE B 1 107 ? -16.344 25.641 3.502 1 97.75 107 PHE B N 1
ATOM 5509 C CA . PHE B 1 107 ? -16.75 24.375 4.074 1 97.75 107 PHE B CA 1
ATOM 5510 C C . PHE B 1 107 ? -17.531 24.578 5.367 1 97.75 107 PHE B C 1
ATOM 5512 O O . PHE B 1 107 ? -17.078 24.188 6.445 1 97.75 107 PHE B O 1
ATOM 5519 N N . PRO B 1 108 ? -18.75 25.094 5.262 1 95.88 108 PRO B N 1
ATOM 5520 C CA . PRO B 1 108 ? -19.578 25.312 6.445 1 95.88 108 PRO B CA 1
ATOM 5521 C C . PRO B 1 108 ? -20.047 24 7.094 1 95.88 108 PRO B C 1
ATOM 5523 O O . PRO B 1 108 ? -19.906 22.938 6.496 1 95.88 108 PRO B O 1
ATOM 5526 N N . MET B 1 109 ? -20.641 24.062 8.242 1 95.94 109 MET B N 1
ATOM 5527 C CA . MET B 1 109 ? -21.094 22.906 9.008 1 95.94 109 MET B CA 1
ATOM 5528 C C . MET B 1 109 ? -22.078 22.078 8.188 1 95.94 109 MET B C 1
ATOM 5530 O O . MET B 1 109 ? -22.047 20.844 8.242 1 95.94 109 MET B O 1
ATOM 5534 N N . SER B 1 110 ? -22.922 22.734 7.445 1 94.12 110 SER B N 1
ATOM 5535 C CA . SER B 1 110 ? -23.906 22.031 6.621 1 94.12 110 SER B CA 1
ATOM 5536 C C . SER B 1 110 ? -23.219 21.141 5.59 1 94.12 110 SER B C 1
ATOM 5538 O O . SER B 1 110 ? -23.734 20.078 5.234 1 94.12 110 SER B O 1
ATOM 5540 N N . TRP B 1 111 ? -22.047 21.562 5.117 1 97.56 111 TRP B N 1
ATOM 5541 C CA . TRP B 1 111 ? -21.266 20.766 4.172 1 97.56 111 TRP B CA 1
ATOM 5542 C C . TRP B 1 111 ? -20.688 19.531 4.848 1 97.56 111 TRP B C 1
ATOM 5544 O O . TRP B 1 111 ? -20.672 18.438 4.262 1 97.56 111 TRP B O 1
ATOM 5554 N N . TRP B 1 112 ? -20.281 19.625 6.078 1 98.06 112 TRP B N 1
ATOM 5555 C CA . TRP B 1 112 ? -19.688 18.547 6.844 1 98.06 112 TRP B CA 1
ATOM 5556 C C . TRP B 1 112 ? -20.719 17.453 7.148 1 98.06 112 TRP B C 1
ATOM 5558 O O . TRP B 1 112 ? -20.375 16.281 7.246 1 98.06 112 TRP B O 1
ATOM 5568 N N . GLN B 1 113 ? -21.938 17.797 7.242 1 95.75 113 GLN B N 1
ATOM 5569 C CA . GLN B 1 113 ? -23 16.922 7.719 1 95.75 113 GLN B CA 1
ATOM 5570 C C . GLN B 1 113 ? -23.312 15.828 6.703 1 95.75 113 GLN B C 1
ATOM 5572 O O . GLN B 1 113 ? -23.938 14.82 7.035 1 95.75 113 GLN B O 1
ATOM 5577 N N . GLN B 1 114 ? -22.828 15.891 5.527 1 97.19 114 GLN B N 1
ATOM 5578 C CA . GLN B 1 114 ? -23.219 14.969 4.461 1 97.19 114 GLN B CA 1
ATOM 5579 C C . GLN B 1 114 ? -22.344 13.719 4.484 1 97.19 114 GLN B C 1
ATOM 5581 O O . GLN B 1 114 ? -22.672 12.727 3.822 1 97.19 114 GLN B O 1
ATOM 5586 N N . PHE B 1 115 ? -21.312 13.711 5.254 1 98.31 115 PHE B N 1
ATOM 5587 C CA . PHE B 1 115 ? -20.344 12.633 5.109 1 98.31 115 PHE B CA 1
ATOM 5588 C C . PHE B 1 115 ? -20.609 11.531 6.121 1 98.31 115 PHE B C 1
ATOM 5590 O O . PHE B 1 115 ? -20.938 11.805 7.273 1 98.31 115 PHE B O 1
ATOM 5597 N N . ASP B 1 116 ? -20.375 10.266 5.648 1 97.69 116 ASP B N 1
ATOM 5598 C CA . ASP B 1 116 ? -20.531 9.078 6.48 1 97.69 116 ASP B CA 1
ATOM 5599 C C . ASP B 1 116 ? -19.219 8.742 7.199 1 97.69 116 ASP B C 1
ATOM 5601 O O . ASP B 1 116 ? -19.219 8.047 8.219 1 97.69 116 ASP B O 1
ATOM 5605 N N . TYR B 1 117 ? -18.141 9.156 6.684 1 98.5 117 TYR B N 1
ATOM 5606 C CA . TYR B 1 117 ? -16.812 8.82 7.152 1 98.5 117 TYR B CA 1
ATOM 5607 C C . TYR B 1 117 ? -15.781 9.828 6.645 1 98.5 117 TYR B C 1
ATOM 5609 O O . TYR B 1 117 ? -15.914 10.352 5.535 1 98.5 117 TYR B O 1
ATOM 5617 N N . VAL B 1 118 ? -14.781 10.18 7.469 1 98.88 118 VAL B N 1
ATOM 5618 C CA . VAL B 1 118 ? -13.742 11.125 7.074 1 98.88 118 VAL B CA 1
ATOM 5619 C C . VAL B 1 118 ? -12.375 10.445 7.141 1 98.88 118 VAL B C 1
ATOM 5621 O O . VAL B 1 118 ? -12.062 9.758 8.117 1 98.88 118 VAL B O 1
ATOM 5624 N N . PHE B 1 119 ? -11.602 10.578 6.07 1 98.88 119 PHE B N 1
ATOM 5625 C CA . PHE B 1 119 ? -10.219 10.125 6.016 1 98.88 119 PHE B CA 1
ATOM 5626 C C . PHE B 1 119 ? -9.258 11.305 6.109 1 98.88 119 PHE B C 1
ATOM 5628 O O . PHE B 1 119 ? -9.297 12.211 5.273 1 98.88 119 PHE B O 1
ATOM 5635 N N . ASN B 1 120 ? -8.43 11.25 7.094 1 98.5 120 ASN B N 1
ATOM 5636 C CA . ASN B 1 120 ? -7.465 12.328 7.293 1 98.5 120 ASN B CA 1
ATOM 5637 C C . ASN B 1 120 ? -6.078 11.93 6.789 1 98.5 120 ASN B C 1
ATOM 5639 O O . ASN B 1 120 ? -5.508 10.938 7.238 1 98.5 120 ASN B O 1
ATOM 5643 N N . ALA B 1 121 ? -5.559 12.672 5.867 1 97.56 121 ALA B N 1
ATOM 5644 C CA . ALA B 1 121 ? -4.219 12.5 5.312 1 97.56 121 ALA B CA 1
ATOM 5645 C C . ALA B 1 121 ? -3.447 13.82 5.32 1 97.56 121 ALA B C 1
ATOM 5647 O O . ALA B 1 121 ? -2.836 14.195 4.32 1 97.56 121 ALA B O 1
ATOM 5648 N N . LEU B 1 122 ? -3.486 14.492 6.395 1 94.06 122 LEU B N 1
ATOM 5649 C CA . LEU B 1 122 ? -2.902 15.812 6.559 1 94.06 122 LEU B CA 1
ATOM 5650 C C . LEU B 1 122 ? -1.557 15.727 7.273 1 94.06 122 LEU B C 1
ATOM 5652 O O . LEU B 1 122 ? -1.308 14.789 8.023 1 94.06 122 LEU B O 1
ATOM 5656 N N . ASP B 1 123 ? -0.688 16.75 7.09 1 87 123 ASP B N 1
ATOM 5657 C CA . ASP B 1 123 ? 0.648 16.703 7.676 1 87 123 ASP B CA 1
ATOM 5658 C C . ASP B 1 123 ? 0.821 17.812 8.719 1 87 123 ASP B C 1
ATOM 5660 O O . ASP B 1 123 ? 1.925 18.016 9.227 1 87 123 ASP B O 1
ATOM 5664 N N . ASN B 1 124 ? -0.244 18.578 8.992 1 83.75 124 ASN B N 1
ATOM 5665 C CA . ASN B 1 124 ? -0.087 19.625 9.984 1 83.75 124 ASN B CA 1
ATOM 5666 C C . ASN B 1 124 ? -1.052 19.453 11.148 1 83.75 124 ASN B C 1
ATOM 5668 O O . ASN B 1 124 ? -2.203 19.062 10.953 1 83.75 124 ASN B O 1
ATOM 5672 N N . ILE B 1 125 ? -0.667 19.766 12.289 1 89 125 ILE B N 1
ATOM 5673 C CA . ILE B 1 125 ? -1.366 19.5 13.539 1 89 125 ILE B CA 1
ATOM 5674 C C . ILE B 1 125 ? -2.645 20.328 13.609 1 89 125 ILE B C 1
ATOM 5676 O O . ILE B 1 125 ? -3.695 19.828 14.023 1 89 125 ILE B O 1
ATOM 5680 N N . GLU B 1 126 ? -2.545 21.578 13.203 1 89.81 126 GLU B N 1
ATOM 5681 C CA . GLU B 1 126 ? -3.684 22.484 13.328 1 89.81 126 GLU B CA 1
ATOM 5682 C C . GLU B 1 126 ? -4.875 21.984 12.508 1 89.81 126 GLU B C 1
ATOM 5684 O O . GLU B 1 126 ? -6 21.953 13.008 1 89.81 126 GLU B O 1
ATOM 5689 N N . ALA B 1 127 ? -4.641 21.609 11.297 1 94.44 127 ALA B N 1
ATOM 5690 C CA . ALA B 1 127 ? -5.707 21.125 10.43 1 94.44 127 ALA B CA 1
ATOM 5691 C C . ALA B 1 127 ? -6.25 19.781 10.938 1 94.44 127 ALA B C 1
ATOM 5693 O O . ALA B 1 127 ? -7.453 19.531 10.867 1 94.44 127 ALA B O 1
ATOM 5694 N N . ARG B 1 128 ? -5.371 18.922 11.383 1 95.88 128 ARG B N 1
ATOM 5695 C CA . ARG B 1 128 ? -5.789 17.641 11.945 1 95.88 128 ARG B CA 1
ATOM 5696 C C . ARG B 1 128 ? -6.699 17.844 13.148 1 95.88 128 ARG B C 1
ATOM 5698 O O . ARG B 1 128 ? -7.719 17.172 13.281 1 95.88 128 ARG B O 1
ATOM 5705 N N . ARG B 1 129 ? -6.324 18.766 13.984 1 95.44 129 ARG B N 1
ATOM 5706 C CA . ARG B 1 129 ? -7.133 19.078 15.156 1 95.44 129 ARG B CA 1
ATOM 5707 C C . ARG B 1 129 ? -8.5 19.625 14.742 1 95.44 129 ARG B C 1
ATOM 5709 O O . ARG B 1 129 ? -9.508 19.297 15.367 1 95.44 129 ARG B O 1
ATOM 5716 N N . TYR B 1 130 ? -8.453 20.453 13.773 1 97.06 130 TYR B N 1
ATOM 5717 C CA . TYR B 1 130 ? -9.703 21.031 13.297 1 97.06 130 TYR B CA 1
ATOM 5718 C C . TYR B 1 130 ? -10.633 19.938 12.773 1 97.06 130 TYR B C 1
ATOM 5720 O O . TYR B 1 130 ? -11.828 19.938 13.086 1 97.06 130 TYR B O 1
ATOM 5728 N N . VAL B 1 131 ? -10.125 19.047 12 1 98.69 131 VAL B N 1
ATOM 5729 C CA . VAL B 1 131 ? -10.93 17.953 11.453 1 98.69 131 VAL B CA 1
ATOM 5730 C C . VAL B 1 131 ? -11.477 17.094 12.594 1 98.69 131 VAL B C 1
ATOM 5732 O O . VAL B 1 131 ? -12.648 16.719 12.594 1 98.69 131 VAL B O 1
ATOM 5735 N N . ASN B 1 132 ? -10.625 16.766 13.484 1 98.19 132 ASN B N 1
ATOM 5736 C CA . ASN B 1 132 ? -11.055 16.047 14.68 1 98.19 132 ASN B CA 1
ATOM 5737 C C . ASN B 1 132 ? -12.227 16.734 15.359 1 98.19 132 ASN B C 1
ATOM 5739 O O . ASN B 1 132 ? -13.211 16.094 15.727 1 98.19 132 ASN B O 1
ATOM 5743 N N . LYS B 1 133 ? -12.07 18.016 15.523 1 97.62 133 LYS B N 1
ATOM 5744 C CA . LYS B 1 133 ? -13.102 18.812 16.172 1 97.62 133 LYS B CA 1
ATOM 5745 C C . LYS B 1 133 ? -14.422 18.734 15.422 1 97.62 133 LYS B C 1
ATOM 5747 O O . LYS B 1 133 ? -15.477 18.516 16.031 1 97.62 133 LYS B O 1
ATOM 5752 N N . MET B 1 134 ? -14.383 18.875 14.148 1 98.19 134 MET B N 1
ATOM 5753 C CA . MET B 1 134 ? -15.594 18.812 13.328 1 98.19 134 MET B CA 1
ATOM 5754 C C . MET B 1 134 ? -16.25 17.453 13.445 1 98.19 134 MET B C 1
ATOM 5756 O O . MET B 1 134 ? -17.484 17.359 13.547 1 98.19 134 MET B O 1
ATOM 5760 N N . CYS B 1 135 ? -15.469 16.438 13.438 1 98.25 135 CYS B N 1
ATOM 5761 C CA . CYS B 1 135 ? -15.992 15.086 13.547 1 98.25 135 CYS B CA 1
ATOM 5762 C C . CYS B 1 135 ? -16.625 14.859 14.914 1 98.25 135 CYS B C 1
ATOM 5764 O O . CYS B 1 135 ? -17.609 14.125 15.039 1 98.25 135 CYS B O 1
ATOM 5766 N N . LEU B 1 136 ? -16.078 15.438 15.914 1 97.25 136 LEU B N 1
ATOM 5767 C CA . LEU B 1 136 ? -16.641 15.32 17.25 1 97.25 136 LEU B CA 1
ATOM 5768 C C . LEU B 1 136 ? -17.984 16.062 17.344 1 97.25 136 LEU B C 1
ATOM 5770 O O . LEU B 1 136 ? -18.922 15.578 17.984 1 97.25 136 LEU B O 1
ATOM 5774 N N . PHE B 1 137 ? -18.094 17.203 16.703 1 97.25 137 PHE B N 1
ATOM 5775 C CA . PHE B 1 137 ? -19.359 17.938 16.672 1 97.25 137 PHE B CA 1
ATOM 5776 C C . PHE B 1 137 ? -20.469 17.094 16.047 1 97.25 137 PHE B C 1
ATOM 5778 O O . PHE B 1 137 ? -21.609 17.109 16.516 1 97.25 137 PHE B O 1
ATOM 5785 N N . LEU B 1 138 ? -20.109 16.375 15.047 1 96.44 138 LEU B N 1
ATOM 5786 C CA . LEU B 1 138 ? -21.109 15.727 14.203 1 96.44 138 LEU B CA 1
ATOM 5787 C C . LEU B 1 138 ? -21.203 14.234 14.523 1 96.44 138 LEU B C 1
ATOM 5789 O O . LEU B 1 138 ? -22.062 13.539 13.984 1 96.44 138 LEU B O 1
ATOM 5793 N N . LYS B 1 139 ? -20.266 13.75 15.328 1 95.62 139 LYS B N 1
ATOM 5794 C CA . LYS B 1 139 ? -20.156 12.328 15.648 1 95.62 139 LYS B CA 1
ATOM 5795 C C . LYS B 1 139 ? -19.906 11.5 14.383 1 95.62 139 LYS B C 1
ATOM 5797 O O . LYS B 1 139 ? -20.484 10.43 14.211 1 95.62 139 LYS B O 1
ATOM 5802 N N . THR B 1 140 ? -19.156 12.078 13.477 1 97.31 140 THR B N 1
ATOM 5803 C CA . THR B 1 140 ? -18.75 11.383 12.266 1 97.31 140 THR B CA 1
ATOM 5804 C C . THR B 1 140 ? -17.453 10.617 12.492 1 97.31 140 THR B C 1
ATOM 5806 O O . THR B 1 140 ? -16.469 11.172 13 1 97.31 140 THR B O 1
ATOM 5809 N N . PRO B 1 141 ? -17.406 9.32 12.18 1 98.12 141 PRO B N 1
ATOM 5810 C CA . PRO B 1 141 ? -16.156 8.586 12.344 1 98.12 141 PRO B CA 1
ATOM 5811 C C . PRO B 1 141 ? -15.016 9.156 11.5 1 98.12 141 PRO B C 1
ATOM 5813 O O . PRO B 1 141 ? -15.258 9.648 10.391 1 98.12 141 PRO B O 1
ATOM 5816 N N . LEU B 1 142 ? -13.805 9.062 12.086 1 98.69 142 LEU B N 1
ATOM 5817 C CA . LEU B 1 142 ? -12.609 9.656 11.484 1 98.69 142 LEU B CA 1
ATOM 5818 C C . LEU B 1 142 ? -11.469 8.641 11.453 1 98.69 142 LEU B C 1
ATOM 5820 O O . LEU B 1 142 ? -11.195 7.969 12.445 1 98.69 142 LEU B O 1
ATOM 5824 N N . MET B 1 143 ? -10.852 8.484 10.266 1 98.69 143 MET B N 1
ATOM 5825 C CA . MET B 1 143 ? -9.617 7.73 10.141 1 98.69 143 MET B CA 1
ATOM 5826 C C . MET B 1 143 ? -8.406 8.664 10.133 1 98.69 143 MET B C 1
ATOM 5828 O O . MET B 1 143 ? -8.195 9.398 9.164 1 98.69 143 MET B O 1
ATOM 5832 N N . GLU B 1 144 ? -7.66 8.617 11.195 1 98.12 144 GLU B N 1
ATOM 5833 C CA . GLU B 1 144 ? -6.41 9.367 11.289 1 98.12 144 GLU B CA 1
ATOM 5834 C C . GLU B 1 144 ? -5.242 8.562 10.734 1 98.12 144 GLU B C 1
ATOM 5836 O O . GLU B 1 144 ? -5.094 7.375 11.039 1 98.12 144 GLU B O 1
ATOM 5841 N N . SER B 1 145 ? -4.449 9.172 9.875 1 97.56 145 SER B N 1
ATOM 5842 C CA . SER B 1 145 ? -3.273 8.5 9.328 1 97.56 145 SER B CA 1
ATOM 5843 C C . SER B 1 145 ? -2.09 9.453 9.227 1 97.56 145 SER B C 1
ATOM 5845 O O . SER B 1 145 ? -2.271 10.664 9.039 1 97.56 145 SER B O 1
ATOM 5847 N N . GLY B 1 146 ? -0.871 8.945 9.367 1 95 146 GLY B N 1
ATOM 5848 C CA . GLY B 1 146 ? 0.365 9.703 9.242 1 95 146 GLY B CA 1
ATOM 5849 C C . GLY B 1 146 ? 1.561 8.836 8.883 1 95 146 GLY B C 1
ATOM 5850 O O . GLY B 1 146 ? 1.6 7.652 9.219 1 95 146 GLY B O 1
ATOM 5851 N N . THR B 1 147 ? 2.51 9.445 8.109 1 94 147 THR B N 1
ATOM 5852 C CA . THR B 1 147 ? 3.756 8.766 7.773 1 94 147 THR B CA 1
ATOM 5853 C C . THR B 1 147 ? 4.949 9.703 7.961 1 94 147 THR B C 1
ATOM 5855 O O . THR B 1 147 ? 4.828 10.914 7.781 1 94 147 THR B O 1
ATOM 5858 N N . GLU B 1 148 ? 6.035 9.195 8.352 1 89.44 148 GLU B N 1
ATOM 5859 C CA . GLU B 1 148 ? 7.336 9.852 8.422 1 89.44 148 GLU B CA 1
ATOM 5860 C C . GLU B 1 148 ? 8.469 8.859 8.195 1 89.44 148 GLU B C 1
ATOM 5862 O O . GLU B 1 148 ? 8.836 8.109 9.102 1 89.44 148 GLU B O 1
ATOM 5867 N N . GLY B 1 149 ? 9.039 8.953 7.031 1 88.5 149 GLY B N 1
ATOM 5868 C CA . GLY B 1 149 ? 10.055 7.965 6.695 1 88.5 149 GLY B CA 1
ATOM 5869 C C . GLY B 1 149 ? 9.523 6.543 6.727 1 88.5 149 GLY B C 1
ATOM 5870 O O . GLY B 1 149 ? 8.531 6.23 6.07 1 88.5 149 GLY B O 1
ATOM 5871 N N . TYR B 1 150 ? 10.133 5.754 7.668 1 87.75 150 TYR B N 1
ATOM 5872 C CA . TYR B 1 150 ? 9.75 4.352 7.812 1 87.75 150 TYR B CA 1
ATOM 5873 C C . TYR B 1 150 ? 8.562 4.203 8.75 1 87.75 150 TYR B C 1
ATOM 5875 O O . TYR B 1 150 ? 7.941 3.139 8.82 1 87.75 150 TYR B O 1
ATOM 5883 N N . ASP B 1 151 ? 8.219 5.273 9.391 1 90.81 151 ASP B N 1
ATOM 5884 C CA . ASP B 1 151 ? 7.195 5.195 10.43 1 90.81 151 ASP B CA 1
ATOM 5885 C C . ASP B 1 151 ? 5.828 5.594 9.883 1 90.81 151 ASP B C 1
ATOM 5887 O O . ASP B 1 151 ? 5.734 6.41 8.961 1 90.81 151 ASP B O 1
ATOM 5891 N N . GLY B 1 152 ? 4.812 4.996 10.352 1 94.06 152 GLY B N 1
ATOM 5892 C CA . GLY B 1 152 ? 3.441 5.324 10 1 94.06 152 GLY B CA 1
ATOM 5893 C C . GLY B 1 152 ? 2.424 4.805 11 1 94.06 152 GLY B C 1
ATOM 5894 O O . GLY B 1 152 ? 2.744 3.963 11.836 1 94.06 152 GLY B O 1
ATOM 5895 N N . HIS B 1 153 ? 1.288 5.375 10.984 1 94.19 153 HIS B N 1
ATOM 5896 C CA . HIS B 1 153 ? 0.222 4.93 11.875 1 94.19 153 HIS B CA 1
ATOM 5897 C C . HIS B 1 153 ? -1.15 5.156 11.25 1 94.19 153 HIS B C 1
ATOM 5899 O O . HIS B 1 153 ? -1.309 6.031 10.391 1 94.19 153 HIS B O 1
ATOM 5905 N N . VAL B 1 154 ? -2.082 4.348 11.578 1 96.44 154 VAL B N 1
ATOM 5906 C CA . VAL B 1 154 ? -3.5 4.551 11.305 1 96.44 154 VAL B CA 1
ATOM 5907 C C . VAL B 1 154 ? -4.309 4.367 12.578 1 96.44 154 VAL B C 1
ATOM 5909 O O . VAL B 1 154 ? -4.016 3.482 13.391 1 96.44 154 VAL B O 1
ATOM 5912 N N . GLN B 1 155 ? -5.289 5.219 12.781 1 97 155 GLN B N 1
ATOM 5913 C CA . GLN B 1 155 ? -6.129 5.191 13.977 1 97 155 GLN B CA 1
ATOM 5914 C C . GLN B 1 155 ? -7.57 5.559 13.633 1 97 155 GLN B C 1
ATOM 5916 O O . GLN B 1 155 ? -7.879 6.727 13.383 1 97 155 GLN B O 1
ATOM 5921 N N . PRO B 1 156 ? -8.43 4.531 13.641 1 97.38 156 PRO B N 1
ATOM 5922 C CA . PRO B 1 156 ? -9.844 4.902 13.562 1 97.38 156 PRO B CA 1
ATOM 5923 C C . PRO B 1 156 ? -10.336 5.602 14.82 1 97.38 156 PRO B C 1
ATOM 5925 O O . PRO B 1 156 ? -10.086 5.137 15.938 1 97.38 156 PRO B O 1
ATOM 5928 N N . ILE B 1 157 ? -10.945 6.668 14.648 1 98 157 ILE B N 1
ATOM 5929 C CA . ILE B 1 157 ? -11.516 7.438 15.75 1 98 157 ILE B CA 1
ATOM 5930 C C . ILE B 1 157 ? -13.039 7.418 15.656 1 98 157 ILE B C 1
ATOM 5932 O O . ILE B 1 157 ? -13.617 7.895 14.672 1 98 157 ILE B O 1
ATOM 5936 N N . PHE B 1 158 ? -13.602 6.848 16.641 1 97.38 158 PHE B N 1
ATOM 5937 C CA . PHE B 1 158 ? -15.047 6.871 16.812 1 97.38 158 PHE B CA 1
ATOM 5938 C C . PHE B 1 158 ? -15.445 7.848 17.922 1 97.38 158 PHE B C 1
ATOM 5940 O O . PHE B 1 158 ? -15.234 7.578 19.094 1 97.38 158 PHE B O 1
ATOM 5947 N N . PRO B 1 159 ? -16.047 8.922 17.531 1 96 159 PRO B N 1
ATOM 5948 C CA . PRO B 1 159 ? -16.297 10.023 18.469 1 96 159 PRO B CA 1
ATOM 5949 C C . PRO B 1 159 ? -16.891 9.547 19.797 1 96 159 PRO B C 1
ATOM 5951 O O . PRO B 1 159 ? -17.922 8.875 19.797 1 96 159 PRO B O 1
ATOM 5954 N N . TYR B 1 160 ? -16.172 9.828 20.891 1 93.25 160 TYR B N 1
ATOM 5955 C CA . TYR B 1 160 ? -16.578 9.641 22.281 1 93.25 160 TYR B CA 1
ATOM 5956 C C . TYR B 1 160 ? -16.547 8.172 22.672 1 93.25 160 TYR B C 1
ATOM 5958 O O . TYR B 1 160 ? -16.891 7.809 23.797 1 93.25 160 TYR B O 1
ATOM 5966 N N . ALA B 1 161 ? -16.219 7.285 21.75 1 94.44 161 ALA B N 1
ATOM 5967 C CA . ALA B 1 161 ? -16.078 5.863 22.047 1 94.44 161 ALA B CA 1
ATOM 5968 C C . ALA B 1 161 ? -14.602 5.457 22.109 1 94.44 161 ALA B C 1
ATOM 5970 O O . ALA B 1 161 ? -14.242 4.52 22.828 1 94.44 161 ALA B O 1
ATOM 5971 N N . THR B 1 162 ? -13.805 6.156 21.375 1 96.94 162 THR B N 1
ATOM 5972 C CA . THR B 1 162 ? -12.375 5.859 21.344 1 96.94 162 THR B CA 1
ATOM 5973 C C . THR B 1 162 ? -11.555 7.125 21.562 1 96.94 162 THR B C 1
ATOM 5975 O O . THR B 1 162 ? -12.094 8.227 21.594 1 96.94 162 THR B O 1
ATOM 5978 N N . GLU B 1 163 ? -10.219 6.918 21.703 1 96.69 163 GLU B N 1
ATOM 5979 C CA . GLU B 1 163 ? -9.312 8.055 21.75 1 96.69 163 GLU B CA 1
ATOM 5980 C C . GLU B 1 163 ? -9.461 8.93 20.5 1 96.69 163 GLU B C 1
ATOM 5982 O O . GLU B 1 163 ? -9.609 8.422 19.391 1 96.69 163 GLU B O 1
ATOM 5987 N N . CYS B 1 164 ? -9.492 10.188 20.812 1 97.06 164 CYS B N 1
ATOM 5988 C CA . CYS B 1 164 ? -9.508 11.117 19.688 1 97.06 164 CYS B CA 1
ATOM 5989 C C . CYS B 1 164 ? -8.133 11.719 19.469 1 97.06 164 CYS B C 1
ATOM 5991 O O . CYS B 1 164 ? -7.156 11.32 20.094 1 97.06 164 CYS B O 1
ATOM 5993 N N . PHE B 1 165 ? -8.008 12.594 18.516 1 96.69 165 PHE B N 1
ATOM 5994 C CA . PHE B 1 165 ? -6.723 13.172 18.141 1 96.69 165 PHE B CA 1
ATOM 5995 C C . PHE B 1 165 ? -6.102 13.922 19.312 1 96.69 165 PHE B C 1
ATOM 5997 O O . PHE B 1 165 ? -4.883 13.922 19.484 1 96.69 165 PHE B O 1
ATOM 6004 N N . ASP B 1 166 ? -6.891 14.5 20.156 1 95.19 166 ASP B N 1
ATOM 6005 C CA . ASP B 1 166 ? -6.43 15.375 21.234 1 95.19 166 ASP B CA 1
ATOM 6006 C C . ASP B 1 166 ? -6.148 14.578 22.516 1 95.19 166 ASP B C 1
ATOM 6008 O O . ASP B 1 166 ? -5.73 15.148 23.516 1 95.19 166 ASP B O 1
ATOM 6012 N N . CYS B 1 167 ? -6.375 13.352 22.484 1 94.5 167 CYS B N 1
ATOM 6013 C CA . CYS B 1 167 ? -6.148 12.547 23.688 1 94.5 167 CYS B CA 1
ATOM 6014 C C . CYS B 1 167 ? -4.656 12.406 23.969 1 94.5 167 CYS B C 1
ATOM 6016 O O . CYS B 1 167 ? -4.258 12.219 25.125 1 94.5 167 CYS B O 1
ATOM 6018 N N . ASP B 1 168 ? -3.906 12.492 22.844 1 88.12 168 ASP B N 1
ATOM 6019 C CA . ASP B 1 168 ? -2.457 12.438 23.016 1 88.12 168 ASP B CA 1
ATOM 6020 C C . ASP B 1 168 ? -1.834 13.82 22.844 1 88.12 168 ASP B C 1
ATOM 6022 O O . ASP B 1 168 ? -2.271 14.602 22 1 88.12 168 ASP B O 1
ATOM 6026 N N . VAL B 1 169 ? -0.861 14.008 23.719 1 80 169 VAL B N 1
ATOM 6027 C CA . VAL B 1 169 ? -0.135 15.273 23.609 1 80 169 VAL B CA 1
ATOM 6028 C C . VAL B 1 169 ? 0.667 15.305 22.312 1 80 169 VAL B C 1
ATOM 6030 O O . VAL B 1 169 ? 1.391 14.359 22 1 80 169 VAL B O 1
ATOM 6033 N N . LYS B 1 170 ? 0.299 16.297 21.594 1 80.31 170 LYS B N 1
ATOM 6034 C CA . LYS B 1 170 ? 1.047 16.453 20.344 1 80.31 170 LYS B CA 1
ATOM 6035 C C . LYS B 1 170 ? 2.25 17.375 20.531 1 80.31 170 LYS B C 1
ATOM 6037 O O . LYS B 1 170 ? 2.178 18.344 21.281 1 80.31 170 LYS B O 1
ATOM 6042 N N . GLU B 1 171 ? 3.324 16.844 20.031 1 69 171 GLU B N 1
ATOM 6043 C CA . GLU B 1 171 ? 4.488 17.719 20.062 1 69 171 GLU B CA 1
ATOM 6044 C C . GLU B 1 171 ? 4.254 18.984 19.234 1 69 171 GLU B C 1
ATOM 6046 O O . GLU B 1 171 ? 3.889 18.891 18.062 1 69 171 GLU B O 1
ATOM 6051 N N . THR B 1 172 ? 4.062 20.016 19.969 1 64.44 172 THR B N 1
ATOM 6052 C CA . THR B 1 172 ? 3.92 21.281 19.25 1 64.44 172 THR B CA 1
ATOM 6053 C C . THR B 1 172 ? 5.242 21.688 18.609 1 64.44 172 THR B C 1
ATOM 6055 O O . THR B 1 172 ? 6.312 21.328 19.094 1 64.44 172 THR B O 1
ATOM 6058 N N . PRO B 1 173 ? 5.031 22.25 17.484 1 63.88 173 PRO B N 1
ATOM 6059 C CA . PRO B 1 173 ? 6.277 22.734 16.875 1 63.88 173 PRO B CA 1
ATOM 6060 C C . PRO B 1 173 ? 7.121 23.562 17.844 1 63.88 173 PRO B C 1
ATOM 6062 O O . PRO B 1 173 ? 6.578 24.266 18.703 1 63.88 173 PRO B O 1
ATOM 6065 N N . THR B 1 174 ? 8.352 23.281 17.859 1 67.88 174 THR B N 1
ATOM 6066 C CA . THR B 1 174 ? 9.289 23.984 18.719 1 67.88 174 THR B CA 1
ATOM 6067 C C . THR B 1 174 ? 9.203 25.5 18.5 1 67.88 174 THR B C 1
ATOM 6069 O O . THR B 1 174 ? 9.234 25.969 17.359 1 67.88 174 THR B O 1
ATOM 6072 N N . THR B 1 175 ? 8.75 26.203 19.562 1 79.06 175 THR B N 1
ATOM 6073 C CA . THR B 1 175 ? 8.836 27.656 19.531 1 79.06 175 THR B CA 1
ATOM 6074 C C . THR B 1 175 ? 10.102 28.141 20.219 1 79.06 175 THR B C 1
ATOM 6076 O O . THR B 1 175 ? 10.602 27.5 21.141 1 79.06 175 THR B O 1
ATOM 6079 N N . TYR B 1 176 ? 10.664 29.188 19.656 1 85.81 176 TYR B N 1
ATOM 6080 C CA . TYR B 1 176 ? 11.891 29.734 20.203 1 85.81 176 TYR B CA 1
ATOM 6081 C C . TYR B 1 176 ? 11.648 31.109 20.812 1 85.81 176 TYR B C 1
ATOM 6083 O O . TYR B 1 176 ? 10.891 31.906 20.266 1 85.81 176 TYR B O 1
ATOM 6091 N N . PRO B 1 177 ? 12.227 31.328 22.016 1 86.5 177 PRO B N 1
ATOM 6092 C CA . PRO B 1 177 ? 12.094 32.688 22.594 1 86.5 177 PRO B CA 1
ATOM 6093 C C . PRO B 1 177 ? 12.508 33.781 21.609 1 86.5 177 PRO B C 1
ATOM 6095 O O . PRO B 1 177 ? 13.422 33.594 20.812 1 86.5 177 PRO B O 1
ATOM 6098 N N . VAL B 1 178 ? 11.82 34.844 21.844 1 89.81 178 VAL B N 1
ATOM 6099 C CA . VAL B 1 178 ? 12.062 36 20.969 1 89.81 178 VAL B CA 1
ATOM 6100 C C . VAL B 1 178 ? 13.539 36.375 21 1 89.81 178 VAL B C 1
ATOM 6102 O O . VAL B 1 178 ? 14.141 36.656 19.969 1 89.81 178 VAL B O 1
ATOM 6105 N N . CYS B 1 179 ? 14.18 36.375 22.141 1 89.94 179 CYS B N 1
ATOM 6106 C CA . CYS B 1 179 ? 15.57 36.75 22.297 1 89.94 179 CYS B CA 1
ATOM 6107 C C . CYS B 1 179 ? 16.5 35.812 21.562 1 89.94 179 CYS B C 1
ATOM 6109 O O . CYS B 1 179 ? 17.516 36.219 21.016 1 89.94 179 CYS B O 1
ATOM 6111 N N . THR B 1 180 ? 16.188 34.531 21.562 1 91.69 180 THR B N 1
ATOM 6112 C CA . THR B 1 180 ? 16.953 33.5 20.844 1 91.69 180 THR B CA 1
ATOM 6113 C C . THR B 1 180 ? 16.891 33.75 19.344 1 91.69 180 THR B C 1
ATOM 6115 O O . THR B 1 180 ? 17.891 33.594 18.641 1 91.69 180 THR B O 1
ATOM 6118 N N . ILE B 1 181 ? 15.742 34.156 18.938 1 93.62 181 ILE B N 1
ATOM 6119 C CA . ILE B 1 181 ? 15.508 34.344 17.5 1 93.62 181 ILE B CA 1
ATOM 6120 C C . ILE B 1 181 ? 16.109 35.688 17.062 1 93.62 181 ILE B C 1
ATOM 6122 O O . ILE B 1 181 ? 16.781 35.75 16.031 1 93.62 181 ILE B O 1
ATOM 6126 N N . ARG B 1 182 ? 16 36.688 17.844 1 92.56 182 ARG B N 1
ATOM 6127 C CA . ARG B 1 182 ? 16.281 38.031 17.344 1 92.56 182 ARG B CA 1
ATOM 6128 C C . ARG B 1 182 ? 17.641 38.531 17.844 1 92.56 182 ARG B C 1
ATOM 6130 O O . ARG B 1 182 ? 18.234 39.406 17.234 1 92.56 182 ARG B O 1
ATOM 6137 N N . SER B 1 183 ? 18.094 37.938 18.969 1 93.38 183 SER B N 1
ATOM 6138 C CA . SER B 1 183 ? 19.297 38.531 19.547 1 93.38 183 SER B CA 1
ATOM 6139 C C . SER B 1 183 ? 20.438 37.5 19.609 1 93.38 183 SER B C 1
ATOM 6141 O O . SER B 1 183 ? 21.594 37.844 19.297 1 93.38 183 SER B O 1
ATOM 6143 N N . THR B 1 184 ? 20.094 36.312 20.047 1 94.31 184 THR B N 1
ATOM 6144 C CA . THR B 1 184 ? 21.188 35.406 20.328 1 94.31 184 THR B CA 1
ATOM 6145 C C . THR B 1 184 ? 20.906 34.031 19.734 1 94.31 184 THR B C 1
ATOM 6147 O O . THR B 1 184 ? 20.891 33.031 20.453 1 94.31 184 THR B O 1
ATOM 6150 N N . PRO B 1 185 ? 20.828 33.969 18.453 1 96.81 185 PRO B N 1
ATOM 6151 C CA . PRO B 1 185 ? 20.656 32.625 17.859 1 96.81 185 PRO B CA 1
ATOM 6152 C C . PRO B 1 185 ? 21.875 31.734 18.078 1 96.81 185 PRO B C 1
ATOM 6154 O O . PRO B 1 185 ? 23.016 32.219 18.125 1 96.81 185 PRO B O 1
ATOM 6157 N N . SER B 1 186 ? 21.641 30.438 18.234 1 94.94 186 SER B N 1
ATOM 6158 C CA . SER B 1 186 ? 22.75 29.531 18.484 1 94.94 186 SER B CA 1
ATOM 6159 C C . SER B 1 186 ? 22.734 28.344 17.516 1 94.94 186 SER B C 1
ATOM 6161 O O . SER B 1 186 ? 23.719 27.625 17.406 1 94.94 186 SER B O 1
ATOM 6163 N N . GLN B 1 187 ? 21.625 28.156 16.812 1 95.69 187 GLN B N 1
ATOM 6164 C CA . GLN B 1 187 ? 21.484 27.062 15.859 1 95.69 187 GLN B CA 1
ATOM 6165 C C . GLN B 1 187 ? 20.922 27.562 14.531 1 95.69 187 GLN B C 1
ATOM 6167 O O . GLN B 1 187 ? 20.266 28.609 14.477 1 95.69 187 GLN B O 1
ATOM 6172 N N . PRO B 1 188 ? 21.125 26.797 13.461 1 96.5 188 PRO B N 1
ATOM 6173 C CA . PRO B 1 188 ? 20.594 27.203 12.164 1 96.5 188 PRO B CA 1
ATOM 6174 C C . PRO B 1 188 ? 19.078 27.406 12.18 1 96.5 188 PRO B C 1
ATOM 6176 O O . PRO B 1 188 ? 18.578 28.344 11.547 1 96.5 188 PRO B O 1
ATOM 6179 N N . VAL B 1 189 ? 18.406 26.609 12.938 1 94.94 189 VAL B N 1
ATOM 6180 C CA . VAL B 1 189 ? 16.938 26.672 12.969 1 94.94 189 VAL B CA 1
ATOM 6181 C C . VAL B 1 189 ? 16.5 28.031 13.523 1 94.94 189 VAL B C 1
ATOM 6183 O O . VAL B 1 189 ? 15.469 28.562 13.117 1 94.94 189 VAL B O 1
ATOM 6186 N N . HIS B 1 190 ? 17.266 28.625 14.391 1 96.38 190 HIS B N 1
ATOM 6187 C CA . HIS B 1 190 ? 16.953 29.953 14.93 1 96.38 190 HIS B CA 1
ATOM 6188 C C . HIS B 1 190 ? 17.016 31.016 13.836 1 96.38 190 HIS B C 1
ATOM 6190 O O . HIS B 1 190 ? 16.141 31.891 13.766 1 96.38 190 HIS B O 1
ATOM 6196 N N . CYS B 1 191 ? 18.031 30.891 13.047 1 98.06 191 CYS B N 1
ATOM 6197 C CA . CYS B 1 191 ? 18.234 31.859 11.977 1 98.06 191 CYS B CA 1
ATOM 6198 C C . CYS B 1 191 ? 17.156 31.688 10.891 1 98.06 191 CYS B C 1
ATOM 6200 O O . CYS B 1 191 ? 16.703 32.688 10.328 1 98.06 191 CYS B O 1
ATOM 6202 N N . ILE B 1 192 ? 16.844 30.438 10.656 1 97.5 192 ILE B N 1
ATOM 6203 C CA . ILE B 1 192 ? 15.812 30.141 9.672 1 97.5 192 ILE B CA 1
ATOM 6204 C C . ILE B 1 192 ? 14.461 30.656 10.164 1 97.5 192 ILE B C 1
ATOM 6206 O O . ILE B 1 192 ? 13.719 31.281 9.414 1 97.5 192 ILE B O 1
ATOM 6210 N N . THR B 1 193 ? 14.164 30.438 11.383 1 95.56 193 THR B N 1
ATOM 6211 C CA . THR B 1 193 ? 12.938 30.938 11.992 1 95.56 193 THR B CA 1
ATOM 6212 C C . THR B 1 193 ? 12.898 32.469 11.961 1 95.56 193 THR B C 1
ATOM 6214 O O . THR B 1 193 ? 11.859 33.062 11.68 1 95.56 193 THR B O 1
ATOM 6217 N N . TRP B 1 194 ? 14.008 33.094 12.266 1 97.12 194 TRP B N 1
ATOM 6218 C CA . TRP B 1 194 ? 14.133 34.531 12.195 1 97.12 194 TRP B CA 1
ATOM 6219 C C . TRP B 1 194 ? 13.789 35.031 10.797 1 97.12 194 TRP B C 1
ATOM 6221 O O . TRP B 1 194 ? 13 35.969 10.648 1 97.12 194 TRP B O 1
ATOM 6231 N N . ALA B 1 195 ? 14.367 34.438 9.828 1 98 195 ALA B N 1
ATOM 6232 C CA . ALA B 1 195 ? 14.18 34.875 8.445 1 98 195 ALA B CA 1
ATOM 6233 C C . ALA B 1 195 ? 12.742 34.688 7.992 1 98 195 ALA B C 1
ATOM 6235 O O . ALA B 1 195 ? 12.156 35.562 7.363 1 98 195 ALA B O 1
ATOM 6236 N N . LYS B 1 196 ? 12.219 33.594 8.344 1 96 196 LYS B N 1
ATOM 6237 C CA . LYS B 1 196 ? 10.906 33.188 7.852 1 96 196 LYS B CA 1
ATOM 6238 C C . LYS B 1 196 ? 9.789 33.906 8.633 1 96 196 LYS B C 1
ATOM 6240 O O . LYS B 1 196 ? 8.836 34.406 8.039 1 96 196 LYS B O 1
ATOM 6245 N N . GLU B 1 197 ? 9.891 33.938 9.898 1 92.75 197 GLU B N 1
ATOM 6246 C CA . GLU B 1 197 ? 8.742 34.281 10.727 1 92.75 197 GLU B CA 1
ATOM 6247 C C . GLU B 1 197 ? 8.82 35.719 11.211 1 92.75 197 GLU B C 1
ATOM 6249 O O . GLU B 1 197 ? 7.812 36.312 11.609 1 92.75 197 GLU B O 1
ATOM 6254 N N . PHE B 1 198 ? 9.992 36.281 11.203 1 93 198 PHE B N 1
ATOM 6255 C CA . PHE B 1 198 ? 10.141 37.688 11.664 1 93 198 PHE B CA 1
ATOM 6256 C C . PHE B 1 198 ? 10.492 38.594 10.5 1 93 198 PHE B C 1
ATOM 6258 O O . PHE B 1 198 ? 9.727 39.5 10.164 1 93 198 PHE B O 1
ATOM 6265 N N . LEU B 1 199 ? 11.602 38.281 9.883 1 96.19 199 LEU B N 1
ATOM 6266 C CA . LEU B 1 199 ? 12.117 39.188 8.867 1 96.19 199 LEU B CA 1
ATOM 6267 C C . LEU B 1 199 ? 11.156 39.281 7.691 1 96.19 199 LEU B C 1
ATOM 6269 O O . LEU B 1 199 ? 10.773 40.406 7.297 1 96.19 199 LEU B O 1
ATOM 6273 N N . TRP B 1 200 ? 10.766 38.156 7.137 1 96.5 200 TRP B N 1
ATOM 6274 C CA . TRP B 1 200 ? 9.945 38.125 5.93 1 96.5 200 TRP B CA 1
ATOM 6275 C C . TRP B 1 200 ? 8.633 38.875 6.141 1 96.5 200 TRP B C 1
ATOM 6277 O O . TRP B 1 200 ? 8.312 39.781 5.391 1 96.5 200 TRP B O 1
ATOM 6287 N N . PRO B 1 201 ? 7.871 38.531 7.172 1 94.12 201 PRO B N 1
ATOM 6288 C CA . PRO B 1 201 ? 6.617 39.281 7.34 1 94.12 201 PRO B CA 1
ATOM 6289 C C . PRO B 1 201 ? 6.836 40.75 7.629 1 94.12 201 PRO B C 1
ATOM 6291 O O . PRO B 1 201 ? 6.02 41.594 7.238 1 94.12 201 PRO B O 1
ATOM 6294 N N . SER B 1 202 ? 7.902 41.094 8.258 1 94.25 202 SER B N 1
ATOM 6295 C CA . SER B 1 202 ? 8.188 42.5 8.578 1 94.25 202 SER B CA 1
ATOM 6296 C C . SER B 1 202 ? 8.445 43.312 7.316 1 94.25 202 SER B C 1
ATOM 6298 O O . SER B 1 202 ? 8.109 44.5 7.258 1 94.25 202 SER B O 1
ATOM 6300 N N . LEU B 1 203 ? 8.977 42.656 6.348 1 95.56 203 LEU B N 1
ATOM 6301 C CA . LEU B 1 203 ? 9.352 43.375 5.137 1 95.56 203 LEU B CA 1
ATOM 6302 C C . LEU B 1 203 ? 8.266 43.25 4.07 1 95.56 203 LEU B C 1
ATOM 6304 O O . LEU B 1 203 ? 8.062 44.188 3.281 1 95.56 203 LEU B O 1
ATOM 6308 N N . PHE B 1 204 ? 7.645 42.094 3.992 1 95.25 204 PHE B N 1
ATOM 6309 C CA . PHE B 1 204 ? 6.824 41.844 2.818 1 95.25 204 PHE B CA 1
ATOM 6310 C C . PHE B 1 204 ? 5.434 41.375 3.229 1 95.25 204 PHE B C 1
ATOM 6312 O O . PHE B 1 204 ? 4.586 41.094 2.373 1 95.25 204 PHE B O 1
ATOM 6319 N N . GLY B 1 205 ? 5.246 41.188 4.52 1 91.06 205 GLY B N 1
ATOM 6320 C CA . GLY B 1 205 ? 3.953 40.75 5.023 1 91.06 205 GLY B CA 1
ATOM 6321 C C . GLY B 1 205 ? 3.066 41.906 5.469 1 91.06 205 GLY B C 1
ATOM 6322 O O . GLY B 1 205 ? 3.322 43.062 5.133 1 91.06 205 GLY B O 1
ATOM 6323 N N . GLU B 1 206 ? 2.041 41.531 6.152 1 86.69 206 GLU B N 1
ATOM 6324 C CA . GLU B 1 206 ? 1.125 42.5 6.699 1 86.69 206 GLU B CA 1
ATOM 6325 C C . GLU B 1 206 ? 1.729 43.219 7.91 1 86.69 206 GLU B C 1
ATOM 6327 O O . GLU B 1 206 ? 2.535 42.625 8.633 1 86.69 206 GLU B O 1
ATOM 6332 N N . ASP B 1 207 ? 1.302 44.375 8.039 1 78.81 207 ASP B N 1
ATOM 6333 C CA . ASP B 1 207 ? 1.775 45.125 9.195 1 78.81 207 ASP B CA 1
ATOM 6334 C C . ASP B 1 207 ? 1.276 44.5 10.5 1 78.81 207 ASP B C 1
ATOM 6336 O O . ASP B 1 207 ? 0.123 44.062 10.586 1 78.81 207 ASP B O 1
ATOM 6340 N N . HIS B 1 208 ? 2.186 44.125 11.273 1 76.62 208 HIS B N 1
ATOM 6341 C CA . HIS B 1 208 ? 1.812 43.594 12.578 1 76.62 208 HIS B CA 1
ATOM 6342 C C . HIS B 1 208 ? 2.607 44.281 13.695 1 76.62 208 HIS B C 1
ATOM 6344 O O . HIS B 1 208 ? 3.791 44.562 13.523 1 76.62 208 HIS B O 1
ATOM 6350 N N . GLU B 1 209 ? 1.906 44.656 14.766 1 73.25 209 GLU B N 1
ATOM 6351 C CA . GLU B 1 209 ? 2.586 45.188 15.945 1 73.25 209 GLU B CA 1
ATOM 6352 C C . GLU B 1 209 ? 2.93 44.094 16.938 1 73.25 209 GLU B C 1
ATOM 6354 O O . GLU B 1 209 ? 2.072 43.281 17.297 1 73.25 209 GLU B O 1
ATOM 6359 N N . GLU B 1 210 ? 4.16 43.906 17.156 1 75 210 GLU B N 1
ATOM 6360 C CA . GLU B 1 210 ? 4.609 42.938 18.125 1 75 210 GLU B CA 1
ATOM 6361 C C . GLU B 1 210 ? 4.711 43.531 19.531 1 75 210 GLU B C 1
ATOM 6363 O O . GLU B 1 210 ? 5.23 44.625 19.688 1 75 210 GLU B O 1
ATOM 6368 N N . ASP B 1 211 ? 4.098 42.875 20.453 1 76.5 211 ASP B N 1
ATOM 6369 C CA . ASP B 1 211 ? 4.27 43.281 21.844 1 76.5 211 ASP B CA 1
ATOM 6370 C C . ASP B 1 211 ? 5.539 42.688 22.438 1 76.5 211 ASP B C 1
ATOM 6372 O O . ASP B 1 211 ? 5.617 41.469 22.641 1 76.5 211 ASP B O 1
ATOM 6376 N N . LEU B 1 212 ? 6.535 43.5 22.656 1 80.5 212 LEU B N 1
ATOM 6377 C CA . LEU B 1 212 ? 7.844 43.062 23.125 1 80.5 212 LEU B CA 1
ATOM 6378 C C . LEU B 1 212 ? 7.965 43.219 24.641 1 80.5 212 LEU B C 1
ATOM 6380 O O . LEU B 1 212 ? 9.031 43 25.203 1 80.5 212 LEU B O 1
ATOM 6384 N N . SER B 1 213 ? 6.871 43.562 25.219 1 72.19 213 SER B N 1
ATOM 6385 C CA . SER B 1 213 ? 6.922 43.938 26.625 1 72.19 213 SER B CA 1
ATOM 6386 C C . SER B 1 213 ? 7.422 42.812 27.484 1 72.19 213 SER B C 1
ATOM 6388 O O . SER B 1 213 ? 8.141 43 28.469 1 72.19 213 SER B O 1
ATOM 6390 N N . GLU B 1 214 ? 7.211 41.688 27.109 1 74.94 214 GLU B N 1
ATOM 6391 C CA . GLU B 1 214 ? 7.598 40.562 27.953 1 74.94 214 GLU B CA 1
ATOM 6392 C C . GLU B 1 214 ? 8.68 39.719 27.281 1 74.94 214 GLU B C 1
ATOM 6394 O O . GLU B 1 214 ? 8.883 38.562 27.625 1 74.94 214 GLU B O 1
ATOM 6399 N N . ALA B 1 215 ? 9.367 40.312 26.453 1 80.5 215 ALA B N 1
ATOM 6400 C CA . ALA B 1 215 ? 10.336 39.5 25.688 1 80.5 215 ALA B CA 1
ATOM 6401 C C . ALA B 1 215 ? 11.609 39.281 26.484 1 80.5 215 ALA B C 1
ATOM 6403 O O . ALA B 1 215 ? 12.234 38.219 26.375 1 80.5 215 ALA B O 1
ATOM 6404 N N . THR B 1 216 ? 11.992 40.25 27.234 1 80.94 216 THR B N 1
ATOM 6405 C CA . THR B 1 216 ? 13.211 40.156 28.031 1 80.94 216 THR B CA 1
ATOM 6406 C C . THR B 1 216 ? 13.164 41.125 29.219 1 80.94 216 THR B C 1
ATOM 6408 O O . THR B 1 216 ? 12.453 42.125 29.172 1 80.94 216 THR B O 1
ATOM 6411 N N . ASP B 1 217 ? 13.859 40.781 30.219 1 81.38 217 ASP B N 1
ATOM 6412 C CA . ASP B 1 217 ? 13.984 41.656 31.391 1 81.38 217 ASP B CA 1
ATOM 6413 C C . ASP B 1 217 ? 15.18 42.594 31.234 1 81.38 217 ASP B C 1
ATOM 6415 O O . ASP B 1 217 ? 15.352 43.531 32.031 1 81.38 217 ASP B O 1
ATOM 6419 N N . ASN B 1 218 ? 15.953 42.406 30.25 1 85.62 218 ASN B N 1
ATOM 6420 C CA . ASN B 1 218 ? 17.109 43.25 29.969 1 85.62 218 ASN B CA 1
ATOM 6421 C C . ASN B 1 218 ? 16.703 44.531 29.203 1 85.62 218 ASN B C 1
ATOM 6423 O O . ASN B 1 218 ? 16.406 44.438 28 1 85.62 218 ASN B O 1
ATOM 6427 N N . GLN B 1 219 ? 16.797 45.656 29.828 1 86.81 219 GLN B N 1
ATOM 6428 C CA . GLN B 1 219 ? 16.328 46.906 29.25 1 86.81 219 GLN B CA 1
ATOM 6429 C C . GLN B 1 219 ? 17.109 47.281 28 1 86.81 219 GLN B C 1
ATOM 6431 O O . GLN B 1 219 ? 16.547 47.812 27.047 1 86.81 219 GLN B O 1
ATOM 6436 N N . GLN B 1 220 ? 18.391 47.062 28.016 1 88.06 220 GLN B N 1
ATOM 6437 C CA . GLN B 1 220 ? 19.203 47.344 26.844 1 88.06 220 GLN B CA 1
ATOM 6438 C C . GLN B 1 220 ? 18.766 46.469 25.656 1 88.06 220 GLN B C 1
ATOM 6440 O O . GLN B 1 220 ? 18.703 46.938 24.531 1 88.06 220 GLN B O 1
ATOM 6445 N N . GLU B 1 221 ? 18.531 45.281 26.031 1 89.44 221 GLU B N 1
ATOM 6446 C CA . GLU B 1 221 ? 18.094 44.375 24.984 1 89.44 221 GLU B CA 1
ATOM 6447 C C . GLU B 1 221 ? 16.719 44.75 24.453 1 89.44 221 GLU B C 1
ATOM 6449 O O . GLU B 1 221 ? 16.469 44.688 23.25 1 89.44 221 GLU B O 1
ATOM 6454 N N . LEU B 1 222 ? 15.859 45.125 25.281 1 89.38 222 LEU B N 1
ATOM 6455 C CA . LEU B 1 222 ? 14.523 45.562 24.891 1 89.38 222 LEU B CA 1
ATOM 6456 C C . LEU B 1 222 ? 14.609 46.781 23.969 1 89.38 222 LEU B C 1
ATOM 6458 O O . LEU B 1 222 ? 13.859 46.844 22.984 1 89.38 222 LEU B O 1
ATOM 6462 N N . SER B 1 223 ? 15.461 47.719 24.312 1 88.31 223 SER B N 1
ATOM 6463 C CA . SER B 1 223 ? 15.672 48.906 23.484 1 88.31 223 SER B CA 1
ATOM 6464 C C . SER B 1 223 ? 16.203 48.531 22.109 1 88.31 223 SER B C 1
ATOM 6466 O O . SER B 1 223 ? 15.797 49.094 21.094 1 88.31 223 SER B O 1
ATOM 6468 N N . ALA B 1 224 ? 17.094 47.594 22.156 1 88.19 224 ALA B N 1
ATOM 6469 C CA . ALA B 1 224 ? 17.656 47.125 20.891 1 88.19 224 ALA B CA 1
ATOM 6470 C C . ALA B 1 224 ? 16.578 46.5 20.016 1 88.19 224 ALA B C 1
ATOM 6472 O O . ALA B 1 224 ? 16.578 46.656 18.797 1 88.19 224 ALA B O 1
ATOM 6473 N N . LEU B 1 225 ? 15.734 45.719 20.609 1 90.25 225 LEU B N 1
ATOM 6474 C CA . LEU B 1 225 ? 14.648 45.062 19.891 1 90.25 225 LEU B CA 1
ATOM 6475 C C . LEU B 1 225 ? 13.703 46.094 19.281 1 90.25 225 LEU B C 1
ATOM 6477 O O . LEU B 1 225 ? 13.273 45.938 18.125 1 90.25 225 LEU B O 1
ATOM 6481 N N . LYS B 1 226 ? 13.359 47.094 20.016 1 87.88 226 LYS B N 1
ATOM 6482 C CA . LYS B 1 226 ? 12.484 48.156 19.531 1 87.88 226 LYS B CA 1
ATOM 6483 C C . LYS B 1 226 ? 13.133 48.938 18.375 1 87.88 226 LYS B C 1
ATOM 6485 O O . LYS B 1 226 ? 12.461 49.281 17.406 1 87.88 226 LYS B O 1
ATOM 6490 N N . GLN B 1 227 ? 14.383 49.219 18.594 1 88.38 227 GLN B N 1
ATOM 6491 C CA . GLN B 1 227 ? 15.125 49.875 17.516 1 88.38 227 GLN B CA 1
ATOM 6492 C C . GLN B 1 227 ? 15.133 49.031 16.25 1 88.38 227 GLN B C 1
ATOM 6494 O O . GLN B 1 227 ? 15 49.562 15.148 1 88.38 227 GLN B O 1
ATOM 6499 N N . GLY B 1 228 ? 15.391 47.781 16.484 1 88.94 228 GLY B N 1
ATOM 6500 C CA . GLY B 1 228 ? 15.344 46.875 15.352 1 88.94 228 GLY B CA 1
ATOM 6501 C C . GLY B 1 228 ? 14.016 46.938 14.617 1 88.94 228 GLY B C 1
ATOM 6502 O O . GLY B 1 228 ? 13.984 46.906 13.383 1 88.94 228 GLY B O 1
ATOM 6503 N N . ASN B 1 229 ? 12.93 46.969 15.305 1 89.44 229 ASN B N 1
ATOM 6504 C CA . ASN B 1 229 ? 11.602 47.062 14.703 1 89.44 229 ASN B CA 1
ATOM 6505 C C . ASN B 1 229 ? 11.438 48.344 13.891 1 89.44 229 ASN B C 1
ATOM 6507 O O . ASN B 1 229 ? 10.852 48.312 12.812 1 89.44 229 ASN B O 1
ATOM 6511 N N . ASN B 1 230 ? 11.906 49.406 14.484 1 89.69 230 ASN B N 1
ATOM 6512 C CA . ASN B 1 230 ? 11.836 50.688 13.797 1 89.69 230 ASN B CA 1
ATOM 6513 C C . ASN B 1 230 ? 12.633 50.656 12.492 1 89.69 230 ASN B C 1
ATOM 6515 O O . ASN B 1 230 ? 12.18 51.188 11.477 1 89.69 230 ASN B O 1
ATOM 6519 N N . GLU B 1 231 ? 13.805 50.125 12.602 1 91.75 231 GLU B N 1
ATOM 6520 C CA . GLU B 1 231 ? 14.648 50.031 11.414 1 91.75 231 GLU B CA 1
ATOM 6521 C C . GLU B 1 231 ? 13.984 49.188 10.328 1 91.75 231 GLU B C 1
ATOM 6523 O O . GLU B 1 231 ? 14.086 49.531 9.141 1 91.75 231 GLU B O 1
ATOM 6528 N N . LEU B 1 232 ? 13.375 48.125 10.703 1 93.31 232 LEU B N 1
ATOM 6529 C CA . LEU B 1 232 ? 12.688 47.281 9.75 1 93.31 232 LEU B CA 1
ATOM 6530 C C . LEU B 1 232 ? 11.516 48 9.102 1 93.31 232 LEU B C 1
ATOM 6532 O O . LEU B 1 232 ? 11.219 47.812 7.926 1 93.31 232 LEU B O 1
ATOM 6536 N N . GLN B 1 233 ? 10.844 48.812 9.852 1 91.81 233 GLN B N 1
ATOM 6537 C CA . GLN B 1 233 ? 9.758 49.625 9.305 1 91.81 233 GLN B CA 1
ATOM 6538 C C . GLN B 1 233 ? 10.266 50.594 8.242 1 91.81 233 GLN B C 1
ATOM 6540 O O . GLN B 1 233 ? 9.617 50.781 7.215 1 91.81 233 GLN B O 1
ATOM 6545 N N . VAL B 1 234 ? 11.344 51.188 8.555 1 93.38 234 VAL B N 1
ATOM 6546 C CA . VAL B 1 234 ? 11.961 52.094 7.605 1 93.38 234 VAL B CA 1
ATOM 6547 C C . VAL B 1 234 ? 12.344 51.344 6.332 1 93.38 234 VAL B C 1
ATOM 6549 O O . VAL B 1 234 ? 12.125 51.844 5.223 1 93.38 234 VAL B O 1
ATOM 6552 N N . LEU B 1 235 ? 12.945 50.25 6.523 1 95.06 235 LEU B N 1
ATOM 6553 C CA . LEU B 1 235 ? 13.305 49.406 5.375 1 95.06 235 LEU B CA 1
ATOM 6554 C C . LEU B 1 235 ? 12.07 49.062 4.555 1 95.06 235 LEU B C 1
ATOM 6556 O O . LEU B 1 235 ? 12.102 49.094 3.324 1 95.06 235 LEU B O 1
ATOM 6560 N N . LYS B 1 236 ? 11.008 48.625 5.188 1 94.56 236 LYS B N 1
ATOM 6561 C CA . LYS B 1 236 ? 9.766 48.25 4.512 1 94.56 236 LYS B CA 1
ATOM 6562 C C . LYS B 1 236 ? 9.234 49.438 3.676 1 94.56 236 LYS B C 1
ATOM 6564 O O . LYS B 1 236 ? 8.766 49.219 2.553 1 94.56 236 LYS B O 1
ATOM 6569 N N . GLU B 1 237 ? 9.344 50.625 4.188 1 92.62 237 GLU B N 1
ATOM 6570 C CA . GLU B 1 237 ? 8.875 51.812 3.498 1 92.62 237 GLU B CA 1
ATOM 6571 C C . GLU B 1 237 ? 9.703 52.094 2.248 1 92.62 237 GLU B C 1
ATOM 6573 O O . GLU B 1 237 ? 9.211 52.719 1.299 1 92.62 237 GLU B O 1
ATOM 6578 N N . HIS B 1 238 ? 10.891 51.656 2.232 1 93.5 238 HIS B N 1
ATOM 6579 C CA . HIS B 1 238 ? 11.789 51.906 1.114 1 93.5 238 HIS B CA 1
ATOM 6580 C C . HIS B 1 238 ? 12.07 50.656 0.316 1 93.5 238 HIS B C 1
ATOM 6582 O O . HIS B 1 238 ? 13.102 50.531 -0.348 1 93.5 238 HIS B O 1
ATOM 6588 N N . ARG B 1 239 ? 11.203 49.719 0.422 1 93.69 239 ARG B N 1
ATOM 6589 C CA . ARG B 1 239 ? 11.492 48.406 -0.108 1 93.69 239 ARG B CA 1
ATOM 6590 C C . ARG B 1 239 ? 11.531 48.406 -1.632 1 93.69 239 ARG B C 1
ATOM 6592 O O . ARG B 1 239 ? 12.055 47.469 -2.254 1 93.69 239 ARG B O 1
ATOM 6599 N N . LEU B 1 240 ? 11.102 49.5 -2.283 1 94.69 240 LEU B N 1
ATOM 6600 C CA . LEU B 1 240 ? 11.086 49.562 -3.74 1 94.69 240 LEU B CA 1
ATOM 6601 C C . LEU B 1 240 ? 12.242 50.406 -4.262 1 94.69 240 LEU B C 1
ATOM 6603 O O . LEU B 1 240 ? 12.445 50.5 -5.473 1 94.69 240 LEU B O 1
ATOM 6607 N N . SER B 1 241 ? 12.992 50.906 -3.324 1 94.88 241 SER B N 1
ATOM 6608 C CA . SER B 1 241 ? 14.117 51.75 -3.734 1 94.88 241 SER B CA 1
ATOM 6609 C C . SER B 1 241 ? 15.219 50.906 -4.379 1 94.88 241 SER B C 1
ATOM 6611 O O . SER B 1 241 ? 15.352 49.719 -4.082 1 94.88 241 SER B O 1
ATOM 6613 N N . ALA B 1 242 ? 16 51.469 -5.227 1 93.5 242 ALA B N 1
ATOM 6614 C CA . ALA B 1 242 ? 17.062 50.781 -5.965 1 93.5 242 ALA B CA 1
ATOM 6615 C C . ALA B 1 242 ? 18.156 50.312 -5.023 1 93.5 242 ALA B C 1
ATOM 6617 O O . ALA B 1 242 ? 18.812 49.281 -5.289 1 93.5 242 ALA B O 1
ATOM 6618 N N . ASP B 1 243 ? 18.312 51 -3.938 1 94.19 243 ASP B N 1
ATOM 6619 C CA . ASP B 1 243 ? 19.391 50.625 -3.021 1 94.19 243 ASP B CA 1
ATOM 6620 C C . ASP B 1 243 ? 18.875 49.812 -1.857 1 94.19 243 ASP B C 1
ATOM 6622 O O . ASP B 1 243 ? 19.547 49.656 -0.834 1 94.19 243 ASP B O 1
ATOM 6626 N N . PHE B 1 244 ? 17.688 49.375 -1.941 1 96.94 244 PHE B N 1
ATOM 6627 C CA . PHE B 1 244 ? 17.031 48.625 -0.865 1 96.94 244 PHE B CA 1
ATOM 6628 C C . PHE B 1 244 ? 17.891 47.438 -0.417 1 96.94 244 PHE B C 1
ATOM 6630 O O . PHE B 1 244 ? 18.078 47.219 0.782 1 96.94 244 PHE B O 1
ATOM 6637 N N . PHE B 1 245 ? 18.422 46.719 -1.367 1 97.12 245 PHE B N 1
ATOM 6638 C CA . PHE B 1 245 ? 19.203 45.531 -1.061 1 97.12 245 PHE B CA 1
ATOM 6639 C C . PHE B 1 245 ? 20.406 45.875 -0.179 1 97.12 245 PHE B C 1
ATOM 6641 O O . PHE B 1 245 ? 20.594 45.281 0.878 1 97.12 245 PHE B O 1
ATOM 6648 N N . GLU B 1 246 ? 21.172 46.75 -0.58 1 95.81 246 GLU B N 1
ATOM 6649 C CA . GLU B 1 246 ? 22.359 47.156 0.163 1 95.81 246 GLU B CA 1
ATOM 6650 C C . GLU B 1 246 ? 22 47.688 1.539 1 95.81 246 GLU B C 1
ATOM 6652 O O . GLU B 1 246 ? 22.688 47.406 2.527 1 95.81 246 GLU B O 1
ATOM 6657 N N . LYS B 1 247 ? 20.969 48.531 1.581 1 96.12 247 LYS B N 1
ATOM 6658 C CA . LYS B 1 247 ? 20.5 49.094 2.85 1 96.12 247 LYS B CA 1
ATOM 6659 C C . LYS B 1 247 ? 20.062 47.969 3.807 1 96.12 247 LYS B C 1
ATOM 6661 O O . LYS B 1 247 ? 20.359 48.031 5.004 1 96.12 247 LYS B O 1
ATOM 6666 N N . MET B 1 248 ? 19.344 47.062 3.25 1 97.62 248 MET B N 1
ATOM 6667 C CA . MET B 1 248 ? 18.844 45.969 4.047 1 97.62 248 MET B CA 1
ATOM 6668 C C . MET B 1 248 ? 20 45.125 4.605 1 97.62 248 MET B C 1
ATOM 6670 O O . MET B 1 248 ? 20.031 44.812 5.797 1 97.62 248 MET B O 1
ATOM 6674 N N . VAL B 1 249 ? 20.969 44.781 3.789 1 98.12 249 VAL B N 1
ATOM 6675 C CA . VAL B 1 249 ? 22.109 43.938 4.195 1 98.12 249 VAL B CA 1
ATOM 6676 C C . VAL B 1 249 ? 22.906 44.688 5.281 1 98.12 249 VAL B C 1
ATOM 6678 O O . VAL B 1 249 ? 23.25 44.094 6.309 1 98.12 249 VAL B O 1
ATOM 6681 N N . ASN B 1 250 ? 23.125 45.875 5.062 1 96.38 250 ASN B N 1
ATOM 6682 C CA . ASN B 1 250 ? 23.906 46.656 6.027 1 96.38 250 ASN B CA 1
ATOM 6683 C C . ASN B 1 250 ? 23.172 46.781 7.355 1 96.38 250 ASN B C 1
ATOM 6685 O O . ASN B 1 250 ? 23.781 46.688 8.422 1 96.38 250 ASN B O 1
ATOM 6689 N N . THR B 1 251 ? 21.938 47.031 7.273 1 96.81 251 THR B N 1
ATOM 6690 C CA . THR B 1 251 ? 21.141 47.219 8.484 1 96.81 251 THR B CA 1
ATOM 6691 C C . THR B 1 251 ? 21.109 45.906 9.289 1 96.81 251 THR B C 1
ATOM 6693 O O . THR B 1 251 ? 21.391 45.906 10.484 1 96.81 251 THR B O 1
ATOM 6696 N N . LEU B 1 252 ? 20.812 44.812 8.656 1 97.62 252 LEU B N 1
ATOM 6697 C CA . LEU B 1 252 ? 20.531 43.531 9.32 1 97.62 252 LEU B CA 1
ATOM 6698 C C . LEU B 1 252 ? 21.812 42.875 9.797 1 97.62 252 LEU B C 1
ATOM 6700 O O . LEU B 1 252 ? 21.812 42.219 10.852 1 97.62 252 LEU B O 1
ATOM 6704 N N . TYR B 1 253 ? 22.922 43 9.016 1 98.31 253 TYR B N 1
ATOM 6705 C CA . TYR B 1 253 ? 24.078 42.125 9.281 1 98.31 253 TYR B CA 1
ATOM 6706 C C . TYR B 1 253 ? 25.281 42.969 9.734 1 98.31 253 TYR B C 1
ATOM 6708 O O . TYR B 1 253 ? 26.344 42.406 10.039 1 98.31 253 TYR B O 1
ATOM 6716 N N . THR B 1 254 ? 25.125 44.219 9.781 1 96.94 254 THR B N 1
ATOM 6717 C CA . THR B 1 254 ? 26.203 45.094 10.289 1 96.94 254 THR B CA 1
ATOM 6718 C C . THR B 1 254 ? 25.703 45.969 11.422 1 96.94 254 THR B C 1
ATOM 6720 O O . THR B 1 254 ? 26.047 45.75 12.586 1 96.94 254 THR B O 1
ATOM 6723 N N . THR B 1 255 ? 24.75 46.875 11.141 1 95.5 255 THR B N 1
ATOM 6724 C CA . THR B 1 255 ? 24.266 47.844 12.109 1 95.5 255 THR B CA 1
ATOM 6725 C C . THR B 1 255 ? 23.609 47.156 13.297 1 95.5 255 THR B C 1
ATOM 6727 O O . THR B 1 255 ? 23.938 47.438 14.453 1 95.5 255 THR B O 1
ATOM 6730 N N . ASP B 1 256 ? 22.672 46.312 13.047 1 95.12 256 ASP B N 1
ATOM 6731 C CA . ASP B 1 256 ? 21.984 45.594 14.109 1 95.12 256 ASP B CA 1
ATOM 6732 C C . ASP B 1 256 ? 22.953 44.781 14.945 1 95.12 256 ASP B C 1
ATOM 6734 O O . ASP B 1 256 ? 22.812 44.688 16.172 1 95.12 256 ASP B O 1
ATOM 6738 N N . ILE B 1 257 ? 23.906 44.188 14.289 1 96.19 257 ILE B N 1
ATOM 6739 C CA . ILE B 1 257 ? 24.875 43.344 14.961 1 96.19 257 ILE B CA 1
ATOM 6740 C C . ILE B 1 257 ? 25.766 44.188 15.859 1 96.19 257 ILE B C 1
ATOM 6742 O O . ILE B 1 257 ? 26.078 43.781 16.984 1 96.19 257 ILE B O 1
ATOM 6746 N N . GLU B 1 258 ? 26.156 45.25 15.391 1 95.19 258 GLU B N 1
ATOM 6747 C CA . GLU B 1 258 ? 26.938 46.188 16.188 1 95.19 258 GLU B CA 1
ATOM 6748 C C . GLU B 1 258 ? 26.172 46.656 17.422 1 95.19 258 GLU B C 1
ATOM 6750 O O . GLU B 1 258 ? 26.75 46.812 18.5 1 95.19 258 GLU B O 1
ATOM 6755 N N . GLN B 1 259 ? 24.906 46.875 17.25 1 93.94 259 GLN B N 1
ATOM 6756 C CA . GLN B 1 259 ? 24.062 47.281 18.375 1 93.94 259 GLN B CA 1
ATOM 6757 C C . GLN B 1 259 ? 24 46.156 19.406 1 93.94 259 GLN B C 1
ATOM 6759 O O . GLN B 1 259 ? 24.062 46.438 20.609 1 93.94 259 GLN B O 1
ATOM 6764 N N . LEU B 1 260 ? 23.859 44.938 18.969 1 94.62 260 LEU B N 1
ATOM 6765 C CA . LEU B 1 260 ? 23.812 43.812 19.891 1 94.62 260 LEU B CA 1
ATOM 6766 C C . LEU B 1 260 ? 25.141 43.656 20.609 1 94.62 260 LEU B C 1
ATOM 6768 O O . LEU B 1 260 ? 25.156 43.25 21.797 1 94.62 260 LEU B O 1
ATOM 6772 N N . LEU B 1 261 ? 26.234 43.938 19.891 1 95.5 261 LEU B N 1
ATOM 6773 C CA . LEU B 1 261 ? 27.562 43.781 20.438 1 95.5 261 LEU B CA 1
ATOM 6774 C C . LEU B 1 261 ? 27.797 44.75 21.594 1 95.5 261 LEU B C 1
ATOM 6776 O O . LEU B 1 261 ? 28.656 44.531 22.438 1 95.5 261 LEU B O 1
ATOM 6780 N N . ARG B 1 262 ? 27.078 45.781 21.641 1 93.81 262 ARG B N 1
ATOM 6781 C CA . ARG B 1 262 ? 27.219 46.781 22.672 1 93.81 262 ARG B CA 1
ATOM 6782 C C . ARG B 1 262 ? 26.609 46.312 23.984 1 93.81 262 ARG B C 1
ATOM 6784 O O . ARG B 1 262 ? 26.891 46.875 25.047 1 93.81 262 ARG B O 1
ATOM 6791 N N . ILE B 1 263 ? 25.797 45.281 23.891 1 93.94 263 ILE B N 1
ATOM 6792 C CA . ILE B 1 263 ? 25.188 44.719 25.094 1 93.94 263 ILE B CA 1
ATOM 6793 C C . ILE B 1 263 ? 26.047 43.594 25.625 1 93.94 263 ILE B C 1
ATOM 6795 O O . ILE B 1 263 ? 25.797 42.438 25.359 1 93.94 263 ILE B O 1
ATOM 6799 N N . ASP B 1 264 ? 26.922 43.938 26.484 1 92.25 264 ASP B N 1
ATOM 6800 C CA . ASP B 1 264 ? 27.953 43.031 26.969 1 92.25 264 ASP B CA 1
ATOM 6801 C C . ASP B 1 264 ? 27.328 41.812 27.656 1 92.25 264 ASP B C 1
ATOM 6803 O O . ASP B 1 264 ? 27.844 40.688 27.578 1 92.25 264 ASP B O 1
ATOM 6807 N N . ALA B 1 265 ? 26.234 42.031 28.234 1 91.69 265 ALA B N 1
ATOM 6808 C CA . ALA B 1 265 ? 25.594 41 29.031 1 91.69 265 ALA B CA 1
ATOM 6809 C C . ALA B 1 265 ? 25.188 39.812 28.156 1 91.69 265 ALA B C 1
ATOM 6811 O O . ALA B 1 265 ? 25.109 38.688 28.641 1 91.69 265 ALA B O 1
ATOM 6812 N N . LEU B 1 266 ? 25 40 26.906 1 93.5 266 LEU B N 1
ATOM 6813 C CA . LEU B 1 266 ? 24.547 38.969 26 1 93.5 266 LEU B CA 1
ATOM 6814 C C . LEU B 1 266 ? 25.672 38 25.656 1 93.5 266 LEU B C 1
ATOM 6816 O O . LEU B 1 266 ? 25.438 36.875 25.219 1 93.5 266 LEU B O 1
ATOM 6820 N N . TRP B 1 267 ? 26.875 38.344 25.891 1 93.88 267 TRP B N 1
ATOM 6821 C CA . TRP B 1 267 ? 27.953 37.625 25.234 1 93.88 267 TRP B CA 1
ATOM 6822 C C . TRP B 1 267 ? 28.938 37.062 26.281 1 93.88 267 TRP B C 1
ATOM 6824 O O . TRP B 1 267 ? 30.031 36.625 25.922 1 93.88 267 TRP B O 1
ATOM 6834 N N . LYS B 1 268 ? 28.594 37.125 27.469 1 91.25 268 LYS B N 1
ATOM 6835 C CA . LYS B 1 268 ? 29.453 36.656 28.547 1 91.25 268 LYS B CA 1
ATOM 6836 C C . LYS B 1 268 ? 29.781 35.188 28.359 1 91.25 268 LYS B C 1
ATOM 6838 O O . LYS B 1 268 ? 30.922 34.75 28.562 1 91.25 268 LYS B O 1
ATOM 6843 N N . GLU B 1 269 ? 28.797 34.375 27.922 1 91.06 269 GLU B N 1
ATOM 6844 C CA . GLU B 1 269 ? 28.984 32.938 27.781 1 91.06 269 GLU B CA 1
ATOM 6845 C C . GLU B 1 269 ? 28.797 32.5 26.344 1 91.06 269 GLU B C 1
ATOM 6847 O O . GLU B 1 269 ? 28.641 31.312 26.078 1 91.06 269 GLU B O 1
ATOM 6852 N N . ARG B 1 270 ? 28.734 33.5 25.484 1 92.69 270 ARG B N 1
ATOM 6853 C CA . ARG B 1 270 ? 28.484 33.188 24.078 1 92.69 270 ARG B CA 1
ATOM 6854 C C . ARG B 1 270 ? 29.578 33.781 23.203 1 92.69 270 ARG B C 1
ATOM 6856 O O . ARG B 1 270 ? 30.25 34.75 23.578 1 92.69 270 ARG B O 1
ATOM 6863 N N . LYS B 1 271 ? 29.703 33.156 22.109 1 94.12 271 LYS B N 1
ATOM 6864 C CA . LYS B 1 271 ? 30.594 33.75 21.125 1 94.12 271 LYS B CA 1
ATOM 6865 C C . LYS B 1 271 ? 30.016 35.031 20.531 1 94.12 271 LYS B C 1
ATOM 6867 O O . LYS B 1 271 ? 28.844 35.062 20.156 1 94.12 271 LYS B O 1
ATOM 6872 N N . ARG B 1 272 ? 30.812 36.062 20.453 1 95.81 272 ARG B N 1
ATOM 6873 C CA . ARG B 1 272 ? 30.391 37.344 19.875 1 95.81 272 ARG B CA 1
ATOM 6874 C C . ARG B 1 272 ? 30.219 37.219 18.375 1 95.81 272 ARG B C 1
ATOM 6876 O O . ARG B 1 272 ? 31.031 36.594 17.688 1 95.81 272 ARG B O 1
ATOM 6883 N N . PRO B 1 273 ? 29.125 37.75 17.891 1 97.38 273 PRO B N 1
ATOM 6884 C CA . PRO B 1 273 ? 28.969 37.781 16.438 1 97.38 273 PRO B CA 1
ATOM 6885 C C . PRO B 1 273 ? 29.953 38.75 15.758 1 97.38 273 PRO B C 1
ATOM 6887 O O . PRO B 1 273 ? 30.594 39.562 16.422 1 97.38 273 PRO B O 1
ATOM 6890 N N . THR B 1 274 ? 30.141 38.531 14.484 1 97.62 274 THR B N 1
ATOM 6891 C CA . THR B 1 274 ? 31.016 39.375 13.672 1 97.62 274 THR B CA 1
ATOM 6892 C C . THR B 1 274 ? 30.203 40.094 12.578 1 97.62 274 THR B C 1
ATOM 6894 O O . THR B 1 274 ? 29.672 39.438 11.68 1 97.62 274 THR B O 1
ATOM 6897 N N . PRO B 1 275 ? 30.141 41.406 12.68 1 97.75 275 PRO B N 1
ATOM 6898 C CA . PRO B 1 275 ? 29.391 42.125 11.648 1 97.75 275 PRO B CA 1
ATOM 6899 C C . PRO B 1 275 ? 29.906 41.844 10.242 1 97.75 275 PRO B C 1
ATOM 6901 O O . PRO B 1 275 ? 31.109 41.719 10.023 1 97.75 275 PRO B O 1
ATOM 6904 N N . LEU B 1 276 ? 28.984 41.781 9.305 1 97.94 276 LEU B N 1
ATOM 6905 C CA . LEU B 1 276 ? 29.297 41.5 7.902 1 97.94 276 LEU B CA 1
ATOM 6906 C C . LEU B 1 276 ? 29.891 42.75 7.242 1 97.94 276 LEU B C 1
ATOM 6908 O O . LEU B 1 276 ? 29.406 43.875 7.457 1 97.94 276 LEU B O 1
ATOM 6912 N N . VAL B 1 277 ? 30.953 42.562 6.539 1 95.88 277 VAL B N 1
ATOM 6913 C CA . VAL B 1 277 ? 31.547 43.625 5.723 1 95.88 277 VAL B CA 1
ATOM 6914 C C . VAL B 1 277 ? 31.188 43.406 4.254 1 95.88 277 VAL B C 1
ATOM 6916 O O . VAL B 1 277 ? 31.906 42.719 3.531 1 95.88 277 VAL B O 1
ATOM 6919 N N . PHE B 1 278 ? 30.188 44.125 3.814 1 95.5 278 PHE B N 1
ATOM 6920 C CA . PHE B 1 278 ? 29.609 43.938 2.492 1 95.5 278 PHE B CA 1
ATOM 6921 C C . PHE B 1 278 ? 30.656 44.094 1.404 1 95.5 278 PHE B C 1
ATOM 6923 O O . PHE B 1 278 ? 30.672 43.375 0.42 1 95.5 278 PHE B O 1
ATOM 6930 N N . ALA B 1 279 ? 31.516 45.031 1.55 1 93.12 279 ALA B N 1
ATOM 6931 C CA . ALA B 1 279 ? 32.531 45.406 0.555 1 93.12 279 ALA B CA 1
ATOM 6932 C C . ALA B 1 279 ? 33.469 44.25 0.25 1 93.12 279 ALA B C 1
ATOM 6934 O O . ALA B 1 279 ? 34 44.156 -0.854 1 93.12 279 ALA B O 1
ATOM 6935 N N . ASP B 1 280 ? 33.656 43.375 1.162 1 95.5 280 ASP B N 1
ATOM 6936 C CA . ASP B 1 280 ? 34.562 42.25 1.011 1 95.5 280 ASP B CA 1
ATOM 6937 C C . ASP B 1 280 ? 34.031 41.219 -0.001 1 95.5 280 ASP B C 1
ATOM 6939 O O . ASP B 1 280 ? 34.781 40.375 -0.482 1 95.5 280 ASP B O 1
ATOM 6943 N N . TYR B 1 281 ? 32.781 41.344 -0.378 1 96.44 281 TYR B N 1
ATOM 6944 C CA . TYR B 1 281 ? 32.156 40.25 -1.15 1 96.44 281 TYR B CA 1
ATOM 6945 C C . TYR B 1 281 ? 31.641 40.781 -2.486 1 96.44 281 TYR B C 1
ATOM 6947 O O . TYR B 1 281 ? 30.969 40.062 -3.223 1 96.44 281 TYR B O 1
ATOM 6955 N N . THR B 1 282 ? 31.859 42.031 -2.828 1 94.06 282 THR B N 1
ATOM 6956 C CA . THR B 1 282 ? 31.344 42.656 -4.039 1 94.06 282 THR B CA 1
ATOM 6957 C C . THR B 1 282 ? 31.812 41.906 -5.281 1 94.06 282 THR B C 1
ATOM 6959 O O . THR B 1 282 ? 31.047 41.75 -6.234 1 94.06 282 THR B O 1
ATOM 6962 N N . GLU B 1 283 ? 33.031 41.438 -5.273 1 94.25 283 GLU B N 1
ATOM 6963 C CA . GLU B 1 283 ? 33.562 40.688 -6.406 1 94.25 283 GLU B CA 1
ATOM 6964 C C . GLU B 1 283 ? 32.875 39.344 -6.562 1 94.25 283 GLU B C 1
ATOM 6966 O O . GLU B 1 283 ? 32.562 38.906 -7.676 1 94.25 283 GLU B O 1
ATOM 6971 N N . GLU B 1 284 ? 32.688 38.719 -5.504 1 94.62 284 GLU B N 1
ATOM 6972 C CA . GLU B 1 284 ? 32.031 37.406 -5.543 1 94.62 284 GLU B CA 1
ATOM 6973 C C . GLU B 1 284 ? 30.594 37.531 -6.02 1 94.62 284 GLU B C 1
ATOM 6975 O O . GLU B 1 284 ? 30.109 36.656 -6.758 1 94.62 284 GLU B O 1
ATOM 6980 N N . ILE B 1 285 ? 29.953 38.531 -5.609 1 94.94 285 ILE B N 1
ATOM 6981 C CA . ILE B 1 285 ? 28.594 38.781 -6.043 1 94.94 285 ILE B CA 1
ATOM 6982 C C . ILE B 1 285 ? 28.562 39 -7.555 1 94.94 285 ILE B C 1
ATOM 6984 O O . ILE B 1 285 ? 27.734 38.406 -8.258 1 94.94 285 ILE B O 1
ATOM 6988 N N . ALA B 1 286 ? 29.484 39.781 -8.023 1 93 286 ALA B N 1
ATOM 6989 C CA . ALA B 1 286 ? 29.547 40.125 -9.445 1 93 286 ALA B CA 1
ATOM 6990 C C . ALA B 1 286 ? 29.875 38.906 -10.297 1 93 286 ALA B C 1
ATOM 6992 O O . ALA B 1 286 ? 29.422 38.812 -11.438 1 93 286 ALA B O 1
ATOM 6993 N N . ASN B 1 287 ? 30.562 37.938 -9.75 1 93.81 287 ASN B N 1
ATOM 6994 C CA . ASN B 1 287 ? 31.016 36.781 -10.508 1 93.81 287 ASN B CA 1
ATOM 6995 C C . ASN B 1 287 ? 30.047 35.594 -10.383 1 93.81 287 ASN B C 1
ATOM 6997 O O . ASN B 1 287 ? 30.234 34.562 -11.016 1 93.81 287 ASN B O 1
ATOM 7001 N N . SER B 1 288 ? 29.078 35.781 -9.492 1 93.62 288 SER B N 1
ATOM 7002 C CA . SER B 1 288 ? 28.094 34.719 -9.336 1 93.62 288 SER B CA 1
ATOM 7003 C C . SER B 1 288 ? 27.141 34.656 -10.516 1 93.62 288 SER B C 1
ATOM 7005 O O . SER B 1 288 ? 26.875 35.688 -11.148 1 93.62 288 SER B O 1
ATOM 7007 N N . THR B 1 289 ? 26.672 33.375 -10.844 1 91.38 289 THR B N 1
ATOM 7008 C CA . THR B 1 289 ? 25.781 33.188 -11.984 1 91.38 289 THR B CA 1
ATOM 7009 C C . THR B 1 289 ? 24.453 32.562 -11.539 1 91.38 289 THR B C 1
ATOM 7011 O O . THR B 1 289 ? 24.312 32.156 -10.391 1 91.38 289 THR B O 1
ATOM 7014 N N . GLN B 1 290 ? 23.625 32.5 -12.492 1 89.81 290 GLN B N 1
ATOM 7015 C CA . GLN B 1 290 ? 22.266 32.062 -12.242 1 89.81 290 GLN B CA 1
ATOM 7016 C C . GLN B 1 290 ? 22.234 30.594 -11.82 1 89.81 290 GLN B C 1
ATOM 7018 O O . GLN B 1 290 ? 21.312 30.141 -11.141 1 89.81 290 GLN B O 1
ATOM 7023 N N . ASP B 1 291 ? 23.25 29.906 -12.062 1 88.62 291 ASP B N 1
ATOM 7024 C CA . ASP B 1 291 ? 23.328 28.5 -11.719 1 88.62 291 ASP B CA 1
ATOM 7025 C C . ASP B 1 291 ? 23.344 28.312 -10.203 1 88.62 291 ASP B C 1
ATOM 7027 O O . ASP B 1 291 ? 22.891 27.281 -9.695 1 88.62 291 ASP B O 1
ATOM 7031 N N . VAL B 1 292 ? 23.812 29.297 -9.516 1 91.12 292 VAL B N 1
ATOM 7032 C CA . VAL B 1 292 ? 23.891 29.25 -8.055 1 91.12 292 VAL B CA 1
ATOM 7033 C C . VAL B 1 292 ? 22.484 29.156 -7.465 1 91.12 292 VAL B C 1
ATOM 7035 O O . VAL B 1 292 ? 22.266 28.453 -6.484 1 91.12 292 VAL B O 1
ATOM 7038 N N . ILE B 1 293 ? 21.578 29.781 -8.133 1 89.44 293 ILE B N 1
ATOM 7039 C CA . ILE B 1 293 ? 20.219 29.875 -7.629 1 89.44 293 ILE B CA 1
ATOM 7040 C C . ILE B 1 293 ? 19.516 28.531 -7.742 1 89.44 293 ILE B C 1
ATOM 7042 O O . ILE B 1 293 ? 18.75 28.141 -6.863 1 89.44 293 ILE B O 1
ATOM 7046 N N . THR B 1 294 ? 19.844 27.781 -8.734 1 79.75 294 THR B N 1
ATOM 7047 C CA . THR B 1 294 ? 19.141 26.531 -9.016 1 79.75 294 THR B CA 1
ATOM 7048 C C . THR B 1 294 ? 19.781 25.359 -8.258 1 79.75 294 THR B C 1
ATOM 7050 O O . THR B 1 294 ? 19.172 24.312 -8.102 1 79.75 294 THR B O 1
ATOM 7053 N N . ASP B 1 295 ? 20.906 25.609 -7.762 1 80.75 295 ASP B N 1
ATOM 7054 C CA . ASP B 1 295 ? 21.594 24.578 -6.996 1 80.75 295 ASP B CA 1
ATOM 7055 C C . ASP B 1 295 ? 21.125 24.547 -5.547 1 80.75 295 ASP B C 1
ATOM 7057 O O . ASP B 1 295 ? 21.547 25.375 -4.734 1 80.75 295 ASP B O 1
ATOM 7061 N N . ASP B 1 296 ? 20.359 23.547 -5.152 1 80.81 296 ASP B N 1
ATOM 7062 C CA . ASP B 1 296 ? 19.766 23.562 -3.812 1 80.81 296 ASP B CA 1
ATOM 7063 C C . ASP B 1 296 ? 20.484 22.562 -2.9 1 80.81 296 ASP B C 1
ATOM 7065 O O . ASP B 1 296 ? 20.156 22.453 -1.715 1 80.81 296 ASP B O 1
ATOM 7069 N N . THR B 1 297 ? 21.484 21.875 -3.367 1 78.62 297 THR B N 1
ATOM 7070 C CA . THR B 1 297 ? 22.094 20.828 -2.553 1 78.62 297 THR B CA 1
ATOM 7071 C C . THR B 1 297 ? 23.531 21.203 -2.174 1 78.62 297 THR B C 1
ATOM 7073 O O . THR B 1 297 ? 24.141 20.562 -1.306 1 78.62 297 THR B O 1
ATOM 7076 N N . SER B 1 298 ? 24.016 22.266 -2.768 1 86.31 298 SER B N 1
ATOM 7077 C CA . SER B 1 298 ? 25.359 22.75 -2.422 1 86.31 298 SER B CA 1
ATOM 7078 C C . SER B 1 298 ? 25.297 23.859 -1.391 1 86.31 298 SER B C 1
ATOM 7080 O O . SER B 1 298 ? 24.344 24.641 -1.369 1 86.31 298 SER B O 1
ATOM 7082 N N . MET B 1 299 ? 26.312 23.844 -0.606 1 93.44 299 MET B N 1
ATOM 7083 C CA . MET B 1 299 ? 26.438 24.953 0.346 1 93.44 299 MET B CA 1
ATOM 7084 C C . MET B 1 299 ? 26.859 26.234 -0.358 1 93.44 299 MET B C 1
ATOM 7086 O O . MET B 1 299 ? 27.922 26.281 -1.003 1 93.44 299 MET B O 1
ATOM 7090 N N . TRP B 1 300 ? 26.062 27.25 -0.252 1 96 300 TRP B N 1
ATOM 7091 C CA . TRP B 1 300 ? 26.422 28.547 -0.815 1 96 300 TRP B CA 1
ATOM 7092 C C . TRP B 1 300 ? 27.5 29.219 0.009 1 96 300 TRP B C 1
ATOM 7094 O O . TRP B 1 300 ? 27.484 29.172 1.241 1 96 300 TRP B O 1
ATOM 7104 N N . SER B 1 301 ? 28.5 29.781 -0.673 1 96.19 301 SER B N 1
ATOM 7105 C CA . SER B 1 301 ? 29.422 30.688 0.017 1 96.19 301 SER B CA 1
ATOM 7106 C C . SER B 1 301 ? 28.719 31.953 0.485 1 96.19 301 SER B C 1
ATOM 7108 O O . SER B 1 301 ? 27.562 32.188 0.135 1 96.19 301 SER B O 1
ATOM 7110 N N . VAL B 1 302 ? 29.406 32.781 1.296 1 97.38 302 VAL B N 1
ATOM 7111 C CA . VAL B 1 302 ? 28.828 34.031 1.784 1 97.38 302 VAL B CA 1
ATOM 7112 C C . VAL B 1 302 ? 28.469 34.938 0.605 1 97.38 302 VAL B C 1
ATOM 7114 O O . VAL B 1 302 ? 27.391 35.5 0.561 1 97.38 302 VAL B O 1
ATOM 7117 N N . GLY B 1 303 ? 29.391 35 -0.326 1 97.5 303 GLY B N 1
ATOM 7118 C CA . GLY B 1 303 ? 29.125 35.781 -1.517 1 97.5 303 GLY B CA 1
ATOM 7119 C C . GLY B 1 303 ? 27.953 35.281 -2.334 1 97.5 303 GLY B C 1
ATOM 7120 O O . GLY B 1 303 ? 27.188 36.062 -2.881 1 97.5 303 GLY B O 1
ATOM 7121 N N . GLN B 1 304 ? 27.875 34 -2.402 1 97.31 304 GLN B N 1
ATOM 7122 C CA . GLN B 1 304 ? 26.766 33.406 -3.133 1 97.31 304 GLN B CA 1
ATOM 7123 C C . GLN B 1 304 ? 25.438 33.656 -2.426 1 97.31 304 GLN B C 1
ATOM 7125 O O . GLN B 1 304 ? 24.422 33.875 -3.076 1 97.31 304 GLN B O 1
ATOM 7130 N N . ASN B 1 305 ? 25.438 33.562 -1.119 1 98.19 305 ASN B N 1
ATOM 7131 C CA . ASN B 1 305 ? 24.234 33.906 -0.371 1 98.19 305 ASN B CA 1
ATOM 7132 C C . ASN B 1 305 ? 23.797 35.344 -0.643 1 98.19 305 ASN B C 1
ATOM 7134 O O . ASN B 1 305 ? 22.609 35.625 -0.817 1 98.19 305 ASN B O 1
ATOM 7138 N N . LEU B 1 306 ? 24.734 36.219 -0.648 1 98.31 306 LEU B N 1
ATOM 7139 C CA . LEU B 1 306 ? 24.453 37.625 -0.94 1 98.31 306 LEU B CA 1
ATOM 7140 C C . LEU B 1 306 ? 23.891 37.781 -2.354 1 98.31 306 LEU B C 1
ATOM 7142 O O . LEU B 1 306 ? 22.969 38.562 -2.576 1 98.31 306 LEU B O 1
ATOM 7146 N N . TYR B 1 307 ? 24.5 37.062 -3.242 1 97.94 307 TYR B N 1
ATOM 7147 C CA . TYR B 1 307 ? 24.016 37.062 -4.621 1 97.94 307 TYR B CA 1
ATOM 7148 C C . TYR B 1 307 ? 22.578 36.594 -4.703 1 97.94 307 TYR B C 1
ATOM 7150 O O . TYR B 1 307 ? 21.734 37.281 -5.309 1 97.94 307 TYR B O 1
ATOM 7158 N N . VAL B 1 308 ? 22.266 35.469 -4.121 1 97.81 308 VAL B N 1
ATOM 7159 C CA . VAL B 1 308 ? 20.922 34.906 -4.145 1 97.81 308 VAL B CA 1
ATOM 7160 C C . VAL B 1 308 ? 19.938 35.844 -3.492 1 97.81 308 VAL B C 1
ATOM 7162 O O . VAL B 1 308 ? 18.828 36.062 -3.992 1 97.81 308 VAL B O 1
ATOM 7165 N N . LEU B 1 309 ? 20.344 36.438 -2.379 1 98.19 309 LEU B N 1
ATOM 7166 C CA . LEU B 1 309 ? 19.484 37.406 -1.696 1 98.19 309 LEU B CA 1
ATOM 7167 C C . LEU B 1 309 ? 19.188 38.594 -2.596 1 98.19 309 LEU B C 1
ATOM 7169 O O . LEU B 1 309 ? 18.062 39.094 -2.629 1 98.19 309 LEU B O 1
ATOM 7173 N N . SER B 1 310 ? 20.188 39.062 -3.266 1 97.62 310 SER B N 1
ATOM 7174 C CA . SER B 1 310 ? 20.016 40.188 -4.164 1 97.62 310 SER B CA 1
ATOM 7175 C C . SER B 1 310 ? 19.031 39.875 -5.277 1 97.62 310 SER B C 1
ATOM 7177 O O . SER B 1 310 ? 18.156 40.688 -5.586 1 97.62 310 SER B O 1
ATOM 7179 N N . GLN B 1 311 ? 19.203 38.719 -5.855 1 97.12 311 GLN B N 1
ATOM 7180 C CA . GLN B 1 311 ? 18.328 38.312 -6.945 1 97.12 311 GLN B CA 1
ATOM 7181 C C . GLN B 1 311 ? 16.891 38.125 -6.457 1 97.12 311 GLN B C 1
ATOM 7183 O O . GLN B 1 311 ? 15.945 38.531 -7.129 1 97.12 311 GLN B O 1
ATOM 7188 N N . ALA B 1 312 ? 16.719 37.469 -5.34 1 97.25 312 ALA B N 1
ATOM 7189 C CA . ALA B 1 312 ? 15.391 37.281 -4.762 1 97.25 312 ALA B CA 1
ATOM 7190 C C . ALA B 1 312 ? 14.727 38.625 -4.438 1 97.25 312 ALA B C 1
ATOM 7192 O O . ALA B 1 312 ? 13.539 38.812 -4.688 1 97.25 312 ALA B O 1
ATOM 7193 N N . THR B 1 313 ? 15.516 39.531 -3.893 1 97.56 313 THR B N 1
ATOM 7194 C CA . THR B 1 313 ? 15.016 40.844 -3.553 1 97.56 313 THR B CA 1
ATOM 7195 C C . THR B 1 313 ? 14.523 41.594 -4.801 1 97.56 313 THR B C 1
ATOM 7197 O O . THR B 1 313 ? 13.445 42.188 -4.793 1 97.56 313 THR B O 1
ATOM 7200 N N . ALA B 1 314 ? 15.305 41.5 -5.805 1 96.81 314 ALA B N 1
ATOM 7201 C CA . ALA B 1 314 ? 14.922 42.156 -7.059 1 96.81 314 ALA B CA 1
ATOM 7202 C C . ALA B 1 314 ? 13.617 41.562 -7.594 1 96.81 314 ALA B C 1
ATOM 7204 O O . ALA B 1 314 ? 12.75 42.312 -8.062 1 96.81 314 ALA B O 1
ATOM 7205 N N . SER B 1 315 ? 13.523 40.281 -7.555 1 96.75 315 SER B N 1
ATOM 7206 C CA . SER B 1 315 ? 12.32 39.594 -8.023 1 96.75 315 SER B CA 1
ATOM 7207 C C . SER B 1 315 ? 11.102 40.031 -7.207 1 96.75 315 SER B C 1
ATOM 7209 O O . SER B 1 315 ? 10.016 40.219 -7.758 1 96.75 315 SER B O 1
ATOM 7211 N N . ILE B 1 316 ? 11.258 40.094 -5.926 1 97 316 ILE B N 1
ATOM 7212 C CA . ILE B 1 316 ? 10.164 40.469 -5.023 1 97 316 ILE B CA 1
ATOM 7213 C C . ILE B 1 316 ? 9.75 41.906 -5.273 1 97 316 ILE B C 1
ATOM 7215 O O . ILE B 1 316 ? 8.562 42.219 -5.273 1 97 316 ILE B O 1
ATOM 7219 N N . GLN B 1 317 ? 10.727 42.75 -5.5 1 96.56 317 GLN B N 1
ATOM 7220 C CA . GLN B 1 317 ? 10.438 44.156 -5.832 1 96.56 317 GLN B CA 1
ATOM 7221 C C . GLN B 1 317 ? 9.609 44.25 -7.109 1 96.56 317 GLN B C 1
ATOM 7223 O O . GLN B 1 317 ? 8.656 45.031 -7.18 1 96.56 317 GLN B O 1
ATOM 7228 N N . ASN B 1 318 ? 9.969 43.5 -8.055 1 96.88 318 ASN B N 1
ATOM 7229 C CA . ASN B 1 318 ? 9.219 43.5 -9.305 1 96.88 318 ASN B CA 1
ATOM 7230 C C . ASN B 1 318 ? 7.781 43.031 -9.086 1 96.88 318 ASN B C 1
ATOM 7232 O O . ASN B 1 318 ? 6.852 43.594 -9.656 1 96.88 318 ASN B O 1
ATOM 7236 N N . ARG B 1 319 ? 7.641 42.031 -8.266 1 95.94 319 ARG B N 1
ATOM 7237 C CA . ARG B 1 319 ? 6.309 41.531 -7.973 1 95.94 319 ARG B CA 1
ATOM 7238 C C . ARG B 1 319 ? 5.449 42.562 -7.285 1 95.94 319 ARG B C 1
ATOM 7240 O O . ARG B 1 319 ? 4.266 42.719 -7.602 1 95.94 319 ARG B O 1
ATOM 7247 N N . ILE B 1 320 ? 6.07 43.312 -6.387 1 95 320 ILE B N 1
ATOM 7248 C CA . ILE B 1 320 ? 5.359 44.344 -5.668 1 95 320 ILE B CA 1
ATOM 7249 C C . ILE B 1 320 ? 4.965 45.469 -6.637 1 95 320 ILE B C 1
ATOM 7251 O O . ILE B 1 320 ? 3.85 45.969 -6.578 1 95 320 ILE B O 1
ATOM 7255 N N . GLN B 1 321 ? 5.801 45.719 -7.496 1 94.5 321 GLN B N 1
ATOM 7256 C CA . GLN B 1 321 ? 5.52 46.75 -8.492 1 94.5 321 GLN B CA 1
ATOM 7257 C C . GLN B 1 321 ? 4.391 46.312 -9.43 1 94.5 321 GLN B C 1
ATOM 7259 O O . GLN B 1 321 ? 3.633 47.156 -9.922 1 94.5 321 GLN B O 1
ATOM 7264 N N . GLU B 1 322 ? 4.316 45.062 -9.602 1 95.12 322 GLU B N 1
ATOM 7265 C CA . GLU B 1 322 ? 3.281 44.5 -10.469 1 95.12 322 GLU B CA 1
ATOM 7266 C C . GLU B 1 322 ? 1.959 44.344 -9.727 1 95.12 322 GLU B C 1
ATOM 7268 O O . GLU B 1 322 ? 0.96 43.906 -10.305 1 95.12 322 GLU B O 1
ATOM 7273 N N . GLY B 1 323 ? 1.97 44.688 -8.398 1 92.69 323 GLY B N 1
ATOM 7274 C CA . GLY B 1 323 ? 0.69 44.75 -7.715 1 92.69 323 GLY B CA 1
ATOM 7275 C C . GLY B 1 323 ? 0.58 43.781 -6.547 1 92.69 323 GLY B C 1
ATOM 7276 O O . GLY B 1 323 ? -0.398 43.844 -5.797 1 92.69 323 GLY B O 1
ATOM 7277 N N . GLU B 1 324 ? 1.585 42.844 -6.34 1 92.94 324 GLU B N 1
ATOM 7278 C CA . GLU B 1 324 ? 1.564 41.938 -5.203 1 92.94 324 GLU B CA 1
ATOM 7279 C C . GLU B 1 324 ? 2.119 42.594 -3.949 1 92.94 324 GLU B C 1
ATOM 7281 O O . GLU B 1 324 ? 3.271 42.344 -3.574 1 92.94 324 GLU B O 1
ATOM 7286 N N . THR B 1 325 ? 1.312 43.281 -3.223 1 89.25 325 THR B N 1
ATOM 7287 C CA . THR B 1 325 ? 1.792 44.156 -2.16 1 89.25 325 THR B CA 1
ATOM 7288 C C . THR B 1 325 ? 2.039 43.344 -0.878 1 89.25 325 THR B C 1
ATOM 7290 O O . THR B 1 325 ? 2.791 43.781 -0.006 1 89.25 325 THR B O 1
ATOM 7293 N N . ILE B 1 326 ? 1.355 42.312 -0.633 1 91.81 326 ILE B N 1
ATOM 7294 C CA . ILE B 1 326 ? 1.569 41.406 0.49 1 91.81 326 ILE B CA 1
ATOM 7295 C C . ILE B 1 326 ? 1.952 40 -0.029 1 91.81 326 ILE B C 1
ATOM 7297 O O . ILE B 1 326 ? 1.208 39.406 -0.801 1 91.81 326 ILE B O 1
ATOM 7301 N N . ILE B 1 327 ? 3.102 39.625 0.365 1 93.81 327 ILE B N 1
ATOM 7302 C CA . ILE B 1 327 ? 3.611 38.344 -0.093 1 93.81 327 ILE B CA 1
ATOM 7303 C C . ILE B 1 327 ? 3.898 37.438 1.108 1 93.81 327 ILE B C 1
ATOM 7305 O O . ILE B 1 327 ? 4.719 37.781 1.963 1 93.81 327 ILE B O 1
ATOM 7309 N N . ALA B 1 328 ? 3.221 36.375 1.196 1 91.12 328 ALA B N 1
ATOM 7310 C CA . ALA B 1 328 ? 3.486 35.406 2.248 1 91.12 328 ALA B CA 1
ATOM 7311 C C . ALA B 1 328 ? 4.602 34.438 1.836 1 91.12 328 ALA B C 1
ATOM 7313 O O . ALA B 1 328 ? 4.781 34.156 0.647 1 91.12 328 ALA B O 1
ATOM 7314 N N . PHE B 1 329 ? 5.348 33.969 2.859 1 93.06 329 PHE B N 1
ATOM 7315 C CA . PHE B 1 329 ? 6.363 32.969 2.574 1 93.06 329 PHE B CA 1
ATOM 7316 C C . PHE B 1 329 ? 5.723 31.688 2.062 1 93.06 329 PHE B C 1
ATOM 7318 O O . PHE B 1 329 ? 4.711 31.234 2.6 1 93.06 329 PHE B O 1
ATOM 7325 N N . ASP B 1 330 ? 6.336 31.203 1.036 1 87.56 330 ASP B N 1
ATOM 7326 C CA . ASP B 1 330 ? 5.969 29.906 0.483 1 87.56 330 ASP B CA 1
ATOM 7327 C C . ASP B 1 330 ? 7.207 29.078 0.134 1 87.56 330 ASP B C 1
ATOM 7329 O O . ASP B 1 330 ? 8.047 29.516 -0.661 1 87.56 330 ASP B O 1
ATOM 7333 N N . LYS B 1 331 ? 7.266 27.938 0.824 1 84.94 331 LYS B N 1
ATOM 7334 C CA . LYS B 1 331 ? 8.43 27.078 0.631 1 84.94 331 LYS B CA 1
ATOM 7335 C C . LYS B 1 331 ? 8.555 26.641 -0.826 1 84.94 331 LYS B C 1
ATOM 7337 O O . LYS B 1 331 ? 9.633 26.234 -1.266 1 84.94 331 LYS B O 1
ATOM 7342 N N . ASP B 1 332 ? 7.523 26.781 -1.604 1 78.94 332 ASP B N 1
ATOM 7343 C CA . ASP B 1 332 ? 7.543 26.328 -2.99 1 78.94 332 ASP B CA 1
ATOM 7344 C C . ASP B 1 332 ? 7.625 27.5 -3.957 1 78.94 332 ASP B C 1
ATOM 7346 O O . ASP B 1 332 ? 7.691 27.312 -5.172 1 78.94 332 ASP B O 1
ATOM 7350 N N . ASP B 1 333 ? 7.602 28.672 -3.42 1 86.5 333 ASP B N 1
ATOM 7351 C CA . ASP B 1 333 ? 7.902 29.891 -4.168 1 86.5 333 ASP B CA 1
ATOM 7352 C C . ASP B 1 333 ? 9.398 30.172 -4.168 1 86.5 333 ASP B C 1
ATOM 7354 O O . ASP B 1 333 ? 9.969 30.547 -3.139 1 86.5 333 ASP B O 1
ATOM 7358 N N . GLU B 1 334 ? 9.961 30.047 -5.312 1 88.69 334 GLU B N 1
ATOM 7359 C CA . GLU B 1 334 ? 11.414 30.125 -5.422 1 88.69 334 GLU B CA 1
ATOM 7360 C C . GLU B 1 334 ? 11.93 31.469 -4.887 1 88.69 334 GLU B C 1
ATOM 7362 O O . GLU B 1 334 ? 12.977 31.516 -4.238 1 88.69 334 GLU B O 1
ATOM 7367 N N . ASP B 1 335 ? 11.227 32.5 -5.148 1 94.12 335 ASP B N 1
ATOM 7368 C CA . ASP B 1 335 ? 11.68 33.812 -4.715 1 94.12 335 ASP B CA 1
ATOM 7369 C C . ASP B 1 335 ? 11.672 33.938 -3.191 1 94.12 335 ASP B C 1
ATOM 7371 O O . ASP B 1 335 ? 12.656 34.375 -2.594 1 94.12 335 ASP B O 1
ATOM 7375 N N . THR B 1 336 ? 10.609 33.469 -2.594 1 95.81 336 THR B N 1
ATOM 7376 C CA . THR B 1 336 ? 10.5 33.594 -1.144 1 95.81 336 THR B CA 1
ATOM 7377 C C . THR B 1 336 ? 11.461 32.656 -0.447 1 95.81 336 THR B C 1
ATOM 7379 O O . THR B 1 336 ? 12.078 33 0.563 1 95.81 336 THR B O 1
ATOM 7382 N N . LEU B 1 337 ? 11.594 31.516 -1.053 1 94.25 337 LEU B N 1
ATOM 7383 C CA . LEU B 1 337 ? 12.508 30.531 -0.474 1 94.25 337 LEU B CA 1
ATOM 7384 C C . LEU B 1 337 ? 13.953 31 -0.585 1 94.25 337 LEU B C 1
ATOM 7386 O O . LEU B 1 337 ? 14.727 30.891 0.37 1 94.25 337 LEU B O 1
ATOM 7390 N N . ASN B 1 338 ? 14.32 31.531 -1.702 1 96.44 338 ASN B N 1
ATOM 7391 C CA . ASN B 1 338 ? 15.664 32.031 -1.898 1 96.44 338 ASN B CA 1
ATOM 7392 C C . ASN B 1 338 ? 15.977 33.188 -0.922 1 96.44 338 ASN B C 1
ATOM 7394 O O . ASN B 1 338 ? 17.078 33.219 -0.364 1 96.44 338 ASN B O 1
ATOM 7398 N N . PHE B 1 339 ? 15.047 34 -0.754 1 98.12 339 PHE B N 1
ATOM 7399 C CA . PHE B 1 339 ? 15.219 35.125 0.173 1 98.12 339 PHE B CA 1
ATOM 7400 C C . PHE B 1 339 ? 15.445 34.594 1.592 1 98.12 339 PHE B C 1
ATOM 7402 O O . PHE B 1 339 ? 16.438 34.969 2.234 1 98.12 339 PHE B O 1
ATOM 7409 N N . VAL B 1 340 ? 14.578 33.75 2.006 1 98.06 340 VAL B N 1
ATOM 7410 C CA . VAL B 1 340 ? 14.617 33.25 3.377 1 98.06 340 VAL B CA 1
ATOM 7411 C C . VAL B 1 340 ? 15.883 32.438 3.586 1 98.06 340 VAL B C 1
ATOM 7413 O O . VAL B 1 340 ? 16.547 32.562 4.617 1 98.06 340 VAL B O 1
ATOM 7416 N N . ALA B 1 341 ? 16.219 31.641 2.625 1 97.69 341 ALA B N 1
ATOM 7417 C CA . ALA B 1 341 ? 17.391 30.781 2.73 1 97.69 341 ALA B CA 1
ATOM 7418 C C . ALA B 1 341 ? 18.672 31.625 2.82 1 97.69 341 ALA B C 1
ATOM 7420 O O . ALA B 1 341 ? 19.5 31.406 3.707 1 97.69 341 ALA B O 1
ATOM 7421 N N . ALA B 1 342 ? 18.781 32.562 1.97 1 98.38 342 ALA B N 1
ATOM 7422 C CA . ALA B 1 342 ? 19.969 33.406 1.939 1 98.38 342 ALA B CA 1
ATOM 7423 C C . ALA B 1 342 ? 20.062 34.281 3.184 1 98.38 342 ALA B C 1
ATOM 7425 O O . ALA B 1 342 ? 21.125 34.406 3.787 1 98.38 342 ALA B O 1
ATOM 7426 N N . ALA B 1 343 ? 18.938 34.844 3.541 1 98.69 343 ALA B N 1
ATOM 7427 C CA . ALA B 1 343 ? 18.891 35.688 4.727 1 98.69 343 ALA B CA 1
ATOM 7428 C C . ALA B 1 343 ? 19.281 34.906 5.977 1 98.69 343 ALA B C 1
ATOM 7430 O O . ALA B 1 343 ? 20.016 35.406 6.824 1 98.69 343 ALA B O 1
ATOM 7431 N N . ALA B 1 344 ? 18.734 33.719 6.078 1 98.62 344 ALA B N 1
ATOM 7432 C CA . ALA B 1 344 ? 19.031 32.844 7.223 1 98.62 344 ALA B CA 1
ATOM 7433 C C . ALA B 1 344 ? 20.5 32.469 7.266 1 98.62 344 ALA B C 1
ATOM 7435 O O . ALA B 1 344 ? 21.141 32.531 8.328 1 98.62 344 ALA B O 1
ATOM 7436 N N . ASN B 1 345 ? 21.031 32.125 6.156 1 98.5 345 ASN B N 1
ATOM 7437 C CA . ASN B 1 345 ? 22.438 31.719 6.078 1 98.5 345 ASN B CA 1
ATOM 7438 C C . ASN B 1 345 ? 23.359 32.875 6.418 1 98.5 345 ASN B C 1
ATOM 7440 O O . ASN B 1 345 ? 24.391 32.688 7.086 1 98.5 345 ASN B O 1
ATOM 7444 N N . LEU B 1 346 ? 23.078 34.031 5.934 1 98.69 346 LEU B N 1
ATOM 7445 C CA . LEU B 1 346 ? 23.906 35.188 6.25 1 98.69 346 LEU B CA 1
ATOM 7446 C C . LEU B 1 346 ? 23.875 35.5 7.746 1 98.69 346 LEU B C 1
ATOM 7448 O O . LEU B 1 346 ? 24.875 35.906 8.328 1 98.69 346 LEU B O 1
ATOM 7452 N N . ARG B 1 347 ? 22.688 35.312 8.305 1 98.5 347 ARG B N 1
ATOM 7453 C CA . ARG B 1 347 ? 22.594 35.5 9.75 1 98.5 347 ARG B CA 1
ATOM 7454 C C . ARG B 1 347 ? 23.406 34.438 10.477 1 98.5 347 ARG B C 1
ATOM 7456 O O . ARG B 1 347 ? 24.109 34.719 11.445 1 98.5 347 ARG B O 1
ATOM 7463 N N . SER B 1 348 ? 23.312 33.188 10.039 1 98.38 348 SER B N 1
ATOM 7464 C CA . SER B 1 348 ? 24.141 32.125 10.594 1 98.38 348 SER B CA 1
ATOM 7465 C C . SER B 1 348 ? 25.625 32.469 10.516 1 98.38 348 SER B C 1
ATOM 7467 O O . SER B 1 348 ? 26.359 32.25 11.477 1 98.38 348 SER B O 1
ATOM 7469 N N . PHE B 1 349 ? 26.016 33.031 9.438 1 98.12 349 PHE B N 1
ATOM 7470 C CA . PHE B 1 349 ? 27.406 33.406 9.219 1 98.12 349 PHE B CA 1
ATOM 7471 C C . PHE B 1 349 ? 27.859 34.438 10.242 1 98.12 349 PHE B C 1
ATOM 7473 O O . PHE B 1 349 ? 28.906 34.281 10.875 1 98.12 349 PHE B O 1
ATOM 7480 N N . VAL B 1 350 ? 27.062 35.406 10.422 1 98.06 350 VAL B N 1
ATOM 7481 C CA . VAL B 1 350 ? 27.422 36.531 11.289 1 98.06 350 VAL B CA 1
ATOM 7482 C C . VAL B 1 350 ? 27.531 36.031 12.734 1 98.06 350 VAL B C 1
ATOM 7484 O O . VAL B 1 350 ? 28.359 36.562 13.5 1 98.06 350 VAL B O 1
ATOM 7487 N N . PHE B 1 351 ? 26.766 35.062 13.117 1 97.88 351 PHE B N 1
ATOM 7488 C CA . PHE B 1 351 ? 26.766 34.594 14.492 1 97.88 351 PHE B CA 1
ATOM 7489 C C . PHE B 1 351 ? 27.656 33.375 14.641 1 97.88 351 PHE B C 1
ATOM 7491 O O . PHE B 1 351 ? 27.719 32.75 15.711 1 97.88 351 PHE B O 1
ATOM 7498 N N . GLY B 1 352 ? 28.312 32.969 13.617 1 96.81 352 GLY B N 1
ATOM 7499 C CA . GLY B 1 352 ? 29.219 31.844 13.672 1 96.81 352 GLY B CA 1
ATOM 7500 C C . GLY B 1 352 ? 28.5 30.516 13.758 1 96.81 352 GLY B C 1
ATOM 7501 O O . GLY B 1 352 ? 28.969 29.594 14.445 1 96.81 352 GLY B O 1
ATOM 7502 N N . ILE B 1 353 ? 27.375 30.422 13.273 1 97.5 353 ILE B N 1
ATOM 7503 C CA . ILE B 1 353 ? 26.547 29.219 13.211 1 97.5 353 ILE B CA 1
ATOM 7504 C C . ILE B 1 353 ? 26.719 28.531 11.852 1 97.5 353 ILE B C 1
ATOM 7506 O O . ILE B 1 353 ? 26.875 29.203 10.828 1 97.5 353 ILE B O 1
ATOM 7510 N N . PRO B 1 354 ? 26.766 27.203 11.828 1 96.44 354 PRO B N 1
ATOM 7511 C CA . PRO B 1 354 ? 26.922 26.516 10.547 1 96.44 354 PRO B CA 1
ATOM 7512 C C . PRO B 1 354 ? 25.812 26.875 9.555 1 96.44 354 PRO B C 1
ATOM 7514 O O . PRO B 1 354 ? 24.656 27 9.938 1 96.44 354 PRO B O 1
ATOM 7517 N N . LEU B 1 355 ? 26.203 27.062 8.281 1 97.62 355 LEU B N 1
ATOM 7518 C CA . LEU B 1 355 ? 25.234 27.312 7.211 1 97.62 355 LEU B CA 1
ATOM 7519 C C . LEU B 1 355 ? 24.516 26.016 6.816 1 97.62 355 LEU B C 1
ATOM 7521 O O . LEU B 1 355 ? 24.922 24.922 7.23 1 97.62 355 LEU B O 1
ATOM 7525 N N . LYS B 1 356 ? 23.422 26.156 6.117 1 95.75 356 LYS B N 1
ATOM 7526 C CA . LYS B 1 356 ? 22.656 25.031 5.582 1 95.75 356 LYS B CA 1
ATOM 7527 C C . LYS B 1 356 ? 22.422 25.188 4.082 1 95.75 356 LYS B C 1
ATOM 7529 O O . LYS B 1 356 ? 22.453 26.312 3.562 1 95.75 356 LYS B O 1
ATOM 7534 N N . THR B 1 357 ? 22.203 24.094 3.42 1 92.56 357 THR B N 1
ATOM 7535 C CA . THR B 1 357 ? 21.844 24.156 2.012 1 92.56 357 THR B CA 1
ATOM 7536 C C . THR B 1 357 ? 20.406 24.672 1.849 1 92.56 357 THR B C 1
ATOM 7538 O O . THR B 1 357 ? 19.609 24.625 2.787 1 92.56 357 THR B O 1
ATOM 7541 N N . LYS B 1 358 ? 20.188 25.25 0.706 1 92.19 358 LYS B N 1
ATOM 7542 C CA . LYS B 1 358 ? 18.828 25.672 0.399 1 92.19 358 LYS B CA 1
ATOM 7543 C C . LYS B 1 358 ? 17.828 24.531 0.603 1 92.19 358 LYS B C 1
ATOM 7545 O O . LYS B 1 358 ? 16.719 24.75 1.103 1 92.19 358 LYS B O 1
ATOM 7550 N N . PHE B 1 359 ? 18.234 23.391 0.319 1 82.75 359 PHE B N 1
ATOM 7551 C CA . PHE B 1 359 ? 17.406 22.203 0.469 1 82.75 359 PHE B CA 1
ATOM 7552 C C . PHE B 1 359 ? 17.047 21.969 1.935 1 82.75 359 PHE B C 1
ATOM 7554 O O . PHE B 1 359 ? 15.891 21.75 2.273 1 82.75 359 PHE B O 1
ATOM 7561 N N . ASP B 1 360 ? 18.016 22 2.703 1 86.56 360 ASP B N 1
ATOM 7562 C CA . ASP B 1 360 ? 17.812 21.781 4.133 1 86.56 360 ASP B CA 1
ATOM 7563 C C . ASP B 1 360 ? 16.922 22.875 4.719 1 86.56 360 ASP B C 1
ATOM 7565 O O . ASP B 1 360 ? 16.062 22.609 5.559 1 86.56 360 ASP B O 1
ATOM 7569 N N . ILE B 1 361 ? 17.172 24.062 4.301 1 93.12 361 ILE B N 1
ATOM 7570 C CA . ILE B 1 361 ? 16.406 25.188 4.824 1 93.12 361 ILE B CA 1
ATOM 7571 C C . ILE B 1 361 ? 14.953 25.062 4.398 1 93.12 361 ILE B C 1
ATOM 7573 O O . ILE B 1 361 ? 14.047 25.359 5.18 1 93.12 361 ILE B O 1
ATOM 7577 N N . LYS B 1 362 ? 14.719 24.656 3.191 1 88.12 362 LYS B N 1
ATOM 7578 C CA . LYS B 1 362 ? 13.352 24.422 2.738 1 88.12 362 LYS B CA 1
ATOM 7579 C C . LYS B 1 362 ? 12.633 23.422 3.65 1 88.12 362 LYS B C 1
ATOM 7581 O O . LYS B 1 362 ? 11.477 23.625 4.008 1 88.12 362 LYS B O 1
ATOM 7586 N N . GLU B 1 363 ? 13.266 22.453 3.998 1 82.62 363 GLU B N 1
ATOM 7587 C CA . GLU B 1 363 ? 12.688 21.422 4.855 1 82.62 363 GLU B CA 1
ATOM 7588 C C . GLU B 1 363 ? 12.32 21.984 6.227 1 82.62 363 GLU B C 1
ATOM 7590 O O . GLU B 1 363 ? 11.242 21.688 6.75 1 82.62 363 GLU B O 1
ATOM 7595 N N . ILE B 1 364 ? 13.266 22.703 6.723 1 86.31 364 ILE B N 1
ATOM 7596 C CA . ILE B 1 364 ? 13.086 23.234 8.062 1 86.31 364 ILE B CA 1
ATOM 7597 C C . ILE B 1 364 ? 12.016 24.328 8.039 1 86.31 364 ILE B C 1
ATOM 7599 O O . ILE B 1 364 ? 11.07 24.297 8.836 1 86.31 364 ILE B O 1
ATOM 7603 N N . ALA B 1 365 ? 12.188 25.219 7.094 1 89.56 365 ALA B N 1
ATOM 7604 C CA . ALA B 1 365 ? 11.266 26.344 6.996 1 89.56 365 ALA B CA 1
ATOM 7605 C C . ALA B 1 365 ? 9.875 25.891 6.586 1 89.56 365 ALA B C 1
ATOM 7607 O O . ALA B 1 365 ? 8.867 26.469 6.992 1 89.56 365 ALA B O 1
ATOM 7608 N N . GLY B 1 366 ? 9.844 24.844 5.797 1 83.06 366 GLY B N 1
ATOM 7609 C CA . GLY B 1 366 ? 8.57 24.344 5.297 1 83.06 366 GLY B CA 1
ATOM 7610 C C . GLY B 1 366 ? 7.984 23.25 6.168 1 83.06 366 GLY B C 1
ATOM 7611 O O . GLY B 1 366 ? 6.922 22.703 5.855 1 83.06 366 GLY B O 1
ATOM 7612 N N . ASN B 1 367 ? 8.656 22.875 7.188 1 78.06 367 ASN B N 1
ATOM 7613 C CA . ASN B 1 367 ? 8.219 21.781 8.047 1 78.06 367 ASN B CA 1
ATOM 7614 C C . ASN B 1 367 ? 7.895 20.531 7.234 1 78.06 367 ASN B C 1
ATOM 7616 O O . ASN B 1 367 ? 6.82 19.938 7.391 1 78.06 367 ASN B O 1
ATOM 7620 N N . ILE B 1 368 ? 8.641 20.312 6.23 1 75.06 368 ILE B N 1
ATOM 7621 C CA . ILE B 1 368 ? 8.398 19.172 5.352 1 75.06 368 ILE B CA 1
ATOM 7622 C C . ILE B 1 368 ? 8.805 17.875 6.059 1 75.06 368 ILE B C 1
ATOM 7624 O O . ILE B 1 368 ? 9.938 17.734 6.508 1 75.06 368 ILE B O 1
ATOM 7628 N N . ILE B 1 369 ? 7.844 17 6.094 1 73.44 369 ILE B N 1
ATOM 7629 C CA . ILE B 1 369 ? 8.086 15.688 6.68 1 73.44 369 ILE B CA 1
ATOM 7630 C C . ILE B 1 369 ? 8.562 14.719 5.598 1 73.44 369 ILE B C 1
ATOM 7632 O O . ILE B 1 369 ? 7.859 14.484 4.613 1 73.44 369 ILE B O 1
ATOM 7636 N N . PRO B 1 370 ? 9.789 14.25 5.734 1 79.06 370 PRO B N 1
ATOM 7637 C CA . PRO B 1 370 ? 10.234 13.281 4.727 1 79.06 370 PRO B CA 1
ATOM 7638 C C . PRO B 1 370 ? 9.438 11.977 4.777 1 79.06 370 PRO B C 1
ATOM 7640 O O . PRO B 1 370 ? 9.094 11.5 5.859 1 79.06 370 PRO B O 1
ATOM 7643 N N . ALA B 1 371 ? 8.969 11.547 3.607 1 85.88 371 ALA B N 1
ATOM 7644 C CA . ALA B 1 371 ? 8.211 10.297 3.521 1 85.88 371 ALA B CA 1
ATOM 7645 C C . ALA B 1 371 ? 8.586 9.516 2.271 1 85.88 371 ALA B C 1
ATOM 7647 O O . ALA B 1 371 ? 9.18 10.062 1.34 1 85.88 371 ALA B O 1
ATOM 7648 N N . ILE B 1 372 ? 8.367 8.234 2.281 1 90.38 372 ILE B N 1
ATOM 7649 C CA . ILE B 1 372 ? 8.648 7.395 1.12 1 90.38 372 ILE B CA 1
ATOM 7650 C C . ILE B 1 372 ? 7.359 6.746 0.629 1 90.38 372 ILE B C 1
ATOM 7652 O O . ILE B 1 372 ? 6.426 6.543 1.408 1 90.38 372 ILE B O 1
ATOM 7656 N N . ALA B 1 373 ? 7.34 6.453 -0.628 1 92.75 373 ALA B N 1
ATOM 7657 C CA . ALA B 1 373 ? 6.148 5.953 -1.312 1 92.75 373 ALA B CA 1
ATOM 7658 C C . ALA B 1 373 ? 5.676 4.637 -0.699 1 92.75 373 ALA B C 1
ATOM 7660 O O . ALA B 1 373 ? 4.473 4.391 -0.598 1 92.75 373 ALA B O 1
ATOM 7661 N N . THR B 1 374 ? 6.578 3.779 -0.309 1 94.06 374 THR B N 1
ATOM 7662 C CA . THR B 1 374 ? 6.246 2.465 0.229 1 94.06 374 THR B CA 1
ATOM 7663 C C . THR B 1 374 ? 5.453 2.596 1.526 1 94.06 374 THR B C 1
ATOM 7665 O O . THR B 1 374 ? 4.418 1.95 1.693 1 94.06 374 THR B O 1
ATOM 7668 N N . THR B 1 375 ? 5.965 3.434 2.445 1 94.81 375 THR B N 1
ATOM 7669 C CA . THR B 1 375 ? 5.25 3.648 3.697 1 94.81 375 THR B CA 1
ATOM 7670 C C . THR B 1 375 ? 3.883 4.277 3.436 1 94.81 375 THR B C 1
ATOM 7672 O O . THR B 1 375 ? 2.895 3.912 4.074 1 94.81 375 THR B O 1
ATOM 7675 N N . ASN B 1 376 ? 3.85 5.23 2.5 1 96.88 376 ASN B N 1
ATOM 7676 C CA . ASN B 1 376 ? 2.574 5.828 2.121 1 96.88 376 ASN B CA 1
ATOM 7677 C C . ASN B 1 376 ? 1.584 4.777 1.629 1 96.88 376 ASN B C 1
ATOM 7679 O O . ASN B 1 376 ? 0.401 4.824 1.969 1 96.88 376 ASN B O 1
ATOM 7683 N N . ALA B 1 377 ? 2.061 3.82 0.824 1 97.75 377 ALA B N 1
ATOM 7684 C CA . ALA B 1 377 ? 1.214 2.764 0.276 1 97.75 377 ALA B CA 1
ATOM 7685 C C . ALA B 1 377 ? 0.663 1.872 1.386 1 97.75 377 ALA B C 1
ATOM 7687 O O . ALA B 1 377 ? -0.526 1.545 1.395 1 97.75 377 ALA B O 1
ATOM 7688 N N . ILE B 1 378 ? 1.504 1.473 2.297 1 96.38 378 ILE B N 1
ATOM 7689 C CA . ILE B 1 378 ? 1.118 0.601 3.402 1 96.38 378 ILE B CA 1
ATOM 7690 C C . ILE B 1 378 ? 0.053 1.288 4.254 1 96.38 378 ILE B C 1
ATOM 7692 O O . ILE B 1 378 ? -1.017 0.725 4.496 1 96.38 378 ILE B O 1
ATOM 7696 N N . ILE B 1 379 ? 0.321 2.502 4.656 1 97.19 379 ILE B N 1
ATOM 7697 C CA . ILE B 1 379 ? -0.54 3.221 5.59 1 97.19 379 ILE B CA 1
ATOM 7698 C C . ILE B 1 379 ? -1.867 3.557 4.914 1 97.19 379 ILE B C 1
ATOM 7700 O O . ILE B 1 379 ? -2.928 3.471 5.539 1 97.19 379 ILE B O 1
ATOM 7704 N N . SER B 1 380 ? -1.832 3.951 3.664 1 98.31 380 SER B N 1
ATOM 7705 C CA . SER B 1 380 ? -3.066 4.227 2.938 1 98.31 380 SER B CA 1
ATOM 7706 C C . SER B 1 380 ? -3.918 2.969 2.797 1 98.31 380 SER B C 1
ATOM 7708 O O . SER B 1 380 ? -5.145 3.027 2.9 1 98.31 380 SER B O 1
ATOM 7710 N N . GLY B 1 381 ? -3.223 1.841 2.447 1 97.19 381 GLY B N 1
ATOM 7711 C CA . GLY B 1 381 ? -3.945 0.579 2.402 1 97.19 381 GLY B CA 1
ATOM 7712 C C . GLY B 1 381 ? -4.633 0.237 3.711 1 97.19 381 GLY B C 1
ATOM 7713 O O . GLY B 1 381 ? -5.805 -0.139 3.723 1 97.19 381 GLY B O 1
ATOM 7714 N N . LEU B 1 382 ? -3.914 0.402 4.801 1 95.94 382 LEU B N 1
ATOM 7715 C CA . LEU B 1 382 ? -4.461 0.13 6.125 1 95.94 382 LEU B CA 1
ATOM 7716 C C . LEU B 1 382 ? -5.59 1.101 6.457 1 95.94 382 LEU B C 1
ATOM 7718 O O . LEU B 1 382 ? -6.59 0.712 7.066 1 95.94 382 LEU B O 1
ATOM 7722 N N . SER B 1 383 ? -5.41 2.346 6.094 1 97.44 383 SER B N 1
ATOM 7723 C CA . SER B 1 383 ? -6.434 3.359 6.316 1 97.44 383 SER B CA 1
ATOM 7724 C C . SER B 1 383 ? -7.73 3 5.598 1 97.44 383 SER B C 1
ATOM 7726 O O . SER B 1 383 ? -8.805 3.021 6.203 1 97.44 383 SER B O 1
ATOM 7728 N N . CYS B 1 384 ? -7.625 2.65 4.348 1 97.38 384 CYS B N 1
ATOM 7729 C CA . CYS B 1 384 ? -8.789 2.293 3.549 1 97.38 384 CYS B CA 1
ATOM 7730 C C . CYS B 1 384 ? -9.453 1.028 4.086 1 97.38 384 CYS B C 1
ATOM 7732 O O . CYS B 1 384 ? -10.68 0.942 4.145 1 97.38 384 CYS B O 1
ATOM 7734 N N . LEU B 1 385 ? -8.656 0.078 4.438 1 93.5 385 LEU B N 1
ATOM 7735 C CA . LEU B 1 385 ? -9.195 -1.149 5.012 1 93.5 385 LEU B CA 1
ATOM 7736 C C . LEU B 1 385 ? -9.969 -0.858 6.293 1 93.5 385 LEU B C 1
ATOM 7738 O O . LEU B 1 385 ? -11.016 -1.458 6.547 1 93.5 385 LEU B O 1
ATOM 7742 N N . GLY B 1 386 ? -9.398 0.027 7.148 1 93.25 386 GLY B N 1
ATOM 7743 C CA . GLY B 1 386 ? -10.102 0.429 8.359 1 93.25 386 GLY B CA 1
ATOM 7744 C C . GLY B 1 386 ? -11.461 1.047 8.086 1 93.25 386 GLY B C 1
ATOM 7745 O O . GLY B 1 386 ? -12.438 0.717 8.75 1 93.25 386 GLY B O 1
ATOM 7746 N N . GLY B 1 387 ? -11.516 1.924 7.156 1 96 387 GLY B N 1
ATOM 7747 C CA . GLY B 1 387 ? -12.797 2.475 6.75 1 96 387 GLY B CA 1
ATOM 7748 C C . GLY B 1 387 ? -13.766 1.424 6.238 1 96 387 GLY B C 1
ATOM 7749 O O . GLY B 1 387 ? -14.953 1.448 6.574 1 96 387 GLY B O 1
ATOM 7750 N N . THR B 1 388 ? -13.266 0.499 5.445 1 94.62 388 THR B N 1
ATOM 7751 C CA . THR B 1 388 ? -14.086 -0.571 4.883 1 94.62 388 THR B CA 1
ATOM 7752 C C . THR B 1 388 ? -14.664 -1.445 5.988 1 94.62 388 THR B C 1
ATOM 7754 O O . THR B 1 388 ? -15.812 -1.889 5.898 1 94.62 388 THR B O 1
ATOM 7757 N N . GLN B 1 389 ? -13.883 -1.67 7.004 1 90.31 389 GLN B N 1
ATOM 7758 C CA . GLN B 1 389 ? -14.359 -2.463 8.133 1 90.31 389 GLN B CA 1
ATOM 7759 C C . GLN B 1 389 ? -15.539 -1.781 8.828 1 90.31 389 GLN B C 1
ATOM 7761 O O . GLN B 1 389 ? -16.453 -2.451 9.297 1 90.31 389 GLN B O 1
ATOM 7766 N N . TYR B 1 390 ? -15.492 -0.527 8.938 1 95 390 TYR B N 1
ATOM 7767 C CA . TYR B 1 390 ? -16.625 0.222 9.484 1 95 390 TYR B CA 1
ATOM 7768 C C . TYR B 1 390 ? -17.891 -0.026 8.672 1 95 390 TYR B C 1
ATOM 7770 O O . TYR B 1 390 ? -18.938 -0.351 9.234 1 95 390 TYR B O 1
ATOM 7778 N N . PHE B 1 391 ? -17.828 0.086 7.375 1 95.31 391 PHE B N 1
ATOM 7779 C CA . PHE B 1 391 ? -18.984 -0.079 6.512 1 95.31 391 PHE B CA 1
ATOM 7780 C C . PHE B 1 391 ? -19.453 -1.532 6.492 1 95.31 391 PHE B C 1
ATOM 7782 O O . PHE B 1 391 ? -20.641 -1.812 6.383 1 95.31 391 PHE B O 1
ATOM 7789 N N . GLU B 1 392 ? -18.453 -2.412 6.555 1 91.88 392 GLU B N 1
ATOM 7790 C CA . GLU B 1 392 ? -18.812 -3.822 6.688 1 91.88 392 GLU B CA 1
ATOM 7791 C C . GLU B 1 392 ? -19.594 -4.074 7.969 1 91.88 392 GLU B C 1
ATOM 7793 O O . GLU B 1 392 ? -20.609 -4.793 7.953 1 91.88 392 GLU B O 1
ATOM 7798 N N . TYR B 1 393 ? -19.172 -3.457 9.062 1 91.62 393 TYR B N 1
ATOM 7799 C CA . TYR B 1 393 ? -19.875 -3.588 10.328 1 91.62 393 TYR B CA 1
ATOM 7800 C C . TYR B 1 393 ? -21.297 -3.062 10.219 1 91.62 393 TYR B C 1
ATOM 7802 O O . TYR B 1 393 ? -22.25 -3.709 10.672 1 91.62 393 TYR B O 1
ATOM 7810 N N . LEU B 1 394 ? -21.469 -1.952 9.594 1 93.25 394 LEU B N 1
ATOM 7811 C CA . LEU B 1 394 ? -22.797 -1.346 9.445 1 93.25 394 LEU B CA 1
ATOM 7812 C C . LEU B 1 394 ? -23.719 -2.266 8.672 1 93.25 394 LEU B C 1
ATOM 7814 O O . LEU B 1 394 ? -24.922 -2.316 8.953 1 93.25 394 LEU B O 1
ATOM 7818 N N . SER B 1 395 ? -23.156 -2.939 7.684 1 92 395 SER B N 1
ATOM 7819 C CA . SER B 1 395 ? -23.969 -3.691 6.742 1 92 395 SER B CA 1
ATOM 7820 C C . SER B 1 395 ? -24.281 -5.086 7.273 1 92 395 SER B C 1
ATOM 7822 O O . SER B 1 395 ? -25.25 -5.723 6.836 1 92 395 SER B O 1
ATOM 7824 N N . THR B 1 396 ? -23.562 -5.566 8.203 1 87.62 396 THR B N 1
ATOM 7825 C CA . THR B 1 396 ? -23.688 -6.973 8.57 1 87.62 396 THR B CA 1
ATOM 7826 C C . THR B 1 396 ? -24.234 -7.117 9.984 1 87.62 396 THR B C 1
ATOM 7828 O O . THR B 1 396 ? -24.547 -8.227 10.422 1 87.62 396 THR B O 1
ATOM 7831 N N . THR B 1 397 ? -24.359 -5.969 10.703 1 87.62 397 THR B N 1
ATOM 7832 C CA . THR B 1 397 ? -24.812 -6.07 12.086 1 87.62 397 THR B CA 1
ATOM 7833 C C . THR B 1 397 ? -26.188 -5.449 12.242 1 87.62 397 THR B C 1
ATOM 7835 O O . THR B 1 397 ? -26.531 -4.492 11.555 1 87.62 397 THR B O 1
ATOM 7838 N N . PRO B 1 398 ? -26.938 -5.992 13.18 1 85.31 398 PRO B N 1
ATOM 7839 C CA . PRO B 1 398 ? -28.312 -5.508 13.375 1 85.31 398 PRO B CA 1
ATOM 7840 C C . PRO B 1 398 ? -28.359 -4.051 13.828 1 85.31 398 PRO B C 1
ATOM 7842 O O . PRO B 1 398 ? -29.328 -3.346 13.555 1 85.31 398 PRO B O 1
ATOM 7845 N N . ASP B 1 399 ? -27.375 -3.592 14.477 1 85.06 399 ASP B N 1
ATOM 7846 C CA . ASP B 1 399 ? -27.375 -2.23 15 1 85.06 399 ASP B CA 1
ATOM 7847 C C . ASP B 1 399 ? -26.781 -1.251 14 1 85.06 399 ASP B C 1
ATOM 7849 O O . ASP B 1 399 ? -26.672 -0.055 14.273 1 85.06 399 ASP B O 1
ATOM 7853 N N . GLY B 1 400 ? -26.422 -1.728 12.891 1 87.62 400 GLY B N 1
ATOM 7854 C CA . GLY B 1 400 ? -25.781 -0.908 11.883 1 87.62 400 GLY B CA 1
ATOM 7855 C C . GLY B 1 400 ? -26.594 0.298 11.477 1 87.62 400 GLY B C 1
ATOM 7856 O O . GLY B 1 400 ? -26.094 1.419 11.43 1 87.62 400 GLY B O 1
ATOM 7857 N N . ALA B 1 401 ? -27.812 0.032 11.258 1 85.81 401 ALA B N 1
ATOM 7858 C CA . ALA B 1 401 ? -28.703 1.116 10.867 1 85.81 401 ALA B CA 1
ATOM 7859 C C . ALA B 1 401 ? -28.844 2.146 11.984 1 85.81 401 ALA B C 1
ATOM 7861 O O . ALA B 1 401 ? -28.906 3.35 11.719 1 85.81 401 ALA B O 1
ATOM 7862 N N . ALA B 1 402 ? -28.859 1.675 13.156 1 87.19 402 ALA B N 1
ATOM 7863 C CA . ALA B 1 402 ? -28.984 2.559 14.312 1 87.19 402 ALA B CA 1
ATOM 7864 C C . ALA B 1 402 ? -27.734 3.402 14.5 1 87.19 402 ALA B C 1
ATOM 7866 O O . ALA B 1 402 ? -27.812 4.574 14.875 1 87.19 402 ALA B O 1
ATOM 7867 N N . ILE B 1 403 ? -26.656 2.873 14.266 1 87.81 403 ILE B N 1
ATOM 7868 C CA . ILE B 1 403 ? -25.375 3.584 14.359 1 87.81 403 ILE B CA 1
ATOM 7869 C C . ILE B 1 403 ? -25.312 4.664 13.281 1 87.81 403 ILE B C 1
ATOM 7871 O O . ILE B 1 403 ? -24.984 5.82 13.57 1 87.81 403 ILE B O 1
ATOM 7875 N N . LYS B 1 404 ? -25.703 4.281 12.172 1 85.69 404 LYS B N 1
ATOM 7876 C CA . LYS B 1 404 ? -25.703 5.227 11.055 1 85.69 404 LYS B CA 1
ATOM 7877 C C . LYS B 1 404 ? -26.641 6.402 11.328 1 85.69 404 LYS B C 1
ATOM 7879 O O . LYS B 1 404 ? -26.328 7.539 10.961 1 85.69 404 LYS B O 1
ATOM 7884 N N . ALA B 1 405 ? -27.656 6.086 12.039 1 83.44 405 ALA B N 1
ATOM 7885 C CA . ALA B 1 405 ? -28.656 7.102 12.344 1 83.44 405 ALA B CA 1
ATOM 7886 C C . ALA B 1 405 ? -28.266 7.898 13.594 1 83.44 405 ALA B C 1
ATOM 7888 O O . ALA B 1 405 ? -28.969 8.844 13.969 1 83.44 405 ALA B O 1
ATOM 7889 N N . GLY B 1 406 ? -27.203 7.504 14.242 1 81.38 406 GLY B N 1
ATOM 7890 C CA . GLY B 1 406 ? -26.75 8.195 15.445 1 81.38 406 GLY B CA 1
ATOM 7891 C C . GLY B 1 406 ? -27.547 7.816 16.688 1 81.38 406 GLY B C 1
ATOM 7892 O O . GLY B 1 406 ? -27.531 8.539 17.672 1 81.38 406 GLY B O 1
ATOM 7893 N N . LYS B 1 407 ? -28.203 6.727 16.625 1 79.19 407 LYS B N 1
ATOM 7894 C CA . LYS B 1 407 ? -29.078 6.309 17.719 1 79.19 407 LYS B CA 1
ATOM 7895 C C . LYS B 1 407 ? -28.328 5.434 18.719 1 79.19 407 LYS B C 1
ATOM 7897 O O . LYS B 1 407 ? -28.781 5.23 19.844 1 79.19 407 LYS B O 1
ATOM 7902 N N . THR B 1 408 ? -27.297 4.859 18.234 1 79.88 408 THR B N 1
ATOM 7903 C CA . THR B 1 408 ? -26.406 4.039 19.062 1 79.88 408 THR B CA 1
ATOM 7904 C C . THR B 1 408 ? -24.969 4.523 18.969 1 79.88 408 THR B C 1
ATOM 7906 O O . THR B 1 408 ? -24.578 5.105 17.953 1 79.88 408 THR B O 1
ATOM 7909 N N . ASP B 1 409 ? -24.281 4.305 20.078 1 87.12 409 ASP B N 1
ATOM 7910 C CA . ASP B 1 409 ? -22.891 4.773 20.094 1 87.12 409 ASP B CA 1
ATOM 7911 C C . ASP B 1 409 ? -21.984 3.811 19.328 1 87.12 409 ASP B C 1
ATOM 7913 O O . ASP B 1 409 ? -22.453 2.826 18.766 1 87.12 409 ASP B O 1
ATOM 7917 N N . TYR B 1 410 ? -20.734 4.18 19.234 1 93.19 410 TYR B N 1
ATOM 7918 C CA . TYR B 1 410 ? -19.766 3.463 18.391 1 93.19 410 TYR B CA 1
ATOM 7919 C C . TYR B 1 410 ? -19.031 2.406 19.203 1 93.19 410 TYR B C 1
ATOM 7921 O O . TYR B 1 410 ? -18.031 1.845 18.719 1 93.19 410 TYR B O 1
ATOM 7929 N N . THR B 1 411 ? -19.422 2.068 20.359 1 90.19 411 THR B N 1
ATOM 7930 C CA . THR B 1 411 ? -18.656 1.19 21.25 1 90.19 411 THR B CA 1
ATOM 7931 C C . THR B 1 411 ? -18.453 -0.178 20.609 1 90.19 411 THR B C 1
ATOM 7933 O O . THR B 1 411 ? -17.344 -0.713 20.609 1 90.19 411 THR B O 1
ATOM 7936 N N . GLN B 1 412 ? -19.438 -0.718 20.016 1 87.75 412 GLN B N 1
ATOM 7937 C CA . GLN B 1 412 ? -19.344 -2.045 19.422 1 87.75 412 GLN B CA 1
ATOM 7938 C C . GLN B 1 412 ? -18.484 -2.02 18.172 1 87.75 412 GLN B C 1
ATOM 7940 O O . GLN B 1 412 ? -17.719 -2.955 17.906 1 87.75 412 GLN B O 1
ATOM 7945 N N . VAL B 1 413 ? -18.641 -0.97 17.406 1 89.12 413 VAL B N 1
ATOM 7946 C CA . VAL B 1 413 ? -17.828 -0.821 16.203 1 89.12 413 VAL B CA 1
ATOM 7947 C C . VAL B 1 413 ? -16.344 -0.711 16.594 1 89.12 413 VAL B C 1
ATOM 7949 O O . VAL B 1 413 ? -15.484 -1.287 15.93 1 89.12 413 VAL B O 1
ATOM 7952 N N . ALA B 1 414 ? -16.078 0.023 17.609 1 90.62 414 ALA B N 1
ATOM 7953 C CA . ALA B 1 414 ? -14.719 0.233 18.094 1 90.62 414 ALA B CA 1
ATOM 7954 C C . ALA B 1 414 ? -14.062 -1.09 18.484 1 90.62 414 ALA B C 1
ATOM 7956 O O . ALA B 1 414 ? -12.875 -1.293 18.25 1 90.62 414 ALA B O 1
ATOM 7957 N N . ASP B 1 415 ? -14.828 -1.968 19 1 86.88 415 ASP B N 1
ATOM 7958 C CA . ASP B 1 415 ? -14.328 -3.262 19.453 1 86.88 415 ASP B CA 1
ATOM 7959 C C . ASP B 1 415 ? -13.898 -4.125 18.266 1 86.88 415 ASP B C 1
ATOM 7961 O O . ASP B 1 415 ? -13.055 -5.02 18.422 1 86.88 415 ASP B O 1
ATOM 7965 N N . SER B 1 416 ? -14.414 -3.84 17.156 1 84.62 416 SER B N 1
ATOM 7966 C CA . SER B 1 416 ? -14.109 -4.629 15.961 1 84.62 416 SER B CA 1
ATOM 7967 C C . SER B 1 416 ? -13.07 -3.938 15.086 1 84.62 416 SER B C 1
ATOM 7969 O O . SER B 1 416 ? -12.727 -4.434 14.016 1 84.62 416 SER B O 1
ATOM 7971 N N . SER B 1 417 ? -12.617 -2.809 15.5 1 90.62 417 SER B N 1
ATOM 7972 C CA . SER B 1 417 ? -11.672 -2.023 14.711 1 90.62 417 SER B CA 1
ATOM 7973 C C . SER B 1 417 ? -10.258 -2.129 15.266 1 90.62 417 SER B C 1
ATOM 7975 O O . SER B 1 417 ? -10.055 -2.65 16.359 1 90.62 417 SER B O 1
ATOM 7977 N N . LYS B 1 418 ? -9.273 -1.699 14.453 1 90.25 418 LYS B N 1
ATOM 7978 C CA . LYS B 1 418 ? -7.883 -1.834 14.883 1 90.25 418 LYS B CA 1
ATOM 7979 C C . LYS B 1 418 ? -7.09 -0.563 14.586 1 90.25 418 LYS B C 1
ATOM 7981 O O . LYS B 1 418 ? -7.34 0.112 13.586 1 90.25 418 LYS B O 1
ATOM 7986 N N . VAL B 1 419 ? -6.195 -0.269 15.516 1 93.62 419 VAL B N 1
ATOM 7987 C CA . VAL B 1 419 ? -5.129 0.701 15.289 1 93.62 419 VAL B CA 1
ATOM 7988 C C . VAL B 1 419 ? -3.865 -0.02 14.82 1 93.62 419 VAL B C 1
ATOM 7990 O O . VAL B 1 419 ? -3.643 -1.183 15.164 1 93.62 419 VAL B O 1
ATOM 7993 N N . ALA B 1 420 ? -3.117 0.627 13.945 1 92.81 420 ALA B N 1
ATOM 7994 C CA . ALA B 1 420 ? -1.885 0.005 13.469 1 92.81 420 ALA B CA 1
ATOM 7995 C C . ALA B 1 420 ? -0.737 1.01 13.445 1 92.81 420 ALA B C 1
ATOM 7997 O O . ALA B 1 420 ? -0.945 2.195 13.18 1 92.81 420 ALA B O 1
ATOM 7998 N N . TYR B 1 421 ? 0.462 0.495 13.742 1 91.75 421 TYR B N 1
ATOM 7999 C CA . TYR B 1 421 ? 1.701 1.264 13.719 1 91.75 421 TYR B CA 1
ATOM 8000 C C . TYR B 1 421 ? 2.801 0.501 12.984 1 91.75 421 TYR B C 1
ATOM 8002 O O . TYR B 1 421 ? 2.938 -0.713 13.156 1 91.75 421 TYR B O 1
ATOM 8010 N N . ILE B 1 422 ? 3.518 1.226 12.156 1 88.94 422 ILE B N 1
ATOM 8011 C CA . ILE B 1 422 ? 4.723 0.68 11.539 1 88.94 422 ILE B CA 1
ATOM 8012 C C . ILE B 1 422 ? 5.938 1.5 11.961 1 88.94 422 ILE B C 1
ATOM 8014 O O . ILE B 1 422 ? 5.871 2.73 12.031 1 88.94 422 ILE B O 1
ATOM 8018 N N . ALA B 1 423 ? 6.938 0.813 12.438 1 82.81 423 ALA B N 1
ATOM 8019 C CA . ALA B 1 423 ? 8.203 1.466 12.781 1 82.81 423 ALA B CA 1
ATOM 8020 C C . ALA B 1 423 ? 9.391 0.562 12.461 1 82.81 423 ALA B C 1
ATOM 8022 O O . ALA B 1 423 ? 9.367 -0.632 12.773 1 82.81 423 ALA B O 1
ATOM 8023 N N . ILE B 1 424 ? 10.344 1.02 11.758 1 67.88 424 ILE B N 1
ATOM 8024 C CA . ILE B 1 424 ? 11.547 0.235 11.523 1 67.88 424 ILE B CA 1
ATOM 8025 C C . ILE B 1 424 ? 12.508 0.395 12.703 1 67.88 424 ILE B C 1
ATOM 8027 O O . ILE B 1 424 ? 13.367 1.274 12.695 1 67.88 424 ILE B O 1
ATOM 8031 N N . ALA B 1 425 ? 12.227 -0.076 13.844 1 62.03 425 ALA B N 1
ATOM 8032 C CA . ALA B 1 425 ? 13.07 -0.126 15.039 1 62.03 425 ALA B CA 1
ATOM 8033 C C . ALA B 1 425 ? 13.43 -1.565 15.398 1 62.03 425 ALA B C 1
ATOM 8035 O O . ALA B 1 425 ? 12.75 -2.504 14.977 1 62.03 425 ALA B O 1
ATOM 8036 N N . PRO B 1 426 ? 14.555 -1.489 16.125 1 57.91 426 PRO B N 1
ATOM 8037 C CA . PRO B 1 426 ? 14.891 -2.832 16.594 1 57.91 426 PRO B CA 1
ATOM 8038 C C . PRO B 1 426 ? 13.742 -3.496 17.359 1 57.91 426 PRO B C 1
ATOM 8040 O O . PRO B 1 426 ? 13.086 -2.85 18.172 1 57.91 426 PRO B O 1
ATOM 8043 N N . ASN B 1 427 ? 13.07 -4.438 16.781 1 59.38 427 ASN B N 1
ATOM 8044 C CA . ASN B 1 427 ? 12.062 -5.285 17.406 1 59.38 427 ASN B CA 1
ATOM 8045 C C . ASN B 1 427 ? 10.648 -4.801 17.094 1 59.38 427 ASN B C 1
ATOM 8047 O O . ASN B 1 427 ? 9.68 -5.262 17.688 1 59.38 427 ASN B O 1
ATOM 8051 N N . LYS B 1 428 ? 10.695 -3.633 16.516 1 65.94 428 LYS B N 1
ATOM 8052 C CA . LYS B 1 428 ? 9.367 -3.188 16.109 1 65.94 428 LYS B CA 1
ATOM 8053 C C . LYS B 1 428 ? 9.289 -2.984 14.602 1 65.94 428 LYS B C 1
ATOM 8055 O O . LYS B 1 428 ? 10.188 -2.381 14.008 1 65.94 428 LYS B O 1
ATOM 8060 N N . PHE B 1 429 ? 8.43 -3.699 14.047 1 76.44 429 PHE B N 1
ATOM 8061 C CA . PHE B 1 429 ? 8.219 -3.494 12.617 1 76.44 429 PHE B CA 1
ATOM 8062 C C . PHE B 1 429 ? 6.758 -3.172 12.32 1 76.44 429 PHE B C 1
ATOM 8064 O O . PHE B 1 429 ? 6.453 -2.15 11.703 1 76.44 429 PHE B O 1
ATOM 8071 N N . LEU B 1 430 ? 5.906 -3.865 12.852 1 87.38 430 LEU B N 1
ATOM 8072 C CA . LEU B 1 430 ? 4.465 -3.723 12.672 1 87.38 430 LEU B CA 1
ATOM 8073 C C . LEU B 1 430 ? 3.721 -4.117 13.945 1 87.38 430 LEU B C 1
ATOM 8075 O O . LEU B 1 430 ? 4.02 -5.148 14.547 1 87.38 430 LEU B O 1
ATOM 8079 N N . SER B 1 431 ? 2.871 -3.234 14.438 1 86.69 431 SER B N 1
ATOM 8080 C CA . SER B 1 431 ? 2.043 -3.533 15.594 1 86.69 431 SER B CA 1
ATOM 8081 C C . SER B 1 431 ? 0.602 -3.082 15.383 1 86.69 431 SER B C 1
ATOM 8083 O O . SER B 1 431 ? 0.348 -2.146 14.617 1 86.69 431 SER B O 1
ATOM 8085 N N . ALA B 1 432 ? -0.294 -3.879 15.898 1 88.38 432 ALA B N 1
ATOM 8086 C CA . ALA B 1 432 ? -1.713 -3.537 15.828 1 88.38 432 ALA B CA 1
ATOM 8087 C C . ALA B 1 432 ? -2.4 -3.787 17.172 1 88.38 432 ALA B C 1
ATOM 8089 O O . ALA B 1 432 ? -1.932 -4.594 17.969 1 88.38 432 ALA B O 1
ATOM 8090 N N . GLY B 1 433 ? -3.428 -3.043 17.5 1 88.44 433 GLY B N 1
ATOM 8091 C CA . GLY B 1 433 ? -4.219 -3.189 18.719 1 88.44 433 GLY B CA 1
ATOM 8092 C C . GLY B 1 433 ? -5.609 -2.602 18.594 1 88.44 433 GLY B C 1
ATOM 8093 O O . GLY B 1 433 ? -5.98 -2.076 17.547 1 88.44 433 GLY B O 1
ATOM 8094 N N . LYS B 1 434 ? -6.324 -2.785 19.641 1 90.31 434 LYS B N 1
ATOM 8095 C CA . LYS B 1 434 ? -7.652 -2.188 19.703 1 90.31 434 LYS B CA 1
ATOM 8096 C C . LYS B 1 434 ? -7.57 -0.689 19.984 1 90.31 434 LYS B C 1
ATOM 8098 O O . LYS B 1 434 ? -6.672 -0.234 20.703 1 90.31 434 LYS B O 1
ATOM 8103 N N . PRO B 1 435 ? -8.5 0.055 19.359 1 93.44 435 PRO B N 1
ATOM 8104 C CA . PRO B 1 435 ? -8.547 1.461 19.766 1 93.44 435 PRO B CA 1
ATOM 8105 C C . PRO B 1 435 ? -8.805 1.632 21.266 1 93.44 435 PRO B C 1
ATOM 8107 O O . PRO B 1 435 ? -9.656 0.947 21.828 1 93.44 435 PRO B O 1
ATOM 8110 N N . ALA B 1 436 ? -8.078 2.477 21.891 1 94.38 436 ALA B N 1
ATOM 8111 C CA . ALA B 1 436 ? -8.258 2.777 23.312 1 94.38 436 ALA B CA 1
ATOM 8112 C C . ALA B 1 436 ? -9.43 3.732 23.531 1 94.38 436 ALA B C 1
ATOM 8114 O O . ALA B 1 436 ? -9.789 4.492 22.625 1 94.38 436 ALA B O 1
ATOM 8115 N N . PRO B 1 437 ? -10.039 3.572 24.703 1 94.12 437 PRO B N 1
ATOM 8116 C CA . PRO B 1 437 ? -11.055 4.574 25.016 1 94.12 437 PRO B CA 1
ATOM 8117 C C . PRO B 1 437 ? -10.477 5.973 25.203 1 94.12 437 PRO B C 1
ATOM 8119 O O . PRO B 1 437 ? -9.258 6.125 25.344 1 94.12 437 PRO B O 1
ATOM 8122 N N . SER B 1 438 ? -11.367 6.953 25.156 1 92.5 438 SER B N 1
ATOM 8123 C CA . SER B 1 438 ? -10.953 8.336 25.375 1 92.5 438 SER B CA 1
ATOM 8124 C C . SER B 1 438 ? -10.195 8.477 26.703 1 92.5 438 SER B C 1
ATOM 8126 O O . SER B 1 438 ? -10.578 7.875 27.703 1 92.5 438 SER B O 1
ATOM 8128 N N . ARG B 1 439 ? -9.133 9.266 26.625 1 92.5 439 ARG B N 1
ATOM 8129 C CA . ARG B 1 439 ? -8.406 9.523 27.859 1 92.5 439 ARG B CA 1
ATOM 8130 C C . ARG B 1 439 ? -9.227 10.383 28.812 1 92.5 439 ARG B C 1
ATOM 8132 O O . ARG B 1 439 ? -9.93 11.297 28.391 1 92.5 439 ARG B O 1
ATOM 8139 N N . PRO B 1 440 ? -9.086 10.125 30.109 1 90.5 440 PRO B N 1
ATOM 8140 C CA . PRO B 1 440 ? -9.945 10.805 31.094 1 90.5 440 PRO B CA 1
ATOM 8141 C C . PRO B 1 440 ? -9.719 12.312 31.125 1 90.5 440 PRO B C 1
ATOM 8143 O O . PRO B 1 440 ? -10.609 13.07 31.516 1 90.5 440 PRO B O 1
ATOM 8146 N N . ASN B 1 441 ? -8.648 12.82 30.75 1 89.69 441 ASN B N 1
ATOM 8147 C CA . ASN B 1 441 ? -8.352 14.242 30.828 1 89.69 441 ASN B CA 1
ATOM 8148 C C . ASN B 1 441 ? -8.305 14.875 29.438 1 89.69 441 ASN B C 1
ATOM 8150 O O . ASN B 1 441 ? -7.766 15.969 29.266 1 89.69 441 ASN B O 1
ATOM 8154 N N . CYS B 1 442 ? -8.859 14.211 28.469 1 93.88 442 CYS B N 1
ATOM 8155 C CA . CYS B 1 442 ? -8.859 14.766 27.125 1 93.88 442 CYS B CA 1
ATOM 8156 C C . CYS B 1 442 ? -9.703 16.031 27.062 1 93.88 442 CYS B C 1
ATOM 8158 O O . CYS B 1 442 ? -10.891 16.016 27.406 1 93.88 442 CYS B O 1
ATOM 8160 N N . PRO B 1 443 ? -9.125 17.062 26.609 1 91.44 443 PRO B N 1
ATOM 8161 C CA . PRO B 1 443 ? -9.875 18.312 26.562 1 91.44 443 PRO B CA 1
ATOM 8162 C C . PRO B 1 443 ? -11 18.297 25.531 1 91.44 443 PRO B C 1
ATOM 8164 O O . PRO B 1 443 ? -11.898 19.141 25.578 1 91.44 443 PRO B O 1
ATOM 8167 N N . SER B 1 444 ? -10.969 17.328 24.656 1 94.81 444 SER B N 1
ATOM 8168 C CA . SER B 1 444 ? -11.914 17.344 23.547 1 94.81 444 SER B CA 1
ATOM 8169 C C . SER B 1 444 ? -13.031 16.344 23.766 1 94.81 444 SER B C 1
ATOM 8171 O O . SER B 1 444 ? -14.141 16.516 23.25 1 94.81 444 SER B O 1
ATOM 8173 N N . THR B 1 445 ? -12.766 15.273 24.484 1 94.06 445 THR B N 1
ATOM 8174 C CA . THR B 1 445 ? -13.789 14.234 24.531 1 94.06 445 THR B CA 1
ATOM 8175 C C . THR B 1 445 ? -14.133 13.875 25.984 1 94.06 445 THR B C 1
ATOM 8177 O O . THR B 1 445 ? -15.203 13.328 26.25 1 94.06 445 THR B O 1
ATOM 8180 N N . ALA B 1 446 ? -13.234 14.117 26.844 1 91.38 446 ALA B N 1
ATOM 8181 C CA . ALA B 1 446 ? -13.492 13.734 28.234 1 91.38 446 ALA B CA 1
ATOM 8182 C C . ALA B 1 446 ? -14.031 14.914 29.031 1 91.38 446 ALA B C 1
ATOM 8184 O O . ALA B 1 446 ? -14.875 14.742 29.922 1 91.38 446 ALA B O 1
ATOM 8185 N N . LEU B 1 447 ? -13.617 16.094 28.812 1 90.94 447 LEU B N 1
ATOM 8186 C CA . LEU B 1 447 ? -13.93 17.25 29.641 1 90.94 447 LEU B CA 1
ATOM 8187 C C . LEU B 1 447 ? -14.961 18.141 28.953 1 90.94 447 LEU B C 1
ATOM 8189 O O . LEU B 1 447 ? -15.352 19.172 29.516 1 90.94 447 LEU B O 1
ATOM 8193 N N . LEU B 1 448 ? -15.289 17.766 27.875 1 92.94 448 LEU B N 1
ATOM 8194 C CA . LEU B 1 448 ? -16.094 18.641 27.047 1 92.94 448 LEU B CA 1
ATOM 8195 C C . LEU B 1 448 ? -17.062 17.844 26.172 1 92.94 448 LEU B C 1
ATOM 8197 O O . LEU B 1 448 ? -16.688 16.797 25.625 1 92.94 448 LEU B O 1
ATOM 8201 N N . SER B 1 449 ? -18.312 18.297 26.078 1 94.62 449 SER B N 1
ATOM 8202 C CA . SER B 1 449 ? -19.25 17.781 25.094 1 94.62 449 SER B CA 1
ATOM 8203 C C . SER B 1 449 ? -19.469 18.781 23.953 1 94.62 449 SER B C 1
ATOM 8205 O O . SER B 1 449 ? -19.344 19.984 24.156 1 94.62 449 SER B O 1
ATOM 8207 N N . ARG B 1 450 ? -19.766 18.203 22.812 1 96.62 450 ARG B N 1
ATOM 8208 C CA . ARG B 1 450 ? -19.953 19.062 21.641 1 96.62 450 ARG B CA 1
ATOM 8209 C C . ARG B 1 450 ? -21.281 18.75 20.938 1 96.62 450 ARG B C 1
ATOM 8211 O O . ARG B 1 450 ? -21.703 17.594 20.891 1 96.62 450 ARG B O 1
ATOM 8218 N N . GLY B 1 451 ? -21.891 19.797 20.391 1 96.25 451 GLY B N 1
ATOM 8219 C CA . GLY B 1 451 ? -23.094 19.641 19.594 1 96.25 451 GLY B CA 1
ATOM 8220 C C . GLY B 1 451 ? -23.328 20.797 18.641 1 96.25 451 GLY B C 1
ATOM 8221 O O . GLY B 1 451 ? -22.641 21.828 18.734 1 96.25 451 GLY B O 1
ATOM 8222 N N . VAL B 1 452 ? -24.25 20.562 17.734 1 96.81 452 VAL B N 1
ATOM 8223 C CA . VAL B 1 452 ? -24.594 21.594 16.75 1 96.81 452 VAL B CA 1
ATOM 8224 C C . VAL B 1 452 ? -25.938 22.234 17.141 1 96.81 452 VAL B C 1
ATOM 8226 O O . VAL B 1 452 ? -26.922 21.531 17.359 1 96.81 452 VAL B O 1
ATOM 8229 N N . LEU B 1 453 ? -25.938 23.531 17.266 1 96.94 453 LEU B N 1
ATOM 8230 C CA . LEU B 1 453 ? -27.141 24.297 17.531 1 96.94 453 LEU B CA 1
ATOM 8231 C C . LEU B 1 453 ? -27.656 24.938 16.25 1 96.94 453 LEU B C 1
ATOM 8233 O O . LEU B 1 453 ? -27.031 25.859 15.711 1 96.94 453 LEU B O 1
ATOM 8237 N N . ASP B 1 454 ? -28.859 24.5 15.883 1 96.12 454 ASP B N 1
ATOM 8238 C CA . ASP B 1 454 ? -29.516 25.156 14.75 1 96.12 454 ASP B CA 1
ATOM 8239 C C . ASP B 1 454 ? -30.469 26.25 15.227 1 96.12 454 ASP B C 1
ATOM 8241 O O . ASP B 1 454 ? -31.531 25.953 15.781 1 96.12 454 ASP B O 1
ATOM 8245 N N . ILE B 1 455 ? -30.109 27.438 14.914 1 95.88 455 ILE B N 1
ATOM 8246 C CA . ILE B 1 455 ? -30.938 28.547 15.367 1 95.88 455 ILE B CA 1
ATOM 8247 C C . ILE B 1 455 ? -31.797 29.062 14.219 1 95.88 455 ILE B C 1
ATOM 8249 O O . ILE B 1 455 ? -31.312 29.188 13.086 1 95.88 455 ILE B O 1
ATOM 8253 N N . SER B 1 456 ? -33.062 29.25 14.508 1 96.25 456 SER B N 1
ATOM 8254 C CA . SER B 1 456 ? -33.938 29.828 13.5 1 96.25 456 SER B CA 1
ATOM 8255 C C . SER B 1 456 ? -33.688 31.328 13.328 1 96.25 456 SER B C 1
ATOM 8257 O O . SER B 1 456 ? -33.219 31.984 14.258 1 96.25 456 SER B O 1
ATOM 8259 N N . ASP B 1 457 ? -34.062 31.781 12.148 1 94.31 457 ASP B N 1
ATOM 8260 C CA . ASP B 1 457 ? -33.938 33.219 11.898 1 94.31 457 ASP B CA 1
ATOM 8261 C C . ASP B 1 457 ? -34.75 34.031 12.891 1 94.31 457 ASP B C 1
ATOM 8263 O O . ASP B 1 457 ? -34.312 35.062 13.367 1 94.31 457 ASP B O 1
ATOM 8267 N N . ASP B 1 458 ? -35.875 33.562 13.219 1 95.62 458 ASP B N 1
ATOM 8268 C CA . ASP B 1 458 ? -36.781 34.25 14.148 1 95.62 458 ASP B CA 1
ATOM 8269 C C . ASP B 1 458 ? -36.125 34.375 15.539 1 95.62 458 ASP B C 1
ATOM 8271 O O . ASP B 1 458 ? -36.094 35.469 16.109 1 95.62 458 ASP B O 1
ATOM 8275 N N . ASP B 1 459 ? -35.625 33.281 16.016 1 96.44 459 ASP B N 1
ATOM 8276 C CA . ASP B 1 459 ? -35.062 33.281 17.359 1 96.44 459 ASP B CA 1
ATOM 8277 C C . ASP B 1 459 ? -33.75 34.062 17.375 1 96.44 459 ASP B C 1
ATOM 8279 O O . ASP B 1 459 ? -33.406 34.75 18.375 1 96.44 459 ASP B O 1
ATOM 8283 N N . TYR B 1 460 ? -33.031 34 16.312 1 96.25 460 TYR B N 1
ATOM 8284 C CA . TYR B 1 460 ? -31.766 34.719 16.203 1 96.25 460 TYR B CA 1
ATOM 8285 C C . TYR B 1 460 ? -31.969 36.219 16.328 1 96.25 460 TYR B C 1
ATOM 8287 O O . TYR B 1 460 ? -31.172 36.906 16.969 1 96.25 460 TYR B O 1
ATOM 8295 N N . HIS B 1 461 ? -33.094 36.719 15.844 1 95.56 461 HIS B N 1
ATOM 8296 C CA . HIS B 1 461 ? -33.312 38.156 15.805 1 95.56 461 HIS B CA 1
ATOM 8297 C C . HIS B 1 461 ? -34.219 38.594 16.969 1 95.56 461 HIS B C 1
ATOM 8299 O O . HIS B 1 461 ? -34.156 39.781 17.375 1 95.56 461 HIS B O 1
ATOM 8305 N N . LYS B 1 462 ? -34.938 37.719 17.578 1 96.38 462 LYS B N 1
ATOM 8306 C CA . LYS B 1 462 ? -35.938 38.156 18.531 1 96.38 462 LYS B CA 1
ATOM 8307 C C . LYS B 1 462 ? -35.562 37.75 19.953 1 96.38 462 LYS B C 1
ATOM 8309 O O . LYS B 1 462 ? -35.906 38.438 20.922 1 96.38 462 LYS B O 1
ATOM 8314 N N . GLN B 1 463 ? -34.969 36.562 20.047 1 97.06 463 GLN B N 1
ATOM 8315 C CA . GLN B 1 463 ? -34.688 36.062 21.391 1 97.06 463 GLN B CA 1
ATOM 8316 C C . GLN B 1 463 ? -33.438 36.719 21.984 1 97.06 463 GLN B C 1
ATOM 8318 O O . GLN B 1 463 ? -32.531 37.125 21.25 1 97.06 463 GLN B O 1
ATOM 8323 N N . SER B 1 464 ? -33.438 36.781 23.312 1 97.69 464 SER B N 1
ATOM 8324 C CA . SER B 1 464 ? -32.344 37.469 24.016 1 97.69 464 SER B CA 1
ATOM 8325 C C . SER B 1 464 ? -31.281 36.469 24.453 1 97.69 464 SER B C 1
ATOM 8327 O O . SER B 1 464 ? -31.5 35.25 24.453 1 97.69 464 SER B O 1
ATOM 8329 N N . LEU B 1 465 ? -30.125 37.031 24.859 1 97.38 465 LEU B N 1
ATOM 8330 C CA . LEU B 1 465 ? -29.062 36.219 25.469 1 97.38 465 LEU B CA 1
ATOM 8331 C C . LEU B 1 465 ? -29.562 35.531 26.719 1 97.38 465 LEU B C 1
ATOM 8333 O O . LEU B 1 465 ? -29.156 34.406 27.016 1 97.38 465 LEU B O 1
ATOM 8337 N N . GLY B 1 466 ? -30.438 36.219 27.438 1 96.31 466 GLY B N 1
ATOM 8338 C CA . GLY B 1 466 ? -31.062 35.594 28.609 1 96.31 466 GLY B CA 1
ATOM 8339 C C . GLY B 1 466 ? -31.891 34.375 28.281 1 96.31 466 GLY B C 1
ATOM 8340 O O . GLY B 1 466 ? -31.859 33.406 29 1 96.31 466 GLY B O 1
ATOM 8341 N N . TRP B 1 467 ? -32.656 34.5 27.203 1 97.31 467 TRP B N 1
ATOM 8342 C CA . TRP B 1 467 ? -33.438 33.344 26.719 1 97.31 467 TRP B CA 1
ATOM 8343 C C . TRP B 1 467 ? -32.5 32.188 26.422 1 97.31 467 TRP B C 1
ATOM 8345 O O . TRP B 1 467 ? -32.812 31.031 26.766 1 97.31 467 TRP B O 1
ATOM 8355 N N . PHE B 1 468 ? -31.438 32.406 25.734 1 97.25 468 PHE B N 1
ATOM 8356 C CA . PHE B 1 468 ? -30.469 31.375 25.391 1 97.25 468 PHE B CA 1
ATOM 8357 C C . PHE B 1 468 ? -29.922 30.703 26.641 1 97.25 468 PHE B C 1
ATOM 8359 O O . PHE B 1 468 ? -29.859 29.469 26.703 1 97.25 468 PHE B O 1
ATOM 8366 N N . ALA B 1 469 ? -29.531 31.5 27.641 1 96.56 469 ALA B N 1
ATOM 8367 C CA . ALA B 1 469 ? -29.031 30.953 28.906 1 96.56 469 ALA B CA 1
ATOM 8368 C C . ALA B 1 469 ? -30.094 30.078 29.562 1 96.56 469 ALA B C 1
ATOM 8370 O O . ALA B 1 469 ? -29.766 29 30.094 1 96.56 469 ALA B O 1
ATOM 8371 N N . ASP B 1 470 ? -31.328 30.516 29.531 1 96.94 470 ASP B N 1
ATOM 8372 C CA . ASP B 1 470 ? -32.406 29.734 30.125 1 96.94 470 ASP B CA 1
ATOM 8373 C C . ASP B 1 470 ? -32.594 28.406 29.391 1 96.94 470 ASP B C 1
ATOM 8375 O O . ASP B 1 470 ? -32.875 27.391 30.031 1 96.94 470 ASP B O 1
ATOM 8379 N N . GLU B 1 471 ? -32.531 28.484 28.109 1 97.06 471 GLU B N 1
ATOM 8380 C CA . GLU B 1 471 ? -32.656 27.266 27.328 1 97.06 471 GLU B CA 1
ATOM 8381 C C . GLU B 1 471 ? -31.547 26.266 27.656 1 97.06 471 GLU B C 1
ATOM 8383 O O . GLU B 1 471 ? -31.766 25.062 27.656 1 97.06 471 GLU B O 1
ATOM 8388 N N . LEU B 1 472 ? -30.312 26.766 27.891 1 96.69 472 LEU B N 1
ATOM 8389 C CA . LEU B 1 472 ? -29.203 25.906 28.266 1 96.69 472 LEU B CA 1
ATOM 8390 C C . LEU B 1 472 ? -29.484 25.188 29.594 1 96.69 472 LEU B C 1
ATOM 8392 O O . LEU B 1 472 ? -29.188 24.016 29.75 1 96.69 472 LEU B O 1
ATOM 8396 N N . VAL B 1 473 ? -30.047 25.953 30.516 1 95.62 473 VAL B N 1
ATOM 8397 C CA . VAL B 1 473 ? -30.406 25.391 31.812 1 95.62 473 VAL B CA 1
ATOM 8398 C C . VAL B 1 473 ? -31.484 24.312 31.625 1 95.62 473 VAL B C 1
ATOM 8400 O O . VAL B 1 473 ? -31.375 23.234 32.188 1 95.62 473 VAL B O 1
ATOM 8403 N N . LYS B 1 474 ? -32.438 24.609 30.844 1 96.44 474 LYS B N 1
ATOM 8404 C CA . LYS B 1 474 ? -33.562 23.719 30.625 1 96.44 474 LYS B CA 1
ATOM 8405 C C . LYS B 1 474 ? -33.094 22.438 29.922 1 96.44 474 LYS B C 1
ATOM 8407 O O . LYS B 1 474 ? -33.5 21.328 30.312 1 96.44 474 LYS B O 1
ATOM 8412 N N . HIS B 1 475 ? -32.312 22.547 28.922 1 96.75 475 HIS B N 1
ATOM 8413 C CA . HIS B 1 475 ? -31.953 21.406 28.078 1 96.75 475 HIS B CA 1
ATOM 8414 C C . HIS B 1 475 ? -30.844 20.578 28.719 1 96.75 475 HIS B C 1
ATOM 8416 O O . HIS B 1 475 ? -30.797 19.344 28.531 1 96.75 475 HIS B O 1
ATOM 8422 N N . TYR B 1 476 ? -29.906 21.203 29.5 1 96.56 476 TYR B N 1
ATOM 8423 C CA . TYR B 1 476 ? -28.688 20.484 29.812 1 96.56 476 TYR B CA 1
ATOM 8424 C C . TYR B 1 476 ? -28.469 20.422 31.312 1 96.56 476 TYR B C 1
ATOM 8426 O O . TYR B 1 476 ? -27.516 19.797 31.781 1 96.56 476 TYR B O 1
ATOM 8434 N N . GLY B 1 477 ? -29.281 21.078 32.062 1 94.19 477 GLY B N 1
ATOM 8435 C CA . GLY B 1 477 ? -29.281 20.906 33.5 1 94.19 477 GLY B CA 1
ATOM 8436 C C . GLY B 1 477 ? -28.281 21.812 34.188 1 94.19 477 GLY B C 1
ATOM 8437 O O . GLY B 1 477 ? -27.953 21.594 35.375 1 94.19 477 GLY B O 1
ATOM 8438 N N . TYR B 1 478 ? -27.812 22.812 33.594 1 94.56 478 TYR B N 1
ATOM 8439 C CA . TYR B 1 478 ? -26.953 23.797 34.219 1 94.56 478 TYR B CA 1
ATOM 8440 C C . TYR B 1 478 ? -27.719 24.609 35.25 1 94.56 478 TYR B C 1
ATOM 8442 O O . TYR B 1 478 ? -28.953 24.625 35.25 1 94.56 478 TYR B O 1
ATOM 8450 N N . SER B 1 479 ? -26.938 25.203 36.156 1 93.5 479 SER B N 1
ATOM 8451 C CA . SER B 1 479 ? -27.516 26.234 37 1 93.5 479 SER B CA 1
ATOM 8452 C C . SER B 1 479 ? -27.422 27.609 36.344 1 93.5 479 SER B C 1
ATOM 8454 O O . SER B 1 479 ? -26.375 27.984 35.812 1 93.5 479 SER B O 1
ATOM 8456 N N . ARG B 1 480 ? -28.5 28.281 36.469 1 92.5 480 ARG B N 1
ATOM 8457 C CA . ARG B 1 480 ? -28.562 29.594 35.844 1 92.5 480 ARG B CA 1
ATOM 8458 C C . ARG B 1 480 ? -27.5 30.531 36.375 1 92.5 480 ARG B C 1
ATOM 8460 O O . ARG B 1 480 ? -26.938 31.344 35.656 1 92.5 480 ARG B O 1
ATOM 8467 N N . ASP B 1 481 ? -27.266 30.438 37.656 1 91.75 481 ASP B N 1
ATOM 8468 C CA . ASP B 1 481 ? -26.312 31.328 38.312 1 91.75 481 ASP B CA 1
ATOM 8469 C C . ASP B 1 481 ? -24.906 30.734 38.281 1 91.75 481 ASP B C 1
ATOM 8471 O O . ASP B 1 481 ? -23.953 31.359 38.75 1 91.75 481 ASP B O 1
ATOM 8475 N N . GLY B 1 482 ? -24.719 29.656 37.656 1 93.38 482 GLY B N 1
ATOM 8476 C CA . GLY B 1 482 ? -23.438 28.969 37.688 1 93.38 482 GLY B CA 1
ATOM 8477 C C . GLY B 1 482 ? -22.828 28.75 36.312 1 93.38 482 GLY B C 1
ATOM 8478 O O . GLY B 1 482 ? -21.906 27.938 36.156 1 93.38 482 GLY B O 1
ATOM 8479 N N . ILE B 1 483 ? -23.359 29.422 35.281 1 94.56 483 ILE B N 1
ATOM 8480 C CA . ILE B 1 483 ? -22.797 29.188 33.969 1 94.56 483 ILE B CA 1
ATOM 8481 C C . ILE B 1 483 ? -22.125 30.453 33.469 1 94.56 483 ILE B C 1
ATOM 8483 O O . ILE B 1 483 ? -22.516 31.562 33.844 1 94.56 483 ILE B O 1
ATOM 8487 N N . SER B 1 484 ? -21.078 30.281 32.719 1 96.62 484 SER B N 1
ATOM 8488 C CA . SER B 1 484 ? -20.438 31.328 31.906 1 96.62 484 SER B CA 1
ATOM 8489 C C . SER B 1 484 ? -20.453 30.969 30.422 1 96.62 484 SER B C 1
ATOM 8491 O O . SER B 1 484 ? -20.281 29.812 30.062 1 96.62 484 SER B O 1
ATOM 8493 N N . ILE B 1 485 ? -20.812 31.969 29.594 1 96.56 485 ILE B N 1
ATOM 8494 C CA . ILE B 1 485 ? -20.906 31.766 28.141 1 96.56 485 ILE B CA 1
ATOM 8495 C C . ILE B 1 485 ? -19.859 32.625 27.438 1 96.56 485 ILE B C 1
ATOM 8497 O O . ILE B 1 485 ? -19.781 33.844 27.656 1 96.56 485 ILE B O 1
ATOM 8501 N N . SER B 1 486 ? -19.031 31.953 26.641 1 96.38 486 SER B N 1
ATOM 8502 C CA . SER B 1 486 ? -18 32.656 25.875 1 96.38 486 SER B CA 1
ATOM 8503 C C . SER B 1 486 ? -18.078 32.312 24.391 1 96.38 486 SER B C 1
ATOM 8505 O O . SER B 1 486 ? -18.516 31.203 24.031 1 96.38 486 SER B O 1
ATOM 8507 N N . ILE B 1 487 ? -17.719 33.156 23.531 1 93.88 487 ILE B N 1
ATOM 8508 C CA . ILE B 1 487 ? -17.562 32.969 22.094 1 93.88 487 ILE B CA 1
ATOM 8509 C C . ILE B 1 487 ? -16.172 33.406 21.672 1 93.88 487 ILE B C 1
ATOM 8511 O O . ILE B 1 487 ? -15.836 34.594 21.75 1 93.88 487 ILE B O 1
ATOM 8515 N N . GLY B 1 488 ? -15.445 32.406 21.234 1 83.69 488 GLY B N 1
ATOM 8516 C CA . GLY B 1 488 ? -14.023 32.688 21.078 1 83.69 488 GLY B CA 1
ATOM 8517 C C . GLY B 1 488 ? -13.344 33.031 22.391 1 83.69 488 GLY B C 1
ATOM 8518 O O . GLY B 1 488 ? -13.461 32.281 23.375 1 83.69 488 GLY B O 1
ATOM 8519 N N . SER B 1 489 ? -12.625 34.156 22.406 1 84.75 489 SER B N 1
ATOM 8520 C CA . SER B 1 489 ? -11.945 34.594 23.625 1 84.75 489 SER B CA 1
ATOM 8521 C C . SER B 1 489 ? -12.781 35.625 24.375 1 84.75 489 SER B C 1
ATOM 8523 O O . SER B 1 489 ? -12.375 36.094 25.438 1 84.75 489 SER B O 1
ATOM 8525 N N . LYS B 1 490 ? -13.961 35.75 24.031 1 89.94 490 LYS B N 1
ATOM 8526 C CA . LYS B 1 490 ? -14.766 36.812 24.609 1 89.94 490 LYS B CA 1
ATOM 8527 C C . LYS B 1 490 ? -15.859 36.25 25.516 1 89.94 490 LYS B C 1
ATOM 8529 O O . LYS B 1 490 ? -16.688 35.469 25.078 1 89.94 490 LYS B O 1
ATOM 8534 N N . LEU B 1 491 ? -15.891 36.688 26.703 1 94.25 491 LEU B N 1
ATOM 8535 C CA . LEU B 1 491 ? -16.969 36.375 27.625 1 94.25 491 LEU B CA 1
ATOM 8536 C C . LEU B 1 491 ? -18.219 37.188 27.297 1 94.25 491 LEU B C 1
ATOM 8538 O O . LEU B 1 491 ? -18.156 38.438 27.219 1 94.25 491 LEU B O 1
ATOM 8542 N N . VAL B 1 492 ? -19.344 36.594 27.172 1 95.06 492 VAL B N 1
ATOM 8543 C CA . VAL B 1 492 ? -20.531 37.344 26.781 1 95.06 492 VAL B CA 1
ATOM 8544 C C . VAL B 1 492 ? -21.562 37.312 27.906 1 95.06 492 VAL B C 1
ATOM 8546 O O . VAL B 1 492 ? -22.469 38.156 27.953 1 95.06 492 VAL B O 1
ATOM 8549 N N . TYR B 1 493 ? -21.469 36.312 28.781 1 94.94 493 TYR B N 1
ATOM 8550 C CA . TYR B 1 493 ? -22.438 36.219 29.859 1 94.94 493 TYR B CA 1
ATOM 8551 C C . TYR B 1 493 ? -21.859 35.5 31.062 1 94.94 493 TYR B C 1
ATOM 8553 O O . TYR B 1 493 ? -21.125 34.5 30.906 1 94.94 493 TYR B O 1
ATOM 8561 N N . ASP B 1 494 ? -22.016 35.906 32.156 1 94.38 494 ASP B N 1
ATOM 8562 C CA . ASP B 1 494 ? -21.953 35.219 33.438 1 94.38 494 ASP B CA 1
ATOM 8563 C C . ASP B 1 494 ? -22.812 35.938 34.469 1 94.38 494 ASP B C 1
ATOM 8565 O O . ASP B 1 494 ? -23.453 36.938 34.188 1 94.38 494 ASP B O 1
ATOM 8569 N N . VAL B 1 495 ? -22.906 35.406 35.75 1 89 495 VAL B N 1
ATOM 8570 C CA . VAL B 1 495 ? -23.781 35.938 36.781 1 89 495 VAL B CA 1
ATOM 8571 C C . VAL B 1 495 ? -23.406 37.406 37.094 1 89 495 VAL B C 1
ATOM 8573 O O . VAL B 1 495 ? -24.266 38.219 37.375 1 89 495 VAL B O 1
ATOM 8576 N N . ASP B 1 496 ? -22.109 37.719 36.938 1 91.5 496 ASP B N 1
ATOM 8577 C CA . ASP B 1 496 ? -21.625 39.062 37.25 1 91.5 496 ASP B CA 1
ATOM 8578 C C . ASP B 1 496 ? -21.469 39.906 35.969 1 91.5 496 ASP B C 1
ATOM 8580 O O . ASP B 1 496 ? -21.203 41.094 36.062 1 91.5 496 ASP B O 1
ATOM 8584 N N . PHE B 1 497 ? -21.547 39.281 34.906 1 92 497 PHE B N 1
ATOM 8585 C CA . PHE B 1 497 ? -21.422 39.938 33.594 1 92 497 PHE B CA 1
ATOM 8586 C C . PHE B 1 497 ? -22.672 39.719 32.75 1 92 497 PHE B C 1
ATOM 8588 O O . PHE B 1 497 ? -22.656 38.938 31.797 1 92 497 PHE B O 1
ATOM 8595 N N . ASP B 1 498 ? -23.797 40.5 33.031 1 91 498 ASP B N 1
ATOM 8596 C CA . ASP B 1 498 ? -25.094 40.25 32.406 1 91 498 ASP B CA 1
ATOM 8597 C C . ASP B 1 498 ? -25.641 41.5 31.734 1 91 498 ASP B C 1
ATOM 8599 O O . ASP B 1 498 ? -26.844 41.656 31.609 1 91 498 ASP B O 1
ATOM 8603 N N . ASP B 1 499 ? -24.734 42.406 31.312 1 93.25 499 ASP B N 1
ATOM 8604 C CA . ASP B 1 499 ? -25.125 43.656 30.703 1 93.25 499 ASP B CA 1
ATOM 8605 C C . ASP B 1 499 ? -25.906 43.438 29.406 1 93.25 499 ASP B C 1
ATOM 8607 O O . ASP B 1 499 ? -26.703 44.281 29 1 93.25 499 ASP B O 1
ATOM 8611 N N . LYS B 1 500 ? -25.656 42.344 28.781 1 93.94 500 LYS B N 1
ATOM 8612 C CA . LYS B 1 500 ? -26.266 42.125 27.484 1 93.94 500 LYS B CA 1
ATOM 8613 C C . LYS B 1 500 ? -27.375 41.062 27.578 1 93.94 500 LYS B C 1
ATOM 8615 O O . LYS B 1 500 ? -27.844 40.562 26.547 1 93.94 500 LYS B O 1
ATOM 8620 N N . VAL B 1 501 ? -27.812 40.75 28.703 1 95.56 501 VAL B N 1
ATOM 8621 C CA . VAL B 1 501 ? -28.734 39.625 28.953 1 95.56 501 VAL B CA 1
ATOM 8622 C C . VAL B 1 501 ? -30.047 39.875 28.203 1 95.56 501 VAL B C 1
ATOM 8624 O O . VAL B 1 501 ? -30.688 38.938 27.766 1 95.56 501 VAL B O 1
ATOM 8627 N N . ASP B 1 502 ? -30.438 41.188 27.969 1 96.06 502 ASP B N 1
ATOM 8628 C CA . ASP B 1 502 ? -31.719 41.5 27.344 1 96.06 502 ASP B CA 1
ATOM 8629 C C . ASP B 1 502 ? -31.531 41.781 25.844 1 96.06 502 ASP B C 1
ATOM 8631 O O . ASP B 1 502 ? -32.5 41.969 25.109 1 96.06 502 ASP B O 1
ATOM 8635 N N . ASP B 1 503 ? -30.297 41.75 25.391 1 96.62 503 ASP B N 1
ATOM 8636 C CA . ASP B 1 503 ? -30.016 42 23.984 1 96.62 503 ASP B CA 1
ATOM 8637 C C . ASP B 1 503 ? -30.438 40.812 23.125 1 96.62 503 ASP B C 1
ATOM 8639 O O . ASP B 1 503 ? -30.328 39.656 23.531 1 96.62 503 ASP B O 1
ATOM 8643 N N . ALA B 1 504 ? -30.922 41.188 21.953 1 97.12 504 ALA B N 1
ATOM 8644 C CA . ALA B 1 504 ? -31.203 40.156 20.969 1 97.12 504 ALA B CA 1
ATOM 8645 C C . ALA B 1 504 ? -29.922 39.406 20.578 1 97.12 504 ALA B C 1
ATOM 8647 O O . ALA B 1 504 ? -28.844 40 20.547 1 97.12 504 ALA B O 1
ATOM 8648 N N . LEU B 1 505 ? -30.031 38.094 20.297 1 96.94 505 LEU B N 1
ATOM 8649 C CA . LEU B 1 505 ? -28.859 37.25 20.016 1 96.94 505 LEU B CA 1
ATOM 8650 C C . LEU B 1 505 ? -28.031 37.812 18.875 1 96.94 505 LEU B C 1
ATOM 8652 O O . LEU B 1 505 ? -26.797 37.781 18.891 1 96.94 505 LEU B O 1
ATOM 8656 N N . ASP B 1 506 ? -28.734 38.406 17.812 1 95.81 506 ASP B N 1
ATOM 8657 C CA . ASP B 1 506 ? -28.031 38.906 16.641 1 95.81 506 ASP B CA 1
ATOM 8658 C C . ASP B 1 506 ? -27.281 40.219 16.953 1 95.81 506 ASP B C 1
ATOM 8660 O O . ASP B 1 506 ? -26.5 40.688 16.125 1 95.81 506 ASP B O 1
ATOM 8664 N N . THR B 1 507 ? -27.484 40.75 18.172 1 95.94 507 THR B N 1
ATOM 8665 C CA . THR B 1 507 ? -26.797 42 18.547 1 95.94 507 THR B CA 1
ATOM 8666 C C . THR B 1 507 ? -25.672 41.688 19.531 1 95.94 507 THR B C 1
ATOM 8668 O O . THR B 1 507 ? -24.859 42.562 19.828 1 95.94 507 THR B O 1
ATOM 8671 N N . VAL B 1 508 ? -25.688 40.5 20.078 1 95.19 508 VAL B N 1
ATOM 8672 C CA . VAL B 1 508 ? -24.609 40.094 20.953 1 95.19 508 VAL B CA 1
ATOM 8673 C C . VAL B 1 508 ? -23.328 39.906 20.156 1 95.19 508 VAL B C 1
ATOM 8675 O O . VAL B 1 508 ? -23.312 39.188 19.141 1 95.19 508 VAL B O 1
ATOM 8678 N N . PRO B 1 509 ? -22.25 40.438 20.609 1 91.81 509 PRO B N 1
ATOM 8679 C CA . PRO B 1 509 ? -21 40.375 19.844 1 91.81 509 PRO B CA 1
ATOM 8680 C C . PRO B 1 509 ? -20.562 38.938 19.594 1 91.81 509 PRO B C 1
ATOM 8682 O O . PRO B 1 509 ? -20.516 38.125 20.531 1 91.81 509 PRO B O 1
ATOM 8685 N N . SER B 1 510 ? -20.312 38.562 18.375 1 91.12 510 SER B N 1
ATOM 8686 C CA . SER B 1 510 ? -19.719 37.312 17.906 1 91.12 510 SER B CA 1
ATOM 8687 C C . SER B 1 510 ? -20.75 36.188 17.906 1 91.12 510 SER B C 1
ATOM 8689 O O . SER B 1 510 ? -20.438 35.062 17.469 1 91.12 510 SER B O 1
ATOM 8691 N N . PHE B 1 511 ? -21.922 36.469 18.438 1 94.94 511 PHE B N 1
ATOM 8692 C CA . PHE B 1 511 ? -22.953 35.438 18.344 1 94.94 511 PHE B CA 1
ATOM 8693 C C . PHE B 1 511 ? -23.531 35.375 16.938 1 94.94 511 PHE B C 1
ATOM 8695 O O . PHE B 1 511 ? -24.406 36.156 16.578 1 94.94 511 PHE B O 1
ATOM 8702 N N . ALA B 1 512 ? -23.109 34.5 16.125 1 93.31 512 ALA B N 1
ATOM 8703 C CA . ALA B 1 512 ? -23.531 34.406 14.727 1 93.31 512 ALA B CA 1
ATOM 8704 C C . ALA B 1 512 ? -23.328 33 14.195 1 93.31 512 ALA B C 1
ATOM 8706 O O . ALA B 1 512 ? -22.516 32.219 14.719 1 93.31 512 ALA B O 1
ATOM 8707 N N . PRO B 1 513 ? -24.125 32.656 13.172 1 92.25 513 PRO B N 1
ATOM 8708 C CA . PRO B 1 513 ? -23.844 31.375 12.508 1 92.25 513 PRO B CA 1
ATOM 8709 C C . PRO B 1 513 ? -22.391 31.25 12.094 1 92.25 513 PRO B C 1
ATOM 8711 O O . PRO B 1 513 ? -21.781 32.219 11.617 1 92.25 513 PRO B O 1
ATOM 8714 N N . GLY B 1 514 ? -21.859 30.047 12.367 1 92.19 514 GLY B N 1
ATOM 8715 C CA . GLY B 1 514 ? -20.469 29.797 12.055 1 92.19 514 GLY B CA 1
ATOM 8716 C C . GLY B 1 514 ? -19.562 29.891 13.266 1 92.19 514 GLY B C 1
ATOM 8717 O O . GLY B 1 514 ? -18.406 29.438 13.227 1 92.19 514 GLY B O 1
ATOM 8718 N N . GLN B 1 515 ? -20.094 30.375 14.344 1 93.38 515 GLN B N 1
ATOM 8719 C CA . GLN B 1 515 ? -19.297 30.547 15.555 1 93.38 515 GLN B CA 1
ATOM 8720 C C . GLN B 1 515 ? -19.547 29.406 16.547 1 93.38 515 GLN B C 1
ATOM 8722 O O . GLN B 1 515 ? -20.547 28.688 16.438 1 93.38 515 GLN B O 1
ATOM 8727 N N . ILE B 1 516 ? -18.594 29.25 17.453 1 96.06 516 ILE B N 1
ATOM 8728 C CA . ILE B 1 516 ? -18.703 28.25 18.5 1 96.06 516 ILE B CA 1
ATOM 8729 C C . ILE B 1 516 ? -18.891 28.938 19.859 1 96.06 516 ILE B C 1
ATOM 8731 O O . ILE B 1 516 ? -18.141 29.859 20.203 1 96.06 516 ILE B O 1
ATOM 8735 N N . VAL B 1 517 ? -19.875 28.516 20.562 1 96.75 517 VAL B N 1
ATOM 8736 C CA . VAL B 1 517 ? -20.156 29.016 21.906 1 96.75 517 VAL B CA 1
ATOM 8737 C C . VAL B 1 517 ? -19.641 28.031 22.953 1 96.75 517 VAL B C 1
ATOM 8739 O O . VAL B 1 517 ? -19.891 26.828 22.859 1 96.75 517 VAL B O 1
ATOM 8742 N N . LEU B 1 518 ? -18.906 28.5 23.859 1 97.06 518 LEU B N 1
ATOM 8743 C CA . LEU B 1 518 ? -18.438 27.688 24.984 1 97.06 518 LEU B CA 1
ATOM 8744 C C . LEU B 1 518 ? -19.234 28 26.234 1 97.06 518 LEU B C 1
ATOM 8746 O O . LEU B 1 518 ? -19.312 29.156 26.656 1 97.06 518 LEU B O 1
ATOM 8750 N N . VAL B 1 519 ? -19.859 27.062 26.797 1 97.06 519 VAL B N 1
ATOM 8751 C CA . VAL B 1 519 ? -20.578 27.156 28.062 1 97.06 519 VAL B CA 1
ATOM 8752 C C . VAL B 1 519 ? -19.797 26.438 29.172 1 97.06 519 VAL B C 1
ATOM 8754 O O . VAL B 1 519 ? -19.531 25.234 29.078 1 97.06 519 VAL B O 1
ATOM 8757 N N . GLN B 1 520 ? -19.453 27.125 30.094 1 95.5 520 GLN B N 1
ATOM 8758 C CA . GLN B 1 520 ? -18.688 26.562 31.219 1 95.5 520 GLN B CA 1
ATOM 8759 C C . GLN B 1 520 ? -19.531 26.562 32.5 1 95.5 520 GLN B C 1
ATOM 8761 O O . GLN B 1 520 ? -20.312 27.484 32.719 1 95.5 520 GLN B O 1
ATOM 8766 N N . ASP B 1 521 ? -19.406 25.516 33.25 1 94.12 521 ASP B N 1
ATOM 8767 C CA . ASP B 1 521 ? -20.047 25.422 34.562 1 94.12 521 ASP B CA 1
ATOM 8768 C C . ASP B 1 521 ? -19.109 25.891 35.656 1 94.12 521 ASP B C 1
ATOM 8770 O O . ASP B 1 521 ? -18.203 25.156 36.062 1 94.12 521 ASP B O 1
ATOM 8774 N N . ASP B 1 522 ? -19.391 26.906 36.219 1 90.81 522 ASP B N 1
ATOM 8775 C CA . ASP B 1 522 ? -18.531 27.516 37.219 1 90.81 522 ASP B CA 1
ATOM 8776 C C . ASP B 1 522 ? -18.703 26.828 38.594 1 90.81 522 ASP B C 1
ATOM 8778 O O . ASP B 1 522 ? -17.875 27 39.469 1 90.81 522 ASP B O 1
ATOM 8782 N N . ASP B 1 523 ? -19.766 26.094 38.75 1 90 523 ASP B N 1
ATOM 8783 C CA . ASP B 1 523 ? -20.016 25.344 39.969 1 90 523 ASP B CA 1
ATOM 8784 C C . ASP B 1 523 ? -19.266 24.016 39.938 1 90 523 ASP B C 1
ATOM 8786 O O . ASP B 1 523 ? -19.25 23.281 40.938 1 90 523 ASP B O 1
ATOM 8790 N N . ASP B 1 524 ? -18.75 23.609 38.844 1 90.56 524 ASP B N 1
ATOM 8791 C CA . ASP B 1 524 ? -17.953 22.406 38.625 1 90.56 524 ASP B CA 1
ATOM 8792 C C . ASP B 1 524 ? -18.781 21.141 38.844 1 90.56 524 ASP B C 1
ATOM 8794 O O . ASP B 1 524 ? -18.297 20.172 39.438 1 90.56 524 ASP B O 1
ATOM 8798 N N . GLU B 1 525 ? -20.031 21.203 38.469 1 92.94 525 GLU B N 1
ATOM 8799 C CA . GLU B 1 525 ? -20.906 20.031 38.594 1 92.94 525 GLU B CA 1
ATOM 8800 C C . GLU B 1 525 ? -20.969 19.266 37.281 1 92.94 525 GLU B C 1
ATOM 8802 O O . GLU B 1 525 ? -20.969 18.031 37.25 1 92.94 525 GLU B O 1
ATOM 8807 N N . LEU B 1 526 ? -21.094 20 36.219 1 95.12 526 LEU B N 1
ATOM 8808 C CA . LEU B 1 526 ? -21.219 19.406 34.875 1 95.12 526 LEU B CA 1
ATOM 8809 C C . LEU B 1 526 ? -20.047 19.797 34 1 95.12 526 LEU B C 1
ATOM 8811 O O . LEU B 1 526 ? -19.422 20.844 34.188 1 95.12 526 LEU B O 1
ATOM 8815 N N . GLU B 1 527 ? -19.734 18.969 33 1 94.19 527 GLU B N 1
ATOM 8816 C CA . GLU B 1 527 ? -18.688 19.266 32 1 94.19 527 GLU B CA 1
ATOM 8817 C C . GLU B 1 527 ? -19.078 20.469 31.141 1 94.19 527 GLU B C 1
ATOM 8819 O O . GLU B 1 527 ? -20.234 20.875 31.109 1 94.19 527 GLU B O 1
ATOM 8824 N N . ASN B 1 528 ? -18.062 21.016 30.5 1 94.88 528 ASN B N 1
ATOM 8825 C CA . ASN B 1 528 ? -18.281 22.141 29.594 1 94.88 528 ASN B CA 1
ATOM 8826 C C . ASN B 1 528 ? -18.969 21.703 28.312 1 94.88 528 ASN B C 1
ATOM 8828 O O . ASN B 1 528 ? -18.984 20.516 27.969 1 94.88 528 ASN B O 1
ATOM 8832 N N . LEU B 1 529 ? -19.578 22.672 27.688 1 96.94 529 LEU B N 1
ATOM 8833 C CA . LEU B 1 529 ? -20.312 22.406 26.453 1 96.94 529 LEU B CA 1
ATOM 8834 C C . LEU B 1 529 ? -19.906 23.391 25.359 1 96.94 529 LEU B C 1
ATOM 8836 O O . LEU B 1 529 ? -19.844 24.609 25.594 1 96.94 529 LEU B O 1
ATOM 8840 N N . GLU B 1 530 ? -19.547 22.812 24.234 1 97.44 530 GLU B N 1
ATOM 8841 C CA . GLU B 1 530 ? -19.344 23.641 23.047 1 97.44 530 GLU B CA 1
ATOM 8842 C C . GLU B 1 530 ? -20.484 23.438 22.047 1 97.44 530 GLU B C 1
ATOM 8844 O O . GLU B 1 530 ? -20.844 22.312 21.719 1 97.44 530 GLU B O 1
ATOM 8849 N N . LEU B 1 531 ? -21.062 24.547 21.609 1 97.56 531 LEU B N 1
ATOM 8850 C CA . LEU B 1 531 ? -22.125 24.516 20.609 1 97.56 531 LEU B CA 1
ATOM 8851 C C . LEU B 1 531 ? -21.703 25.25 19.344 1 97.56 531 LEU B C 1
ATOM 8853 O O . LEU B 1 531 ? -21.344 26.422 19.391 1 97.56 531 LEU B O 1
ATOM 8857 N N . TYR B 1 532 ? -21.688 24.547 18.234 1 97.44 532 TYR B N 1
ATOM 8858 C CA . TYR B 1 532 ? -21.516 25.188 16.938 1 97.44 532 TYR B CA 1
ATOM 8859 C C . TYR B 1 532 ? -22.828 25.75 16.422 1 97.44 532 TYR B C 1
ATOM 8861 O O . TYR B 1 532 ? -23.781 25.016 16.188 1 97.44 532 TYR B O 1
ATOM 8869 N N . ILE B 1 533 ? -22.875 27.062 16.188 1 95.88 533 ILE B N 1
ATOM 8870 C CA . ILE B 1 533 ? -24.109 27.719 15.797 1 95.88 533 ILE B CA 1
ATOM 8871 C C . ILE B 1 533 ? -24.281 27.641 14.281 1 95.88 533 ILE B C 1
ATOM 8873 O O . ILE B 1 533 ? -23.406 28.047 13.523 1 95.88 533 ILE B O 1
ATOM 8877 N N . THR B 1 534 ? -25.406 27.062 13.875 1 95.38 534 THR B N 1
ATOM 8878 C CA . THR B 1 534 ? -25.797 27.109 12.477 1 95.38 534 THR B CA 1
ATOM 8879 C C . THR B 1 534 ? -27.062 27.938 12.297 1 95.38 534 THR B C 1
ATOM 8881 O O . THR B 1 534 ? -27.828 28.125 13.258 1 95.38 534 THR B O 1
ATOM 8884 N N . GLY B 1 535 ? -27.266 28.5 11.078 1 91.5 535 GLY B N 1
ATOM 8885 C CA . GLY B 1 535 ? -28.422 29.328 10.789 1 91.5 535 GLY B CA 1
ATOM 8886 C C . GLY B 1 535 ? -29.312 28.75 9.711 1 91.5 535 GLY B C 1
ATOM 8887 O O . GLY B 1 535 ? -29.031 27.672 9.172 1 91.5 535 GLY B O 1
ATOM 8888 N N . GLY B 1 536 ? -30.484 29.391 9.57 1 82.69 536 GLY B N 1
ATOM 8889 C CA . GLY B 1 536 ? -31.359 29.109 8.438 1 82.69 536 GLY B CA 1
ATOM 8890 C C . GLY B 1 536 ? -32.344 28 8.719 1 82.69 536 GLY B C 1
ATOM 8891 O O . GLY B 1 536 ? -33.094 27.578 7.816 1 82.69 536 GLY B O 1
ATOM 8892 N N . ALA B 1 537 ? -32.406 27.609 9.93 1 85.81 537 ALA B N 1
ATOM 8893 C CA . ALA B 1 537 ? -33.344 26.547 10.266 1 85.81 537 ALA B CA 1
ATOM 8894 C C . ALA B 1 537 ? -34.75 27.109 10.438 1 85.81 537 ALA B C 1
ATOM 8896 O O . ALA B 1 537 ? -34.938 28.297 10.719 1 85.81 537 ALA B O 1
ATOM 8897 N N . ALA B 1 538 ? -35.688 26.281 10.172 1 89.88 538 ALA B N 1
ATOM 8898 C CA . ALA B 1 538 ? -37.094 26.688 10.367 1 89.88 538 ALA B CA 1
ATOM 8899 C C . ALA B 1 538 ? -37.406 26.859 11.844 1 89.88 538 ALA B C 1
ATOM 8901 O O . ALA B 1 538 ? -38.156 27.766 12.219 1 89.88 538 ALA B O 1
ATOM 8902 N N . SER B 1 539 ? -36.875 25.969 12.609 1 94.12 539 SER B N 1
ATOM 8903 C CA . SER B 1 539 ? -37 26.047 14.062 1 94.12 539 SER B CA 1
ATOM 8904 C C . SER B 1 539 ? -35.688 25.812 14.766 1 94.12 539 SER B C 1
ATOM 8906 O O . SER B 1 539 ? -34.812 25.094 14.242 1 94.12 539 SER B O 1
ATOM 8908 N N . THR B 1 540 ? -35.625 26.469 15.906 1 96.44 540 THR B N 1
ATOM 8909 C CA . THR B 1 540 ? -34.406 26.297 16.672 1 96.44 540 THR B CA 1
ATOM 8910 C C . THR B 1 540 ? -34.312 24.891 17.266 1 96.44 540 THR B C 1
ATOM 8912 O O . THR B 1 540 ? -35.281 24.406 17.844 1 96.44 540 THR B O 1
ATOM 8915 N N . LYS B 1 541 ? -33.188 24.25 17.031 1 96.06 541 LYS B N 1
ATOM 8916 C CA . LYS B 1 541 ? -32.969 22.891 17.531 1 96.06 541 LYS B CA 1
ATOM 8917 C C . LYS B 1 541 ? -31.688 22.781 18.344 1 96.06 541 LYS B C 1
ATOM 8919 O O . LYS B 1 541 ? -30.594 22.922 17.812 1 96.06 541 LYS B O 1
ATOM 8924 N N . PHE B 1 542 ? -31.859 22.547 19.656 1 96.56 542 PHE B N 1
ATOM 8925 C CA . PHE B 1 542 ? -30.734 22.219 20.516 1 96.56 542 PHE B CA 1
ATOM 8926 C C . PHE B 1 542 ? -30.328 20.75 20.375 1 96.56 542 PHE B C 1
ATOM 8928 O O . PHE B 1 542 ? -31.188 19.875 20.25 1 96.56 542 PHE B O 1
ATOM 8935 N N . PRO B 1 543 ? -29.031 20.547 20.328 1 95.12 543 PRO B N 1
ATOM 8936 C CA . PRO B 1 543 ? -28.641 19.141 20.203 1 95.12 543 PRO B CA 1
ATOM 8937 C C . PRO B 1 543 ? -29.031 18.297 21.406 1 95.12 543 PRO B C 1
ATOM 8939 O O . PRO B 1 543 ? -29 18.781 22.547 1 95.12 543 PRO B O 1
ATOM 8942 N N . GLU B 1 544 ? -29.391 17.031 21.125 1 90.69 544 GLU B N 1
ATOM 8943 C CA . GLU B 1 544 ? -29.719 16.094 22.188 1 90.69 544 GLU B CA 1
ATOM 8944 C C . GLU B 1 544 ? -28.453 15.477 22.797 1 90.69 544 GLU B C 1
ATOM 8946 O O . GLU B 1 544 ? -27.812 14.641 22.156 1 90.69 544 GLU B O 1
ATOM 8951 N N . LEU B 1 545 ? -28.203 15.961 23.984 1 91 545 LEU B N 1
ATOM 8952 C CA . LEU B 1 545 ? -27.016 15.469 24.672 1 91 545 LEU B CA 1
ATOM 8953 C C . LEU B 1 545 ? -27.266 15.383 26.172 1 91 545 LEU B C 1
ATOM 8955 O O . LEU B 1 545 ? -28.078 16.125 26.719 1 91 545 LEU B O 1
ATOM 8959 N N . LYS B 1 546 ? -26.641 14.406 26.719 1 90.44 546 LYS B N 1
ATOM 8960 C CA . LYS B 1 546 ? -26.594 14.312 28.172 1 90.44 546 LYS B CA 1
ATOM 8961 C C . LYS B 1 546 ? -25.203 14.641 28.703 1 90.44 546 LYS B C 1
ATOM 8963 O O . LYS B 1 546 ? -24.234 13.93 28.391 1 90.44 546 LYS B O 1
ATOM 8968 N N . LEU B 1 547 ? -25.125 15.727 29.484 1 94.81 547 LEU B N 1
ATOM 8969 C CA . LEU B 1 547 ? -23.828 16.156 30 1 94.81 547 LEU B CA 1
ATOM 8970 C C . LEU B 1 547 ? -23.375 15.258 31.156 1 94.81 547 LEU B C 1
ATOM 8972 O O . LEU B 1 547 ? -24.203 14.82 31.953 1 94.81 547 LEU B O 1
ATOM 8976 N N . ARG B 1 548 ? -22.109 15.055 31.25 1 91 548 ARG B N 1
ATOM 8977 C CA . ARG B 1 548 ? -21.5 14.227 32.281 1 91 548 ARG B CA 1
ATOM 8978 C C . ARG B 1 548 ? -21.094 15.07 33.5 1 91 548 ARG B C 1
ATOM 8980 O O . ARG B 1 548 ? -21 16.297 33.375 1 91 548 ARG B O 1
ATOM 8987 N N . ALA B 1 549 ? -20.875 14.352 34.562 1 92.69 549 ALA B N 1
ATOM 8988 C CA . ALA B 1 549 ? -20.297 15.039 35.719 1 92.69 549 ALA B CA 1
ATOM 8989 C C . ALA B 1 549 ? -18.891 15.555 35.406 1 92.69 549 ALA B C 1
ATOM 8991 O O . ALA B 1 549 ? -18.109 14.883 34.719 1 92.69 549 ALA B O 1
ATOM 8992 N N . LYS B 1 550 ? -18.672 16.734 35.938 1 90.44 550 LYS B N 1
ATOM 8993 C CA . LYS B 1 550 ? -17.359 17.328 35.688 1 90.44 550 LYS B CA 1
ATOM 8994 C C . LYS B 1 550 ? -16.25 16.5 36.312 1 90.44 550 LYS B C 1
ATOM 8996 O O . LYS B 1 550 ? -16.359 16.125 37.5 1 90.44 550 LYS B O 1
ATOM 9001 N N . GLN B 1 551 ? -15.328 16.141 35.531 1 82.19 551 GLN B N 1
ATOM 9002 C CA . GLN B 1 551 ? -14.188 15.391 36.031 1 82.19 551 GLN B CA 1
ATOM 9003 C C . GLN B 1 551 ? -13.07 16.312 36.5 1 82.19 551 GLN B C 1
ATOM 9005 O O . GLN B 1 551 ? -12.836 17.359 35.906 1 82.19 551 GLN B O 1
ATOM 9010 N N . THR B 1 552 ? -12.648 16.281 37.781 1 68.25 552 THR B N 1
ATOM 9011 C CA . THR B 1 552 ? -11.5 17.047 38.25 1 68.25 552 THR B CA 1
ATOM 9012 C C . THR B 1 552 ? -10.195 16.391 37.781 1 68.25 552 THR B C 1
ATOM 9014 O O . THR B 1 552 ? -9.969 15.211 38.031 1 68.25 552 THR B O 1
ATOM 9017 N N . PRO B 1 553 ? -9.57 17.078 36.969 1 60.22 553 PRO B N 1
ATOM 9018 C CA . PRO B 1 553 ? -8.305 16.453 36.594 1 60.22 553 PRO B CA 1
ATOM 9019 C C . PRO B 1 553 ? -7.457 16.031 37.781 1 60.22 553 PRO B C 1
ATOM 9021 O O . PRO B 1 553 ? -7.457 16.719 38.812 1 60.22 553 PRO B O 1
ATOM 9024 N N . PRO B 1 554 ? -7.07 14.805 37.938 1 51.5 554 PRO B N 1
ATOM 9025 C CA . PRO B 1 554 ? -6.156 14.547 39.062 1 51.5 554 PRO B CA 1
ATOM 9026 C C . PRO B 1 554 ? -5.043 15.586 39.156 1 51.5 554 PRO B C 1
ATOM 9028 O O . PRO B 1 554 ? -4.617 16.141 38.156 1 51.5 554 PRO B O 1
ATOM 9031 N N . ALA B 1 555 ? -4.895 16.297 40.469 1 44.16 555 ALA B N 1
ATOM 9032 C CA . ALA B 1 555 ? -3.738 17.172 40.719 1 44.16 555 ALA B CA 1
ATOM 9033 C C . ALA B 1 555 ? -2.508 16.641 39.969 1 44.16 555 ALA B C 1
ATOM 9035 O O . ALA B 1 555 ? -2.289 15.422 39.906 1 44.16 555 ALA B O 1
ATOM 9036 N N . ALA B 1 556 ? -1.923 17.484 39.219 1 42.47 556 ALA B N 1
ATOM 9037 C CA . ALA B 1 556 ? -0.669 17.109 38.594 1 42.47 556 ALA B CA 1
ATOM 9038 C C . ALA B 1 556 ? 0.255 16.375 39.531 1 42.47 556 ALA B C 1
ATOM 9040 O O . ALA B 1 556 ? 0.64 16.922 40.594 1 42.47 556 ALA B O 1
ATOM 9041 N N . SER B 1 557 ? 0.188 15.242 39.906 1 33.56 557 SER B N 1
ATOM 9042 C CA . SER B 1 557 ? 1.36 14.688 40.562 1 33.56 557 SER B CA 1
ATOM 9043 C C . SER B 1 557 ? 2.65 15.227 39.969 1 33.56 557 SER B C 1
ATOM 9045 O O . SER B 1 557 ? 2.732 15.43 38.75 1 33.56 557 SER B O 1
ATOM 9047 N N . ASP B 1 558 ? 3.461 16.062 40.906 1 28.22 558 ASP B N 1
ATOM 9048 C CA . ASP B 1 558 ? 4.828 16.469 40.594 1 28.22 558 ASP B CA 1
ATOM 9049 C C . ASP B 1 558 ? 5.559 15.359 39.812 1 28.22 558 ASP B C 1
ATOM 9051 O O . ASP B 1 558 ? 6.184 14.492 40.438 1 28.22 558 ASP B O 1
ATOM 9055 N N . ALA B 1 559 ? 5.016 14.852 39 1 31 559 ALA B N 1
ATOM 9056 C CA . ALA B 1 559 ? 5.93 13.977 38.281 1 31 559 ALA B CA 1
ATOM 9057 C C . ALA B 1 559 ? 7.223 14.703 37.906 1 31 559 ALA B C 1
ATOM 9059 O O . ALA B 1 559 ? 7.188 15.781 37.312 1 31 559 ALA B O 1
ATOM 9060 N N . SER B 1 560 ? 8.227 14.562 38.875 1 27.5 560 SER B N 1
ATOM 9061 C CA . SER B 1 560 ? 9.578 15.016 38.531 1 27.5 560 SER B CA 1
ATOM 9062 C C . SER B 1 560 ? 9.812 14.969 37.031 1 27.5 560 SER B C 1
ATOM 9064 O O . SER B 1 560 ? 9.258 14.117 36.344 1 27.5 560 SER B O 1
ATOM 9066 N N . PRO B 1 561 ? 10.25 16.125 36.531 1 24.48 561 PRO B N 1
ATOM 9067 C CA . PRO B 1 561 ? 10.602 15.977 35.125 1 24.48 561 PRO B CA 1
ATOM 9068 C C . PRO B 1 561 ? 11.211 14.609 34.812 1 24.48 561 PRO B C 1
ATOM 9070 O O . PRO B 1 561 ? 12.133 14.164 35.5 1 24.48 561 PRO B O 1
ATOM 9073 N N . ALA B 1 562 ? 10.367 13.742 34.438 1 27.66 562 ALA B N 1
ATOM 9074 C CA . ALA B 1 562 ? 10.984 12.547 33.875 1 27.66 562 ALA B CA 1
ATOM 9075 C C . ALA B 1 562 ? 12.32 12.867 33.219 1 27.66 562 ALA B C 1
ATOM 9077 O O . ALA B 1 562 ? 12.445 13.875 32.5 1 27.66 562 ALA B O 1
ATOM 9078 N N . ALA B 1 563 ? 13.461 12.453 33.781 1 26.31 563 ALA B N 1
ATOM 9079 C CA . ALA B 1 563 ? 14.758 12.438 33.125 1 26.31 563 ALA B CA 1
ATOM 9080 C C . ALA B 1 563 ? 14.609 12.312 31.609 1 26.31 563 ALA B C 1
ATOM 9082 O O . ALA B 1 563 ? 13.633 11.734 31.125 1 26.31 563 ALA B O 1
ATOM 9083 N N . GLU B 1 564 ? 15.18 13.281 30.797 1 24.3 564 GLU B N 1
ATOM 9084 C CA . GLU B 1 564 ? 15.43 13.156 29.359 1 24.3 564 GLU B CA 1
ATOM 9085 C C . GLU B 1 564 ? 15.562 11.695 28.953 1 24.3 564 GLU B C 1
ATOM 9087 O O . GLU B 1 564 ? 16.578 11.055 29.234 1 24.3 564 GLU B O 1
ATOM 9092 N N . SER B 1 565 ? 14.586 10.961 29.281 1 24.88 565 SER B N 1
ATOM 9093 C CA . SER B 1 565 ? 14.773 9.594 28.797 1 24.88 565 SER B CA 1
ATOM 9094 C C . SER B 1 565 ? 15.156 9.57 27.328 1 24.88 565 SER B C 1
ATOM 9096 O O . SER B 1 565 ? 14.578 10.289 26.516 1 24.88 565 SER B O 1
ATOM 9098 N N . ASN B 1 566 ? 16.406 9.32 27.031 1 25.03 566 ASN B N 1
ATOM 9099 C CA . ASN B 1 566 ? 16.875 8.781 25.766 1 25.03 566 ASN B CA 1
ATOM 9100 C C . ASN B 1 566 ? 15.852 7.82 25.156 1 25.03 566 ASN B C 1
ATOM 9102 O O . ASN B 1 566 ? 15.016 7.258 25.859 1 25.03 566 ASN B O 1
ATOM 9106 N N . GLY B 1 567 ? 15.656 7.836 23.859 1 24.11 567 GLY B N 1
ATOM 9107 C CA . GLY B 1 567 ? 14.828 7.082 22.922 1 24.11 567 GLY B CA 1
ATOM 9108 C C . GLY B 1 567 ? 14.539 5.668 23.391 1 24.11 567 GLY B C 1
ATOM 9109 O O . GLY B 1 567 ? 14.453 4.746 22.578 1 24.11 567 GLY B O 1
ATOM 9110 N N . ASP B 1 568 ? 14.523 5.52 24.75 1 25.38 568 ASP B N 1
ATOM 9111 C CA . ASP B 1 568 ? 14.344 4.117 25.109 1 25.38 568 ASP B CA 1
ATOM 9112 C C . ASP B 1 568 ? 12.906 3.664 24.844 1 25.38 568 ASP B C 1
ATOM 9114 O O . ASP B 1 568 ? 11.961 4.398 25.125 1 25.38 568 ASP B O 1
ATOM 9118 N N . THR B 1 569 ? 12.883 2.812 23.906 1 26.64 569 THR B N 1
ATOM 9119 C CA . THR B 1 569 ? 11.742 2.039 23.422 1 26.64 569 THR B CA 1
ATOM 9120 C C . THR B 1 569 ? 11 1.396 24.594 1 26.64 569 THR B C 1
ATOM 9122 O O . THR B 1 569 ? 11.578 0.631 25.359 1 26.64 569 THR B O 1
ATOM 9125 N N . VAL B 1 570 ? 10.102 2.004 25.141 1 27.64 570 VAL B N 1
ATOM 9126 C CA . VAL B 1 570 ? 9.234 1.478 26.188 1 27.64 570 VAL B CA 1
ATOM 9127 C C . VAL B 1 570 ? 8.516 0.228 25.688 1 27.64 570 VAL B C 1
ATOM 9129 O O . VAL B 1 570 ? 7.762 0.286 24.719 1 27.64 570 VAL B O 1
ATOM 9132 N N . VAL B 1 571 ? 9.227 -0.952 25.844 1 27.19 571 VAL B N 1
ATOM 9133 C CA . VAL B 1 571 ? 8.602 -2.254 25.609 1 27.19 571 VAL B CA 1
ATOM 9134 C C . VAL B 1 571 ? 7.531 -2.502 26.672 1 27.19 571 VAL B C 1
ATOM 9136 O O . VAL B 1 571 ? 7.828 -2.52 27.875 1 27.19 571 VAL B O 1
ATOM 9139 N N . ILE B 1 572 ? 6.402 -2.15 26.422 1 26.09 572 ILE B N 1
ATOM 9140 C CA . ILE B 1 572 ? 5.266 -2.381 27.312 1 26.09 572 ILE B CA 1
ATOM 9141 C C . ILE B 1 572 ? 5.039 -3.881 27.469 1 26.09 572 ILE B C 1
ATOM 9143 O O . ILE B 1 572 ? 4.723 -4.578 26.516 1 26.09 572 ILE B O 1
ATOM 9147 N N . ASP B 1 573 ? 5.879 -4.516 28.453 1 26.34 573 ASP B N 1
ATOM 9148 C CA . ASP B 1 573 ? 5.645 -5.895 28.875 1 26.34 573 ASP B CA 1
ATOM 9149 C C . ASP B 1 573 ? 4.305 -6.035 29.594 1 26.34 573 ASP B C 1
ATOM 9151 O O . ASP B 1 573 ? 3.957 -5.199 30.422 1 26.34 573 ASP B O 1
ATOM 9155 N N . ASP B 1 574 ? 3.471 -6.785 29.109 1 25.95 574 ASP B N 1
ATOM 9156 C CA . ASP B 1 574 ? 2.107 -7.047 29.547 1 25.95 574 ASP B CA 1
ATOM 9157 C C . ASP B 1 574 ? 2.088 -7.523 31 1 25.95 574 ASP B C 1
ATOM 9159 O O . ASP B 1 574 ? 1.024 -7.816 31.562 1 25.95 574 ASP B O 1
ATOM 9163 N N . ASP B 1 575 ? 3.143 -8.266 31.594 1 26.81 575 ASP B N 1
ATOM 9164 C CA . ASP B 1 575 ? 2.709 -8.836 32.875 1 26.81 575 ASP B CA 1
ATOM 9165 C C . ASP B 1 575 ? 2.592 -7.758 33.938 1 26.81 575 ASP B C 1
ATOM 9167 O O . ASP B 1 575 ? 1.499 -7.5 34.438 1 26.81 575 ASP B O 1
ATOM 9171 N N . GLU B 1 576 ? 3.105 -7.988 35.312 1 25.22 576 GLU B N 1
ATOM 9172 C CA . GLU B 1 576 ? 2.945 -7.168 36.5 1 25.22 576 GLU B CA 1
ATOM 9173 C C . GLU B 1 576 ? 3.52 -5.77 36.312 1 25.22 576 GLU B C 1
ATOM 9175 O O . GLU B 1 576 ? 4.352 -5.559 35.406 1 25.22 576 GLU B O 1
ATOM 9180 N N . GLY B 1 577 ? 2.994 -4.656 37.125 1 23.64 577 GLY B N 1
ATOM 9181 C CA . GLY B 1 577 ? 2.982 -3.201 37.188 1 23.64 577 GLY B CA 1
ATOM 9182 C C . GLY B 1 577 ? 4.367 -2.59 37.062 1 23.64 577 GLY B C 1
ATOM 9183 O O . GLY B 1 577 ? 4.5 -1.389 36.812 1 23.64 577 GLY B O 1
ATOM 9184 N N . ASP B 1 578 ? 5.355 -3.154 37.812 1 23.16 578 ASP B N 1
ATOM 9185 C CA . ASP B 1 578 ? 6.395 -2.27 38.312 1 23.16 578 ASP B CA 1
ATOM 9186 C C . ASP B 1 578 ? 7.418 -1.934 37.25 1 23.16 578 ASP B C 1
ATOM 9188 O O . ASP B 1 578 ? 7.816 -2.803 36.469 1 23.16 578 ASP B O 1
ATOM 9192 N N . LEU B 1 579 ? 7.379 -0.681 36.844 1 24.31 579 LEU B N 1
ATOM 9193 C CA . LEU B 1 579 ? 8.234 0.032 35.906 1 24.31 579 LEU B CA 1
ATOM 9194 C C . LEU B 1 579 ? 9.703 -0.205 36.219 1 24.31 579 LEU B C 1
ATOM 9196 O O . LEU B 1 579 ? 10.188 0.18 37.281 1 24.31 579 LEU B O 1
ATOM 9200 N N . VAL B 1 580 ? 10.133 -1.567 36.125 1 22.25 580 VAL B N 1
ATOM 9201 C CA . VAL B 1 580 ? 11.516 -1.657 36.594 1 22.25 580 VAL B CA 1
ATOM 9202 C C . VAL B 1 580 ? 12.43 -0.885 35.625 1 22.25 580 VAL B C 1
ATOM 9204 O O . VAL B 1 580 ? 12.422 -1.119 34.438 1 22.25 580 VAL B O 1
ATOM 9207 N N . MET B 1 581 ? 12.742 0.294 36.062 1 22.17 581 MET B N 1
ATOM 9208 C CA . MET B 1 581 ? 13.68 1.245 35.469 1 22.17 581 MET B CA 1
ATOM 9209 C C . MET B 1 581 ? 15.062 0.627 35.344 1 22.17 581 MET B C 1
ATOM 9211 O O . MET B 1 581 ? 15.641 0.148 36.312 1 22.17 581 MET B O 1
ATOM 9215 N N . VAL B 1 582 ? 15.195 -0.279 34.375 1 21.86 582 VAL B N 1
ATOM 9216 C CA . VAL B 1 582 ? 16.547 -0.841 34.375 1 21.86 582 VAL B CA 1
ATOM 9217 C C . VAL B 1 582 ? 17.547 0.241 34 1 21.86 582 VAL B C 1
ATOM 9219 O O . VAL B 1 582 ? 17.422 0.883 32.938 1 21.86 582 VAL B O 1
ATOM 9222 N N . GLU B 1 583 ? 18.141 0.865 35.031 1 21.88 583 GLU B N 1
ATOM 9223 C CA . GLU B 1 583 ? 19.219 1.848 35 1 21.88 583 GLU B CA 1
ATOM 9224 C C . GLU B 1 583 ? 20.453 1.296 34.281 1 21.88 583 GLU B C 1
ATOM 9226 O O . GLU B 1 583 ? 21.031 0.289 34.688 1 21.88 583 GLU B O 1
ATOM 9231 N N . VAL B 1 584 ? 20.344 1.201 33 1 22.7 584 VAL B N 1
ATOM 9232 C CA . VAL B 1 584 ? 21.547 0.727 32.344 1 22.7 584 VAL B CA 1
ATOM 9233 C C . VAL B 1 584 ? 22.703 1.674 32.625 1 22.7 584 VAL B C 1
ATOM 9235 O O . VAL B 1 584 ? 22.609 2.881 32.406 1 22.7 584 VAL B O 1
ATOM 9238 N N . GLU B 1 585 ? 23.5 1.388 33.688 1 22.56 585 GLU B N 1
ATOM 9239 C CA . GLU B 1 585 ? 24.719 2.061 34.125 1 22.56 585 GLU B CA 1
ATOM 9240 C C . GLU B 1 585 ? 25.703 2.234 33 1 22.56 585 GLU B C 1
ATOM 9242 O O . GLU B 1 585 ? 25.906 1.315 32.188 1 22.56 585 GLU B O 1
ATOM 9247 N N . ASP B 1 586 ? 25.875 3.443 32.625 1 22.66 586 ASP B N 1
ATOM 9248 C CA . ASP B 1 586 ? 26.844 4.016 31.672 1 22.66 586 ASP B CA 1
ATOM 9249 C C . ASP B 1 586 ? 28.25 3.551 32 1 22.66 586 ASP B C 1
ATOM 9251 O O . ASP B 1 586 ? 28.797 3.865 33.062 1 22.66 586 ASP B O 1
ATOM 9255 N N . VAL B 1 587 ? 28.578 2.229 31.75 1 23.02 587 VAL B N 1
ATOM 9256 C CA . VAL B 1 587 ? 29.953 1.831 32.031 1 23.02 587 VAL B CA 1
ATOM 9257 C C . VAL B 1 587 ? 30.906 2.779 31.297 1 23.02 587 VAL B C 1
ATOM 9259 O O . VAL B 1 587 ? 30.766 3.031 30.109 1 23.02 587 VAL B O 1
ATOM 9262 N N . GLU B 1 588 ? 31.516 3.688 32.031 1 22.91 588 GLU B N 1
ATOM 9263 C CA . GLU B 1 588 ? 32.562 4.664 31.797 1 22.91 588 GLU B CA 1
ATOM 9264 C C . GLU B 1 588 ? 33.781 4.012 31.156 1 22.91 588 GLU B C 1
ATOM 9266 O O . GLU B 1 588 ? 34.469 3.193 31.797 1 22.91 588 GLU B O 1
ATOM 9271 N N . GLU B 1 589 ? 33.562 3.369 29.906 1 23.92 589 GLU B N 1
ATOM 9272 C CA . GLU B 1 589 ? 34.781 2.791 29.391 1 23.92 589 GLU B CA 1
ATOM 9273 C C . GLU B 1 589 ? 35.906 3.828 29.344 1 23.92 589 GLU B C 1
ATOM 9275 O O . GLU B 1 589 ? 35.719 4.926 28.812 1 23.92 589 GLU B O 1
ATOM 9280 N N . GLU B 1 590 ? 36.844 3.74 30.297 1 24.78 590 GLU B N 1
ATOM 9281 C CA . GLU B 1 590 ? 38.094 4.5 30.516 1 24.78 590 GLU B CA 1
ATOM 9282 C C . GLU B 1 590 ? 38.969 4.5 29.281 1 24.78 590 GLU B C 1
ATOM 9284 O O . GLU B 1 590 ? 39.125 3.463 28.641 1 24.78 590 GLU B O 1
ATOM 9289 N N . PRO B 1 591 ? 39.062 5.672 28.609 1 27.05 591 PRO B N 1
ATOM 9290 C CA . PRO B 1 591 ? 39.906 5.863 27.422 1 27.05 591 PRO B CA 1
ATOM 9291 C C . PRO B 1 591 ? 41.344 5.363 27.641 1 27.05 591 PRO B C 1
ATOM 9293 O O . PRO B 1 591 ? 41.906 5.566 28.703 1 27.05 591 PRO B O 1
ATOM 9296 N N . PRO B 1 592 ? 41.688 4.164 27.062 1 26.81 592 PRO B N 1
ATOM 9297 C CA . PRO B 1 592 ? 43.031 3.65 27.281 1 26.81 592 PRO B CA 1
ATOM 9298 C C . PRO B 1 592 ? 44.125 4.707 27.047 1 26.81 592 PRO B C 1
ATOM 9300 O O . PRO B 1 592 ? 43.938 5.617 26.234 1 26.81 592 PRO B O 1
ATOM 9303 N N . ARG B 1 593 ? 44.938 5 28 1 21.75 593 ARG B N 1
ATOM 9304 C CA . ARG B 1 593 ? 46.125 5.859 28.094 1 21.75 593 ARG B CA 1
ATOM 9305 C C . ARG B 1 593 ? 47.125 5.531 26.984 1 21.75 593 ARG B C 1
ATOM 9307 O O . ARG B 1 593 ? 47.469 4.363 26.797 1 21.75 593 ARG B O 1
ATOM 9314 N N . LYS B 1 594 ? 47.125 6.48 26 1 23.25 594 LYS B N 1
ATOM 9315 C CA . LYS B 1 594 ? 48.219 6.52 25.031 1 23.25 594 LYS B CA 1
ATOM 9316 C C . LYS B 1 594 ? 49.562 6.363 25.703 1 23.25 594 LYS B C 1
ATOM 9318 O O . LYS B 1 594 ? 49.906 7.102 26.641 1 23.25 594 LYS B O 1
ATOM 9323 N N . LYS B 1 595 ? 50.125 5.203 25.703 1 24.66 595 LYS B N 1
ATOM 9324 C CA . LYS B 1 595 ? 51.5 4.961 26.078 1 24.66 595 LYS B CA 1
ATOM 9325 C C . LYS B 1 595 ? 52.438 6.055 25.516 1 24.66 595 LYS B C 1
ATOM 9327 O O . LYS B 1 595 ? 52.375 6.367 24.328 1 24.66 595 LYS B O 1
ATOM 9332 N N . GLN B 1 596 ? 52.656 7.008 26.359 1 20.34 596 GLN B N 1
ATOM 9333 C CA . GLN B 1 596 ? 53.719 7.996 26.172 1 20.34 596 GLN B CA 1
ATOM 9334 C C . GLN B 1 596 ? 54.969 7.344 25.609 1 20.34 596 GLN B C 1
ATOM 9336 O O . GLN B 1 596 ? 55.5 6.406 26.203 1 20.34 596 GLN B O 1
ATOM 9341 N N . ARG B 1 597 ? 55.094 7.281 24.281 1 22.62 597 ARG B N 1
ATOM 9342 C CA . ARG B 1 597 ? 56.406 7.062 23.75 1 22.62 597 ARG B CA 1
ATOM 9343 C C . ARG B 1 597 ? 57.438 7.91 24.484 1 22.62 597 ARG B C 1
ATOM 9345 O O . ARG B 1 597 ? 57.281 9.117 24.625 1 22.62 597 ARG B O 1
ATOM 9352 N N . THR B 1 598 ? 58.25 7.355 25.328 1 21.38 598 THR B N 1
ATOM 9353 C CA . THR B 1 598 ? 59.594 7.867 25.5 1 21.38 598 THR B CA 1
ATOM 9354 C C . THR B 1 598 ? 60.281 8.031 24.156 1 21.38 598 THR B C 1
ATOM 9356 O O . THR B 1 598 ? 60.125 7.195 23.266 1 21.38 598 THR B O 1
#

Organism: Diutina rugosa (NCBI:txid5481)

Sequence (1196 aa):
MARDSYVKRILGEDCVATLRNSKVLMVGAGGIGCELIKDLVLLGYGEVHIVDLDTITLSNLNRQFLFRQKDIDKSKATTISQSVQSFNYHNSKLKPHHGNIMDTTQFPMSWWQQFDYVFNALDNIEARRYVNKMCLFLKTPLMESGTEGYDGHVQPIFPYATECFDCDVKETPTTYPVCTIRSTPSQPVHCITWAKEFLWPSLFGEDHEEDLSEATDNQQELSALKQGNNELQVLKEHRLSADFFEKMVNTLYTTDIEQLLRIDALWKERKRPTPLVFADYTEEIANSTQDVITDDTSMWSVGQNLYVLSQATASIQNRIQEGETIIAFDKDDEDTLNFVAAAANLRSFVFGIPLKTKFDIKEIAGNIIPAIATTNAIISGLSCLGGTQYFEYLSTTPDGAAIKAGKTDYTQVADSSKVAYIAIAPNKFLSAGKPAPSRPNCPSTALLSRGVLDISDDDYHKQSLGWFADELVKHYGYSRDGISISIGSKLVYDVDFDDKVDDALDTVPSFAPGQIVLVQDDDDELENLELYITGGAASTKFPELKLRAKQTPPAASDASPAAESNGDTVVIDDDEGDLVMVEVEDVEEEPPRKKQRTMARDSYVKRILGEDCVATLRNSKVLMVGAGGIGCELIKDLVLLGYGEVHIVDLDTITLSNLNRQFLFRQKDIDKSKATTISQSVQSFNYHNSKLKPHHGNIMDTTQFPMSWWQQFDYVFNALDNIEARRYVNKMCLFLKTPLMESGTEGYDGHVQPIFPYATECFDCDVKETPTTYPVCTIRSTPSQPVHCITWAKEFLWPSLFGEDHEEDLSEATDNQQELSALKQGNNELQVLKEHRLSADFFEKMVNTLYTTDIEQLLRIDALWKERKRPTPLVFADYTEEIANSTQDVITDDTSMWSVGQNLYVLSQATASIQNRIQEGETIIAFDKDDEDTLNFVAAAANLRSFVFGIPLKTKFDIKEIAGNIIPAIATTNAIISGLSCLGGTQYFEYLSTTPDGAAIKAGKTDYTQVADSSKVAYIAIAPNKFLSAGKPAPSRPNCPSTALLSRGVLDISDDDYHKQSLGWFADELVKHYGYSRDGISISIGSKLVYDVDFDDKVDDALDTVPSFAPGQIVLVQDDDDELENLELYITGGAASTKFPELKLRAKQTPPAASDASPAAESNGDTVVIDDDEGDLVMVEVEDVEEEPPRKKQRT

InterPro domains:
  IPR000594 THIF-type NAD/FAD binding fold [PF00899] (10-385)
  IPR023318 Ubiquitin activating enzyme, alpha domain superfamily [G3DSA:1.10.10.520] (174-367)
  IPR030661 SUMO-activating enzyme subunit Uba2 [PIRSF039133] (5-510)
  IPR033127 Ubiquitin-activating enzyme E1, Cys active site [PS00865] (177-185)
  IPR035985 Ubiquitin-activating enzyme-like [SSF69572] (9-384)
  IPR042449 Ubiquitin-activating enzyme E1, inactive adenylation domain, subdomain 1 [G3DSA:3.50.50.80] (3-119)
  IPR045886 ThiF/MoeB/HesA family [PTHR10953] (16-385)

Radius of gyration: 37.47 Å; Cα contacts (8 Å, |Δi|>4): 2131; chains: 2; bounding box: 114×107×80 Å

pLDDT: mean 87.45, std 18.79, range [19.91, 98.94]